Protein AF-A0A094BS53-F1 (afdb_monomer)

Foldseek 3Di:
DDDQQEDPQAFPLCVLVSHHFPLDPPATPVCVLLVHDGNGRDPDDPQCPPDDSSVVNSVVRVVSSVVSVVVVVVVVVPPDDDDDDDDDDDDDDDDDDDDDDDPDDPPPPDDPLLVVLLVLLVVPVLCLQFVLAADDVLLVGCPLVVVLLVVQLLLVLLSSLSSLVLVLLLPVPPDDPVRSVVSVVSSVVSNVRSVVSLVVVVVDDDLPCLLSSLSSLVSVLVVCLQVLVDDVSVVSLVVSVVSLVVNVVVVPDDPVPPVVVVVVVVVPDDDDPPSDRDDSVNSSNLQSVLVSLLVQLLVLLLVLHQRPCLVCLCVNLPPPHPRANCNGQNAGSLLSNLSNLLSHLRSVQVVCLVVVHDDVVVCVVVLVVSVVSLVVVLVVLPPPVDPLPRRSNLLHLLSSLVSVVSSCCSNPNPPPCVVSPVSVLVSVCSLPPRHAQSCVSSNAHRWFFFPDDDPPPDPDPDDDDDDDDDDDDDDDTDTLDPDDHDRSNVSSSVVSHCPDDGHDDDHDDDDPVVVPPPVVVVSVDDDDDDDDDDDPPPVVVVVVCVVVVLQPDAFEEEEAELELLRLLLVLLLQVVFDPPQRYAYEYEYLEQWYAPLLCLLLLLAPPRDDPCLGTDGQVVLCPPGDPPRYHYHNFHFQADDLVQQWTQTPPRDIDHGQAYEYAHAWAAPVRALSDARRYNVSSVVNSVVSNVLLVPWQFEEEFALAQSSLSNLLASLQVDLPRHAAEYEELAPFRRPPAPPVQRVQSVVSSVVSNYHYHYNKHFDDWDQDPVQWIWTCIPVRDIDITNYYHYPDHIQAPQPNPPCVQADPRQAGEADLQQAGPPRPRYHYAANRHPQDPRDSVQSSLNSNSNSQQVSCVSPVHDRDDGHDRPPQQWDWHARHLQFIWTDGRPRIDDGVRSNVVCNVSCSVCSVCSSSVVVD

Structure (mmCIF, N/CA/C/O backbone):
data_AF-A0A094BS53-F1
#
_entry.id   AF-A0A094BS53-F1
#
loop_
_atom_site.group_PDB
_atom_site.id
_atom_site.type_symbol
_atom_site.label_atom_id
_atom_site.label_alt_id
_atom_site.label_comp_id
_atom_site.label_asym_id
_atom_site.label_entity_id
_atom_site.label_seq_id
_atom_site.pdbx_PDB_ins_code
_atom_site.Cartn_x
_atom_site.Cartn_y
_atom_site.Cartn_z
_atom_site.occupancy
_atom_site.B_iso_or_equiv
_atom_site.auth_seq_id
_atom_site.auth_comp_id
_atom_site.auth_asym_id
_atom_site.auth_atom_id
_atom_site.pdbx_PDB_model_num
ATOM 1 N N . MET A 1 1 ? 44.948 -8.056 49.704 1.00 36.19 1 MET A N 1
ATOM 2 C CA . MET A 1 1 ? 44.797 -6.798 48.940 1.00 36.19 1 MET A CA 1
ATOM 3 C C . MET A 1 1 ? 45.938 -6.713 47.935 1.00 36.19 1 MET A C 1
ATOM 5 O O . MET A 1 1 ? 47.074 -6.521 48.337 1.00 36.19 1 MET A O 1
ATOM 9 N N . THR A 1 2 ? 45.669 -6.959 46.654 1.00 36.94 2 THR A N 1
ATOM 10 C CA . THR A 1 2 ? 46.650 -6.789 45.567 1.00 36.94 2 THR A CA 1
ATOM 11 C C . THR A 1 2 ? 46.912 -5.298 45.316 1.00 36.94 2 THR A C 1
ATOM 13 O O . THR A 1 2 ? 45.944 -4.533 45.288 1.00 36.94 2 THR A O 1
ATOM 16 N N . PRO A 1 3 ? 48.170 -4.857 45.130 1.00 43.09 3 PRO A N 1
ATOM 17 C CA . PRO A 1 3 ? 48.479 -3.451 44.884 1.00 43.09 3 PRO A CA 1
ATOM 18 C C . PRO A 1 3 ? 47.951 -3.002 43.506 1.00 43.09 3 PRO A C 1
ATOM 20 O O . PRO A 1 3 ? 47.826 -3.827 42.596 1.00 43.09 3 PRO A O 1
ATOM 23 N N . PRO A 1 4 ? 47.616 -1.712 43.321 1.00 46.78 4 PRO A N 1
ATOM 24 C CA . PRO A 1 4 ? 47.069 -1.224 42.061 1.00 46.78 4 PRO A CA 1
ATOM 25 C C . PRO A 1 4 ? 48.092 -1.342 40.917 1.00 46.78 4 PRO A C 1
ATOM 27 O O . PRO A 1 4 ? 49.253 -0.975 41.060 1.00 46.78 4 PRO A O 1
ATOM 30 N N . LEU A 1 5 ? 47.634 -1.823 39.756 1.00 53.62 5 LEU A N 1
ATOM 31 C CA . LEU A 1 5 ? 48.417 -2.134 38.543 1.00 53.62 5 LEU A CA 1
ATOM 32 C C . LEU A 1 5 ? 49.034 -0.917 37.806 1.00 53.62 5 LEU A C 1
ATOM 34 O O . LEU A 1 5 ? 49.423 -1.040 36.643 1.00 53.62 5 LEU A O 1
ATOM 38 N N . TRP A 1 6 ? 49.124 0.261 38.431 1.00 58.00 6 TRP A N 1
ATOM 39 C CA . TRP A 1 6 ? 49.611 1.484 37.782 1.00 58.00 6 TRP A CA 1
ATOM 40 C C . TRP A 1 6 ? 50.704 2.181 38.607 1.00 58.00 6 TRP A C 1
ATOM 42 O O . TRP A 1 6 ? 50.585 2.330 39.821 1.00 58.00 6 TRP A O 1
ATOM 52 N N . SER A 1 7 ? 51.789 2.590 37.934 1.00 58.16 7 SER A N 1
ATOM 53 C CA . SER A 1 7 ? 52.919 3.297 38.558 1.00 58.16 7 SER A CA 1
ATOM 54 C C . SER A 1 7 ? 52.496 4.720 38.937 1.00 58.16 7 SER A C 1
ATOM 56 O O . SER A 1 7 ? 52.043 5.480 38.078 1.00 58.16 7 SER A O 1
ATOM 58 N N . LYS A 1 8 ? 52.691 5.102 40.208 1.00 65.12 8 LYS A N 1
ATOM 59 C CA . LYS A 1 8 ? 52.560 6.497 40.670 1.00 65.12 8 LYS A CA 1
ATOM 60 C C . LYS A 1 8 ? 53.667 7.410 40.129 1.00 65.12 8 LYS A C 1
ATOM 62 O O . LYS A 1 8 ? 53.574 8.613 40.339 1.00 65.12 8 LYS A O 1
ATOM 67 N N . GLN A 1 9 ? 54.688 6.855 39.472 1.00 77.19 9 GLN A N 1
ATOM 68 C CA . GLN A 1 9 ? 55.844 7.565 38.914 1.00 77.19 9 GLN A CA 1
ATOM 69 C C . GLN A 1 9 ? 55.870 7.554 37.372 1.00 77.19 9 GLN A C 1
ATOM 71 O O . GLN A 1 9 ? 56.539 8.387 36.777 1.00 77.19 9 GLN A O 1
ATOM 76 N N . GLY A 1 10 ? 55.013 6.766 36.710 1.00 84.19 10 GLY A N 1
ATOM 77 C CA . GLY A 1 10 ? 54.918 6.688 35.244 1.00 84.19 10 GLY A CA 1
ATOM 78 C C . GLY A 1 10 ? 54.465 7.978 34.547 1.00 84.19 10 GLY A C 1
ATOM 79 O O . GLY A 1 10 ? 53.958 8.889 35.199 1.00 84.19 10 GLY A O 1
ATOM 80 N N . CYS A 1 11 ? 54.597 8.050 33.218 1.00 92.00 11 CYS A N 1
ATOM 81 C CA . CYS A 1 11 ? 54.232 9.249 32.458 1.00 92.00 11 CYS A CA 1
ATOM 82 C C . CYS A 1 11 ? 52.731 9.566 32.546 1.00 92.00 11 CYS A C 1
ATOM 84 O O . CYS A 1 11 ? 51.896 8.669 32.726 1.00 92.00 11 CYS A O 1
ATOM 86 N N . TRP A 1 12 ? 52.369 10.835 32.357 1.00 91.56 12 TRP A N 1
ATOM 87 C CA . TRP A 1 12 ? 50.982 11.294 32.479 1.00 91.56 12 TRP A CA 1
ATOM 88 C C . TRP A 1 12 ? 50.020 10.575 31.520 1.00 91.56 12 TRP A C 1
ATOM 90 O O . TRP A 1 12 ? 48.920 10.196 31.923 1.00 91.56 12 TRP A O 1
ATOM 100 N N . THR A 1 13 ? 50.462 10.239 30.305 1.00 92.31 13 THR A N 1
ATOM 101 C CA . THR A 1 13 ? 49.682 9.432 29.349 1.00 92.31 13 THR A CA 1
ATOM 102 C C . THR A 1 13 ? 49.369 8.028 29.882 1.00 92.31 13 THR A C 1
ATOM 104 O O . THR A 1 13 ? 48.244 7.540 29.753 1.00 92.31 13 THR A O 1
ATOM 107 N N . CYS A 1 14 ? 50.339 7.348 30.499 1.00 91.25 14 CYS A N 1
ATOM 108 C CA . CYS A 1 14 ? 50.140 6.003 31.046 1.00 91.25 14 CYS A CA 1
ATOM 109 C C . CYS A 1 14 ? 49.305 6.018 32.331 1.00 91.25 14 CYS A C 1
ATOM 111 O O . CYS A 1 14 ? 48.502 5.102 32.529 1.00 91.25 14 CYS A O 1
ATOM 113 N N . ARG A 1 15 ? 49.426 7.068 33.158 1.00 88.38 15 ARG A N 1
ATOM 114 C CA . ARG A 1 15 ? 48.569 7.272 34.339 1.00 88.38 15 ARG A CA 1
ATOM 115 C C . ARG A 1 15 ? 47.109 7.475 33.944 1.00 88.38 15 ARG A C 1
ATOM 117 O O . ARG A 1 15 ? 46.255 6.752 34.452 1.00 88.38 15 ARG A O 1
ATOM 124 N N . LEU A 1 16 ? 46.842 8.344 32.965 1.00 89.75 16 LEU A N 1
ATOM 125 C CA . LEU A 1 16 ? 45.496 8.576 32.426 1.00 89.75 16 LEU A CA 1
ATOM 126 C C . LEU A 1 16 ? 44.855 7.279 31.902 1.00 89.75 16 LEU A C 1
ATOM 128 O O . LEU A 1 16 ? 43.694 6.977 32.166 1.00 89.75 16 LEU A O 1
ATOM 132 N N . ARG A 1 17 ? 45.642 6.449 31.206 1.00 90.19 17 ARG A N 1
ATOM 133 C CA . ARG A 1 17 ? 45.196 5.154 30.661 1.00 90.19 17 ARG A CA 1
ATOM 134 C C . ARG A 1 17 ? 45.182 4.012 31.684 1.00 90.19 17 ARG A C 1
ATOM 136 O O . ARG A 1 17 ? 44.778 2.901 31.329 1.00 90.19 17 ARG A O 1
ATOM 143 N N . LYS A 1 18 ? 45.660 4.248 32.913 1.00 86.94 18 LYS A N 1
ATOM 144 C CA . LYS A 1 18 ? 45.863 3.242 33.970 1.00 86.94 18 LYS A CA 1
ATOM 145 C C . LYS A 1 18 ? 46.673 2.028 33.480 1.00 86.94 18 LYS A C 1
ATOM 147 O O . LYS A 1 18 ? 46.280 0.879 33.686 1.00 86.94 18 LYS A O 1
ATOM 152 N N . LYS A 1 19 ? 47.787 2.275 32.776 1.00 86.12 19 LYS A N 1
ATOM 153 C CA . LYS A 1 19 ? 48.707 1.245 32.251 1.00 86.12 19 LYS A CA 1
ATOM 154 C C . LYS A 1 19 ? 50.088 1.342 32.899 1.00 86.12 19 LYS A C 1
ATOM 156 O O . LYS A 1 19 ? 50.513 2.418 33.313 1.00 86.12 19 LYS A O 1
ATOM 161 N N . LYS A 1 20 ? 50.793 0.208 32.972 1.00 85.31 20 LYS A N 1
ATOM 162 C CA . LYS A 1 20 ? 52.169 0.143 33.477 1.00 85.31 20 LYS A CA 1
ATOM 163 C C . LYS A 1 20 ? 53.094 0.910 32.524 1.00 85.31 20 LYS A C 1
ATOM 165 O O . LYS A 1 20 ? 53.071 0.664 31.322 1.00 85.31 20 LYS A O 1
ATOM 170 N N . CYS A 1 21 ? 53.852 1.852 33.072 1.00 87.81 21 CYS A N 1
ATOM 171 C CA . CYS A 1 21 ? 54.863 2.630 32.364 1.00 87.81 21 CYS A CA 1
ATOM 172 C C . CYS A 1 21 ? 56.236 2.027 32.681 1.00 87.81 21 CYS A C 1
ATOM 174 O O . CYS A 1 21 ? 56.451 1.575 33.804 1.00 87.81 21 CYS A O 1
ATOM 176 N N . ASP A 1 22 ? 57.125 2.001 31.698 1.00 87.50 22 ASP A N 1
ATOM 177 C CA . ASP A 1 22 ? 58.521 1.571 31.822 1.00 87.50 22 ASP A CA 1
ATOM 178 C C . ASP A 1 22 ? 59.477 2.727 32.161 1.00 87.50 22 ASP A C 1
ATOM 180 O O . ASP A 1 22 ? 60.661 2.497 32.356 1.00 87.50 22 ASP A O 1
ATOM 184 N N . GLU A 1 23 ? 58.960 3.957 32.250 1.00 86.69 23 GLU A N 1
ATOM 185 C CA . GLU A 1 23 ? 59.678 5.149 32.729 1.00 86.69 23 GLU A CA 1
ATOM 186 C C . GLU A 1 23 ? 60.896 5.570 31.874 1.00 86.69 23 GLU A C 1
ATOM 188 O O . GLU A 1 23 ? 61.701 6.414 32.271 1.00 86.69 23 GLU A O 1
ATOM 193 N N . ALA A 1 24 ? 60.989 5.062 30.638 1.00 83.88 24 ALA A N 1
ATOM 194 C CA . ALA A 1 24 ? 61.995 5.478 29.665 1.00 83.88 24 ALA A CA 1
ATOM 195 C C . ALA A 1 24 ? 61.813 6.951 29.239 1.00 83.88 24 ALA A C 1
ATOM 197 O O . ALA A 1 24 ? 60.688 7.448 29.094 1.00 83.88 24 ALA A O 1
ATOM 198 N N . HIS A 1 25 ? 62.935 7.651 29.051 1.00 81.19 25 HIS A N 1
ATOM 199 C CA . HIS A 1 25 ? 63.002 9.056 28.642 1.00 81.19 25 HIS A CA 1
ATOM 200 C C . HIS A 1 25 ? 63.648 9.169 27.248 1.00 81.19 25 HIS A C 1
ATOM 202 O O . HIS A 1 25 ? 64.590 8.427 26.973 1.00 81.19 25 HIS A O 1
ATOM 208 N N . PRO A 1 26 ? 63.191 10.088 26.370 1.00 78.31 26 PRO A N 1
ATOM 209 C CA . PRO A 1 26 ? 62.175 11.123 26.606 1.00 78.31 26 PRO A CA 1
ATOM 210 C C . PRO A 1 26 ? 60.719 10.629 26.500 1.00 78.31 26 PRO A C 1
ATOM 212 O O . PRO A 1 26 ? 59.808 11.320 26.952 1.00 78.31 26 PRO A O 1
ATOM 215 N N . GLN A 1 27 ? 60.480 9.439 25.940 1.00 88.06 27 GLN A N 1
ATOM 216 C CA . GLN A 1 27 ? 59.153 8.825 25.835 1.00 88.06 27 GLN A CA 1
ATOM 217 C C . GLN A 1 27 ? 59.194 7.364 26.292 1.00 88.06 27 GLN A C 1
ATOM 219 O O . GLN A 1 27 ? 60.177 6.664 26.074 1.00 88.06 27 GLN A O 1
ATOM 224 N N . CYS A 1 28 ? 58.108 6.902 26.915 1.00 91.75 28 CYS A N 1
ATOM 225 C CA . CYS A 1 28 ? 57.994 5.522 27.387 1.00 91.75 28 CYS A CA 1
ATOM 226 C C . CYS A 1 28 ? 57.671 4.564 26.224 1.00 91.75 28 CYS A C 1
ATOM 228 O O . CYS A 1 28 ? 56.862 4.911 25.349 1.00 91.75 28 CYS A O 1
ATOM 230 N N . SER A 1 29 ? 58.211 3.340 26.236 1.00 87.00 29 SER A N 1
ATOM 231 C CA . SER A 1 29 ? 58.005 2.376 25.139 1.00 87.00 29 SER A CA 1
ATOM 232 C C . SER A 1 29 ? 56.531 1.986 24.973 1.00 87.00 29 SER A C 1
ATOM 234 O O . SER A 1 29 ? 56.059 1.695 23.870 1.00 87.00 29 SER A O 1
ATOM 236 N N . ALA A 1 30 ? 55.743 2.052 26.051 1.00 86.88 30 ALA A N 1
ATOM 237 C CA . ALA A 1 30 ? 54.304 1.790 26.020 1.00 86.88 30 ALA A CA 1
ATOM 238 C C . ALA A 1 30 ? 53.499 2.844 25.230 1.00 86.88 30 ALA A C 1
ATOM 240 O O . ALA A 1 30 ? 52.428 2.530 24.701 1.00 86.88 30 ALA A O 1
ATOM 241 N N . CYS A 1 31 ? 53.979 4.089 25.157 1.00 90.31 31 CYS A N 1
ATOM 242 C CA . CYS A 1 31 ? 53.364 5.141 24.343 1.00 90.31 31 CYS A CA 1
ATOM 243 C C . CYS A 1 31 ? 53.916 5.120 22.916 1.00 90.31 31 CYS A C 1
ATOM 245 O O . CYS A 1 31 ? 53.136 5.169 21.965 1.00 90.31 31 CYS A O 1
ATOM 247 N N . GLU A 1 32 ? 55.229 4.946 22.767 1.00 89.56 32 GLU A N 1
ATOM 248 C CA . GLU A 1 32 ? 55.897 4.886 21.464 1.00 89.56 32 GLU A CA 1
ATOM 249 C C . GLU A 1 32 ? 55.397 3.709 20.613 1.00 89.56 32 GLU A C 1
ATOM 251 O O . GLU A 1 32 ? 55.014 3.882 19.456 1.00 89.56 32 GLU A O 1
ATOM 256 N N . SER A 1 33 ? 55.277 2.515 21.203 1.00 84.31 33 SER A N 1
ATOM 257 C CA . SER A 1 33 ? 54.795 1.314 20.502 1.00 84.31 33 SER A CA 1
ATOM 258 C C . SER A 1 33 ? 53.352 1.420 19.995 1.00 84.31 33 SER A C 1
ATOM 260 O O . SER A 1 33 ? 52.954 0.660 19.102 1.00 84.31 33 SER A O 1
ATOM 262 N N . LEU A 1 34 ? 52.564 2.342 20.550 1.00 85.38 34 LEU A N 1
ATOM 263 C CA . LEU A 1 34 ? 51.197 2.644 20.126 1.00 85.38 34 LEU A CA 1
ATOM 264 C C . LEU A 1 34 ? 51.104 3.944 19.319 1.00 85.38 34 LEU A C 1
ATOM 266 O O . LEU A 1 34 ? 50.007 4.296 18.885 1.00 85.38 34 LEU A O 1
ATOM 270 N N . SER A 1 35 ? 52.241 4.612 19.102 1.00 84.56 35 SER A N 1
ATOM 271 C CA . SER A 1 35 ? 52.365 5.896 18.413 1.00 84.56 35 SER A CA 1
ATOM 272 C C . SER A 1 35 ? 51.422 6.960 18.987 1.00 84.56 35 SER A C 1
ATOM 274 O O . SER A 1 35 ? 50.765 7.684 18.246 1.00 84.56 35 SER A O 1
ATOM 276 N N . ILE A 1 36 ? 51.325 7.022 20.319 1.00 90.62 36 ILE A N 1
ATOM 277 C CA . ILE A 1 36 ? 50.526 8.022 21.041 1.00 90.62 36 ILE A CA 1
ATOM 278 C C . ILE A 1 36 ? 51.425 9.012 21.781 1.00 90.62 36 ILE A C 1
ATOM 280 O O . ILE A 1 36 ? 52.509 8.655 22.242 1.00 90.62 36 ILE A O 1
ATOM 284 N N . THR A 1 37 ? 50.945 10.243 21.952 1.00 90.38 37 THR A N 1
ATOM 285 C CA . THR A 1 37 ? 51.686 11.313 22.630 1.00 90.38 37 THR A CA 1
ATOM 286 C C . THR A 1 37 ? 51.996 10.953 24.084 1.00 90.38 37 THR A C 1
ATOM 288 O O . THR A 1 37 ? 51.092 10.705 24.886 1.00 90.38 37 THR A O 1
ATOM 291 N N . CYS A 1 38 ? 53.282 10.945 24.440 1.00 91.81 38 CYS A N 1
ATOM 292 C CA . CYS A 1 38 ? 53.758 10.759 25.807 1.00 91.81 38 CYS A CA 1
ATOM 293 C C . CYS A 1 38 ? 53.939 12.127 26.483 1.00 91.81 38 CYS A C 1
ATOM 295 O O . CYS A 1 38 ? 54.906 12.824 26.200 1.00 91.81 38 CYS A O 1
ATOM 297 N N . TYR A 1 39 ? 53.048 12.499 27.406 1.00 88.88 39 TYR A N 1
ATOM 298 C CA . TYR A 1 39 ? 53.077 13.791 28.116 1.00 88.88 39 TYR A CA 1
ATOM 299 C C . TYR A 1 39 ? 54.153 13.883 29.221 1.00 88.88 39 TYR A C 1
ATOM 301 O O . TYR A 1 39 ? 54.095 14.750 30.088 1.00 88.88 39 TYR A O 1
ATOM 309 N N . GLY A 1 40 ? 55.141 12.986 29.197 1.00 86.94 40 GLY A N 1
ATOM 310 C CA . GLY A 1 40 ? 56.296 13.016 30.095 1.00 86.94 40 GLY A CA 1
ATOM 311 C C . GLY A 1 40 ? 55.974 12.775 31.575 1.00 86.94 40 GLY A C 1
ATOM 312 O O . GLY A 1 40 ? 54.895 12.292 31.929 1.00 86.94 40 GLY A O 1
ATOM 313 N N . TYR A 1 41 ? 56.957 13.085 32.424 1.00 88.69 41 TYR A N 1
ATOM 314 C CA . TYR A 1 41 ? 56.993 12.774 33.865 1.00 88.69 41 TYR A CA 1
ATOM 315 C C . TYR A 1 41 ? 57.084 14.029 34.754 1.00 88.69 41 TYR A C 1
ATOM 317 O O . TYR A 1 41 ? 57.300 13.915 35.957 1.00 88.69 41 TYR A O 1
ATOM 325 N N . GLY A 1 42 ? 56.961 15.219 34.151 1.00 81.06 42 GLY A N 1
ATOM 326 C CA . GLY A 1 42 ? 57.078 16.520 34.816 1.00 81.06 42 GLY A CA 1
ATOM 327 C C . GLY A 1 42 ? 55.879 16.873 35.713 1.00 81.06 42 GLY A C 1
ATOM 328 O O . GLY A 1 42 ? 55.108 15.982 36.080 1.00 81.06 42 GLY A O 1
ATOM 329 N N . PRO A 1 43 ? 55.685 18.155 36.079 1.00 82.44 43 PRO A N 1
ATOM 330 C CA . PRO A 1 43 ? 54.549 18.573 36.900 1.00 82.44 43 PRO A CA 1
ATOM 331 C C . PRO A 1 43 ? 53.210 18.179 36.264 1.00 82.44 43 PRO A C 1
ATOM 333 O O . PRO A 1 43 ? 53.115 17.961 35.054 1.00 82.44 43 PRO A O 1
ATOM 336 N N . LYS A 1 44 ? 52.185 18.037 37.110 1.00 84.44 44 LYS A N 1
ATOM 337 C CA . LYS A 1 44 ? 50.842 17.615 36.702 1.00 84.44 44 LYS A CA 1
ATOM 338 C C . LYS A 1 44 ? 50.304 18.562 35.617 1.00 84.44 44 LYS A C 1
ATOM 340 O O . LYS A 1 44 ? 50.195 19.747 35.913 1.00 84.44 44 LYS A O 1
ATOM 345 N N . PRO A 1 45 ? 49.975 18.071 34.406 1.00 87.12 45 PRO A N 1
ATOM 346 C CA . PRO A 1 45 ? 49.426 18.909 33.351 1.00 87.12 45 PRO A CA 1
ATOM 347 C C . PRO A 1 45 ? 48.086 19.503 33.772 1.00 87.12 45 PRO A C 1
ATOM 349 O O . PRO A 1 45 ? 47.291 18.816 34.420 1.00 87.12 45 PRO A O 1
ATOM 352 N N . ASP A 1 46 ? 47.826 20.734 33.341 1.00 83.81 46 ASP A N 1
ATOM 353 C CA . ASP A 1 46 ? 46.630 21.495 33.723 1.00 83.81 46 ASP A CA 1
ATOM 354 C C . ASP A 1 46 ? 45.328 20.773 33.345 1.00 83.81 46 ASP A C 1
ATOM 356 O O . ASP A 1 46 ? 44.362 20.800 34.098 1.00 83.81 46 ASP A O 1
ATOM 360 N N . TRP A 1 47 ? 45.337 20.031 32.233 1.00 87.06 47 TRP A N 1
ATOM 361 C CA . TRP A 1 47 ? 44.195 19.247 31.753 1.00 87.06 47 TRP A CA 1
ATOM 362 C C . TRP A 1 47 ? 43.913 17.970 32.561 1.00 87.06 47 TRP A C 1
ATOM 364 O O . TRP A 1 47 ? 42.918 17.304 32.301 1.00 87.06 47 TRP A O 1
ATOM 374 N N . MET A 1 48 ? 44.775 17.560 33.501 1.00 82.12 48 MET A N 1
ATOM 375 C CA . MET A 1 48 ? 44.561 16.352 34.314 1.00 82.12 48 MET A CA 1
ATOM 376 C C . MET A 1 48 ? 43.754 16.666 35.584 1.00 82.12 48 MET A C 1
ATOM 378 O O . MET A 1 48 ? 44.144 16.352 36.707 1.00 82.12 48 MET A O 1
ATOM 382 N N . ASP A 1 49 ? 42.650 17.374 35.432 1.00 82.38 49 ASP A N 1
ATOM 383 C CA . ASP A 1 49 ? 41.835 17.938 36.508 1.00 82.38 49 ASP A CA 1
ATOM 384 C C . ASP A 1 49 ? 40.671 17.027 36.954 1.00 82.38 49 ASP A C 1
ATOM 386 O O . ASP A 1 49 ? 39.957 17.355 37.901 1.00 82.38 49 ASP A O 1
ATOM 390 N N . GLY A 1 50 ? 40.492 15.859 36.325 1.00 77.62 50 GLY A N 1
ATOM 391 C CA . GLY A 1 50 ? 39.332 14.976 36.499 1.00 77.62 50 GLY A CA 1
ATOM 392 C C . GLY A 1 50 ? 38.050 15.468 35.805 1.00 77.62 50 GLY A C 1
ATOM 393 O O . GLY A 1 50 ? 36.993 14.838 35.954 1.00 77.62 50 GLY A O 1
ATOM 394 N N . GLY A 1 51 ? 38.133 16.575 35.062 1.00 83.56 51 GLY A N 1
ATOM 395 C CA . GLY A 1 51 ? 37.039 17.277 34.400 1.00 83.56 51 GLY A CA 1
ATOM 396 C C . GLY A 1 51 ? 36.814 16.848 32.949 1.00 83.56 51 GLY A C 1
ATOM 397 O O . GLY A 1 51 ? 37.031 15.692 32.568 1.00 83.56 51 GLY A O 1
ATOM 398 N N . GLU A 1 52 ? 36.296 17.766 32.134 1.00 76.81 52 GLU A N 1
ATOM 399 C CA . GLU A 1 52 ? 35.996 17.505 30.720 1.00 76.81 52 GLU A CA 1
ATOM 400 C C . GLU A 1 52 ? 37.258 17.426 29.856 1.00 76.81 52 GLU A C 1
ATOM 402 O O . GLU A 1 52 ? 37.333 16.559 28.980 1.00 76.81 52 GLU A O 1
ATOM 407 N N . ASP A 1 53 ? 38.279 18.226 30.160 1.00 79.81 53 ASP A N 1
ATOM 408 C CA . ASP A 1 53 ? 39.540 18.241 29.415 1.00 79.81 53 ASP A CA 1
ATOM 409 C C . ASP A 1 53 ? 40.322 16.933 29.598 1.00 79.81 53 ASP A C 1
ATOM 411 O O . ASP A 1 53 ? 40.801 16.346 28.620 1.00 79.81 53 ASP A O 1
ATOM 415 N N . GLU A 1 54 ? 40.344 16.378 30.818 1.00 87.00 54 GLU A N 1
ATOM 416 C CA . GLU A 1 54 ? 40.930 15.058 31.075 1.00 87.00 54 GLU A CA 1
ATOM 417 C C . GLU A 1 54 ? 40.238 13.964 30.237 1.00 87.00 54 GLU A C 1
ATOM 419 O O . GLU A 1 54 ? 40.893 13.080 29.668 1.00 87.00 54 GLU A O 1
ATOM 424 N N . ARG A 1 55 ? 38.904 14.036 30.102 1.00 84.44 55 ARG A N 1
ATOM 425 C CA . ARG A 1 55 ? 38.122 13.086 29.289 1.00 84.44 55 ARG A CA 1
ATOM 426 C C . ARG A 1 55 ? 38.366 13.273 27.797 1.00 84.44 55 ARG A C 1
ATOM 428 O O . ARG A 1 55 ? 38.448 12.272 27.082 1.00 84.44 55 ARG A O 1
ATOM 435 N N . ALA A 1 56 ? 38.490 14.510 27.323 1.00 82.69 56 ALA A N 1
ATOM 436 C CA . ALA A 1 56 ? 38.769 14.808 25.922 1.00 82.69 56 ALA A CA 1
ATOM 437 C C . ALA A 1 56 ? 40.128 14.227 25.499 1.00 82.69 56 ALA A C 1
ATOM 439 O O . ALA A 1 56 ? 40.211 13.493 24.507 1.00 82.69 56 ALA A O 1
ATOM 440 N N . VAL A 1 57 ? 41.169 14.440 26.312 1.00 84.88 57 VAL A N 1
ATOM 441 C CA . VAL A 1 57 ? 42.510 13.881 26.075 1.00 84.88 57 VAL A CA 1
ATOM 442 C C . VAL A 1 57 ? 42.491 12.347 26.155 1.00 84.88 57 VAL A C 1
ATOM 444 O O . VAL A 1 57 ? 43.052 11.672 25.285 1.00 84.88 57 VAL A O 1
ATOM 447 N N . ALA A 1 58 ? 41.787 11.762 27.133 1.00 87.19 58 ALA A N 1
ATOM 448 C CA . ALA A 1 58 ? 41.653 10.308 27.256 1.00 87.19 58 ALA A CA 1
ATOM 449 C C . ALA A 1 58 ? 40.962 9.671 26.037 1.00 87.19 58 ALA A C 1
ATOM 451 O O . ALA A 1 58 ? 41.400 8.620 25.553 1.00 87.19 58 ALA A O 1
ATOM 452 N N . ASN A 1 59 ? 39.907 10.308 25.522 1.00 83.56 59 ASN A N 1
ATOM 453 C CA . ASN A 1 59 ? 39.169 9.840 24.350 1.00 83.56 59 ASN A CA 1
ATOM 454 C C . ASN A 1 59 ? 40.012 9.929 23.072 1.00 83.56 59 ASN A C 1
ATOM 456 O O . ASN A 1 59 ? 40.060 8.954 22.319 1.00 83.56 59 ASN A O 1
ATOM 460 N N . GLY A 1 60 ? 40.745 11.029 22.868 1.00 86.38 60 GLY A N 1
ATOM 461 C CA . GLY A 1 60 ? 41.659 11.175 21.730 1.00 86.38 60 GLY A CA 1
ATOM 462 C C . GLY A 1 60 ? 42.725 10.076 21.697 1.00 86.38 60 GLY A C 1
ATOM 463 O O . GLY A 1 60 ? 42.920 9.409 20.680 1.00 86.38 60 GLY A O 1
ATOM 464 N N . ILE A 1 61 ? 43.349 9.791 22.844 1.00 88.06 61 ILE A N 1
ATOM 465 C CA . ILE A 1 61 ? 44.338 8.710 22.950 1.00 88.06 61 ILE A CA 1
ATOM 466 C C . ILE A 1 61 ? 43.697 7.333 22.701 1.00 88.06 61 ILE A C 1
ATOM 468 O O . ILE A 1 61 ? 44.309 6.468 22.070 1.00 88.06 61 ILE A O 1
ATOM 472 N N . LYS A 1 62 ? 42.463 7.102 23.168 1.00 85.75 62 LYS A N 1
ATOM 473 C CA . LYS A 1 62 ? 41.750 5.828 22.979 1.00 85.75 62 LYS A CA 1
ATOM 474 C C . LYS A 1 62 ? 41.472 5.530 21.502 1.00 85.75 62 LYS A C 1
ATOM 476 O O . LYS A 1 62 ? 41.649 4.381 21.088 1.00 85.75 62 LYS A O 1
ATOM 481 N N . GLU A 1 63 ? 41.098 6.536 20.713 1.00 81.94 63 GLU A N 1
ATOM 482 C CA . GLU A 1 63 ? 40.862 6.364 19.275 1.00 81.94 63 GLU A CA 1
ATOM 483 C C . GLU A 1 63 ? 42.158 6.053 18.515 1.00 81.94 63 GLU A C 1
ATOM 485 O O . GLU A 1 63 ? 42.191 5.098 17.735 1.00 81.94 63 GLU A O 1
ATOM 490 N N . VAL A 1 64 ? 43.269 6.734 18.821 1.00 83.38 64 VAL A N 1
ATOM 491 C CA . VAL A 1 64 ? 44.567 6.418 18.193 1.00 83.38 64 VAL A CA 1
ATOM 492 C C . VAL A 1 64 ? 45.010 4.989 18.527 1.00 83.38 64 VAL A C 1
ATOM 494 O O . VAL A 1 64 ? 45.365 4.229 17.628 1.00 83.38 64 VAL A O 1
ATOM 497 N N . VAL A 1 65 ? 44.895 4.555 19.790 1.00 84.12 65 VAL A N 1
ATOM 498 C CA . VAL A 1 65 ? 45.237 3.173 20.190 1.00 84.12 65 VAL A CA 1
ATOM 499 C C . VAL A 1 65 ? 44.396 2.136 19.434 1.00 84.12 65 VAL A C 1
ATOM 501 O O . VAL A 1 65 ? 44.913 1.085 19.050 1.00 84.12 65 VAL A O 1
ATOM 504 N N . LYS A 1 66 ? 43.110 2.420 19.195 1.00 79.50 66 LYS A N 1
ATOM 505 C CA . LYS A 1 66 ? 42.190 1.544 18.454 1.00 79.50 66 LYS A CA 1
ATOM 506 C C . LYS A 1 66 ? 42.553 1.451 16.969 1.00 79.50 66 LYS A C 1
ATOM 508 O O . LYS A 1 66 ? 42.472 0.364 16.396 1.00 79.50 66 LYS A O 1
ATOM 513 N N . HIS A 1 67 ? 42.985 2.552 16.355 1.00 71.44 67 HIS A N 1
ATOM 514 C CA . HIS A 1 67 ? 43.479 2.565 14.977 1.00 71.44 67 HIS A CA 1
ATOM 515 C C . HIS A 1 67 ? 44.827 1.837 14.837 1.00 71.44 67 HIS A C 1
ATOM 517 O O . HIS A 1 67 ? 44.980 0.993 13.948 1.00 71.44 67 HIS A O 1
ATOM 523 N N . THR A 1 68 ? 45.777 2.083 15.745 1.00 75.31 68 THR A N 1
ATOM 524 C CA . THR A 1 68 ? 47.112 1.464 15.706 1.00 75.31 68 THR A CA 1
ATOM 525 C C . THR A 1 68 ? 47.061 -0.042 15.979 1.00 75.31 68 THR A C 1
ATOM 527 O O . THR A 1 68 ? 47.755 -0.809 15.306 1.00 75.31 68 THR A O 1
ATOM 530 N N . SER A 1 69 ? 46.207 -0.508 16.904 1.00 71.75 69 SER A N 1
ATOM 531 C CA . SER A 1 69 ? 46.066 -1.947 17.180 1.00 71.75 69 SER A CA 1
ATOM 532 C C . SER A 1 69 ? 45.472 -2.704 15.987 1.00 71.75 69 SER A C 1
ATOM 534 O O . SER A 1 69 ? 46.027 -3.724 15.584 1.00 71.75 69 SER A O 1
ATOM 536 N N . ARG A 1 70 ? 44.429 -2.159 15.340 1.00 65.44 70 ARG A N 1
ATOM 537 C CA . ARG A 1 70 ? 43.812 -2.737 14.131 1.00 65.44 70 ARG A CA 1
ATOM 538 C C . ARG A 1 70 ? 44.797 -2.842 12.965 1.00 65.44 70 ARG A C 1
ATOM 540 O O . ARG A 1 70 ? 44.815 -3.860 12.275 1.00 65.44 70 ARG A O 1
ATOM 547 N N . ARG A 1 71 ? 45.656 -1.832 12.775 1.00 66.44 71 ARG A N 1
ATOM 548 C CA . ARG A 1 71 ? 46.703 -1.835 11.739 1.00 66.44 71 ARG A CA 1
ATOM 549 C C . ARG A 1 71 ? 47.770 -2.908 11.998 1.00 66.44 71 ARG A C 1
ATOM 551 O O . ARG A 1 71 ? 48.136 -3.621 11.066 1.00 66.44 71 ARG A O 1
ATOM 558 N N . LYS A 1 72 ? 48.215 -3.085 13.251 1.00 61.56 72 LYS A N 1
ATOM 559 C CA . LYS A 1 72 ? 49.184 -4.139 13.623 1.00 61.56 7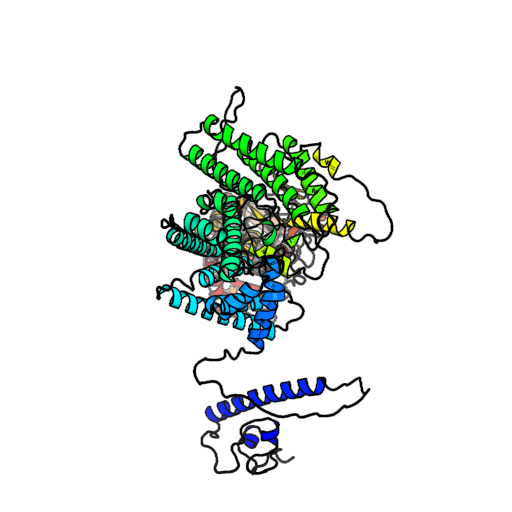2 LYS A CA 1
ATOM 560 C C . LYS A 1 72 ? 48.601 -5.554 13.494 1.00 61.56 72 LYS A C 1
ATOM 562 O O . LYS A 1 72 ? 49.294 -6.449 13.015 1.00 61.56 72 LYS A O 1
ATOM 567 N N . THR A 1 73 ? 47.324 -5.762 13.827 1.00 54.62 73 THR A N 1
ATOM 568 C CA . THR A 1 73 ? 46.643 -7.058 13.622 1.00 54.62 73 THR A CA 1
ATOM 569 C C . THR A 1 73 ? 46.486 -7.404 12.133 1.00 54.62 73 THR A C 1
ATOM 571 O O . THR A 1 73 ? 46.633 -8.567 11.755 1.00 54.62 73 THR A O 1
ATOM 574 N N . ALA A 1 74 ? 46.268 -6.402 11.273 1.00 52.94 74 ALA A N 1
ATOM 575 C CA . ALA A 1 74 ? 46.179 -6.578 9.820 1.00 52.94 74 ALA A CA 1
ATOM 576 C C . ALA A 1 74 ? 47.540 -6.833 9.133 1.00 52.94 74 ALA A C 1
ATOM 578 O O . ALA A 1 74 ? 47.586 -7.469 8.082 1.00 52.94 74 ALA A O 1
ATOM 579 N N . GLN A 1 75 ? 48.653 -6.363 9.712 1.00 50.03 75 GLN A N 1
ATOM 580 C CA . GLN A 1 75 ? 50.006 -6.651 9.209 1.00 50.03 75 GLN A CA 1
ATOM 581 C C . GLN A 1 75 ? 50.518 -8.039 9.628 1.00 50.03 75 GLN A C 1
ATOM 583 O O . GLN A 1 75 ? 51.173 -8.705 8.831 1.00 50.03 75 GLN A O 1
ATOM 588 N N . SER A 1 76 ? 50.169 -8.518 10.828 1.00 43.16 76 SER A N 1
ATOM 589 C CA . SER A 1 76 ? 50.553 -9.858 11.313 1.00 43.16 76 SER A CA 1
ATOM 590 C C . SER A 1 76 ? 49.920 -11.006 10.500 1.00 43.16 76 SER A C 1
ATOM 592 O O . SER A 1 76 ? 50.503 -12.075 10.352 1.00 43.16 76 SER A O 1
ATOM 594 N N . THR A 1 77 ? 48.761 -10.773 9.878 1.00 42.47 77 THR A N 1
ATOM 595 C CA . THR A 1 77 ? 48.035 -11.775 9.073 1.00 42.47 77 THR A CA 1
ATOM 596 C C . THR A 1 77 ? 48.558 -11.947 7.638 1.00 42.47 77 THR A C 1
ATOM 598 O O . THR A 1 77 ? 48.061 -12.814 6.924 1.00 42.47 77 THR A O 1
ATOM 601 N N . ARG A 1 78 ? 49.573 -11.176 7.207 1.00 39.97 78 ARG A N 1
ATOM 602 C CA . ARG A 1 78 ? 50.134 -11.228 5.839 1.00 39.97 78 ARG A CA 1
ATOM 603 C C . ARG A 1 78 ? 51.488 -11.940 5.699 1.00 39.97 78 ARG A C 1
ATOM 605 O O . ARG A 1 78 ? 51.935 -12.111 4.573 1.00 39.97 78 ARG A O 1
ATOM 612 N N . HIS A 1 79 ? 52.106 -12.420 6.781 1.00 35.91 79 HIS A N 1
ATOM 613 C CA . HIS A 1 79 ? 53.320 -13.249 6.702 1.00 35.91 79 HIS A CA 1
ATOM 614 C C . HIS A 1 79 ? 53.010 -14.739 6.924 1.00 35.91 79 HIS A C 1
ATOM 616 O O . HIS A 1 79 ? 53.187 -15.287 8.011 1.00 35.91 79 HIS A O 1
ATOM 622 N N . ARG A 1 80 ? 52.569 -15.412 5.856 1.00 31.39 80 ARG A N 1
ATOM 623 C CA . ARG A 1 80 ? 52.833 -16.840 5.617 1.00 31.39 80 ARG A CA 1
ATOM 624 C C . ARG A 1 80 ? 53.318 -16.971 4.173 1.00 31.39 80 ARG A C 1
ATOM 626 O O . ARG A 1 80 ? 52.512 -16.974 3.251 1.00 31.39 80 ARG A O 1
ATOM 633 N N . ASP A 1 81 ? 54.639 -17.011 4.020 1.00 30.89 81 ASP A N 1
ATOM 634 C CA . ASP A 1 81 ? 55.359 -17.151 2.750 1.00 30.89 81 ASP A CA 1
ATOM 635 C C . ASP A 1 81 ? 55.279 -18.577 2.187 1.00 30.89 81 ASP A C 1
ATOM 637 O O . ASP A 1 81 ? 55.570 -19.541 2.903 1.00 30.89 81 ASP A O 1
ATOM 641 N N . PRO A 1 82 ? 55.046 -18.708 0.872 1.00 28.03 82 PRO A N 1
ATOM 642 C CA . PRO A 1 82 ? 55.643 -19.762 0.073 1.00 28.03 82 PRO A CA 1
ATOM 643 C C . PRO A 1 82 ? 56.393 -19.149 -1.119 1.00 28.03 82 PRO A C 1
ATOM 645 O O . PRO A 1 82 ? 55.765 -18.705 -2.073 1.00 28.03 82 PRO A O 1
ATOM 648 N N . ALA A 1 83 ? 57.728 -19.137 -1.047 1.00 27.77 83 ALA A N 1
ATOM 649 C CA . ALA A 1 83 ? 58.665 -19.409 -2.152 1.00 27.77 83 ALA A CA 1
ATOM 650 C C . ALA A 1 83 ? 60.023 -18.724 -1.916 1.00 27.77 83 ALA A C 1
ATOM 652 O O . ALA A 1 83 ? 60.314 -17.636 -2.406 1.00 27.77 83 ALA A O 1
ATOM 653 N N . LYS A 1 84 ? 60.910 -19.444 -1.221 1.00 34.97 84 LYS A N 1
ATOM 654 C CA . LYS A 1 84 ? 62.319 -19.510 -1.622 1.00 34.97 84 LYS A CA 1
ATOM 655 C C . LYS A 1 84 ? 62.360 -20.205 -2.986 1.00 34.97 84 LYS A C 1
ATOM 657 O O . LYS A 1 84 ? 61.822 -21.302 -3.056 1.00 34.97 84 LYS A O 1
ATOM 662 N N . ILE A 1 85 ? 62.994 -19.609 -3.999 1.00 29.81 85 ILE A N 1
ATOM 663 C CA . ILE A 1 85 ? 63.900 -20.247 -4.980 1.00 29.81 85 ILE A CA 1
ATOM 664 C C . ILE A 1 85 ? 64.445 -19.163 -5.940 1.00 29.81 85 ILE A C 1
ATOM 666 O O . ILE A 1 85 ? 63.682 -18.414 -6.537 1.00 29.81 85 ILE A O 1
ATOM 670 N N . ALA A 1 86 ? 65.776 -19.185 -6.094 1.00 26.94 86 ALA A N 1
ATOM 671 C CA . ALA A 1 86 ? 66.630 -18.619 -7.153 1.00 26.94 86 ALA A CA 1
ATOM 672 C C . ALA A 1 86 ? 67.033 -17.115 -7.144 1.00 26.94 86 ALA A C 1
ATOM 674 O O . ALA A 1 86 ? 66.305 -16.273 -6.628 1.00 26.94 86 ALA A O 1
ATOM 675 N N . PRO A 1 87 ? 68.266 -16.792 -7.619 1.00 28.38 87 PRO A N 1
ATOM 676 C CA . PRO A 1 87 ? 69.180 -15.897 -6.906 1.00 28.38 87 PRO A CA 1
ATOM 677 C C . PRO A 1 87 ? 69.549 -14.587 -7.633 1.00 28.38 87 PRO A C 1
ATOM 679 O O . PRO A 1 87 ? 69.237 -14.357 -8.795 1.00 28.38 87 PRO A O 1
ATOM 682 N N . LYS A 1 88 ? 70.271 -13.752 -6.876 1.00 33.38 88 LYS A N 1
ATOM 683 C CA . LYS A 1 88 ? 70.865 -12.446 -7.199 1.00 33.38 88 LYS A CA 1
ATOM 684 C C . LYS A 1 88 ? 71.738 -12.420 -8.468 1.00 33.38 88 LYS A C 1
ATOM 686 O O . LYS A 1 88 ? 72.637 -13.242 -8.607 1.00 33.38 88 LYS A O 1
ATOM 691 N N . SER A 1 89 ? 71.626 -11.327 -9.221 1.00 26.25 89 SER A N 1
ATOM 692 C CA . SER A 1 89 ? 72.711 -10.698 -9.997 1.00 26.25 89 SER A CA 1
ATOM 693 C C . SER A 1 89 ? 72.493 -9.178 -9.944 1.00 26.25 89 SER A C 1
ATOM 695 O O . SER A 1 89 ? 71.423 -8.703 -10.304 1.00 26.25 89 SER A O 1
ATOM 697 N N . ALA A 1 90 ? 73.306 -8.440 -9.191 1.00 27.05 90 ALA A N 1
ATOM 698 C CA . ALA A 1 90 ? 74.582 -7.839 -9.597 1.00 27.05 90 ALA A CA 1
ATOM 699 C C . ALA A 1 90 ? 74.378 -6.471 -10.277 1.00 27.05 90 ALA A C 1
ATOM 701 O O . ALA A 1 90 ? 73.833 -6.349 -11.366 1.00 27.05 90 ALA A O 1
ATOM 702 N N . SER A 1 91 ? 74.812 -5.456 -9.537 1.00 34.28 91 SER A N 1
ATOM 703 C CA . SER A 1 91 ? 74.956 -4.044 -9.872 1.00 34.28 91 SER A CA 1
ATOM 704 C C . SER A 1 91 ? 75.798 -3.798 -11.120 1.00 34.28 91 SER A C 1
ATOM 706 O O . SER A 1 91 ? 76.890 -4.358 -11.203 1.00 34.28 91 SER A O 1
ATOM 708 N N . LEU A 1 92 ? 75.389 -2.846 -11.961 1.00 26.55 92 LEU A N 1
ATOM 709 C CA . LEU A 1 92 ? 76.314 -2.056 -12.773 1.00 26.55 92 LEU A CA 1
ATOM 710 C C . LEU A 1 92 ? 75.858 -0.594 -12.828 1.00 26.55 92 LEU A C 1
ATOM 712 O O . LEU A 1 92 ? 74.718 -0.272 -13.154 1.00 26.55 92 LEU A O 1
ATOM 716 N N . SER A 1 93 ? 76.793 0.258 -12.435 1.00 33.47 93 SER A N 1
ATOM 717 C CA . SER A 1 93 ? 76.826 1.710 -12.533 1.00 33.47 93 SER A CA 1
ATOM 718 C C . SER A 1 93 ? 77.658 2.109 -13.750 1.00 33.47 93 SER A C 1
ATOM 720 O O . SER A 1 93 ? 78.760 1.590 -13.869 1.00 33.47 93 SER A O 1
ATOM 722 N N . GLU A 1 94 ? 77.200 3.070 -14.551 1.00 25.42 94 GLU A N 1
ATOM 723 C CA . GLU A 1 94 ? 77.995 3.902 -15.483 1.00 25.42 94 GLU A CA 1
ATOM 724 C C . GLU A 1 94 ? 77.122 5.138 -15.787 1.00 25.42 94 GLU A C 1
ATOM 726 O O . GLU A 1 94 ? 75.978 5.009 -16.209 1.00 25.42 94 GLU A O 1
ATOM 731 N N . SER A 1 95 ? 77.399 6.309 -15.212 1.00 26.25 95 SER A N 1
ATOM 732 C CA . SER A 1 95 ? 78.382 7.337 -15.593 1.00 26.25 95 SER A CA 1
ATOM 733 C C . SER A 1 95 ? 78.038 8.139 -16.862 1.00 26.25 95 SER A C 1
ATOM 735 O O . SER A 1 95 ? 78.329 7.741 -17.982 1.00 26.25 95 SER A O 1
ATOM 737 N N . SER A 1 96 ? 77.587 9.370 -16.591 1.00 28.12 96 SER A N 1
ATOM 738 C CA . SER A 1 96 ? 78.083 10.643 -17.142 1.00 28.12 96 SER A CA 1
ATOM 739 C C . SER A 1 96 ? 77.580 11.206 -18.489 1.00 28.12 96 SER A C 1
ATOM 741 O O . SER A 1 96 ? 77.728 10.605 -19.543 1.00 28.12 96 SER A O 1
ATOM 743 N N . LEU A 1 97 ? 77.176 12.487 -18.366 1.00 29.08 97 LEU A N 1
ATOM 744 C CA . LEU A 1 97 ? 77.299 13.639 -19.282 1.00 29.08 97 LEU A CA 1
ATOM 745 C C . LEU A 1 97 ? 76.167 13.945 -20.280 1.00 29.08 97 LEU A C 1
ATOM 747 O O . LEU A 1 97 ? 76.153 13.430 -21.393 1.00 29.08 97 LEU A O 1
ATOM 751 N N . SER A 1 98 ? 75.331 14.939 -19.920 1.00 26.19 98 SER A N 1
ATOM 752 C CA . SER A 1 98 ? 75.047 16.215 -20.646 1.00 26.19 98 SER A CA 1
ATOM 753 C C . SER A 1 98 ? 73.616 16.732 -20.360 1.00 26.19 98 SER A C 1
ATOM 755 O O . SER A 1 98 ? 72.779 15.973 -19.883 1.00 26.19 98 SER A O 1
ATOM 757 N N . PRO A 1 99 ? 73.269 17.966 -20.769 1.00 33.78 99 PRO A N 1
ATOM 758 C CA . PRO A 1 99 ? 73.499 19.269 -20.143 1.00 33.78 99 PRO A CA 1
ATOM 759 C C . PRO A 1 99 ? 72.289 19.742 -19.299 1.00 33.78 99 PRO A C 1
ATOM 761 O O . PRO A 1 99 ? 71.172 19.255 -19.449 1.00 33.78 99 PRO A O 1
ATOM 764 N N . ALA A 1 100 ? 72.496 20.719 -18.411 1.00 36.12 100 ALA A N 1
ATOM 765 C CA . ALA A 1 100 ? 71.422 21.304 -17.603 1.00 36.12 100 ALA A CA 1
ATOM 766 C C . ALA A 1 100 ? 70.342 21.978 -18.486 1.00 36.12 100 ALA A C 1
ATOM 768 O O . ALA A 1 100 ? 70.698 22.848 -19.285 1.00 36.12 100 ALA A O 1
ATOM 769 N N . PRO A 1 101 ? 69.040 21.649 -18.343 1.00 31.70 101 PRO A N 1
ATOM 770 C CA . PRO A 1 101 ? 67.973 22.426 -18.950 1.00 31.70 101 PRO A CA 1
ATOM 771 C C . PRO A 1 101 ? 67.605 23.625 -18.065 1.00 31.70 101 PRO A C 1
ATOM 773 O O . PRO A 1 101 ? 67.504 23.527 -16.843 1.00 31.70 101 PRO A O 1
ATOM 776 N N . SER A 1 102 ? 67.401 24.757 -18.730 1.00 30.25 102 SER A N 1
ATOM 777 C CA . SER A 1 102 ? 66.870 26.031 -18.236 1.00 30.25 102 SER A CA 1
ATOM 778 C C . SER A 1 102 ? 65.632 25.898 -17.328 1.00 30.25 102 SER A C 1
ATOM 780 O O . SER A 1 102 ? 64.779 25.045 -17.596 1.00 30.25 102 SER A O 1
ATOM 782 N N . PRO A 1 103 ? 65.456 26.778 -16.322 1.00 42.03 103 PRO A N 1
ATOM 783 C CA . PRO A 1 103 ? 64.333 26.721 -15.401 1.00 42.03 103 PRO A CA 1
ATOM 784 C C . PRO A 1 103 ? 63.154 27.499 -15.988 1.00 42.03 103 PRO A C 1
ATOM 786 O O . PRO A 1 103 ? 62.968 28.647 -15.633 1.00 42.03 103 PRO A O 1
ATOM 789 N N . ASP A 1 104 ? 62.405 26.914 -16.922 1.00 36.88 104 ASP A N 1
ATOM 790 C CA . ASP A 1 104 ? 61.055 27.398 -17.263 1.00 36.88 104 ASP A CA 1
ATOM 791 C C . ASP A 1 104 ? 60.329 26.391 -18.161 1.00 36.88 104 ASP A C 1
ATOM 793 O O . ASP A 1 104 ? 60.164 26.572 -19.364 1.00 36.88 104 ASP A O 1
ATOM 797 N N . ARG A 1 105 ? 59.911 25.279 -17.555 1.00 32.94 105 ARG A N 1
ATOM 798 C CA . ARG A 1 105 ? 58.715 24.508 -17.923 1.00 32.94 105 ARG A CA 1
ATOM 799 C C . ARG A 1 105 ? 58.316 23.711 -16.680 1.00 32.94 105 ARG A C 1
ATOM 801 O O . ARG A 1 105 ? 59.147 22.943 -16.191 1.00 32.94 105 ARG A O 1
ATOM 808 N N . PRO A 1 106 ? 57.096 23.858 -16.138 1.00 37.53 106 PRO A N 1
ATOM 809 C CA . PRO A 1 106 ? 56.628 22.940 -15.115 1.00 37.53 106 PRO A CA 1
ATOM 810 C C . PRO A 1 106 ? 56.506 21.566 -15.779 1.00 37.53 106 PRO A C 1
ATOM 812 O O . PRO A 1 106 ? 55.609 21.340 -16.587 1.00 37.53 106 PRO A O 1
ATOM 815 N N . ASN A 1 107 ? 57.442 20.661 -15.491 1.00 38.88 107 ASN A N 1
ATOM 816 C CA . ASN A 1 107 ? 57.252 19.253 -15.814 1.00 38.88 107 ASN A CA 1
ATOM 817 C C . ASN A 1 107 ? 56.010 18.800 -15.039 1.00 38.88 107 ASN A C 1
ATOM 819 O O . ASN A 1 107 ? 56.021 18.912 -13.810 1.00 38.88 107 ASN A O 1
ATOM 823 N N . PRO A 1 108 ? 54.940 18.328 -15.701 1.00 47.75 108 PRO A N 1
ATOM 824 C CA . PRO A 1 108 ? 53.785 17.820 -14.986 1.00 47.75 108 PRO A CA 1
ATOM 825 C C . PRO A 1 108 ? 54.220 16.559 -14.236 1.00 47.75 108 PRO A C 1
ATOM 827 O O . PRO A 1 108 ? 54.425 15.494 -14.817 1.00 47.75 108 PRO A O 1
ATOM 830 N N . THR A 1 109 ? 54.435 16.686 -12.931 1.00 55.72 109 THR A N 1
ATOM 831 C CA . THR A 1 109 ? 54.654 15.555 -12.035 1.00 55.72 109 THR A CA 1
ATOM 832 C C . THR A 1 109 ? 53.313 14.863 -11.822 1.00 55.72 109 THR A C 1
ATOM 834 O O . THR A 1 109 ? 52.580 15.171 -10.886 1.00 55.72 109 THR A O 1
ATOM 837 N N . PHE A 1 110 ? 52.966 13.946 -12.726 1.00 69.19 110 PHE A N 1
ATOM 838 C CA . PHE A 1 110 ? 51.754 13.137 -12.611 1.00 69.19 110 PHE A CA 1
ATOM 839 C C . PHE A 1 110 ? 51.819 12.263 -11.357 1.00 69.19 110 PHE A C 1
ATOM 841 O O . PHE A 1 110 ? 52.820 11.581 -11.115 1.00 69.19 110 PHE A O 1
ATOM 848 N N . SER A 1 111 ? 50.751 12.250 -10.557 1.00 83.19 111 SER A N 1
ATOM 849 C CA . SER A 1 111 ? 50.661 11.281 -9.465 1.00 83.19 111 SER A CA 1
ATOM 850 C C . SER A 1 111 ? 50.508 9.859 -10.026 1.00 83.19 111 SER A C 1
ATOM 852 O O . SER A 1 111 ? 49.971 9.649 -11.121 1.00 83.19 111 SER A O 1
ATOM 854 N N . ALA A 1 112 ? 50.972 8.858 -9.272 1.00 81.06 112 ALA A N 1
ATOM 855 C CA . ALA A 1 112 ? 50.838 7.454 -9.668 1.00 81.06 112 ALA A CA 1
ATOM 856 C C . ALA A 1 112 ? 49.361 7.055 -9.872 1.00 81.06 112 ALA A C 1
ATOM 858 O O . ALA A 1 112 ? 49.043 6.293 -10.785 1.00 81.06 112 ALA A O 1
ATOM 859 N N . ASP A 1 113 ? 48.459 7.627 -9.069 1.00 81.88 113 ASP A N 1
ATOM 860 C CA . ASP A 1 113 ? 47.020 7.367 -9.144 1.00 81.88 113 ASP A CA 1
ATOM 861 C C . ASP A 1 113 ? 46.375 7.987 -10.392 1.00 81.88 113 ASP A C 1
ATOM 863 O O . ASP A 1 113 ? 45.565 7.335 -11.053 1.00 81.88 113 ASP A O 1
ATOM 867 N N . GLU A 1 114 ? 46.747 9.217 -10.758 1.00 89.31 114 GLU A N 1
ATOM 868 C CA . GLU A 1 114 ? 46.256 9.860 -11.984 1.00 89.31 114 GLU A CA 1
ATOM 869 C C . GLU A 1 114 ? 46.781 9.160 -13.237 1.00 89.31 114 GLU A C 1
ATOM 871 O O . GLU A 1 114 ? 46.020 8.933 -14.173 1.00 89.31 114 GLU A O 1
ATOM 876 N N . THR A 1 115 ? 48.048 8.737 -13.229 1.00 90.50 115 THR A N 1
ATOM 877 C CA . THR A 1 115 ? 48.631 7.958 -14.333 1.00 90.50 115 THR A CA 1
ATOM 878 C C . THR A 1 115 ? 47.877 6.641 -14.530 1.00 90.50 115 THR A C 1
ATOM 880 O O . THR A 1 115 ? 47.547 6.276 -15.657 1.00 90.50 115 THR A O 1
ATOM 883 N N . ALA A 1 116 ? 47.538 5.946 -13.438 1.00 88.00 116 ALA A N 1
ATOM 884 C CA . ALA A 1 116 ? 46.761 4.711 -13.502 1.00 88.00 116 ALA A CA 1
ATOM 885 C C . ALA A 1 116 ? 45.343 4.936 -14.054 1.00 88.00 116 ALA A C 1
ATOM 887 O O . ALA A 1 116 ? 44.857 4.128 -14.841 1.00 88.00 116 ALA A O 1
ATOM 888 N N . LEU A 1 117 ? 44.676 6.028 -13.666 1.00 90.81 117 LEU A N 1
ATOM 889 C CA . LEU A 1 117 ? 43.357 6.384 -14.194 1.00 90.81 117 LEU A CA 1
ATOM 890 C C . LEU A 1 117 ? 43.401 6.823 -15.664 1.00 90.81 117 LEU A C 1
ATOM 892 O O . LEU A 1 117 ? 42.493 6.477 -16.418 1.00 90.81 117 LEU A O 1
ATOM 896 N N . LEU A 1 118 ? 44.448 7.537 -16.082 1.00 93.81 118 LEU A N 1
ATOM 897 C CA . LEU A 1 118 ? 44.656 7.934 -17.474 1.00 93.81 118 LEU A CA 1
ATOM 898 C C . LEU A 1 118 ? 44.845 6.709 -18.371 1.00 93.81 118 LEU A C 1
ATOM 900 O O . LEU A 1 118 ? 44.179 6.589 -19.398 1.00 93.81 118 LEU A O 1
ATOM 904 N N . MET A 1 119 ? 45.708 5.775 -17.960 1.00 93.75 119 MET A N 1
ATOM 905 C CA . MET A 1 119 ? 45.899 4.516 -18.683 1.00 93.75 119 MET A CA 1
ATOM 906 C C . MET A 1 119 ? 44.611 3.691 -18.700 1.00 93.75 119 MET A C 1
ATOM 908 O O . MET A 1 119 ? 44.212 3.207 -19.752 1.00 93.75 119 MET A O 1
ATOM 912 N N . HIS A 1 120 ? 43.878 3.632 -17.581 1.00 89.88 120 HIS A N 1
ATOM 913 C CA . HIS A 1 120 ? 42.569 2.971 -17.533 1.00 89.88 120 HIS A CA 1
ATOM 914 C C . HIS A 1 120 ? 41.564 3.591 -18.517 1.00 89.88 120 HIS A C 1
ATOM 916 O O . HIS A 1 120 ? 40.797 2.873 -19.160 1.00 89.88 120 HIS A O 1
ATOM 922 N N . PHE A 1 121 ? 41.566 4.918 -18.674 1.00 93.19 121 PHE A N 1
ATOM 923 C CA . PHE A 1 121 ? 40.749 5.585 -19.685 1.00 93.19 121 PHE A CA 1
ATOM 924 C C . PHE A 1 121 ? 41.157 5.172 -21.107 1.00 93.19 121 PHE A C 1
ATOM 926 O O . PHE A 1 121 ? 40.292 4.791 -21.892 1.00 93.19 121 PHE A O 1
ATOM 933 N N . LEU A 1 122 ? 42.451 5.198 -21.432 1.00 92.75 122 LEU A N 1
ATOM 934 C CA . LEU A 1 122 ? 42.965 4.864 -22.766 1.00 92.75 122 LEU A CA 1
ATOM 935 C C . LEU A 1 122 ? 42.769 3.386 -23.145 1.00 92.75 122 LEU A C 1
ATOM 937 O O . LEU A 1 122 ? 42.466 3.095 -24.305 1.00 92.75 122 LEU A O 1
ATOM 941 N N . ASP A 1 123 ? 42.908 2.476 -22.180 1.00 87.94 123 ASP A N 1
ATOM 942 C CA . ASP A 1 123 ? 42.877 1.026 -22.404 1.00 87.94 123 ASP A CA 1
ATOM 943 C C . ASP A 1 123 ? 41.465 0.435 -22.320 1.00 87.94 123 ASP A C 1
ATOM 945 O O . ASP A 1 123 ? 41.170 -0.563 -22.981 1.00 87.94 123 ASP A O 1
ATOM 949 N N . HIS A 1 124 ? 40.574 1.044 -21.528 1.00 82.31 124 HIS A N 1
ATOM 950 C CA . HIS A 1 124 ? 39.250 0.480 -21.248 1.00 82.31 124 HIS A CA 1
ATOM 951 C C . HIS A 1 124 ? 38.096 1.421 -21.592 1.00 82.31 124 HIS A C 1
ATOM 953 O O . HIS A 1 124 ? 37.170 1.002 -22.277 1.00 82.31 124 HIS A O 1
ATOM 959 N N . VAL A 1 125 ? 38.132 2.692 -21.185 1.00 8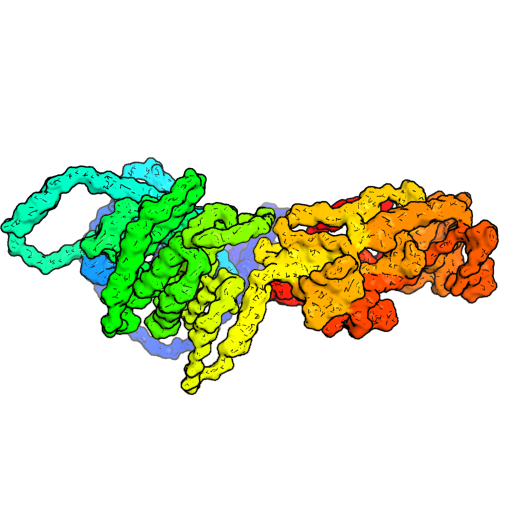4.50 125 VAL A N 1
ATOM 960 C CA . VAL A 1 125 ? 36.981 3.596 -21.386 1.00 84.50 125 VAL A CA 1
ATOM 961 C C . VAL A 1 125 ? 36.864 4.073 -22.833 1.00 84.50 125 VAL A C 1
ATOM 963 O O . VAL A 1 125 ? 35.800 3.962 -23.438 1.00 84.50 125 VAL A O 1
ATOM 966 N N . PHE A 1 126 ? 37.948 4.584 -23.411 1.00 87.50 126 PHE A N 1
ATOM 967 C CA . PHE A 1 126 ? 37.958 5.097 -24.777 1.00 87.50 126 PHE A CA 1
ATOM 968 C C . PHE A 1 126 ? 37.660 3.991 -25.810 1.00 87.50 126 PHE A C 1
ATOM 970 O O . PHE A 1 126 ? 36.840 4.224 -26.698 1.00 87.50 126 PHE A O 1
ATOM 977 N N . PRO A 1 127 ? 38.199 2.759 -25.688 1.00 83.31 127 PRO A N 1
ATOM 978 C CA . PRO A 1 127 ? 37.792 1.645 -26.543 1.00 83.31 127 PRO A CA 1
ATOM 979 C C . PRO A 1 127 ? 36.337 1.202 -26.349 1.00 83.31 127 PRO A C 1
ATOM 981 O O . PRO A 1 127 ? 35.767 0.635 -27.269 1.00 83.31 127 PRO A O 1
ATOM 984 N N . LEU A 1 128 ? 35.710 1.457 -25.197 1.00 75.81 128 LEU A N 1
ATOM 985 C CA . LEU A 1 128 ? 34.270 1.218 -25.029 1.00 75.81 128 LEU A CA 1
ATOM 986 C C . LEU A 1 128 ? 33.413 2.300 -25.694 1.00 75.81 128 LEU A C 1
ATOM 988 O O . LEU A 1 128 ? 32.321 2.004 -26.173 1.00 75.81 128 LEU A O 1
ATOM 992 N N . GLN A 1 129 ? 33.893 3.544 -25.729 1.00 79.88 129 GLN A N 1
ATOM 993 C CA . GLN A 1 129 ? 33.237 4.639 -26.451 1.00 79.88 129 GLN A CA 1
ATOM 994 C C . GLN A 1 129 ? 33.377 4.476 -27.972 1.00 79.88 129 GLN A C 1
ATOM 996 O O . GLN A 1 129 ? 32.424 4.729 -28.705 1.00 79.88 129 GLN A O 1
ATOM 1001 N N . TYR A 1 130 ? 34.548 4.022 -28.434 1.00 82.75 130 TYR A N 1
ATOM 1002 C CA . TYR A 1 130 ? 34.910 3.908 -29.852 1.00 82.75 130 TYR A CA 1
ATOM 1003 C C . TYR A 1 130 ? 35.549 2.542 -30.165 1.00 82.75 130 TYR A C 1
ATOM 1005 O O . TYR A 1 130 ? 36.739 2.455 -30.495 1.00 82.75 130 TYR A O 1
ATOM 1013 N N . PRO A 1 131 ? 34.781 1.444 -30.062 1.00 72.31 131 PRO A N 1
ATOM 1014 C CA . PRO A 1 131 ? 35.289 0.072 -30.199 1.00 72.31 131 PRO A CA 1
ATOM 1015 C C . PRO A 1 131 ? 35.933 -0.241 -31.553 1.00 72.31 131 PRO A C 1
ATOM 1017 O O . PRO A 1 131 ? 36.808 -1.108 -31.623 1.00 72.31 131 PRO A O 1
ATOM 1020 N N . MET A 1 132 ? 35.558 0.493 -32.604 1.00 76.75 132 MET A N 1
ATOM 1021 C CA . MET A 1 132 ? 36.079 0.314 -33.965 1.00 76.75 132 MET A CA 1
ATOM 1022 C C . MET A 1 132 ? 37.278 1.204 -34.294 1.00 76.75 132 MET A C 1
ATOM 1024 O O . MET A 1 132 ? 37.951 0.975 -35.296 1.00 76.75 132 MET A O 1
ATOM 1028 N N . TYR A 1 133 ? 37.618 2.158 -33.423 1.00 85.00 133 TYR A N 1
ATOM 1029 C CA . TYR A 1 133 ? 38.617 3.174 -33.735 1.00 85.00 133 TYR A CA 1
ATOM 1030 C C . TYR A 1 133 ? 40.053 2.694 -33.605 1.00 85.00 133 TYR A C 1
ATOM 1032 O O . TYR A 1 133 ? 40.715 2.899 -32.587 1.00 85.00 133 TYR A O 1
ATOM 1040 N N . ARG A 1 134 ? 40.570 2.058 -34.655 1.00 80.56 134 ARG A N 1
ATOM 1041 C CA . ARG A 1 134 ? 41.952 1.562 -34.747 1.00 80.56 134 ARG A CA 1
ATOM 1042 C C . ARG A 1 134 ? 42.641 2.135 -35.992 1.00 80.56 134 ARG A C 1
ATOM 1044 O O . ARG A 1 134 ? 42.871 1.391 -36.941 1.00 80.56 134 ARG A O 1
ATOM 1051 N N . PRO A 1 135 ? 42.945 3.448 -36.012 1.00 79.19 135 PRO A N 1
ATOM 1052 C CA . PRO A 1 135 ? 43.564 4.076 -37.174 1.00 79.19 135 PRO A CA 1
ATOM 1053 C C . PRO A 1 135 ? 44.920 3.432 -37.483 1.00 79.19 135 PRO A C 1
ATOM 1055 O O . PRO A 1 135 ? 45.716 3.180 -36.574 1.00 79.19 135 PRO A O 1
ATOM 1058 N N . GLY A 1 136 ? 45.174 3.184 -38.770 1.00 69.75 136 GLY A N 1
ATOM 1059 C CA . GLY A 1 136 ? 46.468 2.715 -39.259 1.00 69.75 136 GLY A CA 1
ATOM 1060 C C . GLY A 1 136 ? 47.586 3.739 -39.031 1.00 69.75 136 GLY A C 1
ATOM 1061 O O . GLY A 1 136 ? 47.340 4.902 -38.702 1.00 69.75 136 GLY A O 1
ATOM 1062 N N . ILE A 1 137 ? 48.831 3.304 -39.228 1.00 69.31 137 ILE A N 1
ATOM 1063 C CA . ILE A 1 137 ? 50.025 4.146 -39.040 1.00 69.31 137 ILE A CA 1
ATOM 1064 C C . ILE A 1 137 ? 50.009 5.337 -40.015 1.00 69.31 137 ILE A C 1
ATOM 1066 O O . ILE A 1 137 ? 50.261 6.467 -39.606 1.00 69.31 137 ILE A O 1
ATOM 1070 N N . GLU A 1 138 ? 49.598 5.104 -41.263 1.00 63.41 138 GLU A N 1
ATOM 1071 C CA . GLU A 1 138 ? 49.443 6.122 -42.317 1.00 63.41 138 GLU A CA 1
ATOM 1072 C C . GLU A 1 138 ? 48.386 7.190 -41.969 1.00 63.41 138 GLU A C 1
ATOM 1074 O O . GLU A 1 138 ? 48.479 8.342 -42.386 1.00 63.41 138 GLU A O 1
ATOM 1079 N N . ALA A 1 139 ? 47.404 6.843 -41.127 1.00 64.75 139 ALA A N 1
ATOM 1080 C CA . ALA A 1 139 ? 46.369 7.758 -40.646 1.00 64.75 139 ALA A CA 1
ATOM 1081 C C . ALA A 1 139 ? 46.788 8.564 -39.393 1.00 64.75 139 ALA A C 1
ATOM 1083 O O . ALA A 1 139 ? 45.973 9.314 -38.855 1.00 64.75 139 ALA A O 1
ATOM 1084 N N . GLY A 1 140 ? 48.035 8.420 -38.919 1.00 67.06 140 GLY A N 1
ATOM 1085 C CA . GLY A 1 140 ? 48.575 9.128 -37.747 1.00 67.06 140 GLY A CA 1
ATOM 1086 C C . GLY A 1 140 ? 48.324 8.441 -36.394 1.00 67.06 140 GLY A C 1
ATOM 1087 O O . GLY A 1 140 ? 48.712 8.967 -35.348 1.00 67.06 140 GLY A O 1
ATOM 1088 N N . GLY A 1 141 ? 47.704 7.254 -36.382 1.00 80.12 141 GLY A N 1
ATOM 1089 C CA . GLY A 1 141 ? 47.447 6.476 -35.165 1.00 80.12 141 GLY A CA 1
ATOM 1090 C C . GLY A 1 141 ? 46.582 7.199 -34.113 1.00 80.12 141 GLY A C 1
ATOM 1091 O O . GLY A 1 141 ? 45.804 8.102 -34.414 1.00 80.12 141 GLY A O 1
ATOM 1092 N N . ARG A 1 142 ? 46.702 6.791 -32.839 1.00 85.38 142 ARG A N 1
ATOM 1093 C CA . ARG A 1 142 ? 46.014 7.430 -31.690 1.00 85.38 142 ARG A CA 1
ATOM 1094 C C . ARG A 1 142 ? 46.891 8.451 -30.945 1.00 85.38 142 ARG A C 1
ATOM 1096 O O . ARG A 1 142 ? 46.513 8.901 -29.867 1.00 85.38 142 ARG A O 1
ATOM 1103 N N . GLY A 1 143 ? 48.056 8.821 -31.488 1.00 83.31 143 GLY A N 1
ATOM 1104 C CA . GLY A 1 143 ? 49.003 9.731 -30.824 1.00 83.31 143 GLY A CA 1
ATOM 1105 C C . GLY A 1 143 ? 48.403 11.106 -30.509 1.00 83.31 143 GLY A C 1
ATOM 1106 O O . GLY A 1 143 ? 48.690 11.687 -29.459 1.00 83.31 143 GLY A O 1
ATOM 1107 N N . TRP A 1 144 ? 47.486 11.573 -31.361 1.00 86.81 144 TRP A N 1
ATOM 1108 C CA . TRP A 1 144 ? 46.718 12.796 -31.142 1.00 86.81 144 TRP A CA 1
ATOM 1109 C C . TRP A 1 144 ? 45.900 12.753 -29.841 1.00 86.81 144 TRP A C 1
ATOM 1111 O O . TRP A 1 144 ? 45.808 13.772 -29.172 1.00 86.81 144 TRP A O 1
ATOM 1121 N N . LEU A 1 145 ? 45.366 11.593 -29.428 1.00 89.88 145 LEU A N 1
ATOM 1122 C CA . LEU A 1 145 ? 44.514 11.478 -28.237 1.00 89.88 145 LEU A CA 1
ATOM 1123 C C . LEU A 1 145 ? 45.305 11.777 -26.965 1.00 89.88 145 LEU A C 1
ATOM 1125 O O . LEU A 1 145 ? 44.891 12.604 -26.153 1.00 89.88 145 LEU A O 1
ATOM 1129 N N . LEU A 1 146 ? 46.465 11.133 -26.811 1.00 89.38 146 LEU A N 1
ATOM 1130 C CA . LEU A 1 146 ? 47.351 11.396 -25.681 1.00 89.38 146 LEU A CA 1
ATOM 1131 C C . LEU A 1 146 ? 47.884 12.831 -25.739 1.00 89.38 146 LEU A C 1
ATOM 1133 O O . LEU A 1 146 ? 47.902 13.514 -24.721 1.00 89.38 146 LEU A O 1
ATOM 1137 N N . SER A 1 147 ? 48.248 13.321 -26.928 1.00 86.44 147 SER A N 1
ATOM 1138 C CA . SER A 1 147 ? 48.660 14.715 -27.112 1.00 86.44 147 SER A CA 1
ATOM 1139 C C . SER A 1 147 ? 47.578 15.687 -26.624 1.00 86.44 147 SER A C 1
ATOM 1141 O O . SER A 1 147 ? 47.870 16.550 -25.800 1.00 86.44 147 SER A O 1
ATOM 1143 N N . SER A 1 148 ? 46.317 15.511 -27.020 1.00 87.38 148 SER A N 1
ATOM 1144 C CA . SER A 1 148 ? 45.217 16.373 -26.585 1.00 87.38 148 SER A CA 1
ATOM 1145 C C . SER A 1 148 ? 44.924 16.264 -25.088 1.00 87.38 148 SER A C 1
ATOM 1147 O O . SER A 1 148 ? 44.682 17.291 -24.456 1.00 87.38 148 SER A O 1
ATOM 1149 N N . LEU A 1 149 ? 44.985 15.057 -24.510 1.00 91.31 149 LEU A N 1
ATOM 1150 C CA . LEU A 1 149 ? 44.823 14.837 -23.067 1.00 91.31 149 LEU A CA 1
ATOM 1151 C C . LEU A 1 149 ? 45.900 15.564 -22.258 1.00 91.31 149 LEU A C 1
ATOM 1153 O O . LEU A 1 149 ? 45.596 16.124 -21.217 1.00 91.31 149 LEU A O 1
ATOM 1157 N N . LEU A 1 150 ? 47.144 15.593 -22.737 1.00 88.88 150 LEU A N 1
ATOM 1158 C CA . LEU A 1 150 ? 48.247 16.250 -22.030 1.00 88.88 150 LEU A CA 1
ATOM 1159 C C . LEU A 1 150 ? 48.259 17.776 -22.200 1.00 88.88 150 LEU A C 1
ATOM 1161 O O . LEU A 1 150 ? 48.777 18.476 -21.336 1.00 88.88 150 LEU A O 1
ATOM 1165 N N . HIS A 1 151 ? 47.698 18.298 -23.295 1.00 84.81 151 HIS A N 1
ATOM 1166 C CA . HIS A 1 151 ? 47.703 19.736 -23.599 1.00 84.81 151 HIS A CA 1
ATOM 1167 C C . HIS A 1 151 ? 46.388 20.450 -23.245 1.00 84.81 151 HIS A C 1
ATOM 1169 O O . HIS A 1 151 ? 46.335 21.676 -23.291 1.00 84.81 151 HIS A O 1
ATOM 1175 N N . THR A 1 152 ? 45.331 19.714 -22.883 1.00 88.00 152 THR A N 1
ATOM 1176 C CA . THR A 1 152 ? 44.031 20.281 -22.493 1.00 88.00 152 THR A CA 1
ATOM 1177 C C . THR A 1 152 ? 43.654 19.822 -21.085 1.00 88.00 152 THR A C 1
ATOM 1179 O O . THR A 1 152 ? 43.159 18.715 -20.893 1.00 88.00 152 THR A O 1
ATOM 1182 N N . GLU A 1 153 ? 43.843 20.697 -20.096 1.00 88.75 153 GLU A N 1
ATOM 1183 C CA . GLU A 1 153 ? 43.600 20.407 -18.672 1.00 88.75 153 GLU A CA 1
ATOM 1184 C C . GLU A 1 153 ? 42.162 19.933 -18.391 1.00 88.75 153 GLU A C 1
ATOM 1186 O O . GLU A 1 153 ? 41.944 18.959 -17.668 1.00 88.75 153 GLU A O 1
ATOM 1191 N N . SER A 1 154 ? 41.163 20.585 -18.991 1.00 91.19 154 SER A N 1
ATOM 1192 C CA . SER A 1 154 ? 39.762 20.200 -18.802 1.00 91.19 154 SER A CA 1
ATOM 1193 C C . SER A 1 154 ? 39.472 18.800 -19.361 1.00 91.19 154 SER A C 1
ATOM 1195 O O . SER A 1 154 ? 38.810 17.997 -18.706 1.00 91.19 154 SER A O 1
ATOM 1197 N N . LEU A 1 155 ? 40.042 18.461 -20.522 1.00 92.38 155 LEU A N 1
ATOM 1198 C CA . LEU A 1 155 ? 39.903 17.144 -21.144 1.00 92.38 155 LEU A CA 1
ATOM 1199 C C . LEU A 1 155 ? 40.600 16.058 -20.320 1.00 92.38 155 LEU A C 1
ATOM 1201 O O . LEU A 1 155 ? 40.038 14.979 -20.135 1.00 92.38 155 LEU A O 1
ATOM 1205 N N . TYR A 1 156 ? 41.795 16.352 -19.801 1.00 94.12 156 TYR A N 1
ATOM 1206 C CA . TYR A 1 156 ? 42.535 15.469 -18.903 1.00 94.12 156 TYR A CA 1
ATOM 1207 C C . TYR A 1 156 ? 41.668 15.049 -17.714 1.00 94.12 156 TYR A C 1
ATOM 1209 O O . TYR A 1 156 ? 41.450 13.864 -17.469 1.00 94.12 156 TYR A O 1
ATOM 1217 N N . HIS A 1 157 ? 41.096 16.025 -17.008 1.00 93.81 157 HIS A N 1
ATOM 1218 C CA . HIS A 1 157 ? 40.281 15.754 -15.831 1.00 93.81 157 HIS A CA 1
ATOM 1219 C C . HIS A 1 157 ? 38.918 15.121 -16.153 1.00 93.81 157 HIS A C 1
ATOM 1221 O O . HIS A 1 157 ? 38.446 14.293 -15.370 1.00 93.81 157 HIS A O 1
ATOM 1227 N N . ALA A 1 158 ? 38.323 15.411 -17.316 1.00 93.69 158 ALA A N 1
ATOM 1228 C CA . ALA A 1 158 ? 37.149 14.680 -17.801 1.00 93.69 158 ALA A CA 1
ATOM 1229 C C . ALA A 1 158 ? 37.459 13.183 -18.008 1.00 93.69 158 ALA A C 1
ATOM 1231 O O . ALA A 1 158 ? 36.705 12.324 -17.544 1.00 93.69 158 ALA A O 1
ATOM 1232 N N . ALA A 1 159 ? 38.599 12.864 -18.631 1.00 94.38 159 ALA A N 1
ATOM 1233 C CA . ALA A 1 159 ? 39.044 11.489 -18.855 1.00 94.38 159 ALA A CA 1
ATOM 1234 C C . ALA A 1 159 ? 39.335 10.742 -17.542 1.00 94.38 159 ALA A C 1
ATOM 1236 O O . ALA A 1 159 ? 38.909 9.598 -17.379 1.00 94.38 159 ALA A O 1
ATOM 1237 N N . LEU A 1 160 ? 39.984 11.393 -16.567 1.00 94.56 160 LEU A N 1
ATOM 1238 C CA . LEU A 1 160 ? 40.220 10.800 -15.244 1.00 94.56 160 LEU A CA 1
ATOM 1239 C C . LEU A 1 160 ? 38.917 10.532 -14.480 1.00 94.56 160 LEU A C 1
ATOM 1241 O O . LEU A 1 160 ? 38.787 9.485 -13.842 1.00 94.56 160 LEU A O 1
ATOM 1245 N N . SER A 1 161 ? 37.943 11.446 -14.556 1.00 92.69 161 SER A N 1
ATOM 1246 C CA . SER A 1 161 ? 36.630 11.260 -13.925 1.00 92.69 161 SER A CA 1
ATOM 1247 C C . SER A 1 161 ? 35.891 10.056 -14.522 1.00 92.69 161 SER A C 1
ATOM 1249 O O . SER A 1 161 ? 35.433 9.179 -13.787 1.00 92.69 161 SER A O 1
ATOM 1251 N N . LEU A 1 162 ? 35.871 9.940 -15.854 1.00 88.00 162 LEU A N 1
ATOM 1252 C CA . LEU A 1 162 ? 35.332 8.780 -16.570 1.00 88.00 162 LEU A CA 1
ATOM 1253 C C . LEU A 1 162 ? 36.067 7.473 -16.225 1.00 88.00 162 LEU A C 1
ATOM 1255 O O . LEU A 1 162 ? 35.426 6.444 -16.003 1.00 88.00 162 LEU A O 1
ATOM 1259 N N . GLY A 1 163 ? 37.399 7.508 -16.125 1.00 89.94 163 GLY A N 1
ATOM 1260 C CA . GLY A 1 163 ? 38.222 6.372 -15.702 1.00 89.94 163 GLY A CA 1
ATOM 1261 C C . GLY A 1 163 ? 37.890 5.897 -14.285 1.00 89.94 163 GLY A C 1
ATOM 1262 O O . GLY A 1 163 ? 37.691 4.700 -14.060 1.00 89.94 163 GLY A O 1
ATOM 1263 N N . ALA A 1 164 ? 37.758 6.827 -13.334 1.00 89.44 164 ALA A N 1
ATOM 1264 C CA . ALA A 1 164 ? 37.380 6.527 -11.953 1.00 89.44 164 ALA A CA 1
ATOM 1265 C C . ALA A 1 164 ? 35.952 5.963 -11.867 1.00 89.44 164 ALA A C 1
ATOM 1267 O O . ALA A 1 164 ? 35.718 4.957 -11.189 1.00 89.44 164 ALA A O 1
ATOM 1268 N N . TYR A 1 165 ? 35.011 6.555 -12.610 1.00 87.31 165 TYR A N 1
ATOM 1269 C CA . TYR A 1 165 ? 33.634 6.075 -12.710 1.00 87.31 165 TYR A CA 1
ATOM 1270 C C . TYR A 1 165 ? 33.565 4.630 -13.231 1.00 87.31 165 TYR A C 1
ATOM 1272 O O . TYR A 1 165 ? 32.963 3.763 -12.589 1.00 87.31 165 TYR A O 1
ATOM 1280 N N . HIS A 1 166 ? 34.221 4.345 -14.360 1.00 83.44 166 HIS A N 1
ATOM 1281 C CA . HIS A 1 166 ? 34.252 3.008 -14.952 1.00 83.44 166 HIS A CA 1
ATOM 1282 C C . HIS A 1 166 ? 34.884 1.992 -13.996 1.00 83.44 166 HIS A C 1
ATOM 1284 O O . HIS A 1 166 ? 34.378 0.886 -13.821 1.00 83.44 166 HIS A O 1
ATOM 1290 N N . ARG A 1 167 ? 36.013 2.327 -13.365 1.00 83.06 167 ARG A N 1
ATOM 1291 C CA . ARG A 1 167 ? 36.709 1.408 -12.453 1.00 83.06 167 ARG A CA 1
ATOM 1292 C C . ARG A 1 167 ? 35.853 1.036 -11.238 1.00 83.06 167 ARG A C 1
ATOM 1294 O O . ARG A 1 167 ? 35.905 -0.106 -10.787 1.00 83.06 167 ARG A O 1
ATOM 1301 N N . ARG A 1 168 ? 35.049 1.977 -10.732 1.00 81.88 168 ARG A N 1
ATOM 1302 C CA . ARG A 1 168 ? 34.100 1.747 -9.631 1.00 81.88 168 ARG A CA 1
ATOM 1303 C C . ARG A 1 168 ? 32.946 0.828 -10.038 1.00 81.88 168 ARG A C 1
ATOM 1305 O O . ARG A 1 168 ? 32.529 -0.001 -9.235 1.00 81.88 168 ARG A O 1
ATOM 1312 N N . THR A 1 169 ? 32.433 0.979 -11.256 1.00 72.75 169 THR A N 1
ATOM 1313 C CA . THR A 1 169 ? 31.246 0.254 -11.742 1.00 72.75 169 THR A CA 1
ATOM 1314 C C . THR A 1 169 ? 31.562 -1.129 -12.307 1.00 72.75 169 THR A C 1
ATOM 1316 O O . THR A 1 169 ? 30.772 -2.043 -12.111 1.00 72.75 169 THR A O 1
ATOM 1319 N N . ALA A 1 170 ? 32.730 -1.324 -12.922 1.00 65.69 170 ALA A N 1
ATOM 1320 C CA . ALA A 1 170 ? 33.115 -2.595 -13.540 1.00 65.69 170 ALA A CA 1
ATOM 1321 C C . ALA A 1 170 ? 33.590 -3.684 -12.551 1.00 65.69 170 ALA A C 1
ATOM 1323 O O . ALA A 1 170 ? 33.830 -4.818 -12.961 1.00 65.69 170 ALA A O 1
ATOM 1324 N N . ALA A 1 171 ? 33.750 -3.379 -11.253 1.00 56.38 171 ALA A N 1
ATOM 1325 C CA . ALA A 1 171 ? 34.273 -4.335 -10.266 1.00 56.38 171 ALA A CA 1
ATOM 1326 C C . ALA A 1 171 ? 33.583 -4.293 -8.875 1.00 56.38 171 ALA A C 1
ATOM 1328 O O . ALA A 1 171 ? 34.266 -4.103 -7.858 1.00 56.38 171 ALA A O 1
ATOM 1329 N N . PRO A 1 172 ? 32.256 -4.528 -8.765 1.00 51.31 172 PRO A N 1
ATOM 1330 C CA . PRO A 1 172 ? 31.538 -4.447 -7.484 1.00 51.31 172 PRO A CA 1
ATOM 1331 C C . PRO A 1 172 ? 31.983 -5.504 -6.459 1.00 51.31 172 PRO A C 1
ATOM 1333 O O . PRO A 1 172 ? 31.908 -5.279 -5.253 1.00 51.31 172 PRO A O 1
ATOM 1336 N N . THR A 1 173 ? 32.464 -6.659 -6.931 1.00 47.59 173 THR A N 1
ATOM 1337 C CA . THR A 1 173 ? 32.896 -7.803 -6.110 1.00 47.59 173 THR A CA 1
ATOM 1338 C C . THR A 1 173 ? 34.369 -7.759 -5.699 1.00 47.59 173 THR A C 1
ATOM 1340 O O . THR A 1 173 ? 34.772 -8.539 -4.839 1.00 47.59 173 THR A O 1
ATOM 1343 N N . MET A 1 174 ? 35.178 -6.857 -6.272 1.00 46.88 174 MET A N 1
ATOM 1344 C CA . MET A 1 174 ? 36.624 -6.780 -6.001 1.00 46.88 174 MET A CA 1
ATOM 1345 C C . MET A 1 174 ? 37.041 -5.603 -5.113 1.00 46.88 174 MET A C 1
ATOM 1347 O O . MET A 1 174 ? 38.118 -5.639 -4.518 1.00 46.88 174 MET A O 1
ATOM 1351 N N . LEU A 1 175 ? 36.209 -4.566 -4.988 1.00 55.03 175 LEU A N 1
ATOM 1352 C CA . LEU A 1 175 ? 36.517 -3.382 -4.182 1.00 55.03 175 LEU A CA 1
ATOM 1353 C C . LEU A 1 175 ? 35.764 -3.412 -2.849 1.00 55.03 175 LEU A C 1
ATOM 1355 O O . LEU A 1 175 ? 34.539 -3.497 -2.815 1.00 55.03 175 LEU A O 1
ATOM 1359 N N . SER A 1 176 ? 36.499 -3.282 -1.742 1.00 62.19 176 SER A N 1
ATOM 1360 C CA . SER A 1 176 ? 35.907 -3.083 -0.412 1.00 62.19 176 SER A CA 1
ATOM 1361 C C . SER A 1 176 ? 35.097 -1.776 -0.355 1.00 62.19 176 SER A C 1
ATOM 1363 O O . SER A 1 176 ? 35.438 -0.823 -1.055 1.00 62.19 176 SER A O 1
ATOM 1365 N N . GLN A 1 177 ? 34.063 -1.686 0.494 1.00 57.34 177 GLN A N 1
ATOM 1366 C CA . GLN A 1 177 ? 33.249 -0.461 0.624 1.00 57.34 177 GLN A CA 1
ATOM 1367 C C . GLN A 1 177 ? 34.073 0.836 0.813 1.00 57.34 177 GLN A C 1
ATOM 1369 O O . GLN A 1 177 ? 33.779 1.818 0.132 1.00 57.34 177 GLN A O 1
ATOM 1374 N N . PRO A 1 178 ? 35.140 0.872 1.642 1.00 63.56 178 PRO A N 1
ATOM 1375 C CA . PRO A 1 178 ? 36.003 2.053 1.751 1.00 63.56 178 PRO A CA 1
ATOM 1376 C C . PRO A 1 178 ? 36.701 2.437 0.438 1.00 63.56 178 PRO A C 1
ATOM 1378 O O . PRO A 1 178 ? 36.849 3.618 0.139 1.00 63.56 178 PRO A O 1
ATOM 1381 N N . SER A 1 179 ? 37.102 1.449 -0.367 1.00 63.31 179 SER A N 1
ATOM 1382 C CA . SER A 1 179 ? 37.718 1.675 -1.680 1.00 63.31 179 SER A CA 1
ATOM 1383 C C . SER A 1 179 ? 36.715 2.242 -2.688 1.00 63.31 179 SER A C 1
ATOM 1385 O O . SER A 1 179 ? 37.076 3.112 -3.471 1.00 63.31 179 SER A O 1
ATOM 1387 N N . GLN A 1 180 ? 35.451 1.808 -2.638 1.00 65.00 180 GLN A N 1
ATOM 1388 C CA . GLN A 1 180 ? 34.388 2.330 -3.508 1.00 65.00 180 GLN A CA 1
ATOM 1389 C C . GLN A 1 180 ? 34.074 3.805 -3.214 1.00 65.00 180 GLN A C 1
ATOM 1391 O O . GLN A 1 180 ? 33.893 4.591 -4.144 1.00 65.00 180 GLN A O 1
ATOM 1396 N N . ILE A 1 181 ? 34.059 4.188 -1.931 1.00 72.44 181 ILE A N 1
ATOM 1397 C CA . ILE A 1 181 ? 33.873 5.583 -1.501 1.00 72.44 181 ILE A CA 1
ATOM 1398 C C . ILE A 1 181 ? 35.070 6.439 -1.936 1.00 72.44 181 ILE A C 1
ATOM 1400 O O . ILE A 1 181 ? 34.874 7.522 -2.476 1.00 72.44 181 ILE A O 1
ATOM 1404 N N . ALA A 1 182 ? 36.303 5.946 -1.778 1.00 75.50 182 ALA A N 1
ATOM 1405 C CA . ALA A 1 182 ? 37.501 6.668 -2.210 1.00 75.50 182 ALA A CA 1
ATOM 1406 C C . ALA A 1 182 ? 37.513 6.939 -3.726 1.00 75.50 182 ALA A C 1
ATOM 1408 O O . ALA A 1 182 ? 37.817 8.053 -4.147 1.00 75.50 182 ALA A O 1
ATOM 1409 N N . THR A 1 183 ? 37.125 5.957 -4.548 1.00 77.00 183 THR A N 1
ATOM 1410 C CA . THR A 1 183 ? 37.026 6.140 -6.005 1.00 77.00 183 THR A CA 1
ATOM 1411 C C . THR A 1 183 ? 35.903 7.106 -6.396 1.00 77.00 183 THR A C 1
ATOM 1413 O O . THR A 1 183 ? 36.068 7.857 -7.354 1.00 77.00 183 THR A O 1
ATOM 1416 N N . LEU A 1 184 ? 34.789 7.143 -5.653 1.00 80.81 184 LEU A N 1
ATOM 1417 C CA . LEU A 1 184 ? 33.730 8.138 -5.868 1.00 80.81 184 LEU A CA 1
ATOM 1418 C C . LEU A 1 184 ? 34.220 9.561 -5.549 1.00 80.81 184 LEU A C 1
ATOM 1420 O O . LEU A 1 184 ? 34.056 10.454 -6.372 1.00 80.81 184 LEU A O 1
ATOM 1424 N N . VAL A 1 185 ? 34.891 9.757 -4.410 1.00 82.12 185 VAL A N 1
ATOM 1425 C CA . VAL A 1 185 ? 35.480 11.059 -4.042 1.00 82.12 185 VAL A CA 1
ATOM 1426 C C . VAL A 1 185 ? 36.508 11.512 -5.087 1.00 82.12 185 VAL A C 1
ATOM 1428 O O . VAL A 1 185 ? 36.555 12.683 -5.458 1.00 82.12 185 VAL A O 1
ATOM 1431 N N . GLN A 1 186 ? 37.315 10.585 -5.610 1.00 83.00 186 GLN A N 1
ATOM 1432 C CA . GLN A 1 186 ? 38.276 10.872 -6.676 1.00 83.00 186 GLN A CA 1
ATOM 1433 C C . GLN A 1 186 ? 37.590 11.264 -7.997 1.00 83.00 186 GLN A C 1
ATOM 1435 O O . GLN A 1 186 ? 38.033 12.206 -8.656 1.00 83.00 186 GLN A O 1
ATOM 1440 N N . GLN A 1 187 ? 36.499 10.584 -8.368 1.00 88.25 187 GLN A N 1
ATOM 1441 C CA . GLN A 1 187 ? 35.676 10.929 -9.532 1.00 88.25 187 GLN A CA 1
ATOM 1442 C C . GLN A 1 187 ? 35.126 12.361 -9.422 1.00 88.25 187 GLN A C 1
ATOM 1444 O O . GLN A 1 187 ? 35.270 13.137 -10.371 1.00 88.25 187 GLN A O 1
ATOM 1449 N N . GLU A 1 188 ? 34.512 12.704 -8.283 1.00 87.31 188 GLU A N 1
ATOM 1450 C CA . GLU A 1 188 ? 33.918 14.026 -8.033 1.00 87.31 188 GLU A CA 1
ATOM 1451 C C . GLU A 1 188 ? 34.973 15.133 -8.050 1.00 87.31 188 GLU A C 1
ATOM 1453 O O . GLU A 1 188 ? 34.776 16.158 -8.699 1.00 87.31 188 GLU A O 1
ATOM 1458 N N . LYS A 1 189 ? 36.140 14.893 -7.438 1.00 89.38 189 LYS A N 1
ATOM 1459 C CA . LYS A 1 189 ? 37.262 15.840 -7.449 1.00 89.38 189 LYS A CA 1
ATOM 1460 C C . LYS A 1 189 ? 37.723 16.172 -8.871 1.00 89.38 189 LYS A C 1
ATOM 1462 O O . LYS A 1 189 ? 37.914 17.340 -9.199 1.00 89.38 189 LYS A O 1
ATOM 1467 N N . HIS A 1 190 ? 37.920 15.164 -9.722 1.00 92.00 190 HIS A N 1
ATOM 1468 C CA . HIS A 1 190 ? 38.339 15.408 -11.105 1.00 92.00 190 HIS A CA 1
ATOM 1469 C C . HIS A 1 190 ? 37.238 16.086 -11.931 1.00 92.00 190 HIS A C 1
ATOM 1471 O O . HIS A 1 190 ? 37.546 16.962 -12.736 1.00 92.00 190 HIS A O 1
ATOM 1477 N N . LEU A 1 191 ? 35.963 15.757 -11.699 1.00 89.12 191 LEU A N 1
ATOM 1478 C CA . LEU A 1 191 ? 34.849 16.447 -12.353 1.00 89.12 191 LEU A CA 1
ATOM 1479 C C . LEU A 1 191 ? 34.799 17.936 -11.968 1.00 89.12 191 LEU A C 1
ATOM 1481 O O . LEU A 1 191 ? 34.655 18.794 -12.838 1.00 89.12 191 LEU A O 1
ATOM 1485 N N . GLU A 1 192 ? 34.990 18.254 -10.687 1.00 89.25 192 GLU A N 1
ATOM 1486 C CA . GLU A 1 192 ? 35.044 19.632 -10.197 1.00 89.25 192 GLU A CA 1
ATOM 1487 C C . GLU A 1 192 ? 36.186 20.425 -10.859 1.00 89.25 192 GLU A C 1
ATOM 1489 O O . GLU A 1 192 ? 35.970 21.539 -11.345 1.00 89.25 192 GLU A O 1
ATOM 1494 N N . THR A 1 193 ? 37.392 19.849 -10.943 1.00 89.19 193 THR A N 1
ATOM 1495 C CA . THR A 1 193 ? 38.531 20.494 -11.618 1.00 89.19 193 THR A CA 1
ATOM 1496 C C . THR A 1 193 ? 38.282 20.683 -13.116 1.00 89.19 193 THR A C 1
ATOM 1498 O O . THR A 1 193 ? 38.581 21.750 -13.654 1.00 89.19 193 THR A O 1
ATOM 1501 N N . CYS A 1 194 ? 37.678 19.697 -13.788 1.00 89.75 194 CYS A N 1
ATOM 1502 C CA . CYS A 1 194 ? 37.286 19.806 -15.195 1.00 89.75 194 CYS A CA 1
ATOM 1503 C C . CYS A 1 194 ? 36.368 21.016 -15.432 1.00 89.75 194 CYS A C 1
ATOM 1505 O O . CYS A 1 194 ? 36.634 21.829 -16.319 1.00 89.75 194 CYS A O 1
ATOM 1507 N N . ILE A 1 195 ? 35.315 21.168 -14.620 1.00 85.75 195 ILE A N 1
ATOM 1508 C CA . ILE A 1 195 ? 34.351 22.274 -14.738 1.00 85.75 195 ILE A CA 1
ATOM 1509 C C . ILE A 1 195 ? 35.027 23.625 -14.459 1.00 85.75 195 ILE A C 1
ATOM 1511 O O . ILE A 1 195 ? 34.788 24.591 -15.185 1.00 85.75 195 ILE A O 1
ATOM 1515 N N . LYS A 1 196 ? 35.914 23.706 -13.457 1.00 86.12 196 LYS A N 1
ATOM 1516 C CA . LYS A 1 196 ? 36.685 24.929 -13.164 1.00 86.12 196 LYS A CA 1
ATOM 1517 C C . LYS A 1 196 ? 37.563 25.354 -14.345 1.00 86.12 196 LYS A C 1
ATOM 1519 O O . LYS A 1 196 ? 37.514 26.519 -14.738 1.00 86.12 196 LYS A O 1
ATOM 1524 N N . SER A 1 197 ? 38.314 24.420 -14.933 1.00 85.56 197 SER A N 1
ATOM 1525 C CA . SER A 1 197 ? 39.174 24.687 -16.096 1.00 85.56 197 SER A CA 1
ATOM 1526 C C . SER A 1 197 ? 38.347 25.083 -17.333 1.00 85.56 197 SER A C 1
ATOM 1528 O O . SER A 1 197 ? 38.682 26.041 -18.033 1.00 85.56 197 SER A O 1
ATOM 1530 N N . LEU A 1 198 ? 37.195 24.436 -17.553 1.00 83.50 198 LEU A N 1
ATOM 1531 C CA . LEU A 1 198 ? 36.263 24.774 -18.635 1.00 83.50 198 LEU A CA 1
ATOM 1532 C C . LEU A 1 198 ? 35.687 26.197 -18.497 1.00 83.50 198 LEU A C 1
ATOM 1534 O O . LEU A 1 198 ? 35.662 26.955 -19.468 1.00 83.50 198 LEU A O 1
ATOM 1538 N N . ASN A 1 199 ? 35.277 26.588 -17.288 1.00 82.12 199 ASN A N 1
ATOM 1539 C CA . ASN A 1 199 ? 34.763 27.933 -17.012 1.00 82.12 199 ASN A CA 1
ATOM 1540 C C . ASN A 1 199 ? 35.839 29.013 -17.188 1.00 82.12 199 ASN A C 1
ATOM 1542 O O . ASN A 1 199 ? 35.554 30.080 -17.730 1.00 82.12 199 ASN A O 1
ATOM 1546 N N . ALA A 1 200 ? 37.081 28.731 -16.784 1.00 79.94 200 ALA A N 1
ATOM 1547 C CA . ALA A 1 200 ? 38.209 29.636 -16.997 1.00 79.94 200 ALA A CA 1
ATOM 1548 C C . ALA A 1 200 ? 38.517 29.836 -18.492 1.00 79.94 200 ALA A C 1
ATOM 1550 O O . ALA A 1 200 ? 38.860 30.944 -18.909 1.00 79.94 200 ALA A O 1
ATOM 1551 N N . PHE A 1 201 ? 38.353 28.791 -19.311 1.00 73.12 201 PHE A N 1
ATOM 1552 C CA . PHE A 1 201 ? 38.480 28.897 -20.763 1.00 73.12 201 PHE A CA 1
ATOM 1553 C C . PHE A 1 201 ? 37.371 29.758 -21.382 1.00 73.12 201 PHE A C 1
ATOM 1555 O O . PHE A 1 201 ? 37.665 30.617 -22.206 1.00 73.12 201 PHE A O 1
ATOM 1562 N N . SER A 1 202 ? 36.117 29.616 -20.934 1.00 66.62 202 SER A N 1
ATOM 1563 C CA . SER A 1 202 ? 35.001 30.448 -21.421 1.00 66.62 202 SER A CA 1
ATOM 1564 C C . SER A 1 202 ? 35.224 31.957 -21.229 1.00 66.62 202 SER A C 1
ATOM 1566 O O . SER A 1 202 ? 34.555 32.754 -21.884 1.00 66.62 202 SER A O 1
ATOM 1568 N N . GLN A 1 203 ? 36.131 32.355 -20.333 1.00 65.50 203 GLN A N 1
ATOM 1569 C CA . GLN A 1 203 ? 36.462 33.751 -20.044 1.00 65.50 203 GLN A CA 1
ATOM 1570 C C . GLN A 1 203 ? 37.658 34.284 -20.860 1.00 65.50 203 GLN A C 1
ATOM 1572 O O . GLN A 1 203 ? 37.914 35.487 -20.833 1.00 65.50 203 GLN A O 1
ATOM 1577 N N . LYS A 1 204 ? 38.393 33.433 -21.595 1.00 62.50 204 LYS A N 1
ATOM 1578 C CA . LYS A 1 204 ? 39.579 33.813 -22.386 1.00 62.50 204 LYS A CA 1
ATOM 1579 C C . LYS A 1 204 ? 39.374 33.484 -23.869 1.00 62.50 204 LYS A C 1
ATOM 1581 O O . LYS A 1 204 ? 39.235 32.325 -24.236 1.00 62.50 204 LYS A O 1
ATOM 1586 N N . ALA A 1 205 ? 39.410 34.492 -24.741 1.00 51.12 205 ALA A N 1
ATOM 1587 C CA . ALA A 1 205 ? 39.353 34.293 -26.191 1.00 51.12 205 ALA A CA 1
ATOM 1588 C C . ALA A 1 205 ? 40.693 33.732 -26.710 1.00 51.12 205 ALA A C 1
ATOM 1590 O O . ALA A 1 205 ? 41.664 34.473 -26.840 1.00 51.12 205 ALA A O 1
ATOM 1591 N N . CYS A 1 206 ? 40.771 32.425 -26.978 1.00 52.72 206 CYS A N 1
ATOM 1592 C CA . CYS A 1 206 ? 41.938 31.800 -27.607 1.00 52.72 206 CYS A CA 1
ATOM 1593 C C . CYS A 1 206 ? 41.505 30.692 -28.579 1.00 52.72 206 CYS A C 1
ATOM 1595 O O . CYS A 1 206 ? 40.802 29.765 -28.178 1.00 52.72 206 CYS A O 1
ATOM 1597 N N . HIS A 1 207 ? 41.947 30.782 -29.838 1.00 51.06 207 HIS A N 1
ATOM 1598 C CA . HIS A 1 207 ? 41.493 29.923 -30.941 1.00 51.06 207 HIS A CA 1
ATOM 1599 C C . HIS A 1 207 ? 42.144 28.526 -30.975 1.00 51.06 207 HIS A C 1
ATOM 1601 O O . HIS A 1 207 ? 41.507 27.560 -31.385 1.00 51.06 207 HIS A O 1
ATOM 1607 N N . ASN A 1 208 ? 43.381 28.367 -30.483 1.00 46.94 208 ASN A N 1
ATOM 1608 C CA . ASN A 1 208 ? 44.135 27.109 -30.638 1.00 46.94 208 ASN A CA 1
ATOM 1609 C C . ASN A 1 208 ? 43.726 25.987 -29.659 1.00 46.94 208 ASN A C 1
ATOM 1611 O O . ASN A 1 208 ? 44.161 24.850 -29.823 1.00 46.94 208 ASN A O 1
ATOM 1615 N N . SER A 1 209 ? 42.894 26.263 -28.648 1.00 61.12 209 SER A N 1
ATOM 1616 C CA . SER A 1 209 ? 42.414 25.255 -27.680 1.00 61.12 209 SER A CA 1
ATOM 1617 C C . SER A 1 209 ? 40.931 24.894 -27.833 1.00 61.12 209 SER A C 1
ATOM 1619 O O . SER A 1 209 ? 40.397 24.139 -27.019 1.00 61.12 209 SER A O 1
ATOM 1621 N N . GLU A 1 210 ? 40.260 25.373 -28.887 1.00 73.25 210 GLU A N 1
ATOM 1622 C CA . GLU A 1 210 ? 38.828 25.122 -29.113 1.00 73.25 210 GLU A CA 1
ATOM 1623 C C . GLU A 1 210 ? 38.521 23.632 -29.353 1.00 73.25 210 GLU A C 1
ATOM 1625 O O . GLU A 1 210 ? 37.581 23.099 -28.761 1.00 73.25 210 GLU A O 1
ATOM 1630 N N . LEU A 1 211 ? 39.354 22.917 -30.126 1.00 81.38 211 LEU A N 1
ATOM 1631 C CA . LEU A 1 211 ? 39.172 21.478 -30.379 1.00 81.38 211 LEU A CA 1
ATOM 1632 C C . LEU A 1 211 ? 39.318 20.631 -29.103 1.00 81.38 211 LEU A C 1
ATOM 1634 O O . LEU A 1 211 ? 38.589 19.657 -28.916 1.00 81.38 211 LEU A O 1
ATOM 1638 N N . GLY A 1 212 ? 40.246 20.996 -28.212 1.00 84.31 212 GLY A N 1
ATOM 1639 C CA . GLY A 1 212 ? 40.427 20.328 -26.920 1.00 84.31 212 GLY A CA 1
ATOM 1640 C C . GLY A 1 212 ? 39.193 20.479 -26.034 1.00 84.31 212 GLY A C 1
ATOM 1641 O O . GLY A 1 212 ? 38.693 19.502 -25.483 1.00 84.31 212 GLY A O 1
ATOM 1642 N N . VAL A 1 213 ? 38.647 21.693 -25.975 1.00 85.88 213 VAL A N 1
ATOM 1643 C CA . VAL A 1 213 ? 37.456 22.021 -25.182 1.00 85.88 213 VAL A CA 1
ATOM 1644 C C . VAL A 1 213 ? 36.206 21.340 -25.735 1.00 85.88 213 VAL A C 1
ATOM 1646 O O . VAL A 1 213 ? 35.402 20.810 -24.970 1.00 85.88 213 VAL A O 1
ATOM 1649 N N . MET A 1 214 ? 36.057 21.268 -27.057 1.00 87.06 214 MET A N 1
ATOM 1650 C CA . MET A 1 214 ? 34.977 20.500 -27.678 1.00 87.06 214 MET A CA 1
ATOM 1651 C C . MET A 1 214 ? 35.046 19.009 -27.330 1.00 87.06 214 MET A C 1
ATOM 1653 O O . MET A 1 214 ? 34.014 18.386 -27.060 1.00 87.06 214 MET A O 1
ATOM 1657 N N . MET A 1 215 ? 36.249 18.429 -27.287 1.00 88.62 215 MET A N 1
ATOM 1658 C CA . MET A 1 215 ? 36.423 17.054 -26.817 1.00 88.62 215 MET A CA 1
ATOM 1659 C C . MET A 1 215 ? 36.085 16.918 -25.335 1.00 88.62 215 MET A C 1
ATOM 1661 O O . MET A 1 215 ? 35.430 15.945 -24.975 1.00 88.62 215 MET A O 1
ATOM 1665 N N . THR A 1 216 ? 36.431 17.895 -24.489 1.00 91.00 216 THR A N 1
ATOM 1666 C CA . THR A 1 216 ? 36.006 17.915 -23.080 1.00 91.00 216 THR A CA 1
ATOM 1667 C C . THR A 1 216 ? 34.486 17.837 -22.969 1.00 91.00 216 THR A C 1
ATOM 1669 O O . THR A 1 216 ? 33.962 16.977 -22.268 1.00 91.00 216 THR A O 1
ATOM 1672 N N . VAL A 1 217 ? 33.763 18.690 -23.699 1.00 88.56 217 VAL A N 1
ATOM 1673 C CA . VAL A 1 217 ? 32.292 18.717 -23.685 1.00 88.56 217 VAL A CA 1
ATOM 1674 C C . VAL A 1 217 ? 31.702 17.403 -24.219 1.00 88.56 217 VAL A C 1
ATOM 1676 O O . VAL A 1 217 ? 30.721 16.889 -23.676 1.00 88.56 217 VAL A O 1
ATOM 1679 N N . THR A 1 218 ? 32.333 16.803 -25.230 1.00 89.00 218 THR A N 1
ATOM 1680 C CA . THR A 1 218 ? 31.951 15.479 -25.744 1.00 89.00 218 THR A CA 1
ATOM 1681 C C . THR A 1 218 ? 32.129 14.398 -24.669 1.00 89.00 218 THR A C 1
ATOM 1683 O O . THR A 1 218 ? 31.229 13.594 -24.447 1.00 89.00 218 THR A O 1
ATOM 1686 N N . GLN A 1 219 ? 33.241 14.409 -23.927 1.00 90.56 219 GLN A N 1
ATOM 1687 C CA . GLN A 1 219 ? 33.486 13.468 -22.828 1.00 90.56 219 GLN A CA 1
ATOM 1688 C C . GLN A 1 219 ? 32.535 13.678 -21.639 1.00 90.56 219 GLN A C 1
ATOM 1690 O O . GLN A 1 219 ? 32.064 12.701 -21.065 1.00 90.56 219 GLN A O 1
ATOM 1695 N N . LEU A 1 220 ? 32.169 14.922 -21.310 1.00 88.00 220 LEU A N 1
ATOM 1696 C CA . LEU A 1 220 ? 31.120 15.205 -20.320 1.00 88.00 220 LEU A CA 1
ATOM 1697 C C . LEU A 1 220 ? 29.757 14.663 -20.765 1.00 88.00 220 LEU A C 1
ATOM 1699 O O . LEU A 1 220 ? 29.027 14.106 -19.950 1.00 88.00 220 LEU A O 1
ATOM 1703 N N . SER A 1 221 ? 29.450 14.734 -22.065 1.00 83.12 221 SER A N 1
ATOM 1704 C CA . SER A 1 221 ? 28.248 14.103 -22.625 1.00 83.12 221 SER A CA 1
ATOM 1705 C C . SER A 1 221 ? 28.257 12.591 -22.367 1.00 83.12 221 SER A C 1
ATOM 1707 O O . SER A 1 221 ? 27.264 12.053 -21.890 1.00 83.12 221 SER A O 1
ATOM 1709 N N . PHE A 1 222 ? 29.387 11.909 -22.599 1.00 81.75 222 PHE A N 1
ATOM 1710 C CA . PHE A 1 222 ? 29.536 10.483 -22.276 1.00 81.75 222 PHE A CA 1
ATOM 1711 C C . PHE A 1 222 ? 29.475 10.186 -20.776 1.00 81.75 222 PHE A C 1
ATOM 1713 O O . PHE A 1 222 ? 28.911 9.166 -20.395 1.00 81.75 222 PHE A O 1
ATOM 1720 N N . LEU A 1 223 ? 30.018 11.053 -19.919 1.00 80.56 223 LEU A N 1
ATOM 1721 C CA . LEU A 1 223 ? 29.950 10.877 -18.469 1.00 80.56 223 LEU A CA 1
ATOM 1722 C C . LEU A 1 223 ? 28.502 10.919 -17.977 1.00 80.56 223 LEU A C 1
ATOM 1724 O O . LEU A 1 223 ? 28.097 10.014 -17.256 1.00 80.56 223 LEU A O 1
ATOM 1728 N N . GLU A 1 224 ? 27.720 11.908 -18.411 1.00 78.25 224 GLU A N 1
ATOM 1729 C CA . GLU A 1 224 ? 26.286 12.010 -18.101 1.00 78.25 224 GLU A CA 1
ATOM 1730 C C . GLU A 1 224 ? 25.487 10.837 -18.685 1.00 78.25 224 GLU A C 1
ATOM 1732 O O . GLU A 1 224 ? 24.600 10.282 -18.030 1.00 78.25 224 GLU A O 1
ATOM 1737 N N . LEU A 1 225 ? 25.842 10.407 -19.903 1.00 68.44 225 LEU A N 1
ATOM 1738 C CA . LEU A 1 225 ? 25.266 9.210 -20.506 1.00 68.44 225 LEU A CA 1
ATOM 1739 C C . LEU A 1 225 ? 25.579 7.968 -19.671 1.00 68.44 225 LEU A C 1
ATOM 1741 O O . LEU A 1 225 ? 24.679 7.169 -19.485 1.00 68.44 225 LEU A O 1
ATOM 1745 N N . PHE A 1 226 ? 26.793 7.794 -19.143 1.00 68.50 226 PHE A N 1
ATOM 1746 C CA . PHE A 1 226 ? 27.169 6.608 -18.366 1.00 68.50 226 PHE A CA 1
ATOM 1747 C C . PHE A 1 226 ? 26.609 6.624 -16.940 1.00 68.50 226 PHE A C 1
ATOM 1749 O O . PHE A 1 226 ? 26.189 5.582 -16.445 1.00 68.50 226 PHE A O 1
ATOM 1756 N N . THR A 1 227 ? 26.548 7.784 -16.282 1.00 65.44 227 THR A N 1
ATOM 1757 C CA . THR A 1 227 ? 26.070 7.921 -14.893 1.00 65.44 227 THR A CA 1
ATOM 1758 C C . THR A 1 227 ? 24.548 7.845 -14.753 1.00 65.44 227 THR A C 1
ATOM 1760 O O . THR A 1 227 ? 24.065 7.665 -13.637 1.00 65.44 227 THR A O 1
ATOM 1763 N N . ASN A 1 228 ? 23.799 7.916 -15.861 1.00 60.16 228 ASN A N 1
ATOM 1764 C CA . ASN A 1 228 ? 22.331 7.929 -15.901 1.00 60.16 228 ASN A CA 1
ATOM 1765 C C . ASN A 1 228 ? 21.698 9.132 -15.161 1.00 60.16 228 ASN A C 1
ATOM 1767 O O . ASN A 1 228 ? 20.580 9.032 -14.654 1.00 60.16 228 ASN A O 1
ATOM 1771 N N . ASN A 1 229 ? 22.398 10.272 -15.113 1.00 55.19 229 ASN A N 1
ATOM 1772 C CA . ASN A 1 229 ? 22.016 11.481 -14.366 1.00 55.19 229 ASN A CA 1
ATOM 1773 C C . ASN A 1 229 ? 21.137 12.474 -15.172 1.00 55.19 229 ASN A C 1
ATOM 1775 O O . ASN A 1 229 ? 21.309 13.691 -15.115 1.00 55.19 229 ASN A O 1
ATOM 1779 N N . GLY A 1 230 ? 20.126 11.979 -15.893 1.00 54.81 230 GLY A N 1
ATOM 1780 C CA . GLY A 1 230 ? 19.098 12.821 -16.529 1.00 54.81 230 GLY A CA 1
ATOM 1781 C C . GLY A 1 230 ? 19.408 13.298 -17.959 1.00 54.81 230 GLY A C 1
ATOM 1782 O O . GLY A 1 230 ? 20.133 12.651 -18.712 1.00 54.81 230 GLY A O 1
ATOM 1783 N N . ILE A 1 231 ? 18.782 14.407 -18.381 1.00 57.12 231 ILE A N 1
ATOM 1784 C CA . ILE A 1 231 ? 18.751 14.892 -19.785 1.00 57.12 231 ILE A CA 1
ATOM 1785 C C . ILE A 1 231 ? 19.938 15.839 -20.106 1.00 57.12 231 ILE A C 1
ATOM 1787 O O . ILE A 1 231 ? 20.109 16.282 -21.242 1.00 57.12 231 ILE A O 1
ATOM 1791 N N . SER A 1 232 ? 20.802 16.121 -19.126 1.00 67.50 232 SER A N 1
ATOM 1792 C CA . SER A 1 232 ? 21.894 17.108 -19.198 1.00 67.50 232 SER A CA 1
ATOM 1793 C C . SER A 1 232 ? 22.912 16.856 -20.318 1.00 67.50 232 SER A C 1
ATOM 1795 O O . SER A 1 232 ? 23.467 17.808 -20.869 1.00 67.50 232 SER A O 1
ATOM 1797 N N . TRP A 1 233 ? 23.105 15.600 -20.739 1.00 77.75 233 TRP A N 1
ATOM 1798 C CA . TRP A 1 233 ? 23.974 15.251 -21.872 1.00 77.75 233 TRP A CA 1
ATOM 1799 C C . TRP A 1 233 ? 23.582 15.971 -23.173 1.00 77.75 233 TRP A C 1
ATOM 1801 O O . TRP A 1 233 ? 24.452 16.293 -23.981 1.00 77.75 233 TRP A O 1
ATOM 1811 N N . LYS A 1 234 ? 22.290 16.285 -23.368 1.00 76.56 234 LYS A N 1
ATOM 1812 C CA . LYS A 1 234 ? 21.807 17.008 -24.554 1.00 76.56 234 LYS A CA 1
ATOM 1813 C C . LYS A 1 234 ? 22.353 18.431 -24.619 1.00 76.56 234 LYS A C 1
ATOM 1815 O O . LYS A 1 234 ? 22.705 18.900 -25.697 1.00 76.56 234 LYS A O 1
ATOM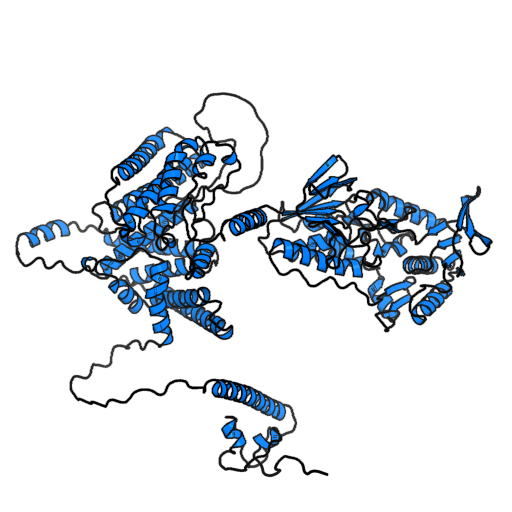 1820 N N . ALA A 1 235 ? 22.442 19.106 -23.472 1.00 80.69 235 ALA A N 1
ATOM 1821 C CA . ALA A 1 235 ? 22.981 20.460 -23.392 1.00 80.69 235 ALA A CA 1
ATOM 1822 C C . ALA A 1 235 ? 24.479 20.476 -23.733 1.00 80.69 235 ALA A C 1
ATOM 1824 O O . ALA A 1 235 ? 24.934 21.351 -24.470 1.00 80.69 235 ALA A O 1
ATOM 1825 N N . HIS A 1 236 ? 25.227 19.471 -23.266 1.00 81.75 236 HIS A N 1
ATOM 1826 C CA . HIS A 1 236 ? 26.634 19.298 -23.623 1.00 81.75 236 HIS A CA 1
ATOM 1827 C C . HIS A 1 236 ? 26.808 19.011 -25.120 1.00 81.75 236 HIS A C 1
ATOM 1829 O O . HIS A 1 236 ? 27.574 19.709 -25.785 1.00 81.75 236 HIS A O 1
ATOM 1835 N N . LEU A 1 237 ? 26.048 18.069 -25.686 1.00 84.56 237 LEU A N 1
ATOM 1836 C CA . LEU A 1 237 ? 26.123 17.766 -27.116 1.00 84.56 237 LEU A CA 1
ATOM 1837 C C . LEU A 1 237 ? 25.793 18.997 -27.978 1.00 84.56 237 LEU A C 1
ATOM 1839 O O . LEU A 1 237 ? 26.540 19.319 -28.900 1.00 84.56 237 LEU A O 1
ATOM 1843 N N . LEU A 1 238 ? 24.735 19.741 -27.639 1.00 84.69 238 LEU A N 1
ATOM 1844 C CA . LEU A 1 238 ? 24.369 20.976 -28.338 1.00 84.69 238 LEU A CA 1
ATOM 1845 C C . LEU A 1 238 ? 25.466 22.047 -28.255 1.00 84.69 238 LEU A C 1
ATOM 1847 O O . LEU A 1 238 ? 25.768 22.701 -29.254 1.00 84.69 238 LEU A O 1
ATOM 1851 N N . ALA A 1 239 ? 26.104 22.208 -27.093 1.00 85.19 239 ALA A N 1
ATOM 1852 C CA . ALA A 1 239 ? 27.234 23.119 -26.940 1.00 85.19 239 ALA A CA 1
ATOM 1853 C C . ALA A 1 239 ? 28.418 22.714 -27.837 1.00 85.19 239 ALA A C 1
ATOM 1855 O O . ALA A 1 239 ? 28.966 23.567 -28.537 1.00 85.19 239 ALA A O 1
ATOM 1856 N N . ALA A 1 240 ? 28.764 21.423 -27.886 1.00 86.94 240 ALA A N 1
ATOM 1857 C CA . ALA A 1 240 ? 29.838 20.916 -28.742 1.00 86.94 240 ALA A CA 1
ATOM 1858 C C . ALA A 1 240 ? 29.547 21.126 -30.240 1.00 86.94 240 ALA A C 1
ATOM 1860 O O . ALA A 1 240 ? 30.433 21.552 -30.984 1.00 86.94 240 ALA A O 1
ATOM 1861 N N . MET A 1 241 ? 28.303 20.907 -30.684 1.00 88.19 241 MET A N 1
ATOM 1862 C CA . MET A 1 241 ? 27.888 21.170 -32.069 1.00 88.19 241 MET A CA 1
ATOM 1863 C C . MET A 1 241 ? 27.983 22.658 -32.423 1.00 88.19 241 MET A C 1
ATOM 1865 O O . MET A 1 241 ? 28.538 23.013 -33.461 1.00 88.19 241 MET A O 1
ATOM 1869 N N . ASN A 1 242 ? 27.523 23.551 -31.542 1.00 86.31 242 ASN A N 1
ATOM 1870 C CA . ASN A 1 242 ? 27.617 24.997 -31.763 1.00 86.31 242 ASN A CA 1
ATOM 1871 C C . ASN A 1 242 ? 29.070 25.488 -31.848 1.00 86.31 242 ASN A C 1
ATOM 1873 O O . ASN A 1 242 ? 29.381 26.369 -32.654 1.00 86.31 242 ASN A O 1
ATOM 1877 N N . MET A 1 243 ? 29.970 24.907 -31.048 1.00 85.00 243 MET A N 1
ATOM 1878 C CA . MET A 1 243 ? 31.408 25.164 -31.149 1.00 85.00 243 MET A CA 1
ATOM 1879 C C . MET A 1 243 ? 31.979 24.668 -32.485 1.00 85.00 243 MET A C 1
ATOM 1881 O O . MET A 1 243 ? 32.705 25.410 -33.143 1.00 85.00 243 MET A O 1
ATOM 1885 N N . TYR A 1 244 ? 31.593 23.469 -32.937 1.00 85.50 244 TYR A N 1
ATOM 1886 C CA . TYR A 1 244 ? 32.012 22.932 -34.237 1.00 85.50 244 TYR A CA 1
ATOM 1887 C C . TYR A 1 244 ? 31.563 23.817 -35.408 1.00 85.50 244 TYR A C 1
ATOM 1889 O O . TYR A 1 244 ? 32.359 24.119 -36.298 1.00 85.50 244 TYR A O 1
ATOM 1897 N N . ILE A 1 245 ? 30.308 24.280 -35.396 1.00 83.31 245 ILE A N 1
ATOM 1898 C CA . ILE A 1 245 ? 29.765 25.195 -36.413 1.00 83.31 245 ILE A CA 1
ATOM 1899 C C . ILE A 1 245 ? 30.564 26.499 -36.432 1.00 83.31 245 ILE A C 1
ATOM 1901 O O . ILE A 1 245 ? 30.935 26.985 -37.501 1.00 83.31 245 ILE A O 1
ATOM 1905 N N . ARG A 1 246 ? 30.844 27.069 -35.253 1.00 79.88 246 ARG A N 1
ATOM 1906 C CA . ARG A 1 246 ? 31.625 28.302 -35.123 1.00 79.88 246 ARG A CA 1
ATOM 1907 C C . ARG A 1 246 ? 33.017 28.131 -35.729 1.00 79.88 246 ARG A C 1
ATOM 1909 O O . ARG A 1 246 ? 33.368 28.904 -36.613 1.00 79.88 246 ARG A O 1
ATOM 1916 N N . ASN A 1 247 ? 33.749 27.093 -35.327 1.00 75.75 247 ASN A N 1
ATOM 1917 C CA . ASN A 1 247 ? 35.103 26.821 -35.812 1.00 75.75 247 ASN A CA 1
ATOM 1918 C C . ASN A 1 247 ? 35.151 26.639 -37.345 1.00 75.75 247 ASN A C 1
ATOM 1920 O O . ASN A 1 247 ? 36.024 27.179 -38.020 1.00 75.75 247 ASN A O 1
ATOM 1924 N N . ASN A 1 248 ? 34.162 25.954 -37.933 1.00 71.06 248 ASN A N 1
ATOM 1925 C CA . ASN A 1 248 ? 34.112 25.759 -39.386 1.00 71.06 248 ASN A CA 1
ATOM 1926 C C . ASN A 1 248 ? 33.682 27.011 -40.173 1.00 71.06 248 ASN A C 1
ATOM 1928 O O . ASN A 1 248 ? 34.152 27.192 -41.293 1.00 71.06 248 ASN A O 1
ATOM 1932 N N . LYS A 1 249 ? 32.846 27.899 -39.610 1.00 59.88 249 LYS A N 1
ATOM 1933 C CA . LYS A 1 249 ? 32.490 29.185 -40.248 1.00 59.88 249 LYS A CA 1
ATOM 1934 C C . LYS A 1 249 ? 33.681 30.145 -40.361 1.00 59.88 249 LYS A C 1
ATOM 1936 O O . LYS A 1 249 ? 33.747 30.912 -41.318 1.00 59.88 249 LYS A O 1
ATOM 1941 N N . PHE A 1 250 ? 34.623 30.101 -39.416 1.00 51.53 250 PHE A N 1
ATOM 1942 C CA . PHE A 1 250 ? 35.857 30.895 -39.482 1.00 51.53 250 PHE A CA 1
ATOM 1943 C C . PHE A 1 250 ? 36.848 30.361 -40.530 1.00 51.53 250 PHE A C 1
ATOM 1945 O O . PHE A 1 250 ? 37.524 31.153 -41.182 1.00 51.53 250 PHE A O 1
ATOM 1952 N N . ASN A 1 251 ? 36.868 29.046 -40.772 1.00 49.97 251 ASN A N 1
ATOM 1953 C CA . ASN A 1 251 ? 37.711 28.425 -41.802 1.00 49.97 251 ASN A CA 1
ATOM 1954 C C . ASN A 1 251 ? 37.155 28.542 -43.238 1.00 49.97 251 ASN A C 1
ATOM 1956 O O . ASN A 1 251 ? 37.869 28.222 -44.185 1.00 49.97 251 ASN A O 1
ATOM 1960 N N . SER A 1 252 ? 35.911 29.008 -43.424 1.00 42.69 252 SER A N 1
ATOM 1961 C CA . SER A 1 252 ? 35.268 29.190 -44.739 1.00 42.69 252 SER A CA 1
ATOM 1962 C C . SER A 1 252 ? 35.374 30.609 -45.329 1.00 42.69 252 SER A C 1
ATOM 1964 O O . SER A 1 252 ? 34.680 30.914 -46.298 1.00 42.69 252 SER A O 1
ATOM 1966 N N . ALA A 1 253 ? 36.213 31.496 -44.778 1.00 32.09 253 ALA A N 1
ATOM 1967 C CA . ALA A 1 253 ? 36.576 32.748 -45.456 1.00 32.09 253 ALA A CA 1
ATOM 1968 C C . ALA A 1 253 ? 37.311 32.437 -46.784 1.00 32.09 253 ALA A C 1
ATOM 1970 O O . ALA A 1 253 ? 38.018 31.429 -46.853 1.00 32.09 253 ALA A O 1
ATOM 1971 N N . PRO A 1 254 ? 37.146 33.235 -47.858 1.00 35.06 254 PRO A N 1
ATOM 1972 C CA . PRO A 1 254 ? 37.507 32.813 -49.209 1.00 35.06 254 PRO A CA 1
ATOM 1973 C C . PRO A 1 254 ? 39.026 32.661 -49.369 1.00 35.06 254 PRO A C 1
ATOM 1975 O O . PRO A 1 254 ? 39.751 33.636 -49.546 1.00 35.06 254 PRO A O 1
ATOM 1978 N N . VAL A 1 255 ? 39.512 31.419 -49.349 1.00 38.88 255 VAL A N 1
ATOM 1979 C CA . VAL A 1 255 ? 40.870 31.060 -49.781 1.00 38.88 255 VAL A CA 1
ATOM 1980 C C . VAL A 1 255 ? 40.808 30.625 -51.245 1.00 38.88 255 VAL A C 1
ATOM 1982 O O . VAL A 1 255 ? 40.990 29.454 -51.577 1.00 38.88 255 VAL A O 1
ATOM 1985 N N . ASP A 1 256 ? 40.560 31.591 -52.128 1.00 36.75 256 ASP A N 1
ATOM 1986 C CA . ASP A 1 256 ? 40.615 31.392 -53.584 1.00 36.75 256 ASP A CA 1
ATOM 1987 C C . ASP A 1 256 ? 42.070 31.301 -54.105 1.00 36.75 256 ASP A C 1
ATOM 1989 O O . ASP A 1 256 ? 42.330 30.918 -55.235 1.00 36.75 256 ASP A O 1
ATOM 1993 N N . GLN A 1 257 ? 43.075 31.558 -53.256 1.00 39.19 257 GLN A N 1
ATOM 1994 C CA . GLN A 1 257 ? 44.491 31.576 -53.661 1.00 39.19 257 GLN A CA 1
ATOM 1995 C C . GLN A 1 257 ? 45.243 30.241 -53.468 1.00 39.19 257 GLN A C 1
ATOM 1997 O O . GLN A 1 257 ? 46.392 30.112 -53.893 1.00 39.19 257 GLN A O 1
ATOM 2002 N N . SER A 1 258 ? 44.643 29.214 -52.841 1.00 42.91 258 SER A N 1
ATOM 2003 C CA . SER A 1 258 ? 45.382 27.984 -52.469 1.00 42.91 258 SER A CA 1
ATOM 2004 C C . SER A 1 258 ? 45.302 26.823 -53.468 1.00 42.91 258 SER A C 1
ATOM 2006 O O . SER A 1 258 ? 46.116 25.898 -53.377 1.00 42.91 258 SER A O 1
ATOM 2008 N N . LYS A 1 259 ? 44.364 26.844 -54.427 1.00 38.47 259 LYS A N 1
ATOM 2009 C CA . LYS A 1 259 ? 44.297 25.830 -55.499 1.00 38.47 259 LYS A CA 1
ATOM 2010 C C . LYS A 1 259 ? 45.308 26.117 -56.613 1.00 38.47 259 LYS A C 1
ATOM 2012 O O . LYS A 1 259 ? 46.016 25.201 -57.022 1.00 38.47 259 LYS A O 1
ATOM 2017 N N . GLU A 1 260 ? 45.470 27.378 -57.007 1.00 40.84 260 GLU A N 1
ATOM 2018 C CA . GLU A 1 260 ? 46.472 27.792 -58.004 1.00 40.84 260 GLU A CA 1
ATOM 2019 C C . GLU A 1 260 ? 47.903 27.712 -57.451 1.00 40.84 260 GLU A C 1
ATOM 2021 O O . GLU A 1 260 ? 48.796 27.180 -58.110 1.00 40.84 260 GLU A O 1
ATOM 2026 N N . SER A 1 261 ? 48.115 28.098 -56.187 1.00 39.62 261 SER A N 1
ATOM 2027 C CA . SER A 1 261 ? 49.435 28.011 -55.539 1.00 39.62 261 SER A CA 1
ATOM 2028 C C . SER A 1 261 ? 49.940 26.567 -55.383 1.00 39.62 261 SER A C 1
ATOM 2030 O O . SER A 1 261 ? 51.130 26.302 -55.551 1.00 39.62 261 SER A O 1
ATOM 2032 N N . ARG A 1 262 ? 49.049 25.599 -55.109 1.00 41.12 262 ARG A N 1
ATOM 2033 C CA . ARG A 1 262 ? 49.415 24.169 -55.012 1.00 41.12 262 ARG A CA 1
ATOM 2034 C C . ARG A 1 262 ? 49.672 23.521 -56.373 1.00 41.12 262 ARG A C 1
ATOM 2036 O O . ARG A 1 262 ? 50.491 22.608 -56.447 1.00 41.12 262 ARG A O 1
ATOM 2043 N N . ALA A 1 263 ? 49.007 23.984 -57.432 1.00 46.69 263 ALA A N 1
ATOM 2044 C CA . ALA A 1 263 ? 49.273 23.528 -58.795 1.00 46.69 263 ALA A CA 1
ATOM 2045 C C . ALA A 1 263 ? 50.643 24.023 -59.299 1.00 46.69 263 ALA A C 1
ATOM 2047 O O . ALA A 1 263 ? 51.386 23.252 -59.901 1.00 46.69 263 ALA A O 1
ATOM 2048 N N . LEU A 1 264 ? 51.021 25.265 -58.969 1.00 45.06 264 LEU A N 1
ATOM 2049 C CA . LEU A 1 264 ? 52.324 25.847 -59.319 1.00 45.06 264 LEU A CA 1
ATOM 2050 C C . LEU A 1 264 ? 53.500 25.198 -58.562 1.00 45.06 264 LEU A C 1
ATOM 2052 O O . LEU A 1 264 ? 54.548 24.943 -59.157 1.00 45.06 264 LEU A O 1
ATOM 2056 N N . LEU A 1 265 ? 53.315 24.858 -57.280 1.00 42.00 265 LEU A N 1
ATOM 2057 C CA . LEU A 1 265 ? 54.325 24.163 -56.465 1.00 42.00 265 LEU A CA 1
ATOM 2058 C C . LEU A 1 265 ? 54.550 22.701 -56.892 1.00 42.00 265 LEU A C 1
ATOM 2060 O O . LEU A 1 265 ? 55.675 22.212 -56.821 1.00 42.00 265 LEU A O 1
ATOM 2064 N N . LYS A 1 266 ? 53.513 22.003 -57.382 1.00 46.47 266 LYS A N 1
ATOM 2065 C CA . LYS A 1 266 ? 53.642 20.627 -57.902 1.00 46.47 266 LYS A CA 1
ATOM 2066 C C . LYS A 1 266 ? 54.378 20.540 -59.241 1.00 46.47 266 LYS A C 1
ATOM 2068 O O . LYS A 1 266 ? 54.920 19.488 -59.557 1.00 46.47 266 LYS A O 1
ATOM 2073 N N . ALA A 1 267 ? 54.410 21.621 -60.019 1.00 47.97 267 ALA A N 1
ATOM 2074 C CA . ALA A 1 267 ? 55.058 21.633 -61.327 1.00 47.97 267 ALA A CA 1
ATOM 2075 C C . ALA A 1 267 ? 56.591 21.794 -61.263 1.00 47.97 267 ALA A C 1
ATOM 2077 O O . ALA A 1 267 ? 57.251 21.593 -62.278 1.00 47.97 267 ALA A O 1
ATOM 2078 N N . SER A 1 268 ? 57.169 22.167 -60.112 1.00 43.94 268 SER A N 1
ATOM 2079 C CA . SER A 1 268 ? 58.554 22.665 -60.049 1.00 43.94 268 SER A CA 1
ATOM 2080 C C . SER A 1 268 ? 59.543 21.865 -59.182 1.00 43.94 268 SER A C 1
ATOM 2082 O O . SER A 1 268 ? 60.729 22.180 -59.224 1.00 43.94 268 SER A O 1
ATOM 2084 N N . LEU A 1 269 ? 59.139 20.802 -58.470 1.00 42.09 269 LEU A N 1
ATOM 2085 C CA . LEU A 1 269 ? 60.054 19.992 -57.640 1.00 42.09 269 LEU A CA 1
ATOM 2086 C C . LEU A 1 269 ? 59.700 18.488 -57.665 1.00 42.09 269 LEU A C 1
ATOM 2088 O O . LEU A 1 269 ? 58.732 18.087 -57.019 1.00 42.09 269 LEU A O 1
ATOM 2092 N N . PRO A 1 270 ? 60.483 17.626 -58.344 1.00 48.09 270 PRO A N 1
ATOM 2093 C CA . PRO A 1 270 ? 60.381 16.179 -58.200 1.00 48.09 270 PRO A CA 1
ATOM 2094 C C . PRO A 1 270 ? 61.284 15.719 -57.045 1.00 48.09 270 PRO A C 1
ATOM 2096 O O . PRO A 1 270 ? 62.462 15.428 -57.244 1.00 48.09 270 PRO A O 1
ATOM 2099 N N . LEU A 1 271 ? 60.751 15.674 -55.822 1.00 39.12 271 LEU A N 1
ATOM 2100 C CA . LEU A 1 271 ? 61.458 15.140 -54.653 1.00 39.12 271 LEU A CA 1
ATOM 2101 C C . LEU A 1 271 ? 60.536 14.222 -53.838 1.00 39.12 271 LEU A C 1
ATOM 2103 O O . LEU A 1 271 ? 59.610 14.695 -53.194 1.00 39.12 271 LEU A O 1
ATOM 2107 N N . LEU A 1 272 ? 60.852 12.921 -53.908 1.00 37.50 272 LEU A N 1
ATOM 2108 C CA . LEU A 1 272 ? 60.567 11.829 -52.962 1.00 37.50 272 LEU A CA 1
ATOM 2109 C C . LEU A 1 272 ? 59.203 11.876 -52.244 1.00 37.50 272 LEU A C 1
ATOM 2111 O O . LEU A 1 272 ? 59.064 12.516 -51.204 1.00 37.50 272 LEU A O 1
ATOM 2115 N N . ASP A 1 273 ? 58.247 11.087 -52.750 1.00 34.75 273 ASP A N 1
ATOM 2116 C CA . ASP A 1 273 ? 57.027 10.660 -52.045 1.00 34.75 273 ASP A CA 1
ATOM 2117 C C . ASP A 1 273 ? 57.397 9.847 -50.788 1.00 34.75 273 ASP A C 1
ATOM 2119 O O . ASP A 1 273 ? 57.380 8.617 -50.771 1.00 34.75 273 ASP A O 1
ATOM 2123 N N . TYR A 1 274 ? 57.778 10.535 -49.716 1.00 37.00 274 TYR A N 1
ATOM 2124 C CA . TYR A 1 274 ? 57.588 10.028 -48.365 1.00 37.00 274 TYR A CA 1
ATOM 2125 C C . TYR A 1 274 ? 56.266 10.629 -47.893 1.00 37.00 274 TYR A C 1
ATOM 2127 O O . TYR A 1 274 ? 56.188 11.835 -47.650 1.00 37.00 274 TYR A O 1
ATOM 2135 N N . GLU A 1 275 ? 55.207 9.817 -47.855 1.00 40.28 275 GLU A N 1
ATOM 2136 C CA . GLU A 1 275 ? 53.868 10.236 -47.433 1.00 40.28 275 GLU A CA 1
ATOM 2137 C C . GLU A 1 275 ? 53.950 11.002 -46.105 1.00 40.28 275 GLU A C 1
ATOM 2139 O O . GLU A 1 275 ? 54.340 10.466 -45.065 1.00 40.28 275 GLU A O 1
ATOM 2144 N N . ALA A 1 276 ? 53.637 12.298 -46.142 1.00 48.25 276 ALA A N 1
ATOM 2145 C CA . ALA A 1 276 ? 53.691 13.147 -44.962 1.00 48.25 276 ALA A CA 1
ATOM 2146 C C . ALA A 1 276 ? 52.695 12.632 -43.909 1.00 48.25 276 ALA A C 1
ATOM 2148 O O . ALA A 1 276 ? 51.489 12.595 -44.167 1.00 48.25 276 ALA A O 1
ATOM 2149 N N . LEU A 1 277 ? 53.191 12.263 -42.719 1.00 55.69 277 LEU A N 1
ATOM 2150 C CA . LEU A 1 277 ? 52.349 11.885 -41.579 1.00 55.69 277 LEU A CA 1
ATOM 2151 C C . LEU A 1 277 ? 51.264 12.950 -41.341 1.00 55.69 277 LEU A C 1
ATOM 2153 O O . LEU A 1 277 ? 51.548 14.148 -41.282 1.00 55.69 277 LEU A O 1
ATOM 2157 N N . VAL A 1 278 ? 50.019 12.502 -41.161 1.00 61.28 278 VAL A N 1
ATOM 2158 C CA . VAL A 1 278 ? 48.881 13.371 -40.824 1.00 61.28 278 VAL A CA 1
ATOM 2159 C C . VAL A 1 278 ? 49.179 14.137 -39.528 1.00 61.28 278 VAL A C 1
ATOM 2161 O O . VAL A 1 278 ? 49.559 13.535 -38.525 1.00 61.28 278 VAL A O 1
ATOM 2164 N N . SER A 1 279 ? 48.988 15.463 -39.523 1.00 75.62 279 SER A N 1
ATOM 2165 C CA . SER A 1 279 ? 49.161 16.266 -38.304 1.00 75.62 279 SER A CA 1
ATOM 2166 C C . SER A 1 279 ? 48.135 15.876 -37.229 1.00 75.62 279 SER A C 1
ATOM 2168 O O . SER A 1 279 ? 46.988 15.546 -37.542 1.00 75.62 279 SER A O 1
ATOM 2170 N N . ASN A 1 280 ? 48.520 15.955 -35.948 1.00 74.81 280 ASN A N 1
ATOM 2171 C CA . ASN A 1 280 ? 47.622 15.639 -34.825 1.00 74.81 280 ASN A CA 1
ATOM 2172 C C . ASN A 1 280 ? 46.318 16.448 -34.875 1.00 74.81 280 ASN A C 1
ATOM 2174 O O . ASN A 1 280 ? 45.253 15.910 -34.590 1.00 74.81 280 ASN A O 1
ATOM 2178 N N . GLU A 1 281 ? 46.399 17.714 -35.281 1.00 75.56 281 GLU A N 1
ATOM 2179 C CA . GLU A 1 281 ? 45.243 18.599 -35.424 1.00 75.56 281 GLU A CA 1
ATOM 2180 C C . GLU A 1 281 ? 44.285 18.113 -36.522 1.00 75.56 281 GLU A C 1
ATOM 2182 O O . GLU A 1 281 ? 43.084 18.003 -36.286 1.00 75.56 281 GLU A O 1
ATOM 2187 N N . ALA A 1 282 ? 44.803 17.702 -37.687 1.00 76.62 282 ALA A N 1
ATOM 2188 C CA . ALA A 1 282 ? 43.978 17.161 -38.766 1.00 76.62 282 ALA A CA 1
ATOM 2189 C C . ALA A 1 282 ? 43.310 15.829 -38.379 1.00 76.62 282 ALA A C 1
ATOM 2191 O O . ALA A 1 282 ? 42.143 15.607 -38.710 1.00 76.62 282 ALA A O 1
ATOM 2192 N N . ALA A 1 283 ? 44.017 14.951 -37.659 1.00 81.69 283 ALA A N 1
ATOM 2193 C CA . ALA A 1 283 ? 43.448 13.708 -37.133 1.00 81.69 283 ALA A CA 1
ATOM 2194 C C . ALA A 1 283 ? 42.347 13.984 -36.090 1.00 81.69 283 ALA A C 1
ATOM 2196 O O . ALA A 1 283 ? 41.264 13.398 -36.159 1.00 81.69 283 ALA A O 1
ATOM 2197 N N . GLN A 1 284 ? 42.588 14.933 -35.181 1.00 83.25 284 GLN A N 1
ATOM 2198 C CA . GLN A 1 284 ? 41.634 15.368 -34.162 1.00 83.25 284 GLN A CA 1
ATOM 2199 C C . GLN A 1 284 ? 40.367 15.972 -34.785 1.00 83.25 284 GLN A C 1
ATOM 2201 O O . GLN A 1 284 ? 39.262 15.603 -34.392 1.00 83.25 284 GLN A O 1
ATOM 2206 N N . THR A 1 285 ? 40.495 16.856 -35.781 1.00 83.06 285 THR A N 1
ATOM 2207 C CA . THR A 1 285 ? 39.342 17.454 -36.475 1.00 83.06 285 THR A CA 1
ATOM 2208 C C . THR A 1 285 ? 38.496 16.403 -37.191 1.00 83.06 285 THR A C 1
ATOM 2210 O O . THR A 1 285 ? 37.270 16.452 -37.092 1.00 83.06 285 THR A O 1
ATOM 2213 N N . ARG A 1 286 ? 39.122 15.433 -37.876 1.00 85.50 286 ARG A N 1
ATOM 2214 C CA . ARG A 1 286 ? 38.408 14.335 -38.558 1.00 85.50 286 ARG A CA 1
ATOM 2215 C C . ARG A 1 286 ? 37.639 13.467 -37.565 1.00 85.50 286 ARG A C 1
ATOM 2217 O O . ARG A 1 286 ? 36.444 13.246 -37.745 1.00 85.50 286 ARG A O 1
ATOM 2224 N N . PHE A 1 287 ? 38.305 13.026 -36.496 1.00 88.19 287 PHE A N 1
ATOM 2225 C CA . PHE A 1 287 ? 37.688 12.196 -35.462 1.00 88.19 287 PHE A CA 1
ATOM 2226 C C . PHE A 1 287 ? 36.523 12.913 -34.771 1.00 88.19 287 PHE A C 1
ATOM 2228 O O . PHE A 1 287 ? 35.435 12.352 -34.630 1.00 88.19 287 PHE A O 1
ATOM 2235 N N . LEU A 1 288 ? 36.733 14.168 -34.371 1.00 87.69 288 LEU A N 1
ATOM 2236 C CA . LEU A 1 288 ? 35.732 14.963 -33.668 1.00 87.69 288 LEU A CA 1
ATOM 2237 C C . LEU A 1 288 ? 34.547 15.322 -34.569 1.00 87.69 288 LEU A C 1
ATOM 2239 O O . LEU A 1 288 ? 33.405 15.198 -34.139 1.00 87.69 288 LEU A O 1
ATOM 2243 N N . GLY A 1 289 ? 34.802 15.704 -35.824 1.00 87.06 289 GLY A N 1
ATOM 2244 C CA . GLY A 1 289 ? 33.752 15.978 -36.807 1.00 87.06 289 GLY A CA 1
ATOM 2245 C C . GLY A 1 289 ? 32.881 14.752 -37.078 1.00 87.06 289 GLY A C 1
ATOM 2246 O O . GLY A 1 289 ? 31.659 14.842 -36.995 1.00 87.06 289 GLY A O 1
ATOM 2247 N N . GLY A 1 290 ? 33.498 13.587 -37.313 1.00 88.69 290 GLY A N 1
ATOM 2248 C CA . GLY A 1 290 ? 32.764 12.331 -37.486 1.00 88.69 290 GLY A CA 1
ATOM 2249 C C . GLY A 1 290 ? 31.969 11.933 -36.238 1.00 88.69 290 GLY A C 1
ATOM 2250 O O . GLY A 1 290 ? 30.795 11.587 -36.336 1.00 88.69 290 GLY A O 1
ATOM 2251 N N . THR A 1 291 ? 32.567 12.058 -35.050 1.00 89.06 291 THR A N 1
ATOM 2252 C CA . THR A 1 291 ? 31.898 11.752 -33.774 1.00 89.06 291 THR A CA 1
ATOM 2253 C C . THR A 1 291 ? 30.683 12.647 -33.530 1.00 89.06 291 THR A C 1
ATOM 2255 O O . THR A 1 291 ? 29.624 12.146 -33.159 1.00 89.06 291 THR A O 1
ATOM 2258 N N . LEU A 1 292 ? 30.802 13.960 -33.750 1.00 89.69 292 LEU A N 1
ATOM 2259 C CA . LEU A 1 292 ? 29.695 14.894 -33.529 1.00 89.69 292 LEU A CA 1
ATOM 2260 C C . LEU A 1 292 ? 28.556 14.682 -34.525 1.00 89.69 292 LEU A C 1
ATOM 2262 O O . LEU A 1 292 ? 27.405 14.701 -34.107 1.00 89.69 292 LEU A O 1
ATOM 2266 N N . ILE A 1 293 ? 28.858 14.422 -35.802 1.00 88.81 293 ILE A N 1
ATOM 2267 C CA . ILE A 1 293 ? 27.833 14.088 -36.805 1.00 88.81 293 ILE A CA 1
ATOM 2268 C C . ILE A 1 293 ? 27.112 12.797 -36.432 1.00 88.81 293 ILE A C 1
ATOM 2270 O O . ILE A 1 293 ? 25.885 12.741 -36.476 1.00 88.81 293 ILE A O 1
ATOM 2274 N N . TRP A 1 294 ? 27.856 11.766 -36.026 1.00 87.69 294 TRP A N 1
ATOM 2275 C CA . TRP A 1 294 ? 27.254 10.524 -35.561 1.00 87.69 294 TRP A CA 1
ATOM 2276 C C . TRP A 1 294 ? 26.299 10.785 -34.392 1.00 87.69 294 TRP A C 1
ATOM 2278 O O . TRP A 1 294 ? 25.121 10.448 -34.493 1.00 87.69 294 TRP A O 1
ATOM 2288 N N . LEU A 1 295 ? 26.769 11.435 -33.323 1.00 85.94 295 LEU A N 1
ATOM 2289 C CA . LEU A 1 295 ? 25.961 11.712 -32.134 1.00 85.94 295 LEU A CA 1
ATOM 2290 C C . LEU A 1 295 ? 24.763 12.633 -32.417 1.00 85.94 295 LEU A C 1
ATOM 2292 O O . LEU A 1 295 ? 23.703 12.416 -31.832 1.00 85.94 295 LEU A O 1
ATOM 2296 N N . ASP A 1 296 ? 24.896 13.617 -33.310 1.00 87.75 296 ASP A N 1
ATOM 2297 C CA . ASP A 1 296 ? 23.796 14.483 -33.756 1.00 87.75 296 ASP A CA 1
ATOM 2298 C C . ASP A 1 296 ? 22.703 13.669 -34.457 1.00 87.75 296 ASP A C 1
ATOM 2300 O O . ASP A 1 296 ? 21.545 13.727 -34.052 1.00 87.75 296 ASP A O 1
ATOM 2304 N N . ILE A 1 297 ? 23.072 12.814 -35.420 1.00 85.44 297 ILE A N 1
ATOM 2305 C CA . ILE A 1 297 ? 22.122 11.933 -36.115 1.00 85.44 297 ILE A CA 1
ATOM 2306 C C . ILE A 1 297 ? 21.387 11.026 -35.117 1.00 85.44 297 ILE A C 1
ATOM 2308 O O . ILE A 1 297 ? 20.157 10.976 -35.138 1.00 85.44 297 ILE A O 1
ATOM 2312 N N . ILE A 1 298 ? 22.107 10.350 -34.206 1.00 80.19 298 ILE A N 1
ATOM 2313 C CA . ILE A 1 298 ? 21.484 9.510 -33.162 1.00 80.19 298 ILE A CA 1
ATOM 2314 C C . ILE A 1 298 ? 20.502 10.341 -32.321 1.00 80.19 298 ILE A C 1
ATOM 2316 O O . ILE A 1 298 ? 19.353 9.950 -32.109 1.00 80.19 298 ILE A O 1
ATOM 2320 N N . SER A 1 299 ? 20.961 11.494 -31.835 1.00 79.00 299 SER A N 1
ATOM 2321 C CA . SER A 1 299 ? 20.202 12.383 -30.956 1.00 79.00 299 SER A CA 1
ATOM 2322 C C . SER A 1 299 ? 18.924 12.895 -31.624 1.00 79.00 299 SER A C 1
ATOM 2324 O O . SER A 1 299 ? 17.867 12.921 -30.989 1.00 79.00 299 SER A O 1
ATOM 2326 N N . CYS A 1 300 ? 18.988 13.249 -32.904 1.00 79.19 300 CYS A N 1
ATOM 2327 C CA . CYS A 1 300 ? 17.867 13.770 -33.680 1.00 79.19 300 CYS A CA 1
ATOM 2328 C C . CYS A 1 300 ? 16.813 12.711 -34.001 1.00 79.19 300 CYS A C 1
ATOM 2330 O O . CYS A 1 300 ? 15.624 12.996 -33.861 1.00 79.19 300 CYS A O 1
ATOM 2332 N N . ILE A 1 301 ? 17.219 11.469 -34.285 1.00 74.00 301 ILE A N 1
ATOM 2333 C CA . ILE A 1 301 ? 16.279 10.347 -34.436 1.00 74.00 301 ILE A CA 1
ATOM 2334 C C . ILE A 1 301 ? 15.466 10.168 -33.153 1.00 74.00 301 ILE A C 1
ATOM 2336 O O . ILE A 1 301 ? 14.242 10.100 -33.206 1.00 74.00 301 ILE A O 1
ATOM 2340 N N . THR A 1 302 ? 16.123 10.182 -31.984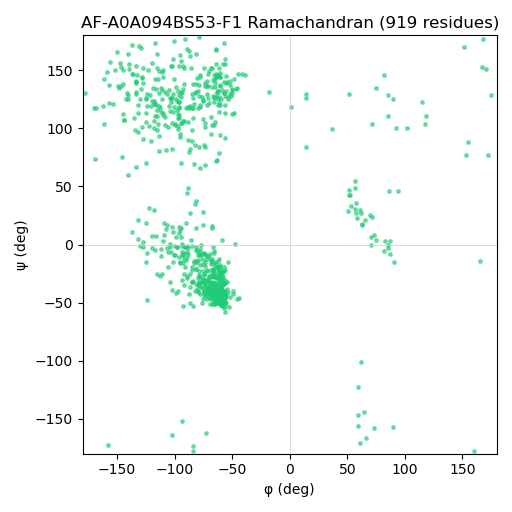 1.00 67.50 302 THR A N 1
ATOM 2341 C CA . THR A 1 302 ? 15.432 10.027 -30.685 1.00 67.50 302 THR A CA 1
ATOM 2342 C C . THR A 1 302 ? 14.508 11.185 -30.312 1.00 67.50 302 THR A C 1
ATOM 2344 O O . THR A 1 302 ? 13.698 11.056 -29.397 1.00 67.50 302 THR A O 1
ATOM 2347 N N . GLN A 1 303 ? 14.647 12.329 -30.979 1.00 72.06 303 GLN A N 1
ATOM 2348 C CA . GLN A 1 303 ? 13.884 13.544 -30.694 1.00 72.06 303 GLN A CA 1
ATOM 2349 C C . GLN A 1 303 ? 12.904 13.899 -31.810 1.00 72.06 303 GLN A C 1
ATOM 2351 O O . GLN A 1 303 ? 12.144 14.852 -31.653 1.00 72.06 303 GLN A O 1
ATOM 2356 N N . ALA A 1 304 ? 12.914 13.137 -32.907 1.00 75.75 304 ALA A N 1
ATOM 2357 C CA . ALA A 1 304 ? 12.185 13.439 -34.129 1.00 75.75 304 ALA A CA 1
ATOM 2358 C C . ALA A 1 304 ? 12.453 14.871 -34.643 1.00 75.75 304 ALA A C 1
ATOM 2360 O O . ALA A 1 304 ? 11.536 15.587 -35.046 1.00 75.75 304 ALA A O 1
ATOM 2361 N N . THR A 1 305 ? 13.717 15.302 -34.604 1.00 82.44 305 THR A N 1
ATOM 2362 C CA . THR A 1 305 ? 14.165 16.617 -35.087 1.00 82.44 305 THR A CA 1
ATOM 2363 C C . THR A 1 305 ? 15.119 16.485 -36.274 1.00 82.44 305 THR A C 1
ATOM 2365 O O . THR A 1 305 ? 15.653 15.413 -36.562 1.00 82.44 305 THR A O 1
ATOM 2368 N N . THR A 1 306 ? 15.332 17.584 -36.997 1.00 88.12 306 THR A N 1
ATOM 2369 C CA . THR A 1 306 ? 16.339 17.647 -38.063 1.00 88.12 306 THR A CA 1
ATOM 2370 C C . THR A 1 306 ? 17.747 17.647 -37.452 1.00 88.12 306 THR A C 1
ATOM 2372 O O . THR A 1 306 ? 17.957 18.390 -36.488 1.00 88.12 306 THR A O 1
ATOM 2375 N N . PRO A 1 307 ? 18.711 16.873 -37.996 1.00 90.50 307 PRO A N 1
ATOM 2376 C CA . PRO A 1 307 ? 20.120 16.964 -37.606 1.00 90.50 307 PRO A CA 1
ATOM 2377 C C . PRO A 1 307 ? 20.635 18.408 -37.644 1.00 90.50 307 PRO A C 1
ATOM 2379 O O . PRO A 1 307 ? 20.485 19.104 -38.650 1.00 90.50 307 PRO A O 1
ATOM 2382 N N . HIS A 1 308 ? 21.248 18.875 -36.557 1.00 88.69 308 HIS A N 1
ATOM 2383 C CA . HIS A 1 308 ? 21.743 20.251 -36.446 1.00 88.69 308 HIS A CA 1
ATOM 2384 C C . HIS A 1 308 ? 22.957 20.502 -37.349 1.00 88.69 308 HIS A C 1
ATOM 2386 O O . HIS A 1 308 ? 23.173 21.621 -37.816 1.00 88.69 308 HIS A O 1
ATOM 2392 N N . LEU A 1 309 ? 23.751 19.462 -37.608 1.00 88.88 309 LEU A N 1
ATOM 2393 C CA . LEU A 1 309 ? 24.935 19.483 -38.461 1.00 88.88 309 LEU A CA 1
ATOM 2394 C C . LEU A 1 309 ? 24.643 19.049 -39.903 1.00 88.88 309 LEU A C 1
ATOM 2396 O O . LEU A 1 309 ? 25.585 18.837 -40.667 1.00 88.88 309 LEU A O 1
ATOM 2400 N N . LEU A 1 310 ? 23.369 18.981 -40.311 1.00 86.12 310 LEU A N 1
ATOM 2401 C CA . LEU A 1 310 ? 22.953 18.528 -41.643 1.00 86.12 310 LEU A CA 1
ATOM 2402 C C . LEU A 1 310 ? 23.718 19.209 -42.794 1.00 86.12 310 LEU A C 1
ATOM 2404 O O . LEU A 1 310 ? 24.119 18.542 -43.743 1.00 86.12 310 LEU A O 1
ATOM 2408 N N . LEU A 1 311 ? 23.991 20.515 -42.691 1.00 83.94 311 LEU A N 1
ATOM 2409 C CA . LEU A 1 311 ? 24.738 21.284 -43.702 1.00 83.94 311 LEU A CA 1
ATOM 2410 C C . LEU A 1 311 ? 26.184 20.802 -43.916 1.00 83.94 311 LEU A C 1
ATOM 2412 O O . LEU A 1 311 ? 26.787 21.101 -44.941 1.00 83.94 311 LEU A O 1
ATOM 2416 N N . TYR A 1 312 ? 26.744 20.074 -42.952 1.00 83.44 312 TYR A N 1
ATOM 2417 C CA . TYR A 1 312 ? 28.098 19.530 -43.003 1.00 83.44 312 TYR A CA 1
ATOM 2418 C C . TYR A 1 312 ? 28.114 18.047 -43.387 1.00 83.44 312 TYR A C 1
ATOM 2420 O O . TYR A 1 312 ? 29.188 17.508 -43.646 1.00 83.44 312 TYR A O 1
ATOM 2428 N N . HIS A 1 313 ? 26.953 17.383 -43.451 1.00 84.12 313 HIS A N 1
ATOM 2429 C CA . HIS A 1 313 ? 26.861 15.962 -43.787 1.00 84.12 313 HIS A CA 1
ATOM 2430 C C . HIS A 1 313 ? 27.452 15.669 -45.166 1.00 84.12 313 HIS A C 1
ATOM 2432 O O . HIS A 1 313 ? 28.255 14.750 -45.285 1.00 84.12 313 HIS A O 1
ATOM 2438 N N . SER A 1 314 ? 27.111 16.466 -46.183 1.00 74.06 314 SER A N 1
ATOM 2439 C CA . SER A 1 314 ? 27.621 16.280 -47.545 1.00 74.06 314 SER A CA 1
ATOM 2440 C C . SER A 1 314 ? 29.133 16.460 -47.625 1.00 74.06 314 SER A C 1
ATOM 2442 O O . SER A 1 314 ? 29.784 15.651 -48.258 1.00 74.06 314 SER A O 1
ATOM 2444 N N . THR A 1 315 ? 29.710 17.449 -46.938 1.00 77.12 315 THR A N 1
ATOM 2445 C CA . THR A 1 315 ? 31.161 17.706 -46.962 1.00 77.12 315 THR A CA 1
ATOM 2446 C C . THR A 1 315 ? 31.958 16.688 -46.144 1.00 77.12 315 THR A C 1
ATOM 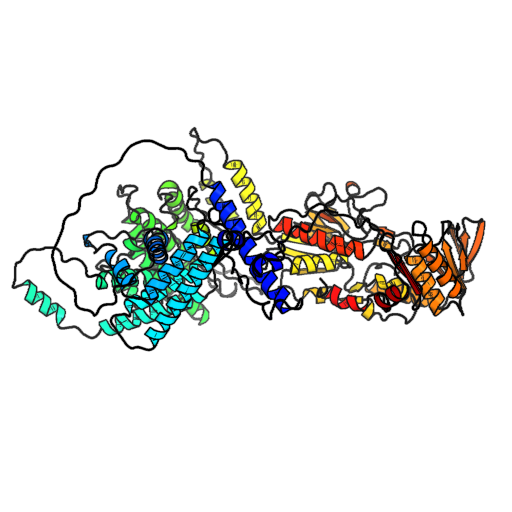2448 O O . THR A 1 315 ? 33.052 16.292 -46.535 1.00 77.12 315 THR A O 1
ATOM 2451 N N . VAL A 1 316 ? 31.450 16.279 -44.976 1.00 76.38 316 VAL A N 1
ATOM 2452 C CA . VAL A 1 316 ? 32.186 15.400 -44.053 1.00 76.38 316 VAL A CA 1
ATOM 2453 C C . VAL A 1 316 ? 32.016 13.927 -44.413 1.00 76.38 316 VAL A C 1
ATOM 2455 O O . VAL A 1 316 ? 32.957 13.161 -44.216 1.00 76.38 316 VAL A O 1
ATOM 2458 N N . MET A 1 317 ? 30.863 13.535 -44.956 1.00 80.75 317 MET A N 1
ATOM 2459 C CA . MET A 1 317 ? 30.565 12.158 -45.365 1.00 80.75 317 MET A CA 1
ATOM 2460 C C . MET A 1 317 ? 30.682 11.935 -46.883 1.00 80.75 317 MET A C 1
ATOM 2462 O O . MET A 1 317 ? 30.273 10.876 -47.360 1.00 80.75 317 MET A O 1
ATOM 2466 N N . ASP A 1 318 ? 31.242 12.897 -47.628 1.00 77.88 318 ASP A N 1
ATOM 2467 C CA . ASP A 1 318 ? 31.535 12.764 -49.061 1.00 77.88 318 ASP A CA 1
ATOM 2468 C C . ASP A 1 318 ? 32.418 11.529 -49.345 1.00 77.88 318 ASP A C 1
ATOM 2470 O O . ASP A 1 318 ? 33.295 11.225 -48.527 1.00 77.88 318 ASP A O 1
ATOM 2474 N N . PRO A 1 319 ? 32.252 10.822 -50.480 1.00 70.19 319 PRO A N 1
ATOM 2475 C CA . PRO A 1 319 ? 33.149 9.731 -50.868 1.00 70.19 319 PRO A CA 1
ATOM 2476 C C . PRO A 1 319 ? 34.634 10.125 -50.924 1.00 70.19 319 PRO A C 1
ATOM 2478 O O . PRO A 1 319 ? 35.486 9.302 -50.586 1.00 70.19 319 PRO A O 1
ATOM 2481 N N . ASP A 1 320 ? 34.946 11.375 -51.281 1.00 71.31 320 ASP A N 1
ATOM 2482 C CA . ASP A 1 320 ? 36.314 11.904 -51.338 1.00 71.31 320 ASP A CA 1
ATOM 2483 C C . ASP A 1 320 ? 36.787 12.494 -49.990 1.00 71.31 320 ASP A C 1
ATOM 2485 O O . ASP A 1 320 ? 37.946 12.911 -49.839 1.00 71.31 320 ASP A O 1
ATOM 2489 N N . SER A 1 321 ? 35.914 12.518 -48.974 1.00 76.62 321 SER A N 1
ATOM 2490 C CA . SER A 1 321 ? 36.247 12.978 -47.626 1.00 76.62 321 SER A CA 1
ATOM 2491 C C . SER A 1 321 ? 37.252 12.046 -46.951 1.00 76.62 321 SER A C 1
ATOM 2493 O O . SER A 1 321 ? 37.184 10.820 -47.015 1.00 76.62 321 SER A O 1
ATOM 2495 N N . LYS A 1 322 ? 38.183 12.643 -46.202 1.00 78.44 322 LYS A N 1
ATOM 2496 C CA . LYS A 1 322 ? 39.128 11.899 -45.354 1.00 78.44 322 LYS A CA 1
ATOM 2497 C C . LYS A 1 322 ? 38.525 11.474 -44.010 1.00 78.44 322 LYS A C 1
ATOM 2499 O O . LYS A 1 322 ? 39.207 10.799 -43.241 1.00 78.44 322 LYS A O 1
ATOM 2504 N N . THR A 1 323 ? 37.294 11.881 -43.698 1.00 84.00 323 THR A N 1
ATOM 2505 C CA . THR A 1 323 ? 36.581 11.454 -42.488 1.00 84.00 323 THR A CA 1
ATOM 2506 C C . THR A 1 323 ? 35.784 10.194 -42.793 1.00 84.00 323 THR A C 1
ATOM 2508 O O . THR A 1 323 ? 34.867 10.220 -43.607 1.00 84.00 323 THR A O 1
ATOM 2511 N N . ARG A 1 324 ? 36.124 9.094 -42.121 1.00 84.69 324 ARG A N 1
ATOM 2512 C CA . ARG A 1 324 ? 35.527 7.774 -42.338 1.00 84.69 324 ARG A CA 1
ATOM 2513 C C . ARG A 1 324 ? 34.823 7.309 -41.070 1.00 84.69 324 ARG A C 1
ATOM 2515 O O . ARG A 1 324 ? 35.475 6.964 -40.086 1.00 84.69 324 ARG A O 1
ATOM 2522 N N . LEU A 1 325 ? 33.492 7.331 -41.064 1.00 87.00 325 LEU A N 1
ATOM 2523 C CA . LEU A 1 325 ? 32.684 6.892 -39.922 1.00 87.00 325 LEU A CA 1
ATOM 2524 C C . LEU A 1 325 ? 32.830 5.395 -39.660 1.00 87.00 325 LEU A C 1
ATOM 2526 O O . LEU A 1 325 ? 32.720 4.973 -38.508 1.00 87.00 325 LEU A O 1
ATOM 2530 N N . GLU A 1 326 ? 33.169 4.603 -40.679 1.00 84.94 326 GLU A N 1
ATOM 2531 C CA . GLU A 1 326 ? 33.455 3.185 -40.497 1.00 84.94 326 GLU A CA 1
ATOM 2532 C C . GLU A 1 326 ? 34.662 2.948 -39.584 1.00 84.94 326 GLU A C 1
ATOM 2534 O O . GLU A 1 326 ? 34.682 1.970 -38.840 1.00 84.94 326 GLU A O 1
ATOM 2539 N N . ASP A 1 327 ? 35.615 3.883 -39.569 1.00 83.50 327 ASP A N 1
ATOM 2540 C CA . ASP A 1 327 ? 36.772 3.818 -38.687 1.00 83.50 327 ASP A CA 1
ATOM 2541 C C . ASP A 1 327 ? 36.396 4.259 -37.263 1.00 83.50 327 ASP A C 1
ATOM 2543 O O . ASP A 1 327 ? 37.065 3.874 -36.320 1.00 83.50 327 ASP A O 1
ATOM 2547 N N . ILE A 1 328 ? 35.327 5.038 -37.058 1.00 84.19 328 ILE A N 1
ATOM 2548 C CA . ILE A 1 328 ? 34.930 5.557 -35.734 1.00 84.19 328 ILE A CA 1
ATOM 2549 C C . ILE A 1 328 ? 33.917 4.628 -35.052 1.00 84.19 328 ILE A C 1
ATOM 2551 O O . ILE A 1 328 ? 34.117 4.213 -33.909 1.00 84.19 328 ILE A O 1
ATOM 2555 N N . MET A 1 329 ? 32.833 4.300 -35.756 1.00 82.69 329 MET A N 1
ATOM 2556 C CA . MET A 1 329 ? 31.665 3.588 -35.221 1.00 82.69 329 MET A CA 1
ATOM 2557 C C . MET A 1 329 ? 31.276 2.342 -36.034 1.00 82.69 329 MET A C 1
ATOM 2559 O O . MET A 1 329 ? 30.330 1.642 -35.685 1.00 82.69 329 MET A O 1
ATOM 2563 N N . GLY A 1 330 ? 32.039 2.007 -37.080 1.00 80.75 330 GLY A N 1
ATOM 2564 C CA . GLY A 1 330 ? 31.879 0.771 -37.850 1.00 80.75 330 GLY A CA 1
ATOM 2565 C C . GLY A 1 330 ? 30.939 0.872 -39.052 1.00 80.75 330 GLY A C 1
ATOM 2566 O O . GLY A 1 330 ? 30.992 0.011 -39.921 1.00 80.75 330 GLY A O 1
ATOM 2567 N N . CYS A 1 331 ? 30.113 1.912 -39.167 1.00 84.62 331 CYS A N 1
ATOM 2568 C CA . CYS A 1 331 ? 29.208 2.079 -40.305 1.00 84.62 331 CYS A CA 1
ATOM 2569 C C . CYS A 1 331 ? 29.795 3.014 -41.366 1.00 84.62 331 CYS A C 1
ATOM 2571 O O . CYS A 1 331 ? 30.235 4.117 -41.040 1.00 84.62 331 CYS A O 1
ATOM 2573 N N . LYS A 1 332 ? 29.760 2.602 -42.640 1.00 87.38 332 LYS A N 1
ATOM 2574 C CA . LYS A 1 332 ? 30.194 3.456 -43.755 1.00 87.38 332 LYS A CA 1
ATOM 2575 C C . LYS A 1 332 ? 29.366 4.743 -43.844 1.00 87.38 332 LYS A C 1
ATOM 2577 O O . LYS A 1 332 ? 28.145 4.734 -43.669 1.00 87.38 332 LYS A O 1
ATOM 2582 N N . ASN A 1 333 ? 30.043 5.824 -44.229 1.00 89.62 333 ASN A N 1
ATOM 2583 C CA . ASN A 1 333 ? 29.487 7.170 -44.408 1.00 89.62 333 ASN A CA 1
ATOM 2584 C C . ASN A 1 333 ? 28.140 7.209 -45.150 1.00 89.62 333 ASN A C 1
ATOM 2586 O O . ASN A 1 333 ? 27.206 7.867 -44.696 1.00 89.62 333 ASN A O 1
ATOM 2590 N N . TRP A 1 334 ? 28.018 6.481 -46.267 1.00 88.50 334 TRP A N 1
ATOM 2591 C CA . TRP A 1 334 ? 26.826 6.533 -47.118 1.00 88.50 334 TRP A CA 1
ATOM 2592 C C . TRP A 1 334 ? 25.546 6.097 -46.389 1.00 88.50 334 TRP A C 1
ATOM 2594 O O . TRP A 1 334 ? 24.491 6.684 -46.621 1.00 88.50 334 TRP A O 1
ATOM 2604 N N . VAL A 1 335 ? 25.626 5.118 -45.477 1.00 88.56 335 VAL A N 1
ATOM 2605 C CA . VAL A 1 335 ? 24.463 4.644 -44.708 1.00 88.56 335 VAL A CA 1
ATOM 2606 C C . VAL A 1 335 ? 24.050 5.690 -43.683 1.00 88.56 335 VAL A C 1
ATOM 2608 O O . VAL A 1 335 ? 22.872 6.025 -43.579 1.00 88.56 335 VAL A O 1
ATOM 2611 N N . MET A 1 336 ? 25.019 6.232 -42.940 1.00 88.00 336 MET A N 1
ATOM 2612 C CA . MET A 1 336 ? 24.763 7.268 -41.936 1.00 88.00 336 MET A CA 1
ATOM 2613 C C . MET A 1 336 ? 24.203 8.543 -42.570 1.00 88.00 336 MET A C 1
ATOM 2615 O O . MET A 1 336 ? 23.300 9.159 -42.003 1.00 88.00 336 MET A O 1
ATOM 2619 N N . LEU A 1 337 ? 24.653 8.884 -43.781 1.00 90.06 337 LEU A N 1
ATOM 2620 C CA . LEU A 1 337 ? 24.066 9.952 -44.582 1.00 90.06 337 LEU A CA 1
ATOM 2621 C C . LEU A 1 337 ? 22.578 9.689 -44.855 1.00 90.06 337 LEU A C 1
ATOM 2623 O O . LEU A 1 337 ? 21.760 10.574 -44.605 1.00 90.06 337 LEU A O 1
ATOM 2627 N N . GLN A 1 338 ? 22.203 8.483 -45.302 1.00 91.00 338 GLN A N 1
ATOM 2628 C CA . GLN A 1 338 ? 20.790 8.153 -45.531 1.00 91.00 338 GLN A CA 1
ATOM 2629 C C . GLN A 1 338 ? 19.973 8.187 -44.236 1.00 91.00 338 GLN A C 1
ATOM 2631 O O . GLN A 1 338 ? 18.887 8.755 -44.225 1.00 91.00 338 GLN A O 1
ATOM 2636 N N . ILE A 1 339 ? 20.496 7.664 -43.125 1.00 89.06 339 ILE A N 1
ATOM 2637 C CA . ILE A 1 339 ? 19.823 7.717 -41.818 1.00 89.06 339 ILE A CA 1
ATOM 2638 C C . ILE A 1 339 ? 19.559 9.173 -41.389 1.00 89.06 339 ILE A C 1
ATOM 2640 O O . ILE A 1 339 ? 18.449 9.499 -40.964 1.00 89.06 339 ILE A O 1
ATOM 2644 N N . GLY A 1 340 ? 20.539 10.066 -41.557 1.00 89.31 340 GLY A N 1
ATOM 2645 C CA . GLY A 1 340 ? 20.365 11.498 -41.302 1.00 89.31 340 GLY A CA 1
ATOM 2646 C C . GLY A 1 340 ? 19.297 12.139 -42.198 1.00 89.31 340 GLY A C 1
ATOM 2647 O O . GLY A 1 340 ? 18.468 12.904 -41.705 1.00 89.31 340 GLY A O 1
ATOM 2648 N N . ARG A 1 341 ? 19.257 11.781 -43.490 1.00 90.75 341 ARG A N 1
ATOM 2649 C CA . ARG A 1 341 ? 18.223 12.242 -44.439 1.00 90.75 341 ARG A CA 1
ATOM 2650 C C . ARG A 1 341 ? 16.827 11.730 -44.079 1.00 90.75 341 ARG A C 1
ATOM 2652 O O . ARG A 1 341 ? 15.860 12.470 -44.222 1.00 90.75 341 ARG A O 1
ATOM 2659 N N . ILE A 1 342 ? 16.706 10.500 -43.571 1.00 90.00 342 ILE A N 1
ATOM 2660 C CA . ILE A 1 342 ? 15.427 9.961 -43.079 1.00 90.00 342 ILE A CA 1
ATOM 2661 C C . ILE A 1 342 ? 14.977 10.714 -41.818 1.00 90.00 342 ILE A C 1
ATOM 2663 O O . ILE A 1 342 ? 13.799 11.044 -41.705 1.00 90.00 342 ILE A O 1
ATOM 2667 N N . SER A 1 343 ? 15.898 11.043 -40.903 1.00 87.56 343 SER A N 1
ATOM 2668 C CA . SER A 1 343 ? 15.590 11.858 -39.715 1.00 87.56 343 SER A CA 1
ATOM 2669 C C . SER A 1 343 ? 15.070 13.246 -40.098 1.00 87.56 343 SER A C 1
ATOM 2671 O O . SER A 1 343 ? 14.073 13.708 -39.546 1.00 87.56 343 SER A O 1
ATOM 2673 N N . GLU A 1 344 ? 15.706 13.904 -41.073 1.00 90.94 344 GLU A N 1
ATOM 2674 C CA . GLU A 1 344 ? 15.231 15.180 -41.620 1.00 90.94 344 GLU A CA 1
ATOM 2675 C C . GLU A 1 344 ? 13.852 15.037 -42.281 1.00 90.94 344 GLU A C 1
ATOM 2677 O O . GLU A 1 344 ? 12.954 15.837 -42.014 1.00 90.94 344 GLU A O 1
ATOM 2682 N N . LEU A 1 345 ? 13.668 14.015 -43.125 1.00 88.56 345 LEU A N 1
ATOM 2683 C CA . LEU A 1 345 ? 12.392 13.717 -43.776 1.00 88.56 345 LEU A CA 1
ATOM 2684 C C . LEU A 1 345 ? 11.274 13.547 -42.739 1.00 88.56 345 LEU A C 1
ATOM 2686 O O . LEU A 1 345 ? 10.184 14.093 -42.907 1.00 88.56 345 LEU A O 1
ATOM 2690 N N . TYR A 1 346 ? 11.548 12.819 -41.657 1.00 86.19 346 TYR A N 1
ATOM 2691 C CA . TYR A 1 346 ? 10.589 12.587 -40.587 1.00 86.19 346 TYR A CA 1
ATOM 2692 C C . TYR A 1 346 ? 10.237 13.871 -39.830 1.00 86.19 346 TYR A C 1
ATOM 2694 O O . TYR A 1 346 ? 9.055 14.164 -39.646 1.00 86.19 346 TYR A O 1
ATOM 2702 N N . ALA A 1 347 ? 11.234 14.680 -39.464 1.00 86.31 347 ALA A N 1
ATOM 2703 C CA . ALA A 1 347 ? 11.015 15.962 -38.801 1.00 86.31 347 ALA A CA 1
ATOM 2704 C C . ALA A 1 347 ? 10.201 16.935 -39.675 1.00 86.31 347 ALA A C 1
ATOM 2706 O O . ALA A 1 347 ? 9.232 17.528 -39.201 1.00 86.31 347 ALA A O 1
ATOM 2707 N N . LYS A 1 348 ? 10.527 17.040 -40.973 1.00 85.75 348 LYS A N 1
ATOM 2708 C CA . LYS A 1 348 ? 9.764 17.850 -41.940 1.00 85.75 348 LYS A CA 1
ATOM 2709 C C . LYS A 1 348 ? 8.337 17.340 -42.121 1.00 85.75 348 LYS A C 1
ATOM 2711 O O . LYS A 1 348 ? 7.417 18.147 -42.204 1.00 85.75 348 LYS A O 1
ATOM 2716 N N . LYS A 1 349 ? 8.134 16.017 -42.143 1.00 82.44 349 LYS A N 1
ATOM 2717 C CA . LYS A 1 349 ? 6.796 15.411 -42.182 1.00 82.44 349 LYS A CA 1
ATOM 2718 C C . LYS A 1 349 ? 5.978 15.802 -40.947 1.00 82.44 349 LYS A C 1
ATOM 2720 O O . LYS A 1 349 ? 4.840 16.232 -41.105 1.00 82.44 349 LYS A O 1
ATOM 2725 N N . LEU A 1 350 ? 6.544 15.697 -39.742 1.00 80.62 350 LEU A N 1
ATOM 2726 C CA . LEU A 1 350 ? 5.865 16.107 -38.505 1.00 80.62 350 LEU A CA 1
ATOM 2727 C C . LEU A 1 350 ? 5.552 17.609 -38.485 1.00 80.62 350 LEU A C 1
ATOM 2729 O O . LEU A 1 350 ? 4.468 18.002 -38.061 1.00 80.62 350 LEU A O 1
ATOM 2733 N N . GLN A 1 351 ? 6.466 18.451 -38.970 1.00 82.38 351 GLN A N 1
ATOM 2734 C CA . GLN A 1 351 ? 6.238 19.891 -39.085 1.00 82.38 351 GLN A CA 1
ATOM 2735 C C . GLN A 1 351 ? 5.107 20.216 -40.075 1.00 82.38 351 GLN A C 1
ATOM 2737 O O . GLN A 1 351 ? 4.187 20.946 -39.721 1.00 82.38 351 GLN A O 1
ATOM 2742 N N . ALA A 1 352 ? 5.119 19.621 -41.271 1.00 77.69 352 ALA A N 1
ATOM 2743 C CA . ALA A 1 352 ? 4.076 19.817 -42.279 1.00 77.69 352 ALA A CA 1
ATOM 2744 C C . ALA A 1 352 ? 2.689 19.356 -41.791 1.00 77.69 352 ALA A C 1
ATOM 2746 O O . ALA A 1 352 ? 1.681 20.000 -42.085 1.00 77.69 352 ALA A O 1
ATOM 2747 N N . LEU A 1 353 ? 2.638 18.268 -41.008 1.00 74.94 353 LEU A N 1
ATOM 2748 C CA . LEU A 1 353 ? 1.415 17.809 -40.341 1.00 74.94 353 LEU A CA 1
ATOM 2749 C C . LEU A 1 353 ? 0.911 18.828 -39.307 1.00 74.94 353 LEU A C 1
ATOM 2751 O O . LEU A 1 353 ? -0.285 19.098 -39.263 1.00 74.94 353 LEU A O 1
ATOM 2755 N N . ARG A 1 354 ? 1.807 19.438 -38.517 1.00 77.38 354 ARG A N 1
ATOM 2756 C CA . ARG A 1 354 ? 1.452 20.499 -37.552 1.00 77.38 354 ARG A CA 1
ATOM 2757 C C . ARG A 1 354 ? 0.969 21.784 -38.228 1.00 77.38 354 ARG A C 1
ATOM 2759 O O . ARG A 1 354 ? 0.109 22.466 -37.684 1.00 77.38 354 ARG A O 1
ATOM 2766 N N . GLU A 1 355 ? 1.504 22.107 -39.401 1.00 78.50 355 GLU A N 1
ATOM 2767 C CA . GLU A 1 355 ? 1.147 23.299 -40.183 1.00 78.50 355 GLU A CA 1
ATOM 2768 C C . GLU A 1 355 ? -0.095 23.089 -41.077 1.00 78.50 355 GLU A C 1
ATOM 2770 O O . GLU A 1 355 ? -0.524 24.016 -41.759 1.00 78.50 355 GLU A O 1
ATOM 2775 N N . GLY A 1 356 ? -0.700 21.892 -41.081 1.00 66.12 356 GLY A N 1
ATOM 2776 C CA . GLY A 1 356 ? -1.936 21.597 -41.822 1.00 66.12 356 GLY A CA 1
ATOM 2777 C C . GLY A 1 356 ? -1.774 21.486 -43.346 1.00 66.12 356 GLY A C 1
ATOM 2778 O O . GLY A 1 356 ? -2.765 21.362 -44.065 1.00 66.12 356 GLY A O 1
ATOM 2779 N N . HIS A 1 357 ? -0.541 21.494 -43.857 1.00 63.66 357 HIS A N 1
ATOM 2780 C CA . HIS A 1 357 ? -0.223 21.415 -45.283 1.00 63.66 357 HIS A CA 1
ATOM 2781 C C . HIS A 1 357 ? 0.505 20.104 -45.603 1.00 63.66 357 HIS A C 1
ATOM 2783 O O . HIS A 1 357 ? 1.725 20.069 -45.747 1.00 63.66 357 HIS A O 1
ATOM 2789 N N . PHE A 1 358 ? -0.236 19.002 -45.744 1.00 58.62 358 PHE A N 1
ATOM 2790 C CA . PHE A 1 358 ? 0.354 17.727 -46.156 1.00 58.62 358 PHE A CA 1
ATOM 2791 C C . PHE A 1 358 ? 0.227 17.510 -47.670 1.00 58.62 358 PHE A C 1
ATOM 2793 O O . PHE A 1 358 ? -0.780 17.004 -48.159 1.00 58.62 358 PHE A O 1
ATOM 2800 N N . TYR A 1 359 ? 1.271 17.866 -48.422 1.00 58.50 359 TYR A N 1
ATOM 2801 C CA . TYR A 1 359 ? 1.394 17.513 -49.840 1.00 58.50 359 TYR A CA 1
ATOM 2802 C C . TYR A 1 359 ? 2.321 16.303 -49.995 1.00 58.50 359 TYR A C 1
ATOM 2804 O O . TYR A 1 359 ? 3.541 16.433 -49.918 1.00 58.50 359 TYR A O 1
ATOM 2812 N N . CYS A 1 360 ? 1.758 15.113 -50.238 1.00 57.00 360 CYS A N 1
ATOM 2813 C CA . CYS A 1 360 ? 2.546 13.886 -50.424 1.00 57.00 360 CYS A CA 1
ATOM 2814 C C . CYS A 1 360 ? 3.559 13.990 -51.573 1.00 57.00 360 CYS A C 1
ATOM 2816 O O . CYS A 1 360 ? 4.626 13.391 -51.494 1.00 57.00 360 CYS A O 1
ATOM 2818 N N . GLU A 1 361 ? 3.224 14.733 -52.633 1.00 62.00 361 GLU A N 1
ATOM 2819 C CA . GLU A 1 361 ? 4.043 14.886 -53.845 1.00 62.00 361 GLU A CA 1
ATOM 2820 C C . GLU A 1 361 ? 5.457 15.401 -53.534 1.00 62.00 361 GLU A C 1
ATOM 2822 O O . GLU A 1 361 ? 6.430 14.864 -54.054 1.00 62.00 361 GLU A O 1
ATOM 2827 N N . ALA A 1 362 ? 5.573 16.366 -52.613 1.00 65.75 362 ALA A N 1
ATOM 2828 C CA . ALA A 1 362 ? 6.828 17.044 -52.283 1.00 65.75 362 ALA A CA 1
ATOM 2829 C C . ALA A 1 362 ? 7.883 16.124 -51.641 1.00 65.75 362 ALA A C 1
ATOM 2831 O O . ALA A 1 362 ? 9.075 16.412 -51.697 1.00 65.75 362 ALA A O 1
ATOM 2832 N N . PHE A 1 363 ? 7.459 15.009 -51.036 1.00 78.56 363 PHE A N 1
ATOM 2833 C CA . PHE A 1 363 ? 8.354 14.067 -50.360 1.00 78.56 363 PHE A CA 1
ATOM 2834 C C . PHE A 1 363 ? 8.658 12.813 -51.190 1.00 78.56 363 PHE A C 1
ATOM 2836 O O . PHE A 1 363 ? 9.612 12.099 -50.873 1.00 78.56 363 PHE A O 1
ATOM 2843 N N . LYS A 1 364 ? 7.880 12.537 -52.250 1.00 80.38 364 LYS A N 1
ATOM 2844 C CA . LYS A 1 364 ? 8.002 11.309 -53.060 1.00 80.38 364 LYS A CA 1
ATOM 2845 C C . LYS A 1 364 ? 9.397 11.150 -53.656 1.00 80.38 364 LYS A C 1
ATOM 2847 O O . LYS A 1 364 ? 9.985 10.083 -53.517 1.00 80.38 364 LYS A O 1
ATOM 2852 N N . GLU A 1 365 ? 9.940 12.203 -54.263 1.00 83.38 365 GLU A N 1
ATOM 2853 C CA . GLU A 1 365 ? 11.272 12.161 -54.883 1.00 83.38 365 GLU A CA 1
ATOM 2854 C C . GLU A 1 365 ? 12.365 11.844 -53.857 1.00 83.38 365 GLU A C 1
ATOM 2856 O O . GLU A 1 365 ? 13.214 10.992 -54.099 1.00 83.38 365 GLU A O 1
ATOM 2861 N N . THR A 1 366 ? 12.294 12.456 -52.669 1.00 85.56 366 THR A N 1
ATOM 2862 C CA . THR A 1 366 ? 13.263 12.215 -51.588 1.00 85.56 366 THR A CA 1
ATOM 2863 C C . THR A 1 366 ? 13.168 10.785 -51.049 1.00 85.56 366 THR A C 1
ATOM 2865 O O . THR A 1 366 ? 14.192 10.153 -50.812 1.00 85.56 366 THR A O 1
ATOM 2868 N N . ILE A 1 367 ? 11.955 10.248 -50.877 1.00 87.44 367 ILE A N 1
ATOM 2869 C CA . ILE A 1 367 ? 11.737 8.862 -50.430 1.00 87.44 367 ILE A CA 1
ATOM 2870 C C . ILE A 1 367 ? 12.312 7.867 -51.440 1.00 87.44 367 ILE A C 1
ATOM 2872 O O . ILE A 1 367 ? 13.011 6.931 -51.050 1.00 87.44 367 ILE A O 1
ATOM 2876 N N . VAL A 1 368 ? 12.013 8.067 -52.728 1.00 87.69 368 VAL A N 1
ATOM 2877 C CA . VAL A 1 368 ? 12.496 7.201 -53.809 1.00 87.69 368 VAL A CA 1
ATOM 2878 C C . VAL A 1 368 ? 14.016 7.253 -53.881 1.00 87.69 368 VAL A C 1
ATOM 2880 O O . VAL A 1 368 ? 14.642 6.197 -53.906 1.00 87.69 368 VAL A O 1
ATOM 2883 N N . ASP A 1 369 ? 14.609 8.447 -53.841 1.00 91.06 369 ASP A N 1
ATOM 2884 C CA . ASP A 1 369 ? 16.061 8.605 -53.870 1.00 91.06 369 ASP A CA 1
ATOM 2885 C C . ASP A 1 369 ? 16.739 7.909 -52.679 1.00 91.06 369 ASP A C 1
ATOM 2887 O O . ASP A 1 369 ? 17.618 7.076 -52.889 1.00 91.06 369 ASP A O 1
ATOM 2891 N N . ILE A 1 370 ? 16.291 8.150 -51.438 1.00 90.69 370 ILE A N 1
ATOM 2892 C CA . ILE A 1 370 ? 16.858 7.481 -50.252 1.00 90.69 370 ILE A CA 1
ATOM 2893 C C . ILE A 1 370 ? 16.742 5.954 -50.386 1.00 90.69 370 ILE A C 1
ATOM 2895 O O . ILE A 1 370 ? 17.707 5.239 -50.117 1.00 90.69 370 ILE A O 1
ATOM 2899 N N . ASN A 1 371 ? 15.586 5.440 -50.821 1.00 89.12 371 ASN A N 1
ATOM 2900 C CA . ASN A 1 371 ? 15.387 4.003 -50.992 1.00 89.12 371 ASN A CA 1
ATOM 2901 C C . ASN A 1 371 ? 16.320 3.415 -52.063 1.00 89.12 371 ASN A C 1
ATOM 2903 O O . ASN A 1 371 ? 16.929 2.374 -51.831 1.00 89.12 371 ASN A O 1
ATOM 2907 N N . VAL A 1 372 ? 16.475 4.090 -53.208 1.00 90.00 372 VAL A N 1
ATOM 2908 C CA . VAL A 1 372 ? 17.397 3.681 -54.279 1.00 90.00 372 VAL A CA 1
ATOM 2909 C C . VAL A 1 372 ? 18.836 3.657 -53.768 1.00 90.00 372 VAL A C 1
ATOM 2911 O O . VAL A 1 372 ? 19.524 2.664 -53.980 1.00 90.00 372 VAL A O 1
ATOM 2914 N N . GLN A 1 373 ? 19.279 4.681 -53.033 1.00 89.50 373 GLN A N 1
ATOM 2915 C CA . GLN A 1 373 ? 20.627 4.713 -52.454 1.00 89.50 373 GLN A CA 1
ATOM 2916 C C . GLN A 1 373 ? 20.855 3.576 -51.442 1.00 89.50 373 GLN A C 1
ATOM 2918 O O . GLN A 1 373 ? 21.925 2.968 -51.436 1.00 89.50 373 GLN A O 1
ATOM 2923 N N . ILE A 1 374 ? 19.854 3.244 -50.613 1.00 88.31 374 ILE A N 1
ATOM 2924 C CA . ILE A 1 374 ? 19.943 2.120 -49.666 1.00 88.31 374 ILE A CA 1
ATOM 2925 C C . ILE A 1 374 ? 20.046 0.779 -50.399 1.00 88.31 374 ILE A C 1
ATOM 2927 O O . ILE A 1 374 ? 20.895 -0.038 -50.043 1.00 88.31 374 ILE A O 1
ATOM 2931 N N . GLN A 1 375 ? 19.215 0.552 -51.420 1.00 84.56 375 GLN A N 1
ATOM 2932 C CA . GLN A 1 375 ? 19.222 -0.701 -52.181 1.00 84.56 375 GLN A CA 1
ATOM 2933 C C . GLN A 1 375 ? 20.498 -0.852 -53.016 1.00 84.56 375 GLN A C 1
ATOM 2935 O O . GLN A 1 375 ? 21.164 -1.875 -52.907 1.00 84.56 375 GLN A O 1
ATOM 2940 N N . LEU A 1 376 ? 20.922 0.192 -53.742 1.00 84.06 376 LEU A N 1
ATOM 2941 C CA . LEU A 1 376 ? 22.190 0.191 -54.482 1.00 84.06 376 LEU A CA 1
ATOM 2942 C C . LEU A 1 376 ? 23.380 -0.104 -53.562 1.00 84.06 376 LEU A C 1
ATOM 2944 O O . LEU A 1 376 ? 24.267 -0.875 -53.929 1.00 84.06 376 LEU A O 1
ATOM 2948 N N . GLY A 1 377 ? 23.399 0.475 -52.358 1.00 79.75 377 GLY A N 1
ATOM 2949 C CA . GLY A 1 377 ? 24.435 0.217 -51.360 1.00 79.75 377 GLY A CA 1
ATOM 2950 C C . GLY A 1 377 ? 24.407 -1.206 -50.788 1.00 79.75 377 GLY A C 1
ATOM 2951 O O . GLY A 1 377 ? 25.463 -1.759 -50.490 1.00 79.75 377 GLY A O 1
ATOM 2952 N N . LEU A 1 378 ? 23.226 -1.822 -50.662 1.00 74.88 378 LEU A N 1
ATOM 2953 C CA . LEU A 1 378 ? 23.070 -3.225 -50.255 1.00 74.88 378 LEU A CA 1
ATOM 2954 C C . LEU A 1 378 ? 23.459 -4.206 -51.374 1.00 74.88 378 LEU A C 1
ATOM 2956 O O . LEU A 1 378 ? 24.043 -5.244 -51.076 1.00 74.88 378 LEU A O 1
ATOM 2960 N N . ASP A 1 379 ? 23.180 -3.870 -52.635 1.00 71.94 379 ASP A N 1
ATOM 2961 C CA . ASP A 1 379 ? 23.487 -4.704 -53.806 1.00 71.94 379 ASP A CA 1
ATOM 2962 C C . ASP A 1 379 ? 24.975 -4.647 -54.190 1.00 71.94 379 ASP A C 1
ATOM 2964 O O . ASP A 1 379 ? 25.568 -5.654 -54.576 1.00 71.94 379 ASP A O 1
ATOM 2968 N N . THR A 1 380 ? 25.610 -3.478 -54.042 1.00 68.12 380 THR A N 1
ATOM 2969 C CA . THR A 1 380 ? 27.066 -3.309 -54.225 1.00 68.12 380 THR A CA 1
ATOM 2970 C C . THR A 1 380 ? 27.877 -3.870 -53.059 1.00 68.12 380 THR A C 1
ATOM 2972 O O . THR A 1 380 ? 29.026 -4.259 -53.251 1.00 68.12 380 THR A O 1
ATOM 2975 N N . ALA A 1 381 ? 27.279 -3.996 -51.870 1.00 58.00 381 ALA A N 1
ATOM 2976 C CA . ALA A 1 381 ? 27.829 -4.732 -50.731 1.00 58.00 381 ALA A CA 1
ATOM 2977 C C . ALA A 1 381 ? 27.574 -6.252 -50.837 1.00 58.00 381 ALA A C 1
ATOM 2979 O O . ALA A 1 381 ? 27.282 -6.906 -49.834 1.00 58.00 381 ALA A O 1
ATOM 2980 N N . GLY A 1 382 ? 27.658 -6.805 -52.056 1.00 52.66 382 GLY A N 1
ATOM 2981 C CA . GLY A 1 382 ? 27.553 -8.239 -52.326 1.00 52.66 382 GLY A CA 1
ATOM 2982 C C . GLY A 1 382 ? 28.592 -9.065 -51.552 1.00 52.66 382 GLY A C 1
ATOM 2983 O O . GLY A 1 382 ? 29.469 -8.495 -50.900 1.00 52.66 382 GLY A O 1
ATOM 2984 N N . PRO A 1 383 ? 28.513 -10.411 -51.603 1.00 45.50 383 PRO A N 1
ATOM 2985 C CA . PRO A 1 383 ? 29.322 -11.310 -50.788 1.00 45.50 383 PRO A CA 1
ATOM 2986 C C . PRO A 1 383 ? 30.768 -11.335 -51.294 1.00 45.50 383 PRO A C 1
ATOM 2988 O O . PRO A 1 383 ? 31.249 -12.335 -51.824 1.00 45.50 383 PRO A O 1
ATOM 2991 N N . GLU A 1 384 ? 31.491 -10.230 -51.144 1.00 41.19 384 GLU A N 1
ATOM 2992 C CA . GLU A 1 384 ? 32.934 -10.304 -51.066 1.00 41.19 384 GLU A CA 1
ATOM 2993 C C . GLU A 1 384 ? 33.234 -11.251 -49.905 1.00 41.19 384 GLU A C 1
ATOM 2995 O O . GLU A 1 384 ? 32.681 -11.130 -48.809 1.00 41.19 384 GLU A O 1
ATOM 3000 N N . SER A 1 385 ? 34.066 -12.253 -50.167 1.00 45.31 385 SER A N 1
ATOM 3001 C CA . SER A 1 385 ? 34.575 -13.190 -49.176 1.00 45.31 385 SER A CA 1
ATOM 3002 C C . SER A 1 385 ? 35.445 -12.432 -48.168 1.00 45.31 385 SER A C 1
ATOM 3004 O O . SER A 1 385 ? 36.673 -12.493 -48.212 1.00 45.31 385 SER A O 1
ATOM 3006 N N . VAL A 1 386 ? 34.832 -11.632 -47.303 1.00 43.53 386 VAL A N 1
ATOM 3007 C CA . VAL A 1 386 ? 35.544 -10.758 -46.384 1.00 43.53 386 VAL A CA 1
ATOM 3008 C C . VAL A 1 386 ? 35.624 -11.486 -45.059 1.00 43.53 386 VAL A C 1
ATOM 3010 O O . VAL A 1 386 ? 34.622 -11.762 -44.406 1.00 43.53 386 VAL A O 1
ATOM 3013 N N . ALA A 1 387 ? 36.854 -11.850 -44.709 1.00 44.12 387 ALA A N 1
ATOM 3014 C CA . ALA A 1 387 ? 37.222 -12.485 -43.459 1.00 44.12 387 ALA A CA 1
ATOM 3015 C C . ALA A 1 387 ? 36.444 -11.902 -42.266 1.00 44.12 387 ALA A C 1
ATOM 3017 O O . ALA A 1 387 ? 36.266 -10.684 -42.185 1.00 44.12 387 ALA A O 1
ATOM 3018 N N . LEU A 1 388 ? 36.124 -12.749 -41.278 1.00 49.34 388 LEU A N 1
ATOM 3019 C CA . LEU A 1 388 ? 35.613 -12.400 -39.934 1.00 49.34 388 LEU A CA 1
ATOM 3020 C C . LEU A 1 388 ? 36.401 -11.278 -39.198 1.00 49.34 388 LEU A C 1
ATOM 3022 O O . LEU A 1 388 ? 36.082 -10.930 -38.063 1.00 49.34 388 LEU A O 1
ATOM 3026 N N . CYS A 1 389 ? 37.443 -10.726 -39.820 1.00 51.94 389 CYS A N 1
ATOM 3027 C CA . CYS A 1 389 ? 38.382 -9.740 -39.315 1.00 51.94 389 CYS A CA 1
ATOM 3028 C C . CYS A 1 389 ? 38.107 -8.289 -39.767 1.00 51.94 389 CYS A C 1
ATOM 3030 O O . CYS A 1 389 ? 38.874 -7.421 -39.358 1.00 51.94 389 CYS A O 1
ATOM 3032 N N . ASN A 1 390 ? 37.080 -7.993 -40.585 1.00 67.88 390 ASN A N 1
ATOM 3033 C CA . ASN A 1 390 ? 36.771 -6.618 -41.028 1.00 67.88 390 ASN A CA 1
ATOM 3034 C C . ASN A 1 390 ? 35.419 -6.103 -40.473 1.00 67.88 390 ASN A C 1
ATOM 3036 O O . ASN A 1 390 ? 34.378 -6.329 -41.095 1.00 67.88 390 ASN A O 1
ATOM 3040 N N . PRO A 1 391 ? 35.394 -5.400 -39.322 1.00 67.25 391 PRO A N 1
ATOM 3041 C CA . PRO A 1 391 ? 34.146 -5.014 -38.657 1.00 67.25 391 PRO A CA 1
ATOM 3042 C C . PRO A 1 391 ? 33.174 -4.164 -39.503 1.00 67.25 391 PRO A C 1
ATOM 3044 O O . PRO A 1 391 ? 31.974 -4.440 -39.456 1.00 67.25 391 PRO A O 1
ATOM 3047 N N . PRO A 1 392 ? 33.619 -3.198 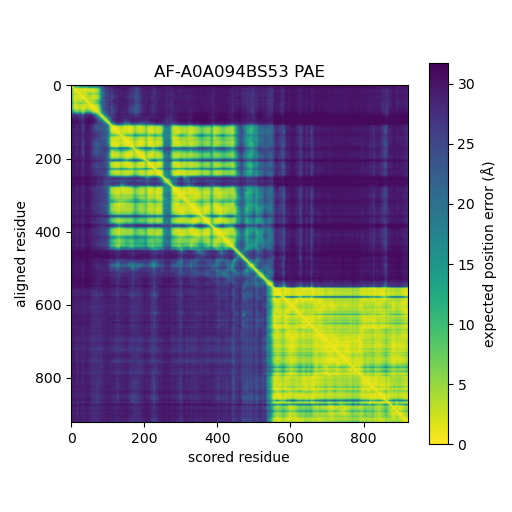-40.334 1.00 74.12 392 PRO A N 1
ATOM 3048 C CA . PRO A 1 392 ? 32.718 -2.443 -41.206 1.00 74.12 392 PRO A CA 1
ATOM 3049 C C . PRO A 1 392 ? 31.914 -3.253 -42.221 1.00 74.12 392 PRO A C 1
ATOM 3051 O O . PRO A 1 392 ? 30.797 -2.853 -42.559 1.00 74.12 392 PRO A O 1
ATOM 3054 N N . ALA A 1 393 ? 32.449 -4.384 -42.692 1.00 73.44 393 ALA A N 1
ATOM 3055 C CA . ALA A 1 393 ? 31.744 -5.279 -43.610 1.00 73.44 393 ALA A CA 1
ATOM 3056 C C . ALA A 1 393 ? 30.530 -5.955 -42.944 1.00 73.44 393 ALA A C 1
ATOM 3058 O O . ALA A 1 393 ? 29.593 -6.338 -43.631 1.00 73.44 393 ALA A O 1
ATOM 3059 N N . LEU A 1 394 ? 30.520 -6.029 -41.608 1.00 73.50 394 LEU A N 1
ATOM 3060 C CA . LEU A 1 394 ? 29.439 -6.608 -40.808 1.00 73.50 394 LEU A CA 1
ATOM 3061 C C . LEU A 1 394 ? 28.467 -5.545 -40.277 1.00 73.50 394 LEU A C 1
ATOM 3063 O O . LEU A 1 394 ? 27.256 -5.749 -40.255 1.00 73.50 394 LEU A O 1
ATOM 3067 N N . VAL A 1 395 ? 28.984 -4.390 -39.849 1.00 76.31 395 VAL A N 1
ATOM 3068 C CA . VAL A 1 395 ? 28.173 -3.317 -39.248 1.00 76.31 395 VAL A CA 1
ATOM 3069 C C . VAL A 1 395 ? 27.360 -2.567 -40.309 1.00 76.31 395 VAL A C 1
ATOM 3071 O O . VAL A 1 395 ? 26.187 -2.263 -40.094 1.00 76.31 395 VAL A O 1
ATOM 3074 N N . THR A 1 396 ? 27.945 -2.303 -41.478 1.00 83.69 396 THR A N 1
ATOM 3075 C CA . THR A 1 396 ? 27.299 -1.496 -42.527 1.00 83.69 396 THR A CA 1
ATOM 3076 C C . THR A 1 396 ? 25.994 -2.120 -43.054 1.00 83.69 396 THR A C 1
ATOM 3078 O O . THR A 1 396 ? 24.992 -1.404 -43.102 1.00 83.69 396 THR A O 1
ATOM 3081 N N . PRO A 1 397 ? 25.919 -3.428 -43.381 1.00 78.00 397 PRO A N 1
ATOM 3082 C CA . PRO A 1 397 ? 24.670 -4.054 -43.835 1.00 78.00 397 PRO A CA 1
ATOM 3083 C C . PRO A 1 397 ? 23.557 -4.062 -42.778 1.00 78.00 397 PRO A C 1
ATOM 3085 O O . PRO A 1 397 ? 22.373 -3.936 -43.109 1.00 78.00 397 PRO A O 1
ATOM 3088 N N . VAL A 1 398 ? 23.924 -4.173 -41.495 1.00 75.56 398 VAL A N 1
ATOM 3089 C CA . VAL A 1 398 ? 22.980 -4.090 -40.372 1.00 75.56 398 VAL A CA 1
ATOM 3090 C C . VAL A 1 398 ? 22.369 -2.690 -40.311 1.00 75.56 398 VAL A C 1
ATOM 3092 O O . VAL A 1 398 ? 21.147 -2.560 -40.336 1.00 75.56 398 VAL A O 1
ATOM 3095 N N . PHE A 1 399 ? 23.193 -1.640 -40.331 1.00 80.88 399 PHE A N 1
ATOM 3096 C CA . PHE A 1 399 ? 22.712 -0.254 -40.338 1.00 80.88 399 PHE A CA 1
ATOM 3097 C C . PHE A 1 399 ? 21.924 0.097 -41.610 1.00 80.88 399 PHE A C 1
ATOM 3099 O O . PHE A 1 399 ? 20.948 0.838 -41.533 1.00 80.88 399 PHE A O 1
ATOM 3106 N N . ALA A 1 400 ? 22.281 -0.459 -42.770 1.00 84.81 400 ALA A N 1
ATOM 3107 C CA . ALA A 1 400 ? 21.530 -0.263 -44.010 1.00 84.81 400 ALA A CA 1
ATOM 3108 C C . ALA A 1 400 ? 20.136 -0.914 -43.948 1.00 84.81 400 ALA A C 1
ATOM 3110 O O . ALA A 1 400 ? 19.141 -0.301 -44.334 1.00 84.81 400 ALA A O 1
ATOM 3111 N N . SER A 1 401 ? 20.040 -2.118 -43.372 1.00 77.38 401 SER A N 1
ATOM 3112 C CA . SER A 1 401 ? 18.752 -2.780 -43.113 1.00 77.38 401 SER A CA 1
ATOM 3113 C C . SER A 1 401 ? 17.889 -1.967 -42.139 1.00 77.38 401 SER A C 1
ATOM 3115 O O . SER A 1 401 ? 16.674 -1.871 -42.301 1.00 77.38 401 SER A O 1
ATOM 3117 N N . MET A 1 402 ? 18.515 -1.325 -41.149 1.00 76.19 402 MET A N 1
ATOM 3118 C CA . MET A 1 402 ? 17.837 -0.430 -40.206 1.00 76.19 402 MET A CA 1
ATOM 3119 C C . MET A 1 402 ? 17.364 0.860 -40.871 1.00 76.19 402 MET A C 1
ATOM 3121 O O . MET A 1 402 ? 16.240 1.282 -40.620 1.00 76.19 402 MET A O 1
ATOM 3125 N N . ALA A 1 403 ? 18.173 1.458 -41.748 1.00 85.50 403 ALA A N 1
ATOM 3126 C CA . ALA A 1 403 ? 17.780 2.619 -42.538 1.00 85.50 403 ALA A CA 1
ATOM 3127 C C . ALA A 1 403 ? 16.557 2.305 -43.416 1.00 85.50 403 ALA A C 1
ATOM 3129 O O . ALA A 1 403 ? 15.628 3.105 -43.482 1.00 85.50 403 ALA A O 1
ATOM 3130 N N . PHE A 1 404 ? 16.509 1.111 -44.018 1.00 83.38 404 PHE A N 1
ATOM 3131 C CA . PHE A 1 404 ? 15.350 0.650 -44.786 1.00 83.38 404 PHE A CA 1
ATOM 3132 C C . PHE A 1 404 ? 14.086 0.535 -43.919 1.00 83.38 404 PHE A C 1
ATOM 3134 O O . PHE A 1 404 ? 13.033 1.060 -44.281 1.00 83.38 404 PHE A O 1
ATOM 3141 N N . ILE A 1 405 ? 14.196 -0.086 -42.739 1.00 77.81 405 ILE A N 1
ATOM 3142 C CA . ILE A 1 405 ? 13.090 -0.180 -41.772 1.00 77.81 405 ILE A CA 1
ATOM 3143 C C . ILE A 1 405 ? 12.642 1.218 -41.324 1.00 77.81 405 ILE A C 1
ATOM 3145 O O . ILE A 1 405 ? 11.442 1.489 -41.263 1.00 77.81 405 ILE A O 1
ATOM 3149 N N . TYR A 1 406 ? 13.590 2.116 -41.038 1.00 80.75 406 TYR A N 1
ATOM 3150 C CA . TYR A 1 406 ? 13.301 3.481 -40.612 1.00 80.75 406 TYR A CA 1
ATOM 3151 C C . TYR A 1 406 ? 12.537 4.243 -41.697 1.00 80.75 406 TYR A C 1
ATOM 3153 O O . TYR A 1 406 ? 11.478 4.805 -41.431 1.00 80.75 406 TYR A O 1
ATOM 3161 N N . LEU A 1 407 ? 13.009 4.186 -42.942 1.00 84.69 407 LEU A N 1
ATOM 3162 C CA . LEU A 1 407 ? 12.339 4.812 -44.076 1.00 84.69 407 LEU A CA 1
ATOM 3163 C C . LEU A 1 407 ? 10.927 4.248 -44.287 1.00 84.69 407 LEU A C 1
ATOM 3165 O O . LEU A 1 407 ? 9.987 5.023 -44.465 1.00 84.69 407 LEU A O 1
ATOM 3169 N N . HIS A 1 408 ? 10.743 2.924 -44.222 1.00 78.00 408 HIS A N 1
ATOM 3170 C CA . HIS A 1 408 ? 9.419 2.298 -44.358 1.00 78.00 408 HIS A CA 1
ATOM 3171 C C . HIS A 1 408 ? 8.446 2.780 -43.287 1.00 78.00 408 HIS A C 1
ATOM 3173 O O . HIS A 1 408 ? 7.300 3.089 -43.584 1.00 78.00 408 HIS A O 1
ATOM 3179 N N . LEU A 1 409 ? 8.892 2.882 -42.039 1.00 75.00 409 LEU A N 1
ATOM 3180 C CA . LEU A 1 409 ? 8.037 3.351 -40.955 1.00 75.00 409 LEU A CA 1
ATOM 3181 C C . LEU A 1 409 ? 7.733 4.855 -41.062 1.00 75.00 409 LEU A C 1
ATOM 3183 O O . LEU A 1 409 ? 6.595 5.259 -40.834 1.00 75.00 409 LEU A O 1
ATOM 3187 N N . VAL A 1 410 ? 8.694 5.691 -41.478 1.00 77.94 410 VAL A N 1
ATOM 3188 C CA . VAL A 1 410 ? 8.445 7.125 -41.739 1.00 77.94 410 VAL A CA 1
ATOM 3189 C C . VAL A 1 410 ? 7.423 7.307 -42.858 1.00 77.94 410 VAL A C 1
ATOM 3191 O O . VAL A 1 410 ? 6.594 8.218 -42.797 1.00 77.94 410 VAL A O 1
ATOM 3194 N N . THR A 1 411 ? 7.449 6.445 -43.870 1.00 78.00 411 THR A N 1
ATOM 3195 C CA . THR A 1 411 ? 6.591 6.548 -45.057 1.00 78.00 411 THR A CA 1
ATOM 3196 C C . THR A 1 411 ? 5.214 5.926 -44.840 1.00 78.00 411 THR A C 1
ATOM 3198 O O . THR A 1 411 ? 4.208 6.613 -45.014 1.00 78.00 411 THR A O 1
ATOM 3201 N N . ASN A 1 412 ? 5.169 4.674 -44.386 1.00 68.44 412 ASN A N 1
ATOM 3202 C CA . ASN A 1 412 ? 3.974 3.829 -44.323 1.00 68.44 412 ASN A CA 1
ATOM 3203 C C . ASN A 1 412 ? 3.410 3.648 -42.901 1.00 68.44 412 ASN A C 1
ATOM 3205 O O . ASN A 1 412 ? 2.346 3.046 -42.728 1.00 68.44 412 ASN A O 1
ATOM 3209 N N . GLY A 1 413 ? 4.101 4.141 -41.868 1.00 64.31 413 GLY A N 1
ATOM 3210 C CA . GLY A 1 413 ? 3.770 3.833 -40.477 1.00 64.31 413 GLY A CA 1
ATOM 3211 C C . GLY A 1 413 ? 3.830 2.326 -40.215 1.00 64.31 413 GLY A C 1
ATOM 3212 O O . GLY A 1 413 ? 4.591 1.593 -40.841 1.00 64.31 413 GLY A O 1
ATOM 3213 N N . PHE A 1 414 ? 2.973 1.826 -39.326 1.00 63.28 414 PHE A N 1
ATOM 3214 C CA . PHE A 1 414 ? 2.878 0.391 -39.021 1.00 63.28 414 PHE A CA 1
ATOM 3215 C C . PHE A 1 414 ? 2.031 -0.410 -40.024 1.00 63.28 414 PHE A C 1
ATOM 3217 O O . PHE A 1 414 ? 1.637 -1.545 -39.743 1.00 63.28 414 PHE A O 1
ATOM 3224 N N . LYS A 1 415 ? 1.716 0.165 -41.188 1.00 53.31 415 LYS A N 1
ATOM 3225 C CA . LYS A 1 415 ? 1.014 -0.536 -42.267 1.00 53.31 415 LYS A CA 1
ATOM 3226 C C . LYS A 1 415 ? 2.030 -1.293 -43.131 1.00 53.31 415 LYS A C 1
ATOM 3228 O O . LYS A 1 415 ? 3.198 -0.923 -43.223 1.00 53.31 415 LYS A O 1
ATOM 3233 N N . GLN A 1 416 ? 1.584 -2.384 -43.755 1.00 63.16 416 GLN A N 1
ATOM 3234 C CA . GLN A 1 416 ? 2.396 -3.177 -44.693 1.00 63.16 416 GLN A CA 1
ATOM 3235 C C . GLN A 1 416 ? 3.712 -3.728 -44.096 1.00 63.16 416 GLN A C 1
ATOM 3237 O O . GLN A 1 416 ? 4.714 -3.846 -44.794 1.00 63.16 416 GLN A O 1
ATOM 3242 N N . LEU A 1 417 ? 3.714 -4.111 -42.811 1.00 61.50 417 LEU A N 1
ATOM 3243 C CA . LEU A 1 417 ? 4.904 -4.658 -42.133 1.00 61.50 417 LEU A CA 1
ATOM 3244 C C . LEU A 1 417 ? 5.481 -5.913 -42.807 1.00 61.50 417 LEU A C 1
ATOM 3246 O O . LEU A 1 417 ? 6.673 -6.154 -42.679 1.00 61.50 417 LEU A O 1
ATOM 3250 N N . GLY A 1 418 ? 4.680 -6.671 -43.566 1.00 57.22 418 GLY A N 1
ATOM 3251 C CA . GLY A 1 418 ? 5.173 -7.820 -44.337 1.00 57.22 418 GLY A CA 1
ATOM 3252 C C . GLY A 1 418 ? 6.243 -7.455 -45.378 1.00 57.22 418 GLY A C 1
ATOM 3253 O O . GLY A 1 418 ? 7.076 -8.290 -45.712 1.00 57.22 418 GLY A O 1
ATOM 3254 N N . ALA A 1 419 ? 6.295 -6.196 -45.836 1.00 65.19 419 ALA A N 1
ATOM 3255 C CA . ALA A 1 419 ? 7.370 -5.703 -46.703 1.00 65.19 419 ALA A CA 1
ATOM 3256 C C . ALA A 1 419 ? 8.735 -5.622 -45.985 1.00 65.19 419 ALA A C 1
ATOM 3258 O O . ALA A 1 419 ? 9.777 -5.555 -46.636 1.00 65.19 419 ALA A O 1
ATOM 3259 N N . LEU A 1 420 ? 8.743 -5.655 -44.647 1.00 64.38 420 LEU A N 1
ATOM 3260 C CA . LEU A 1 420 ? 9.950 -5.621 -43.822 1.00 64.38 420 LEU A CA 1
ATOM 3261 C C . LEU A 1 420 ? 10.492 -7.012 -43.478 1.00 64.38 420 LEU A C 1
ATOM 3263 O O . LEU A 1 420 ? 11.629 -7.100 -43.015 1.00 64.38 420 LEU A O 1
ATOM 3267 N N . ASP A 1 421 ? 9.732 -8.088 -43.713 1.00 60.19 421 ASP A N 1
ATOM 3268 C CA . ASP A 1 421 ? 10.084 -9.449 -43.279 1.00 60.19 421 ASP A CA 1
ATOM 3269 C C . ASP A 1 421 ? 11.473 -9.870 -43.787 1.00 60.19 421 ASP A C 1
ATOM 3271 O O . ASP A 1 421 ? 12.283 -10.404 -43.025 1.00 60.19 421 ASP A O 1
ATOM 3275 N N . ALA A 1 422 ? 11.795 -9.568 -45.048 1.00 65.75 422 ALA A N 1
ATOM 3276 C CA . ALA A 1 422 ? 13.092 -9.886 -45.645 1.00 65.75 422 ALA A CA 1
ATOM 3277 C C . ALA A 1 422 ? 14.246 -9.068 -45.035 1.00 65.75 422 ALA A C 1
ATOM 3279 O O . ALA A 1 422 ? 15.305 -9.624 -44.737 1.00 65.75 422 ALA A O 1
ATOM 3280 N N . ALA A 1 423 ? 14.043 -7.766 -44.814 1.00 62.91 423 ALA A N 1
ATOM 3281 C CA . ALA A 1 423 ? 15.053 -6.874 -44.241 1.00 62.91 423 ALA A CA 1
ATOM 3282 C C . ALA A 1 423 ? 15.331 -7.200 -42.764 1.00 62.91 423 ALA A C 1
ATOM 3284 O O . ALA A 1 423 ? 16.487 -7.275 -42.348 1.00 62.91 423 ALA A O 1
ATOM 3285 N N . ILE A 1 424 ? 14.275 -7.467 -41.987 1.00 63.41 424 ILE A N 1
ATOM 3286 C CA . ILE A 1 424 ? 14.372 -7.890 -40.585 1.00 63.41 424 ILE A CA 1
ATOM 3287 C C . ILE A 1 424 ? 15.067 -9.249 -40.500 1.00 63.41 424 ILE A C 1
ATOM 3289 O O . ILE A 1 424 ? 16.017 -9.394 -39.734 1.00 63.41 424 ILE A O 1
ATOM 3293 N N . SER A 1 425 ? 14.653 -10.230 -41.307 1.00 61.12 425 SER A N 1
ATOM 3294 C CA . SER A 1 425 ? 15.265 -11.567 -41.306 1.00 61.12 425 SER A CA 1
ATOM 3295 C C . SER A 1 425 ? 16.750 -11.514 -41.664 1.00 61.12 425 SER A C 1
ATOM 3297 O O . SER A 1 425 ? 17.563 -12.149 -40.997 1.00 61.12 425 SER A O 1
ATOM 3299 N N . ARG A 1 426 ? 17.131 -10.709 -42.663 1.00 64.56 426 ARG A N 1
ATOM 3300 C CA . ARG A 1 426 ? 18.535 -10.516 -43.051 1.00 64.56 426 ARG A CA 1
ATOM 3301 C C . ARG A 1 426 ? 19.356 -9.889 -41.921 1.00 64.56 426 ARG A C 1
ATOM 3303 O O . ARG A 1 426 ? 20.402 -10.426 -41.571 1.00 64.56 426 ARG A O 1
ATOM 3310 N N . ALA A 1 427 ? 18.872 -8.803 -41.313 1.00 64.19 427 ALA A N 1
ATOM 3311 C CA . ALA A 1 427 ? 19.543 -8.158 -40.181 1.00 64.19 427 ALA A CA 1
ATOM 3312 C C . ALA A 1 427 ? 19.709 -9.113 -38.987 1.00 64.19 427 ALA A C 1
ATOM 3314 O O . ALA A 1 427 ? 20.765 -9.147 -38.357 1.00 64.19 427 ALA A O 1
ATOM 3315 N N . MET A 1 428 ? 18.681 -9.918 -38.709 1.00 59.75 428 MET A N 1
ATOM 3316 C CA . MET A 1 428 ? 18.677 -10.923 -37.649 1.00 59.75 428 MET A CA 1
ATOM 3317 C C . MET A 1 428 ? 19.707 -12.025 -37.869 1.00 59.75 428 MET A C 1
ATOM 3319 O O . MET A 1 428 ? 20.448 -12.344 -36.943 1.00 59.75 428 MET A O 1
ATOM 3323 N N . ILE A 1 429 ? 19.768 -12.583 -39.080 1.00 62.38 429 ILE A N 1
ATOM 3324 C CA . ILE A 1 429 ? 20.736 -13.625 -39.435 1.00 62.38 429 ILE A CA 1
ATOM 3325 C C . ILE A 1 429 ? 22.156 -13.078 -39.273 1.00 62.38 429 ILE A C 1
ATOM 3327 O O . ILE A 1 429 ? 22.928 -13.645 -38.508 1.00 62.38 429 ILE A O 1
ATOM 3331 N N . MET A 1 430 ? 22.468 -11.917 -39.858 1.00 62.09 430 MET A N 1
ATOM 3332 C CA . MET A 1 430 ? 23.804 -11.312 -39.744 1.00 62.09 430 MET A CA 1
ATOM 3333 C C . MET A 1 430 ? 24.219 -11.096 -38.280 1.00 62.09 430 MET A C 1
ATOM 3335 O O . MET A 1 430 ? 25.313 -11.488 -37.871 1.00 62.09 430 MET A O 1
ATOM 3339 N N . LEU A 1 431 ? 23.323 -10.547 -37.454 1.00 62.66 431 LEU A N 1
ATOM 3340 C CA . LEU A 1 431 ? 23.575 -10.320 -36.028 1.00 62.66 431 LEU A CA 1
ATOM 3341 C C . LEU A 1 431 ? 23.770 -11.615 -35.218 1.00 62.66 431 LEU A C 1
ATOM 3343 O O . LEU A 1 431 ? 24.445 -11.586 -34.190 1.00 62.66 431 LEU A O 1
ATOM 3347 N N . GLN A 1 432 ? 23.174 -12.731 -35.646 1.00 56.91 432 GLN A N 1
ATOM 3348 C CA . GLN A 1 432 ? 23.232 -14.018 -34.945 1.00 56.91 432 GLN A CA 1
ATOM 3349 C C . GLN A 1 432 ? 24.378 -14.921 -35.410 1.00 56.91 432 GLN A C 1
ATOM 3351 O O . GLN A 1 432 ? 24.912 -15.674 -34.595 1.00 56.91 432 GLN A O 1
ATOM 3356 N N . THR A 1 433 ? 24.731 -14.885 -36.696 1.00 57.78 433 THR A N 1
ATOM 3357 C CA . THR A 1 433 ? 25.656 -15.853 -37.304 1.00 57.78 433 THR A CA 1
ATOM 3358 C C . THR A 1 433 ? 26.960 -15.241 -37.797 1.00 57.78 433 THR A C 1
ATOM 3360 O O . THR A 1 433 ? 27.956 -15.956 -37.868 1.00 57.78 433 THR A O 1
ATOM 3363 N N . GLU A 1 434 ? 26.982 -13.948 -38.125 1.00 65.12 434 GLU A N 1
ATOM 3364 C CA . GLU A 1 434 ? 28.118 -13.314 -38.812 1.00 65.12 434 GLU A CA 1
ATOM 3365 C C . GLU A 1 434 ? 28.860 -12.290 -37.940 1.00 65.12 434 GLU A C 1
ATOM 3367 O O . GLU A 1 434 ? 30.062 -12.103 -38.115 1.00 65.12 434 GLU A O 1
ATOM 3372 N N . VAL A 1 435 ? 28.192 -11.662 -36.961 1.00 61.72 435 VAL A N 1
ATOM 3373 C CA . VAL A 1 435 ? 28.808 -10.665 -36.068 1.00 61.72 435 VAL A CA 1
ATOM 3374 C C . VAL A 1 435 ? 29.478 -11.321 -34.847 1.00 61.72 435 VAL A C 1
ATOM 3376 O O . VAL A 1 435 ? 28.793 -11.916 -34.012 1.00 61.72 435 VAL A O 1
ATOM 3379 N N . PRO A 1 436 ? 30.803 -11.162 -34.649 1.00 63.22 436 PRO A N 1
ATOM 3380 C CA . PRO A 1 436 ? 31.481 -11.653 -33.455 1.00 63.22 436 PRO A CA 1
ATOM 3381 C C . PRO A 1 436 ? 30.940 -11.030 -32.161 1.00 63.22 436 PRO A C 1
ATOM 3383 O O . PRO A 1 436 ? 30.663 -9.834 -32.079 1.00 63.22 436 PRO A O 1
ATOM 3386 N N . THR A 1 437 ? 30.897 -11.815 -31.087 1.00 58.28 437 THR A N 1
ATOM 3387 C CA . THR A 1 437 ? 30.357 -11.400 -29.778 1.00 58.28 437 THR A CA 1
ATOM 3388 C C . THR A 1 437 ? 31.034 -10.167 -29.169 1.00 58.28 437 THR A C 1
ATOM 3390 O O . THR A 1 437 ? 30.390 -9.421 -28.432 1.00 58.28 437 THR A O 1
ATOM 3393 N N . HIS A 1 438 ? 32.307 -9.925 -29.491 1.00 59.31 438 HIS A N 1
ATOM 3394 C CA . HIS A 1 438 ? 33.064 -8.750 -29.046 1.00 59.31 438 HIS A CA 1
ATOM 3395 C C . HIS A 1 438 ? 32.772 -7.478 -29.866 1.00 59.31 438 HIS A C 1
ATOM 3397 O O . HIS A 1 438 ? 33.104 -6.384 -29.421 1.00 59.31 438 HIS A O 1
ATOM 3403 N N . VAL A 1 439 ? 32.146 -7.612 -31.043 1.00 58.56 439 VAL A N 1
ATOM 3404 C CA . VAL A 1 439 ? 31.720 -6.510 -31.926 1.00 58.56 439 VAL A CA 1
ATOM 3405 C C . VAL A 1 439 ? 30.301 -6.043 -31.587 1.00 58.56 439 VAL A C 1
ATOM 3407 O O . VAL A 1 439 ? 29.987 -4.874 -31.770 1.00 58.56 439 VAL A O 1
ATOM 3410 N N . LEU A 1 440 ? 29.453 -6.912 -31.027 1.00 58.56 440 LEU A N 1
ATOM 3411 C CA . LEU A 1 440 ? 28.059 -6.584 -30.685 1.00 58.56 440 LEU A CA 1
ATOM 3412 C C . LEU A 1 440 ? 27.884 -5.328 -29.803 1.00 58.56 440 LEU A C 1
ATOM 3414 O O . LEU A 1 440 ? 26.989 -4.542 -30.111 1.00 58.56 440 LEU A O 1
ATOM 3418 N N . PRO A 1 441 ? 28.714 -5.064 -28.769 1.00 53.69 441 PRO A N 1
ATOM 3419 C CA . PRO A 1 441 ? 28.618 -3.828 -27.982 1.00 53.69 441 PRO A CA 1
ATOM 3420 C C . PRO A 1 441 ? 28.819 -2.535 -28.785 1.00 53.69 441 PRO A C 1
ATOM 3422 O O . PRO A 1 441 ? 28.411 -1.471 -28.332 1.00 53.69 441 PRO A O 1
ATOM 3425 N N . ALA A 1 442 ? 29.457 -2.623 -29.956 1.00 51.28 442 ALA A N 1
ATOM 3426 C CA . ALA A 1 442 ? 29.719 -1.497 -30.847 1.00 51.28 442 ALA A CA 1
ATOM 3427 C C . ALA A 1 442 ? 28.541 -1.144 -31.760 1.00 51.28 442 ALA A C 1
ATOM 3429 O O . ALA A 1 442 ? 28.525 -0.067 -32.352 1.00 51.28 442 ALA A O 1
ATOM 3430 N N . ILE A 1 443 ? 27.568 -2.046 -31.906 1.00 60.94 443 ILE A N 1
ATOM 3431 C CA . ILE A 1 443 ? 26.424 -1.862 -32.799 1.00 60.94 443 ILE A CA 1
ATOM 3432 C C . ILE A 1 443 ? 25.339 -1.104 -32.029 1.00 60.94 443 ILE A C 1
ATOM 3434 O O . ILE A 1 443 ? 24.413 -1.685 -31.466 1.00 60.94 443 ILE A O 1
ATOM 3438 N N . VAL A 1 444 ? 25.493 0.220 -31.979 1.00 55.19 444 VAL A N 1
ATOM 3439 C CA . VAL A 1 444 ? 24.546 1.163 -31.368 1.00 55.19 444 VAL A CA 1
ATOM 3440 C C . VAL A 1 444 ? 23.622 1.709 -32.455 1.00 55.19 444 VAL A C 1
ATOM 3442 O O . VAL A 1 444 ? 23.947 2.677 -33.141 1.00 55.19 444 VAL A O 1
ATOM 3445 N N . ALA A 1 445 ? 22.481 1.054 -32.645 1.00 50.03 445 ALA A N 1
ATOM 3446 C CA . ALA A 1 445 ? 21.534 1.381 -33.702 1.00 50.03 445 ALA A CA 1
ATOM 3447 C C . ALA A 1 445 ? 20.407 2.305 -33.208 1.00 50.03 445 ALA A C 1
ATOM 3449 O O . ALA A 1 445 ? 19.669 1.914 -32.307 1.00 50.03 445 ALA A O 1
ATOM 3450 N N . PRO A 1 446 ? 20.205 3.493 -33.801 1.00 50.19 446 PRO A N 1
ATOM 3451 C CA . PRO A 1 446 ? 19.091 4.368 -33.444 1.00 50.19 446 PRO A CA 1
ATOM 3452 C C . PRO A 1 446 ? 17.833 4.040 -34.262 1.00 50.19 446 PRO A C 1
ATOM 3454 O O . PRO A 1 446 ? 17.728 4.428 -35.421 1.00 50.19 446 PRO A O 1
ATOM 3457 N N . LEU A 1 447 ? 16.826 3.396 -33.676 1.00 46.78 447 LEU A N 1
ATOM 3458 C CA . LEU A 1 447 ? 15.460 3.519 -34.198 1.00 46.78 447 LEU A CA 1
ATOM 3459 C C . LEU A 1 447 ? 14.567 4.146 -33.129 1.00 46.78 447 LEU A C 1
ATOM 3461 O O . LEU A 1 447 ? 14.470 3.646 -32.008 1.00 46.78 447 LEU A O 1
ATOM 3465 N N . SER A 1 448 ? 13.930 5.262 -33.479 1.00 41.50 448 SER A N 1
ATOM 3466 C CA . SER A 1 448 ? 12.960 5.946 -32.631 1.00 41.50 448 SER A CA 1
ATOM 3467 C C . SER A 1 448 ? 11.881 6.591 -33.498 1.00 41.50 448 SER A C 1
ATOM 3469 O O . SER A 1 448 ? 12.175 7.170 -34.543 1.00 41.50 448 SER A O 1
ATOM 3471 N N . PHE A 1 449 ? 10.631 6.441 -33.065 1.00 40.34 449 PHE A N 1
ATOM 3472 C CA . PHE A 1 449 ? 9.450 7.076 -33.640 1.00 40.34 449 PHE A CA 1
ATOM 3473 C C . PHE A 1 449 ? 8.685 7.770 -32.520 1.00 40.34 449 PHE A C 1
ATOM 3475 O O . PHE A 1 449 ? 8.660 7.287 -31.389 1.00 40.34 449 PHE A O 1
ATOM 3482 N N . LYS A 1 450 ? 8.108 8.920 -32.847 1.00 37.88 450 LYS A N 1
ATOM 3483 C CA . LYS A 1 450 ? 7.293 9.751 -31.975 1.00 37.88 450 LYS A CA 1
ATOM 3484 C C . LYS A 1 450 ? 5.865 9.782 -32.530 1.00 37.88 450 LYS A C 1
ATOM 3486 O O . LYS A 1 450 ? 5.637 10.330 -33.611 1.00 37.88 450 LYS A O 1
ATOM 3491 N N . GLU A 1 451 ? 4.917 9.151 -31.845 1.00 37.66 451 GLU A N 1
ATOM 3492 C CA . GLU A 1 451 ? 3.491 9.328 -32.155 1.00 37.66 451 GLU A CA 1
ATOM 3493 C C . GLU A 1 451 ? 3.011 10.617 -31.481 1.00 37.66 451 GLU A C 1
ATOM 3495 O O . GLU A 1 451 ? 2.501 10.599 -30.371 1.00 37.66 451 GLU A O 1
ATOM 3500 N N . ASP A 1 452 ? 3.196 11.746 -32.167 1.00 31.77 452 ASP A N 1
ATOM 3501 C CA . ASP A 1 452 ? 2.412 12.951 -31.904 1.00 31.77 452 ASP A CA 1
ATOM 3502 C C . ASP A 1 452 ? 1.339 13.039 -33.004 1.00 31.77 452 ASP A C 1
ATOM 3504 O O . ASP A 1 452 ? 1.697 13.019 -34.184 1.00 31.77 452 ASP A O 1
ATOM 3508 N N . VAL A 1 453 ? 0.076 13.229 -32.599 1.00 30.81 453 VAL A N 1
ATOM 3509 C CA . VAL A 1 453 ? -1.136 13.607 -33.371 1.00 30.81 453 VAL A CA 1
ATOM 3510 C C . VAL A 1 453 ? -2.218 12.516 -33.408 1.00 30.81 453 VAL A C 1
ATOM 3512 O O . VAL A 1 453 ? -1.985 11.399 -33.859 1.00 30.81 453 VAL A O 1
ATOM 3515 N N . ASP A 1 454 ? -3.408 12.914 -32.933 1.00 32.19 454 ASP A N 1
ATOM 3516 C CA . ASP A 1 454 ? -4.721 12.258 -33.006 1.00 32.19 454 ASP A CA 1
ATOM 3517 C C . ASP A 1 454 ? -4.851 11.166 -34.082 1.00 32.19 454 ASP A C 1
ATOM 3519 O O . ASP A 1 454 ? -4.631 11.408 -35.272 1.00 32.19 454 ASP A O 1
ATOM 3523 N N . GLU A 1 455 ? -5.382 10.000 -33.692 1.00 34.22 455 GLU A N 1
ATOM 3524 C CA . GLU A 1 455 ? -5.764 8.898 -34.595 1.00 34.22 455 GLU A CA 1
ATOM 3525 C C . GLU A 1 455 ? -6.825 9.285 -35.660 1.00 34.22 455 GLU A C 1
ATOM 3527 O O . GLU A 1 455 ? -7.218 8.443 -36.466 1.00 34.22 455 GLU A O 1
ATOM 3532 N N . ASN A 1 456 ? -7.244 10.555 -35.744 1.00 33.84 456 ASN A N 1
ATOM 3533 C CA . ASN A 1 456 ? -8.248 11.053 -36.688 1.00 33.84 456 ASN A CA 1
ATOM 3534 C C . ASN A 1 456 ? -7.730 11.977 -37.813 1.00 33.84 456 ASN A C 1
ATOM 3536 O O . ASN A 1 456 ? -8.548 12.432 -38.613 1.00 33.84 456 ASN A O 1
ATOM 3540 N N . THR A 1 457 ? -6.423 12.247 -37.955 1.00 31.83 457 THR A N 1
ATOM 3541 C CA . THR A 1 457 ? -5.932 13.209 -38.982 1.00 31.83 457 THR A CA 1
ATOM 3542 C C . THR A 1 457 ? -4.757 12.761 -39.856 1.00 31.83 457 THR A C 1
ATOM 3544 O O . THR A 1 457 ? -4.137 13.587 -40.524 1.00 31.83 457 THR A O 1
ATOM 3547 N N . LEU A 1 458 ? -4.492 11.459 -39.984 1.00 28.53 458 LEU A N 1
ATOM 3548 C CA . LEU A 1 458 ? -3.620 10.954 -41.053 1.00 28.53 458 LEU A CA 1
ATOM 3549 C C . LEU A 1 458 ? -4.451 10.403 -42.223 1.00 28.53 458 LEU A C 1
ATOM 3551 O O . LEU A 1 458 ? -4.926 9.266 -42.148 1.00 28.53 458 LEU A O 1
ATOM 3555 N N . PRO A 1 459 ? -4.588 11.142 -43.344 1.00 25.38 459 PRO A N 1
ATOM 3556 C CA . PRO A 1 459 ? -5.001 10.536 -44.595 1.00 25.38 459 PRO A CA 1
ATOM 3557 C C . PRO A 1 459 ? -3.854 9.632 -45.054 1.00 25.38 459 PRO A C 1
ATOM 3559 O O . PRO A 1 459 ? -2.898 10.061 -45.702 1.00 25.38 459 PRO A O 1
ATOM 3562 N N . CYS A 1 460 ? -3.938 8.346 -44.718 1.00 30.22 460 CYS A N 1
ATOM 3563 C CA . CYS A 1 460 ? -3.376 7.362 -45.622 1.00 30.22 460 CYS A CA 1
ATOM 3564 C C . CYS A 1 460 ? -4.150 7.471 -46.931 1.00 30.22 460 CYS A C 1
ATOM 3566 O O . CYS A 1 460 ? -5.378 7.501 -46.943 1.00 30.22 460 CYS A O 1
ATOM 3568 N N . VAL A 1 461 ? -3.399 7.527 -48.021 1.00 31.06 461 VAL A N 1
ATOM 3569 C CA . VAL A 1 461 ? -3.890 7.289 -49.370 1.00 31.06 461 VAL A CA 1
ATOM 3570 C C . VAL A 1 461 ? -4.528 5.900 -49.387 1.00 31.06 461 VAL A C 1
ATOM 3572 O O . VAL A 1 461 ? -3.823 4.919 -49.565 1.00 31.06 461 VAL A O 1
ATOM 3575 N N . GLU A 1 462 ? -5.831 5.796 -49.135 1.00 28.52 462 GLU A N 1
ATOM 3576 C CA . GLU A 1 462 ? -6.632 4.629 -49.500 1.00 28.52 462 GLU A CA 1
ATOM 3577 C C . GLU A 1 462 ? -8.130 4.970 -49.496 1.00 28.52 462 GLU A C 1
ATOM 3579 O O . GLU A 1 462 ? -8.703 5.419 -48.507 1.00 28.52 462 GLU A O 1
ATOM 3584 N N . LEU A 1 463 ? -8.707 4.800 -50.685 1.00 26.62 463 LEU A N 1
ATOM 3585 C CA . LEU A 1 463 ? -10.109 4.572 -51.037 1.00 26.62 463 LEU A CA 1
ATOM 3586 C C . LEU A 1 463 ? -11.140 4.526 -49.883 1.00 26.62 463 LEU A C 1
ATOM 3588 O O . LEU A 1 463 ? -11.129 3.628 -49.051 1.00 26.62 463 LEU A O 1
ATOM 3592 N N . CYS A 1 464 ? -12.081 5.479 -49.955 1.00 24.14 464 CYS A N 1
ATOM 3593 C CA . CYS A 1 464 ? -13.486 5.482 -49.507 1.00 24.14 464 CYS A CA 1
ATOM 3594 C C . CYS A 1 464 ? -13.994 4.373 -48.554 1.00 24.14 464 CYS A C 1
ATOM 3596 O O . CYS A 1 464 ? -14.074 3.215 -48.954 1.00 24.14 464 CYS A O 1
ATOM 3598 N N . GLY A 1 465 ? -14.592 4.777 -47.415 1.00 22.38 465 GLY A N 1
ATOM 3599 C CA . GLY A 1 465 ? -15.684 4.004 -46.786 1.00 22.38 465 GLY A CA 1
ATOM 3600 C C . GLY A 1 465 ? -15.902 4.117 -45.263 1.00 22.38 465 GLY A C 1
ATOM 3601 O O . GLY A 1 465 ? -15.582 3.184 -44.547 1.00 22.38 465 GLY A O 1
ATOM 3602 N N . SER A 1 466 ? -16.510 5.224 -44.812 1.00 23.81 466 SER A N 1
ATOM 3603 C CA . SER A 1 466 ? -17.536 5.387 -43.744 1.00 23.81 466 SER A CA 1
ATOM 3604 C C . SER A 1 466 ? -17.424 4.819 -42.292 1.00 23.81 466 SER A C 1
ATOM 3606 O O . SER A 1 466 ? -17.413 3.610 -42.085 1.00 23.81 466 SER A O 1
ATOM 3608 N N . VAL A 1 467 ? -17.668 5.748 -41.338 1.00 22.25 467 VAL A N 1
ATOM 3609 C CA . VAL A 1 467 ? -18.384 5.685 -40.020 1.00 22.25 467 VAL A CA 1
ATOM 3610 C C . VAL A 1 467 ? -17.581 5.609 -38.691 1.00 22.25 467 VAL A C 1
ATOM 3612 O O . VAL A 1 467 ? -17.157 4.543 -38.266 1.00 22.25 467 VAL A O 1
ATOM 3615 N N . TYR A 1 468 ? -17.473 6.791 -38.048 1.00 21.95 468 TYR A N 1
ATOM 3616 C CA . TYR A 1 468 ? -17.599 7.192 -36.617 1.00 21.95 468 TYR A CA 1
ATOM 3617 C C . TYR A 1 468 ? -17.590 6.134 -35.483 1.00 21.95 468 TYR A C 1
ATOM 3619 O O . TYR A 1 468 ? -18.431 5.242 -35.488 1.00 21.95 468 TYR A O 1
ATOM 3627 N N . ASP A 1 469 ? -16.754 6.292 -34.434 1.00 21.08 469 ASP A N 1
ATOM 3628 C CA . ASP A 1 469 ? -17.028 7.079 -33.199 1.00 21.08 469 ASP A CA 1
ATOM 3629 C C . ASP A 1 469 ? -15.957 6.874 -32.082 1.00 21.08 469 ASP A C 1
ATOM 3631 O O . ASP A 1 469 ? -15.414 5.784 -31.924 1.00 21.08 469 ASP A O 1
ATOM 3635 N N . TRP A 1 470 ? -15.767 7.920 -31.257 1.00 22.42 470 TRP A N 1
ATOM 3636 C CA . TRP A 1 470 ? -15.079 8.019 -29.942 1.00 22.42 470 TRP A CA 1
ATOM 3637 C C . TRP A 1 470 ? -13.566 8.340 -29.827 1.00 22.42 470 TRP A C 1
ATOM 3639 O O . TRP A 1 470 ? -12.690 7.669 -30.359 1.00 22.42 470 TRP A O 1
ATOM 3649 N N . LEU A 1 471 ? -13.303 9.400 -29.047 1.00 20.36 471 LEU A N 1
ATOM 3650 C CA . LEU A 1 471 ? -12.090 10.217 -28.879 1.00 20.36 471 LEU A CA 1
ATOM 3651 C C . LEU A 1 471 ? -11.633 10.213 -27.396 1.00 20.36 471 LEU A C 1
ATOM 3653 O O . LEU A 1 471 ? -12.491 10.242 -26.515 1.00 20.36 471 LEU A O 1
ATOM 3657 N N . LEU A 1 472 ? -10.308 10.353 -27.187 1.00 22.81 472 LEU A N 1
ATOM 3658 C CA . LEU A 1 472 ? -9.568 10.930 -26.027 1.00 22.81 472 LEU A CA 1
ATOM 3659 C C . LEU A 1 472 ? -9.483 10.085 -24.729 1.00 22.81 472 LEU A C 1
ATOM 3661 O O . LEU A 1 472 ? -10.486 9.576 -24.254 1.00 22.81 472 LEU A O 1
ATOM 3665 N N . SER A 1 473 ? -8.348 9.928 -24.029 1.00 21.39 473 SER A N 1
ATOM 3666 C CA . SER A 1 473 ? -7.028 10.583 -24.057 1.00 21.39 473 SER A CA 1
ATOM 3667 C C . SER A 1 473 ? -5.946 9.685 -23.412 1.00 21.39 473 SER A C 1
ATOM 3669 O O . SER A 1 473 ? -6.247 8.947 -22.475 1.00 21.39 473 SER A O 1
ATOM 3671 N N . ALA A 1 474 ? -4.696 9.767 -23.886 1.00 23.05 474 ALA A N 1
ATOM 3672 C CA . ALA A 1 474 ? -3.458 9.795 -23.084 1.00 23.05 474 ALA A CA 1
ATOM 3673 C C . ALA A 1 474 ? -2.228 9.769 -24.011 1.00 23.05 474 ALA A C 1
ATOM 3675 O O . ALA A 1 474 ? -2.115 8.920 -24.891 1.00 23.05 474 ALA A O 1
ATOM 3676 N N . GLU A 1 475 ? -1.334 10.725 -23.780 1.00 27.23 475 GLU A N 1
ATOM 3677 C CA . GLU A 1 475 ? -0.010 10.878 -24.380 1.00 27.23 475 GLU A CA 1
ATOM 3678 C C . GLU A 1 475 ? 0.869 9.653 -24.081 1.00 27.23 475 GLU A C 1
ATOM 3680 O O . GLU A 1 475 ? 1.058 9.331 -22.913 1.00 27.23 475 GLU A O 1
ATOM 3685 N N . ASP A 1 476 ? 1.429 8.999 -25.104 1.00 26.17 476 ASP A N 1
ATOM 3686 C CA . ASP A 1 476 ? 2.718 8.300 -25.003 1.00 26.17 476 ASP A CA 1
ATOM 3687 C C . ASP A 1 476 ? 3.231 7.856 -26.389 1.00 26.17 476 ASP A C 1
ATOM 3689 O O . ASP A 1 476 ? 2.634 7.029 -27.075 1.00 26.17 476 ASP A O 1
ATOM 3693 N N . ASP A 1 477 ? 4.384 8.411 -26.770 1.00 24.64 477 ASP A N 1
ATOM 3694 C CA . ASP A 1 477 ? 5.104 8.186 -28.027 1.00 24.64 477 ASP A CA 1
ATOM 3695 C C . ASP A 1 477 ? 5.390 6.700 -28.332 1.00 24.64 477 ASP A C 1
ATOM 3697 O O . ASP A 1 477 ? 6.085 6.011 -27.575 1.00 24.64 477 ASP A O 1
ATOM 3701 N N . LEU A 1 478 ? 4.971 6.222 -29.506 1.00 24.27 478 LEU A N 1
ATOM 3702 C CA . LEU A 1 478 ? 5.234 4.860 -29.979 1.00 24.27 478 LEU A CA 1
ATOM 3703 C C . LEU A 1 478 ? 6.526 4.787 -30.816 1.00 24.27 478 LEU A C 1
ATOM 3705 O O . LEU A 1 478 ? 6.561 5.186 -31.979 1.00 24.27 478 LEU A O 1
ATOM 3709 N N . ALA A 1 479 ? 7.593 4.219 -30.242 1.00 26.38 479 ALA A N 1
ATOM 3710 C CA . ALA A 1 479 ? 8.857 3.951 -30.938 1.00 26.38 479 ALA A CA 1
ATOM 3711 C C . ALA A 1 479 ? 9.020 2.460 -31.296 1.00 26.38 479 ALA A C 1
ATOM 3713 O O . ALA A 1 479 ? 9.000 1.598 -30.415 1.00 26.38 479 ALA A O 1
ATOM 3714 N N . LEU A 1 480 ? 9.280 2.139 -32.574 1.00 27.56 480 LEU A N 1
ATOM 3715 C CA . LEU A 1 480 ? 9.886 0.853 -32.948 1.00 27.56 480 LEU A CA 1
ATOM 3716 C C . LEU A 1 480 ? 11.370 0.897 -32.546 1.00 27.56 480 LEU A C 1
ATOM 3718 O O . LEU A 1 480 ? 12.166 1.562 -33.200 1.00 27.56 480 LEU A O 1
ATOM 3722 N N . VAL A 1 481 ? 11.743 0.216 -31.463 1.00 29.95 481 VAL A N 1
ATOM 3723 C CA . VAL A 1 481 ? 13.105 0.257 -30.908 1.00 29.95 481 VAL A CA 1
ATOM 3724 C C . VAL A 1 481 ? 13.925 -0.949 -31.390 1.00 29.95 481 VAL A C 1
ATOM 3726 O O . VAL A 1 481 ? 13.870 -2.026 -30.802 1.00 29.95 481 VAL A O 1
ATOM 3729 N N . LEU A 1 482 ? 14.767 -0.759 -32.409 1.00 31.27 482 LEU A N 1
ATOM 3730 C CA . LEU A 1 482 ? 16.109 -1.356 -32.369 1.00 31.27 482 LEU A CA 1
ATOM 3731 C C . LEU A 1 482 ? 16.919 -0.446 -31.441 1.00 31.27 482 LEU A C 1
ATOM 3733 O O . LEU A 1 482 ? 16.959 0.764 -31.641 1.00 31.27 482 LEU A O 1
ATOM 3737 N N . MET A 1 483 ? 17.407 -1.009 -30.334 1.00 26.45 483 MET A N 1
ATOM 3738 C CA . MET A 1 483 ? 17.842 -0.246 -29.162 1.00 26.45 483 MET A CA 1
ATOM 3739 C C . MET A 1 483 ? 18.917 0.799 -29.477 1.00 26.45 483 MET A C 1
ATOM 3741 O O . MET A 1 483 ? 20.070 0.438 -29.688 1.00 26.45 483 MET A O 1
ATOM 3745 N N . ILE A 1 484 ? 18.550 2.077 -29.337 1.00 30.92 484 ILE A N 1
ATOM 3746 C CA . ILE A 1 484 ? 18.944 2.963 -28.225 1.00 30.92 484 ILE A CA 1
ATOM 3747 C C . ILE A 1 484 ? 18.088 4.241 -28.291 1.00 30.92 484 ILE A C 1
ATOM 3749 O O . ILE A 1 484 ? 18.139 4.994 -29.257 1.00 30.92 484 ILE A O 1
ATOM 3753 N N . GLY A 1 485 ? 17.278 4.485 -27.253 1.00 25.45 485 GLY A N 1
ATOM 3754 C CA . GLY A 1 485 ? 16.429 5.680 -27.177 1.00 25.45 485 GLY A CA 1
ATOM 3755 C C . GLY A 1 485 ? 15.446 5.675 -26.005 1.00 25.45 485 GLY A C 1
ATOM 3756 O O . GLY A 1 485 ? 14.279 5.368 -26.195 1.00 25.45 485 GLY A O 1
ATOM 3757 N N . ARG A 1 486 ? 15.953 5.967 -24.795 1.00 27.23 486 ARG A N 1
ATOM 3758 C CA . ARG A 1 486 ? 15.301 6.666 -23.648 1.00 27.23 486 ARG A CA 1
ATOM 3759 C C . ARG A 1 486 ? 16.077 6.476 -22.329 1.00 27.23 486 ARG A C 1
ATOM 3761 O O . ARG A 1 486 ? 15.874 7.252 -21.410 1.00 27.23 486 ARG A O 1
ATOM 3768 N N . ASN A 1 487 ? 17.026 5.532 -22.255 1.00 31.55 487 ASN A N 1
ATOM 3769 C CA . ASN A 1 487 ? 17.946 5.359 -21.114 1.00 31.55 487 ASN A CA 1
ATOM 3770 C C . ASN A 1 487 ? 19.333 4.875 -21.576 1.00 31.55 487 ASN A C 1
ATOM 3772 O O . ASN A 1 487 ? 19.687 3.704 -21.424 1.00 31.55 487 ASN A O 1
ATOM 3776 N N . CYS A 1 488 ? 20.139 5.770 -22.151 1.00 33.25 488 CYS A N 1
ATOM 3777 C CA . CYS A 1 488 ? 21.513 5.437 -22.545 1.00 33.25 488 CYS A CA 1
ATOM 3778 C C . CYS A 1 488 ? 22.402 5.027 -21.349 1.00 33.25 488 CYS A C 1
ATOM 3780 O O . CYS A 1 488 ? 23.343 4.258 -21.541 1.00 33.25 488 CYS A O 1
ATOM 3782 N N . GLY A 1 489 ? 22.071 5.437 -20.115 1.00 33.06 489 GLY A N 1
ATOM 3783 C CA . GLY A 1 489 ? 22.851 5.078 -18.922 1.00 33.06 489 GLY A CA 1
ATOM 3784 C C . GLY A 1 489 ? 22.628 3.679 -18.378 1.00 33.06 489 GLY A C 1
ATOM 3785 O O . GLY A 1 489 ? 23.562 3.072 -17.857 1.00 33.06 489 GLY A O 1
ATOM 3786 N N . ALA A 1 490 ? 21.450 3.092 -18.589 1.00 31.95 490 ALA A N 1
ATOM 3787 C CA . ALA A 1 490 ? 21.211 1.706 -18.195 1.00 31.95 490 ALA A CA 1
ATOM 3788 C C . ALA A 1 490 ? 21.992 0.709 -19.074 1.00 31.95 490 ALA A C 1
ATOM 3790 O O . ALA A 1 490 ? 22.442 -0.317 -18.575 1.00 31.95 490 ALA A O 1
ATOM 3791 N N . ILE A 1 491 ? 22.193 1.013 -20.362 1.00 34.66 491 ILE A N 1
ATOM 3792 C CA . ILE A 1 491 ? 22.868 0.117 -21.318 1.00 34.66 491 ILE A CA 1
ATOM 3793 C C . ILE A 1 491 ? 24.387 0.154 -21.137 1.00 34.66 491 ILE A C 1
ATOM 3795 O O . ILE A 1 491 ? 25.014 -0.903 -21.084 1.00 34.66 491 ILE A O 1
ATOM 3799 N N . TYR A 1 492 ? 24.979 1.337 -20.951 1.00 34.94 492 TYR A N 1
ATOM 3800 C CA . TYR A 1 492 ? 26.405 1.428 -20.632 1.00 34.94 492 TYR A CA 1
ATOM 3801 C C . TYR A 1 492 ? 26.713 0.914 -19.218 1.00 34.94 492 TYR A C 1
ATOM 3803 O O . TYR A 1 492 ? 27.688 0.187 -19.049 1.00 34.94 492 TYR A O 1
ATOM 3811 N N . GLY A 1 493 ? 25.837 1.146 -18.231 1.00 33.84 493 GLY A N 1
ATOM 3812 C CA . GLY A 1 493 ? 25.926 0.509 -16.908 1.00 33.84 493 GLY A CA 1
ATOM 3813 C C . GLY A 1 493 ? 25.794 -1.024 -16.937 1.00 33.84 493 GLY A C 1
ATOM 3814 O O . GLY A 1 493 ? 26.382 -1.718 -16.105 1.00 33.84 493 GLY A O 1
ATOM 3815 N N . TRP A 1 494 ? 25.063 -1.576 -17.910 1.00 33.00 494 TRP A N 1
ATOM 3816 C CA . TRP A 1 494 ? 24.927 -3.021 -18.124 1.00 33.00 494 TRP A CA 1
ATOM 3817 C C . TRP A 1 494 ? 26.133 -3.624 -18.869 1.00 33.00 494 TRP A C 1
ATOM 3819 O O . TRP A 1 494 ? 26.636 -4.674 -18.467 1.00 33.00 494 TRP A O 1
ATOM 3829 N N . LEU A 1 495 ? 26.665 -2.927 -19.881 1.00 33.59 495 LEU A N 1
ATOM 3830 C CA . LEU A 1 495 ? 27.900 -3.291 -20.593 1.00 33.59 495 LEU A CA 1
ATOM 3831 C C . LEU A 1 495 ? 29.138 -3.257 -19.678 1.00 33.59 495 LEU A C 1
ATOM 3833 O O . LEU A 1 495 ? 29.983 -4.145 -19.768 1.00 33.59 495 LEU A O 1
ATOM 3837 N N . LEU A 1 496 ? 29.200 -2.307 -18.737 1.00 35.72 496 LEU A N 1
ATOM 3838 C CA . LEU A 1 496 ? 30.254 -2.208 -17.716 1.00 35.72 496 LEU A CA 1
ATOM 3839 C C . LEU A 1 496 ? 30.280 -3.404 -16.746 1.00 35.72 496 LEU A C 1
ATOM 3841 O O . LEU A 1 496 ? 31.342 -3.755 -16.240 1.00 35.72 496 LEU A O 1
ATOM 3845 N N . ASN A 1 497 ? 29.138 -4.061 -16.510 1.00 33.19 497 ASN A N 1
ATOM 3846 C CA . ASN A 1 497 ? 29.026 -5.208 -15.599 1.00 33.19 497 ASN A CA 1
ATOM 3847 C C . ASN A 1 497 ? 29.268 -6.576 -16.273 1.00 33.19 497 ASN A C 1
ATOM 3849 O O . ASN A 1 497 ? 29.445 -7.572 -15.573 1.00 33.19 497 ASN A O 1
ATOM 3853 N N . CYS A 1 498 ? 29.286 -6.655 -17.610 1.00 30.50 498 CYS A N 1
ATOM 3854 C CA . CYS A 1 498 ? 29.285 -7.928 -18.350 1.00 30.50 498 CYS A CA 1
ATOM 3855 C C . CYS A 1 498 ? 30.626 -8.304 -19.009 1.00 30.50 498 CYS A C 1
ATOM 3857 O O . CYS A 1 498 ? 30.662 -9.219 -19.829 1.00 30.50 498 CYS A O 1
ATOM 3859 N N . ALA A 1 499 ? 31.748 -7.690 -18.622 1.00 29.97 499 ALA A N 1
ATOM 3860 C CA . ALA A 1 499 ? 33.075 -7.977 -19.188 1.00 29.97 499 ALA A CA 1
ATOM 3861 C C . ALA A 1 499 ? 33.648 -9.390 -18.876 1.00 29.97 499 ALA A C 1
ATOM 3863 O O . ALA A 1 499 ? 34.836 -9.628 -19.075 1.00 29.97 499 ALA A O 1
ATOM 3864 N N . SER A 1 500 ? 32.837 -10.344 -18.397 1.00 30.08 500 SER A N 1
ATOM 3865 C CA . SER A 1 500 ? 33.263 -11.730 -18.118 1.00 30.08 500 SER A CA 1
ATOM 3866 C C . SER A 1 500 ? 32.291 -12.840 -18.568 1.00 30.08 500 SER A C 1
ATOM 3868 O O . SER A 1 500 ? 32.520 -14.002 -18.235 1.00 30.08 500 SER A O 1
ATOM 3870 N N . ALA A 1 501 ? 31.247 -12.548 -19.360 1.00 24.89 501 ALA A N 1
ATOM 3871 C CA . ALA A 1 501 ? 30.311 -13.567 -19.864 1.00 24.89 501 ALA A CA 1
ATOM 3872 C C . ALA A 1 501 ? 29.980 -13.382 -21.363 1.00 24.89 501 ALA A C 1
ATOM 3874 O O . ALA A 1 501 ? 29.935 -12.245 -21.831 1.00 24.89 501 ALA A O 1
ATOM 3875 N N . PRO A 1 502 ? 29.751 -14.469 -22.135 1.00 26.48 502 PRO A N 1
ATOM 3876 C CA . PRO A 1 502 ? 29.505 -14.382 -23.574 1.00 26.48 502 PRO A CA 1
ATOM 3877 C C . PRO A 1 502 ? 28.217 -13.601 -23.889 1.00 26.48 502 PRO A C 1
ATOM 3879 O O . PRO A 1 502 ? 27.152 -13.842 -23.319 1.00 26.48 502 PRO A O 1
ATOM 3882 N N . SER A 1 503 ? 28.360 -12.647 -24.808 1.00 28.55 503 SER A N 1
ATOM 3883 C CA . SER A 1 503 ? 27.411 -11.605 -25.206 1.00 28.55 503 SER A CA 1
ATOM 3884 C C . SER A 1 503 ? 26.032 -12.140 -25.611 1.00 28.55 503 SER A C 1
ATOM 3886 O O . SER A 1 503 ? 25.927 -12.976 -26.504 1.00 28.55 503 SER A O 1
ATOM 3888 N N . THR A 1 504 ? 24.963 -11.613 -25.002 1.00 26.84 504 THR A N 1
ATOM 3889 C CA . THR A 1 504 ? 23.568 -11.885 -25.399 1.00 26.84 504 THR A CA 1
ATOM 3890 C C . THR A 1 504 ? 22.957 -10.635 -26.032 1.00 26.84 504 THR A C 1
ATOM 3892 O O . THR A 1 504 ? 22.755 -9.630 -25.354 1.00 26.84 504 THR A O 1
ATOM 3895 N N . LEU A 1 505 ? 22.653 -10.700 -27.329 1.00 28.69 505 LEU A N 1
ATOM 3896 C CA . LEU A 1 505 ? 21.879 -9.694 -28.059 1.00 28.69 505 LEU A CA 1
ATOM 3897 C C . LEU A 1 505 ? 20.379 -9.889 -27.764 1.00 28.69 505 LEU A C 1
ATOM 3899 O O . LEU A 1 505 ? 19.864 -10.996 -27.914 1.00 28.69 505 LEU A O 1
ATOM 3903 N N . VAL A 1 506 ? 19.666 -8.838 -27.344 1.00 28.08 506 VAL A N 1
ATOM 3904 C CA . VAL A 1 506 ? 18.220 -8.887 -27.052 1.00 28.08 506 VAL A CA 1
ATOM 3905 C C . VAL A 1 506 ? 17.477 -7.955 -28.007 1.00 28.08 506 VAL A C 1
ATOM 3907 O O . VAL A 1 506 ? 17.584 -6.739 -27.880 1.00 28.08 506 VAL A O 1
ATOM 3910 N N . LEU A 1 507 ? 16.691 -8.512 -28.933 1.00 28.03 507 LEU A N 1
ATOM 3911 C CA . LEU A 1 507 ? 15.710 -7.736 -29.697 1.00 28.03 507 LEU A CA 1
ATOM 3912 C C . LEU A 1 507 ? 14.445 -7.484 -28.875 1.00 28.03 507 LEU A C 1
ATOM 3914 O O . LEU A 1 507 ? 13.929 -8.392 -28.219 1.00 28.03 507 LEU A O 1
ATOM 3918 N N . TYR A 1 508 ? 13.928 -6.257 -28.951 1.00 27.06 508 TYR A N 1
ATOM 3919 C CA . TYR A 1 508 ? 12.666 -5.848 -28.343 1.00 27.06 508 TYR A CA 1
ATOM 3920 C C . TYR A 1 508 ? 11.662 -5.488 -29.443 1.00 27.06 508 TYR A C 1
ATOM 3922 O O . TYR A 1 508 ? 11.738 -4.426 -30.046 1.00 27.06 508 TYR A O 1
ATOM 3930 N N . LEU A 1 509 ? 10.711 -6.380 -29.714 1.00 25.92 509 LEU A N 1
ATOM 3931 C CA . LEU A 1 509 ? 9.546 -6.085 -30.547 1.00 25.92 509 LEU A CA 1
ATOM 3932 C C . LEU A 1 509 ? 8.342 -5.914 -29.618 1.00 25.92 509 LEU A C 1
ATOM 3934 O O . LEU A 1 509 ? 7.942 -6.865 -28.946 1.00 25.92 509 LEU A O 1
ATOM 3938 N N . HIS A 1 510 ? 7.770 -4.711 -29.555 1.00 25.64 510 HIS A N 1
ATOM 3939 C CA . HIS A 1 510 ? 6.536 -4.455 -28.813 1.00 25.64 510 HIS A CA 1
ATOM 3940 C C . HIS A 1 510 ? 5.422 -4.054 -29.783 1.00 25.64 510 HIS A C 1
ATOM 3942 O O . HIS A 1 510 ? 5.338 -2.908 -30.202 1.00 25.64 510 HIS A O 1
ATOM 3948 N N . SER A 1 511 ? 4.559 -5.004 -30.162 1.00 28.58 511 SER A N 1
ATOM 3949 C CA . SER A 1 511 ? 3.213 -4.682 -30.654 1.00 28.58 511 SER A CA 1
ATOM 3950 C C . SER A 1 511 ? 2.257 -5.872 -30.481 1.00 28.58 511 SER A C 1
ATOM 3952 O O . SER A 1 511 ? 2.599 -7.018 -30.780 1.00 28.58 511 SER A O 1
ATOM 3954 N N . ARG A 1 512 ? 1.022 -5.608 -30.023 1.00 29.50 512 ARG A N 1
ATOM 3955 C CA . ARG A 1 512 ? -0.077 -6.598 -29.982 1.00 29.50 512 ARG A CA 1
ATOM 3956 C C . ARG A 1 512 ? -0.565 -7.010 -31.387 1.00 29.50 512 ARG A C 1
ATOM 3958 O O . ARG A 1 512 ? -1.295 -7.991 -31.495 1.00 29.50 512 ARG A O 1
ATOM 3965 N N . ARG A 1 513 ? -0.177 -6.299 -32.460 1.00 31.72 513 ARG A N 1
ATOM 3966 C CA . ARG A 1 513 ? -0.598 -6.584 -33.851 1.00 31.72 513 ARG A CA 1
ATOM 3967 C C . ARG A 1 513 ? 0.352 -7.523 -34.611 1.00 31.72 513 ARG A C 1
ATOM 3969 O O . ARG A 1 513 ? -0.122 -8.255 -35.473 1.00 31.72 513 ARG A O 1
ATOM 3976 N N . LEU A 1 514 ? 1.640 -7.595 -34.257 1.00 33.75 514 LEU A N 1
ATOM 3977 C CA . LEU A 1 514 ? 2.601 -8.531 -34.876 1.00 33.75 514 LEU A CA 1
ATOM 3978 C C . LEU A 1 514 ? 2.322 -10.003 -34.532 1.00 33.75 514 LEU A C 1
ATOM 3980 O O . LEU A 1 514 ? 2.661 -10.890 -35.306 1.00 33.75 514 LEU A O 1
ATOM 3984 N N . ALA A 1 515 ? 1.615 -10.271 -33.429 1.00 31.55 515 ALA A N 1
ATOM 3985 C CA . ALA A 1 515 ? 1.191 -11.620 -33.045 1.00 31.55 515 ALA A CA 1
ATOM 3986 C C . ALA A 1 515 ? 0.176 -12.266 -34.016 1.00 31.55 515 ALA A C 1
ATOM 3988 O O . ALA A 1 515 ? -0.170 -13.431 -33.838 1.00 31.55 515 ALA A O 1
ATOM 3989 N N . LYS A 1 516 ? -0.311 -11.530 -35.027 1.00 30.98 516 LYS A N 1
ATOM 3990 C CA . LYS A 1 516 ? -1.219 -12.042 -36.067 1.00 30.98 516 LYS A CA 1
ATOM 3991 C C . LYS A 1 516 ? -0.544 -12.314 -37.420 1.00 30.98 516 LYS A C 1
ATOM 3993 O O . LYS A 1 516 ? -1.202 -12.867 -38.295 1.00 30.98 516 LYS A O 1
ATOM 3998 N N . ALA A 1 517 ? 0.731 -11.960 -37.612 1.00 31.94 517 ALA A N 1
ATOM 3999 C CA . ALA A 1 517 ? 1.452 -12.254 -38.852 1.00 31.94 517 ALA A CA 1
ATOM 4000 C C . ALA A 1 517 ? 2.043 -13.675 -38.788 1.00 31.94 517 ALA A C 1
ATOM 4002 O O . ALA A 1 517 ? 3.087 -13.912 -38.182 1.00 31.94 517 ALA A O 1
ATOM 4003 N N . SER A 1 518 ? 1.351 -14.635 -39.401 1.00 31.52 518 SER A N 1
ATOM 4004 C CA . SER A 1 518 ? 1.706 -16.062 -39.425 1.00 31.52 518 SER A CA 1
ATOM 4005 C C . SER A 1 518 ? 3.050 -16.380 -40.106 1.00 31.52 518 SER A C 1
ATOM 4007 O O . SER A 1 518 ? 3.576 -17.474 -39.915 1.00 31.52 518 SER A O 1
ATOM 4009 N N . SER A 1 519 ? 3.644 -15.443 -40.855 1.00 33.44 519 SER A N 1
ATOM 4010 C CA . SER A 1 519 ? 4.930 -15.619 -41.549 1.00 33.44 519 SER A CA 1
ATOM 4011 C C . SER A 1 519 ? 6.152 -15.547 -40.619 1.00 33.44 519 SER A C 1
ATOM 4013 O O . SER A 1 519 ? 7.124 -16.269 -40.837 1.00 33.44 519 SER A O 1
ATOM 4015 N N . LEU A 1 520 ? 6.100 -14.754 -39.540 1.00 31.64 520 LEU A N 1
ATOM 4016 C CA . LEU A 1 520 ? 7.228 -14.538 -38.614 1.00 31.64 520 LEU A CA 1
ATOM 4017 C C . LEU A 1 520 ? 7.400 -15.653 -37.568 1.00 31.64 520 LEU A C 1
ATOM 4019 O O . LEU A 1 520 ? 8.491 -15.838 -37.029 1.00 31.64 520 LEU A O 1
ATOM 4023 N N . GLN A 1 521 ? 6.352 -16.438 -37.300 1.00 29.83 521 GLN A N 1
ATOM 4024 C CA . GLN A 1 521 ? 6.412 -17.568 -36.363 1.00 29.83 521 GLN A CA 1
ATOM 4025 C C . GLN A 1 521 ? 7.279 -18.728 -36.881 1.00 29.83 521 GLN A C 1
ATOM 4027 O O . GLN A 1 521 ? 7.875 -19.451 -36.082 1.00 29.83 521 GLN A O 1
ATOM 4032 N N . ASN A 1 522 ? 7.402 -18.873 -38.203 1.00 29.80 522 ASN A N 1
ATOM 4033 C CA . ASN A 1 522 ? 8.110 -19.993 -38.825 1.00 29.80 522 ASN A CA 1
ATOM 4034 C C . ASN A 1 522 ? 9.627 -19.775 -38.952 1.00 29.80 522 ASN A C 1
ATOM 4036 O O . ASN A 1 522 ? 10.371 -20.749 -38.990 1.00 29.80 522 ASN A O 1
ATOM 4040 N N . ALA A 1 523 ? 10.116 -18.530 -38.933 1.00 29.84 523 ALA A N 1
ATOM 4041 C CA . ALA A 1 523 ? 11.556 -18.243 -38.976 1.00 29.84 523 ALA A CA 1
ATOM 4042 C C . ALA A 1 523 ? 12.285 -18.551 -37.647 1.00 29.84 523 ALA A C 1
ATOM 4044 O O . ALA A 1 523 ? 13.507 -18.655 -37.616 1.00 29.84 523 ALA A O 1
ATOM 4045 N N . ILE A 1 524 ? 11.541 -18.727 -36.546 1.00 30.44 524 ILE A N 1
ATOM 4046 C CA . ILE A 1 524 ? 12.079 -18.996 -35.197 1.00 30.44 524 ILE A CA 1
ATOM 4047 C C . ILE A 1 524 ? 12.200 -20.515 -34.921 1.00 30.44 524 ILE A C 1
ATOM 4049 O O . ILE A 1 524 ? 12.811 -20.930 -33.937 1.00 30.44 524 ILE A O 1
ATOM 4053 N N . TYR A 1 525 ? 11.684 -21.367 -35.813 1.00 23.73 525 TYR A N 1
ATOM 4054 C CA . TYR A 1 525 ? 11.743 -22.829 -35.714 1.00 23.73 525 TYR A CA 1
ATOM 4055 C C . TYR A 1 525 ? 12.742 -23.415 -36.728 1.00 23.73 525 TYR A C 1
ATOM 4057 O O . TYR A 1 525 ? 12.355 -23.911 -37.780 1.00 23.73 525 TYR A O 1
ATOM 4065 N N . CYS A 1 526 ? 14.040 -23.412 -36.410 1.00 23.09 526 CYS A N 1
ATOM 4066 C CA . CYS A 1 526 ? 15.012 -24.255 -37.118 1.00 23.09 526 CYS A CA 1
ATOM 4067 C C . CYS A 1 526 ? 15.901 -24.998 -36.099 1.00 23.09 526 CYS A C 1
ATOM 4069 O O . CYS A 1 526 ? 16.625 -24.351 -35.338 1.00 23.09 526 CYS A O 1
ATOM 4071 N N . PRO A 1 527 ? 15.819 -26.341 -35.998 1.00 24.19 527 PRO A N 1
ATOM 4072 C CA . PRO A 1 527 ? 16.491 -27.098 -34.948 1.00 24.19 527 PRO A CA 1
ATOM 4073 C C . PRO A 1 527 ? 17.949 -27.395 -35.323 1.00 24.19 527 PRO A C 1
ATOM 4075 O O . PRO A 1 527 ? 18.218 -28.133 -36.268 1.00 24.19 527 PRO A O 1
ATOM 4078 N N . TRP A 1 528 ? 18.906 -26.884 -34.543 1.00 22.97 528 TRP A N 1
ATOM 4079 C CA . TRP A 1 528 ? 20.302 -27.328 -34.615 1.00 22.97 528 TRP A CA 1
ATOM 4080 C C . TRP A 1 528 ? 20.549 -28.436 -33.585 1.00 22.97 528 TRP A C 1
ATOM 4082 O O . TRP A 1 528 ? 20.647 -28.191 -32.382 1.00 22.97 528 TRP A O 1
ATOM 4092 N N . THR A 1 529 ? 20.640 -29.678 -34.056 1.00 30.45 529 THR A N 1
ATOM 4093 C CA . THR A 1 529 ? 21.151 -30.819 -33.289 1.00 30.45 529 THR A CA 1
ATOM 4094 C C . THR A 1 529 ? 22.617 -31.045 -33.633 1.00 30.45 529 THR A C 1
ATOM 4096 O O . THR A 1 529 ? 22.919 -31.555 -34.708 1.00 30.45 529 THR A O 1
ATOM 4099 N N . SER A 1 530 ? 23.534 -30.738 -32.714 1.00 23.94 530 SER A N 1
ATOM 4100 C CA . SER A 1 530 ? 24.883 -31.313 -32.719 1.00 23.94 530 SER A CA 1
ATOM 4101 C C . SER A 1 530 ? 25.552 -31.161 -31.348 1.00 23.94 530 SER A C 1
ATOM 4103 O O . SER A 1 530 ? 25.298 -30.226 -30.593 1.00 23.94 530 SER A O 1
ATOM 4105 N N . ARG A 1 531 ? 26.303 -32.204 -30.996 1.00 30.73 531 ARG A N 1
ATOM 4106 C CA . ARG A 1 531 ? 26.637 -32.690 -29.652 1.00 30.73 531 ARG A CA 1
ATOM 4107 C C . ARG A 1 531 ? 27.670 -31.818 -28.921 1.00 30.73 531 ARG A C 1
ATOM 4109 O O . ARG A 1 531 ? 28.587 -31.291 -29.533 1.00 30.73 531 ARG A O 1
ATOM 4116 N N . ASN A 1 532 ? 27.572 -31.836 -27.586 1.00 27.30 532 ASN A N 1
ATOM 4117 C CA . ASN A 1 532 ? 28.556 -31.385 -26.581 1.00 27.30 532 ASN A CA 1
ATOM 4118 C C . ASN A 1 532 ? 28.473 -29.952 -26.022 1.00 27.30 532 ASN A C 1
ATOM 4120 O O . ASN A 1 532 ? 29.489 -29.323 -25.751 1.00 27.30 532 ASN A O 1
ATOM 4124 N N . SER A 1 533 ? 27.271 -29.512 -25.649 1.00 26.47 533 SER A N 1
ATOM 4125 C CA . SER A 1 533 ? 27.096 -28.563 -24.539 1.00 26.47 533 SER A CA 1
ATOM 4126 C C . SER A 1 533 ? 25.800 -28.892 -23.794 1.00 26.47 533 SER A C 1
ATOM 4128 O O . SER A 1 533 ? 24.705 -28.844 -24.353 1.00 26.47 533 SER A O 1
ATOM 4130 N N . LYS A 1 534 ? 25.927 -29.353 -22.546 1.00 26.22 534 LYS A N 1
ATOM 4131 C CA . LYS A 1 534 ? 24.813 -29.817 -21.711 1.00 26.22 534 LYS A CA 1
ATOM 4132 C C . LYS A 1 534 ? 23.906 -28.640 -21.325 1.00 26.22 534 LYS A C 1
ATOM 4134 O O . LYS A 1 534 ? 24.285 -27.798 -20.523 1.00 26.22 534 LYS A O 1
ATOM 4139 N N . VAL A 1 535 ? 22.705 -28.637 -21.903 1.00 28.48 535 VAL A N 1
ATOM 4140 C CA . VAL A 1 535 ? 21.400 -28.208 -21.358 1.00 28.48 535 VAL A CA 1
ATOM 4141 C C . VAL A 1 535 ? 21.458 -27.381 -20.057 1.00 28.48 535 VAL A C 1
ATOM 4143 O O . VAL A 1 535 ? 21.244 -27.904 -18.969 1.00 28.48 535 VAL A O 1
ATOM 4146 N N . TYR A 1 536 ? 21.665 -26.067 -20.187 1.00 28.58 536 TYR A N 1
ATOM 4147 C CA . TYR A 1 536 ? 21.279 -25.065 -19.173 1.00 28.58 536 TYR A CA 1
ATOM 4148 C C . TYR A 1 536 ? 20.356 -23.958 -19.726 1.00 28.58 536 TYR A C 1
ATOM 4150 O O . TYR A 1 536 ? 19.784 -23.192 -18.955 1.00 28.58 536 TYR A O 1
ATOM 4158 N N . ASN A 1 537 ? 20.113 -23.909 -21.043 1.00 31.12 537 ASN A N 1
ATOM 4159 C CA . ASN A 1 537 ? 19.374 -22.804 -21.667 1.00 31.12 537 ASN A CA 1
ATOM 4160 C C . ASN A 1 537 ? 17.844 -22.959 -21.680 1.00 31.12 537 ASN A C 1
ATOM 4162 O O . ASN A 1 537 ? 17.152 -21.949 -21.659 1.00 31.12 537 ASN A O 1
ATOM 4166 N N . PHE A 1 538 ? 17.275 -24.168 -21.640 1.00 26.42 538 PHE A N 1
ATOM 4167 C CA . PHE A 1 538 ? 15.814 -24.318 -21.775 1.00 26.42 538 PHE A CA 1
ATOM 4168 C C . PHE A 1 538 ? 15.039 -24.000 -20.476 1.00 26.42 538 PHE A C 1
ATOM 4170 O O . PHE A 1 538 ? 13.954 -23.425 -20.515 1.00 26.42 538 PHE A O 1
ATOM 4177 N N . LEU A 1 539 ? 15.629 -24.279 -19.307 1.00 27.22 539 LEU A N 1
ATOM 4178 C CA . LEU A 1 539 ? 15.059 -23.933 -17.993 1.00 27.22 539 LEU A CA 1
ATOM 4179 C C . LEU A 1 539 ? 15.262 -22.455 -17.623 1.00 27.22 539 LEU A C 1
ATOM 4181 O O . LEU A 1 539 ? 14.448 -21.894 -16.889 1.00 27.22 539 LEU A O 1
ATOM 4185 N N . LEU A 1 540 ? 16.313 -21.816 -18.149 1.00 29.27 540 LEU A N 1
ATOM 4186 C CA . LEU A 1 540 ? 16.615 -20.409 -17.894 1.00 29.27 540 LEU A CA 1
ATOM 4187 C C . LEU A 1 540 ? 15.798 -19.480 -18.804 1.00 29.27 540 LEU A C 1
ATOM 4189 O O . LEU A 1 540 ? 15.270 -18.494 -18.306 1.00 29.27 540 LEU A O 1
ATOM 4193 N N . LEU A 1 541 ? 15.601 -19.818 -20.087 1.00 29.11 541 LEU A N 1
ATOM 4194 C CA . LEU A 1 541 ? 14.765 -19.028 -21.005 1.00 29.11 541 LEU A CA 1
ATOM 4195 C C . LEU A 1 541 ? 13.284 -19.062 -20.604 1.00 29.11 541 LEU A C 1
ATOM 4197 O O . LEU A 1 541 ? 12.625 -18.029 -20.627 1.00 29.11 541 LEU A O 1
ATOM 4201 N N . HIS A 1 542 ? 12.767 -20.216 -20.168 1.00 28.38 542 HIS A N 1
ATOM 4202 C CA . HIS A 1 542 ? 11.379 -20.330 -19.714 1.00 28.38 542 HIS A CA 1
ATOM 4203 C C . HIS A 1 542 ? 11.154 -19.618 -18.366 1.00 28.38 542 HIS A C 1
ATOM 4205 O O . HIS A 1 542 ? 10.121 -18.970 -18.190 1.00 28.38 542 HIS A O 1
ATOM 4211 N N . LYS A 1 543 ? 12.131 -19.653 -17.441 1.00 27.09 543 LYS A N 1
ATOM 4212 C CA . LYS A 1 543 ? 12.095 -18.861 -16.195 1.00 27.09 543 LYS A CA 1
ATOM 4213 C C . LYS A 1 543 ? 12.291 -17.363 -16.441 1.00 27.09 543 LYS A C 1
ATOM 4215 O O . LYS A 1 543 ? 11.602 -16.578 -15.805 1.00 27.09 543 LYS A O 1
ATOM 4220 N N . LEU A 1 544 ? 13.158 -16.952 -17.370 1.00 30.42 544 LEU A N 1
ATOM 4221 C CA . LEU A 1 544 ? 13.395 -15.544 -17.720 1.00 30.42 544 LEU A CA 1
ATOM 4222 C C . LEU A 1 544 ? 12.253 -14.940 -18.545 1.00 30.42 544 LEU A C 1
ATOM 4224 O O . LEU A 1 544 ? 11.947 -13.771 -18.356 1.00 30.42 544 LEU A O 1
ATOM 4228 N N . LEU A 1 545 ? 11.575 -15.709 -19.402 1.00 29.33 545 LEU A N 1
ATOM 4229 C CA . LEU A 1 545 ? 10.347 -15.274 -20.079 1.00 29.33 545 LEU A CA 1
ATOM 4230 C C . LEU A 1 545 ? 9.182 -15.131 -19.090 1.00 29.33 545 LEU A C 1
ATOM 4232 O O . LEU A 1 545 ? 8.421 -14.175 -19.203 1.00 29.33 545 LEU A O 1
ATOM 4236 N N . ILE A 1 546 ? 9.076 -16.005 -18.081 1.00 28.98 546 ILE A N 1
ATOM 4237 C CA . ILE A 1 546 ? 8.101 -15.857 -16.985 1.00 28.98 546 ILE A CA 1
ATOM 4238 C C . ILE A 1 546 ? 8.463 -14.660 -16.080 1.00 28.98 546 ILE A C 1
ATOM 4240 O O . ILE A 1 546 ? 7.587 -13.859 -15.762 1.00 28.98 546 ILE A O 1
ATOM 4244 N N . LEU A 1 547 ? 9.745 -14.462 -15.743 1.00 27.38 547 LEU A N 1
ATOM 4245 C CA . LEU A 1 547 ? 10.228 -13.333 -14.930 1.00 27.38 547 LEU A CA 1
ATOM 4246 C C . LEU A 1 547 ? 10.124 -11.981 -15.665 1.00 27.38 547 LEU A C 1
ATOM 4248 O O . LEU A 1 547 ? 9.680 -11.006 -15.072 1.00 27.38 547 LEU A O 1
ATOM 4252 N N . LYS A 1 548 ? 10.445 -11.900 -16.964 1.00 33.19 548 LYS A N 1
ATOM 4253 C CA . LYS A 1 548 ? 10.402 -10.649 -17.752 1.00 33.19 548 LYS A CA 1
ATOM 4254 C C . LYS A 1 548 ? 8.983 -10.276 -18.197 1.00 33.19 548 LYS A C 1
ATOM 4256 O O . LYS A 1 548 ? 8.646 -9.096 -18.199 1.00 33.19 548 LYS A O 1
ATOM 4261 N N . LYS A 1 549 ? 8.112 -11.261 -18.470 1.00 30.17 549 LYS A N 1
ATOM 4262 C CA . LYS A 1 549 ? 6.663 -11.037 -18.641 1.00 30.17 549 LYS A CA 1
ATOM 4263 C C . LYS A 1 549 ? 5.998 -10.617 -17.324 1.00 30.17 549 LYS A C 1
ATOM 4265 O O . LYS A 1 549 ? 4.998 -9.922 -17.366 1.00 30.17 549 LYS A O 1
ATOM 4270 N N . SER A 1 550 ? 6.577 -10.972 -16.173 1.00 31.39 550 SER A N 1
ATOM 4271 C CA . SER A 1 550 ? 6.139 -10.500 -14.853 1.00 31.39 550 SER A CA 1
ATOM 4272 C C . SER A 1 550 ? 6.661 -9.103 -14.479 1.00 31.39 550 SER A C 1
ATOM 4274 O O . SER A 1 550 ? 6.071 -8.469 -13.612 1.00 31.39 550 SER A O 1
ATOM 4276 N N . LEU A 1 551 ? 7.739 -8.612 -15.100 1.00 34.91 551 LEU A N 1
ATOM 4277 C CA . LEU A 1 551 ? 8.399 -7.352 -14.715 1.00 34.91 551 LEU A CA 1
ATOM 4278 C C . LEU A 1 551 ? 7.971 -6.120 -15.538 1.00 34.91 551 LEU A C 1
ATOM 4280 O O . LEU A 1 551 ? 8.318 -5.009 -15.157 1.00 34.91 551 LEU A O 1
ATOM 4284 N N . LEU A 1 552 ? 7.227 -6.283 -16.642 1.00 44.94 552 LEU A N 1
ATOM 4285 C CA . LEU A 1 552 ? 6.778 -5.171 -17.509 1.00 44.94 552 LEU A CA 1
ATOM 4286 C C . LEU A 1 552 ? 5.269 -5.141 -17.792 1.00 44.94 552 LEU A C 1
ATOM 4288 O O . LEU A 1 552 ? 4.783 -4.236 -18.463 1.00 44.94 552 LEU A O 1
ATOM 4292 N N . THR A 1 553 ? 4.506 -6.107 -17.284 1.00 58.62 553 THR A N 1
ATOM 4293 C CA . THR A 1 553 ? 3.045 -5.996 -17.226 1.00 58.62 553 THR A CA 1
ATOM 4294 C C . THR A 1 553 ? 2.670 -5.242 -15.964 1.00 58.62 553 THR A C 1
ATOM 4296 O O . THR A 1 553 ? 3.108 -5.647 -14.887 1.00 58.62 553 THR A O 1
ATOM 4299 N N . MET A 1 554 ? 1.836 -4.207 -16.084 1.00 79.25 554 MET A N 1
ATOM 4300 C CA . MET A 1 554 ? 1.150 -3.618 -14.934 1.00 79.25 554 MET A CA 1
ATOM 4301 C C . MET A 1 554 ? 0.480 -4.732 -14.127 1.00 79.25 554 MET A C 1
ATOM 4303 O O . MET A 1 554 ? -0.428 -5.395 -14.621 1.00 79.25 554 MET A O 1
ATOM 4307 N N . LYS A 1 555 ? 0.981 -4.972 -12.916 1.00 89.38 555 LYS A N 1
ATOM 4308 C CA . LYS A 1 555 ? 0.467 -5.984 -12.002 1.00 89.38 555 LYS A CA 1
ATOM 4309 C C . LYS A 1 555 ? -0.827 -5.511 -11.367 1.00 89.38 555 LYS A C 1
ATOM 4311 O O . LYS A 1 555 ? -0.841 -4.468 -10.720 1.00 89.38 555 LYS A O 1
ATOM 4316 N N . ASN A 1 556 ? -1.894 -6.283 -11.519 1.00 94.44 556 ASN A N 1
ATOM 4317 C CA . ASN A 1 556 ? -3.184 -5.955 -10.925 1.00 94.44 556 ASN A CA 1
ATOM 4318 C C . ASN A 1 556 ? -3.228 -6.451 -9.478 1.00 94.44 556 ASN A C 1
ATOM 4320 O O . ASN A 1 556 ? -3.300 -7.654 -9.219 1.00 94.44 556 ASN A O 1
ATOM 4324 N N . ILE A 1 557 ? -3.183 -5.514 -8.536 1.00 97.81 557 ILE A N 1
ATOM 4325 C CA . ILE A 1 557 ? -3.398 -5.758 -7.114 1.00 97.81 557 ILE A CA 1
ATOM 4326 C C . ILE A 1 557 ? -4.863 -5.439 -6.820 1.00 97.81 557 ILE A C 1
ATOM 4328 O O . ILE A 1 557 ? -5.261 -4.277 -6.825 1.00 97.81 557 ILE A O 1
ATOM 4332 N N . VAL A 1 558 ? -5.674 -6.460 -6.567 1.00 98.69 558 VAL A N 1
ATOM 4333 C CA . VAL A 1 558 ? -7.069 -6.284 -6.151 1.00 98.69 558 VAL A CA 1
ATOM 4334 C C . VAL A 1 558 ? -7.136 -6.370 -4.633 1.00 98.69 558 VAL A C 1
ATOM 4336 O O . VAL A 1 558 ? -6.631 -7.317 -4.032 1.00 98.69 558 VAL A O 1
ATOM 4339 N N . ILE A 1 559 ? -7.754 -5.380 -4.001 1.00 98.81 559 ILE A N 1
ATOM 4340 C CA . ILE A 1 559 ? -7.960 -5.324 -2.556 1.00 98.81 559 ILE A CA 1
ATOM 4341 C C . ILE A 1 559 ? -9.461 -5.356 -2.297 1.00 98.81 559 ILE A C 1
ATOM 4343 O O . ILE A 1 559 ? -10.186 -4.468 -2.735 1.00 98.81 559 ILE A O 1
ATOM 4347 N N . LEU A 1 560 ? -9.930 -6.368 -1.573 1.00 98.69 560 LEU A N 1
ATOM 4348 C CA . LEU A 1 560 ? -11.322 -6.485 -1.151 1.00 98.69 560 LEU A CA 1
ATOM 4349 C C . LEU A 1 560 ? -11.460 -5.937 0.271 1.00 98.69 560 LEU A C 1
ATOM 4351 O O . LEU A 1 560 ? -10.961 -6.548 1.214 1.00 98.69 560 LEU A O 1
ATOM 4355 N N . GLY A 1 561 ? -12.148 -4.806 0.422 1.00 97.50 561 GLY A N 1
ATOM 4356 C CA . GLY A 1 561 ? -12.456 -4.166 1.701 1.00 97.50 561 GLY A CA 1
ATOM 4357 C C . GLY A 1 561 ? -11.850 -2.768 1.848 1.00 97.50 561 GLY A C 1
ATOM 4358 O O . GLY A 1 561 ? -10.650 -2.619 2.051 1.00 97.50 561 GLY A O 1
ATOM 4359 N N . GLY A 1 562 ? -12.697 -1.735 1.840 1.00 96.19 562 GLY A N 1
ATOM 4360 C CA . GLY A 1 562 ? -12.319 -0.321 2.003 1.00 96.19 562 GLY A CA 1
ATOM 4361 C C . GLY A 1 562 ? -12.220 0.178 3.451 1.00 96.19 562 GLY A C 1
ATOM 4362 O O . GLY A 1 562 ? -12.440 1.357 3.708 1.00 96.19 562 GLY A O 1
ATOM 4363 N N . SER A 1 563 ? -11.932 -0.703 4.413 1.00 95.31 563 SER A N 1
ATOM 4364 C CA . SER A 1 563 ? -11.724 -0.331 5.824 1.00 95.31 563 SER A CA 1
ATOM 4365 C C . SER A 1 563 ? -10.228 -0.319 6.174 1.00 95.31 563 SER A C 1
ATOM 4367 O O . SER A 1 563 ? -9.376 -0.302 5.284 1.00 95.31 563 SER A O 1
ATOM 4369 N N . TYR A 1 564 ? -9.883 -0.325 7.466 1.00 96.94 564 TYR A N 1
ATOM 4370 C CA . TYR A 1 564 ? -8.514 -0.128 7.954 1.00 96.94 564 TYR A CA 1
ATOM 4371 C C . TYR A 1 564 ? -7.501 -1.065 7.284 1.00 96.94 564 TYR A C 1
ATOM 4373 O O . TYR A 1 564 ? -6.457 -0.606 6.832 1.00 96.94 564 TYR A O 1
ATOM 4381 N N . ALA A 1 565 ? -7.828 -2.356 7.158 1.00 97.38 565 ALA A N 1
ATOM 4382 C CA . ALA A 1 565 ? -6.979 -3.359 6.516 1.00 97.38 565 ALA A CA 1
ATOM 4383 C C . ALA A 1 565 ? -6.610 -2.983 5.072 1.00 97.38 565 ALA A C 1
ATOM 4385 O O . ALA A 1 565 ? -5.427 -2.856 4.754 1.00 97.38 565 ALA A O 1
ATOM 4386 N N . GLY A 1 566 ? -7.607 -2.784 4.206 1.00 97.81 566 GLY A N 1
ATOM 4387 C CA . GLY A 1 566 ? -7.375 -2.513 2.789 1.00 97.81 566 GLY A CA 1
ATOM 4388 C C . GLY A 1 566 ? -6.787 -1.130 2.530 1.00 97.81 566 GLY A C 1
ATOM 4389 O O . GLY A 1 566 ? -5.798 -1.027 1.809 1.00 97.81 566 GLY A O 1
ATOM 4390 N N . VAL A 1 567 ? -7.328 -0.086 3.169 1.00 98.25 567 VAL A N 1
ATOM 4391 C CA . VAL A 1 567 ? -6.870 1.303 2.982 1.00 98.25 567 VAL A CA 1
ATOM 4392 C C . VAL A 1 567 ? -5.426 1.474 3.451 1.00 98.25 567 VAL A C 1
ATOM 4394 O O . VAL A 1 567 ? -4.586 1.944 2.685 1.00 98.25 567 VAL A O 1
ATOM 4397 N N . SER A 1 568 ? -5.090 1.012 4.662 1.00 98.12 568 SER A N 1
ATOM 4398 C CA . SER A 1 568 ? -3.710 1.117 5.159 1.00 98.12 568 SER A CA 1
ATOM 4399 C C . SER A 1 568 ? -2.723 0.333 4.293 1.00 98.12 568 SER A C 1
ATOM 4401 O O . SER A 1 568 ? -1.650 0.841 3.972 1.00 98.12 568 SER A O 1
ATOM 4403 N N . THR A 1 569 ? -3.092 -0.877 3.859 1.00 98.38 569 THR A N 1
ATOM 4404 C CA . THR A 1 569 ? -2.227 -1.710 3.013 1.00 98.38 569 THR A CA 1
ATOM 4405 C C . THR A 1 569 ? -1.995 -1.048 1.655 1.00 98.38 569 THR A C 1
ATOM 4407 O O . THR A 1 569 ? -0.858 -1.004 1.189 1.00 98.38 569 THR A O 1
ATOM 4410 N N . ALA A 1 570 ? -3.035 -0.469 1.046 1.00 97.88 570 ALA A N 1
ATOM 4411 C CA . ALA A 1 570 ? -2.930 0.243 -0.225 1.00 97.88 570 ALA A CA 1
ATOM 4412 C C . ALA A 1 570 ? -1.965 1.438 -0.137 1.00 97.88 570 ALA A C 1
ATOM 4414 O O . ALA A 1 570 ? -1.034 1.530 -0.940 1.00 97.88 570 ALA A O 1
ATOM 4415 N N . HIS A 1 571 ? -2.119 2.308 0.871 1.00 97.81 571 HIS A N 1
ATOM 4416 C CA . HIS A 1 571 ? -1.205 3.437 1.081 1.00 97.81 571 HIS A CA 1
ATOM 4417 C C . HIS A 1 571 ? 0.235 2.985 1.317 1.00 97.81 571 HIS A C 1
ATOM 4419 O O . HIS A 1 571 ? 1.163 3.554 0.742 1.00 97.81 571 HIS A O 1
ATOM 4425 N N . ARG A 1 572 ? 0.439 1.947 2.137 1.00 97.19 572 ARG A N 1
ATOM 4426 C CA . ARG A 1 572 ? 1.776 1.401 2.404 1.00 97.19 572 ARG A CA 1
ATOM 4427 C C . ARG A 1 572 ? 2.429 0.866 1.136 1.00 97.19 572 ARG A C 1
ATOM 4429 O O . ARG A 1 572 ? 3.596 1.163 0.909 1.00 97.19 572 ARG A O 1
ATOM 4436 N N . ILE A 1 573 ? 1.686 0.145 0.292 1.00 95.31 573 ILE A N 1
ATOM 4437 C CA . ILE A 1 573 ? 2.191 -0.330 -1.003 1.00 95.31 573 ILE A CA 1
ATOM 4438 C C . ILE A 1 573 ? 2.591 0.857 -1.884 1.00 95.31 573 ILE A C 1
ATOM 4440 O O . ILE A 1 573 ? 3.708 0.867 -2.394 1.00 95.31 573 ILE A O 1
ATOM 4444 N N . PHE A 1 574 ? 1.739 1.878 -2.024 1.00 94.00 574 PHE A N 1
ATOM 4445 C CA . PHE A 1 574 ? 2.074 3.057 -2.826 1.00 94.00 574 PHE A CA 1
ATOM 4446 C C . PHE A 1 574 ? 3.309 3.805 -2.318 1.00 94.00 574 PHE A C 1
ATOM 4448 O O . PHE A 1 574 ? 4.157 4.182 -3.119 1.00 94.00 574 PHE A O 1
ATOM 4455 N N . LYS A 1 575 ? 3.426 4.012 -1.002 1.00 92.62 575 LYS A N 1
ATOM 4456 C CA . LYS A 1 575 ? 4.526 4.783 -0.403 1.00 92.62 575 LYS A CA 1
ATOM 4457 C C . LYS A 1 575 ? 5.856 4.033 -0.349 1.00 92.62 575 LYS A C 1
ATOM 4459 O O . LYS A 1 575 ? 6.906 4.666 -0.342 1.00 92.62 575 LYS A O 1
ATOM 4464 N N . GLN A 1 576 ? 5.824 2.706 -0.239 1.00 90.88 576 GLN A N 1
ATOM 4465 C CA . GLN A 1 576 ? 7.030 1.880 -0.102 1.00 90.88 576 GLN A CA 1
ATOM 4466 C C . GLN A 1 576 ? 7.517 1.312 -1.439 1.00 90.88 576 GLN A C 1
ATOM 4468 O O . GLN A 1 576 ? 8.654 0.846 -1.524 1.00 90.88 576 GLN A O 1
ATOM 4473 N N . ALA A 1 577 ? 6.679 1.328 -2.476 1.00 85.56 577 ALA A N 1
ATOM 4474 C CA . ALA A 1 577 ? 7.090 0.956 -3.817 1.00 85.56 577 ALA A CA 1
ATOM 4475 C C . ALA A 1 577 ? 8.174 1.895 -4.360 1.00 85.56 577 ALA A C 1
ATOM 4477 O O . ALA A 1 577 ? 8.153 3.102 -4.133 1.00 85.56 577 ALA A O 1
ATOM 4478 N N . THR A 1 578 ? 9.102 1.349 -5.148 1.00 69.81 578 THR A N 1
ATOM 4479 C CA . THR A 1 578 ? 10.018 2.175 -5.941 1.00 69.81 578 THR A CA 1
ATOM 4480 C C . THR A 1 578 ? 9.228 2.941 -7.008 1.00 69.81 578 THR A C 1
ATOM 4482 O O . THR A 1 578 ? 8.263 2.408 -7.560 1.00 69.81 578 THR A O 1
ATOM 4485 N N . ASN A 1 579 ? 9.655 4.168 -7.340 1.00 54.56 579 ASN A N 1
ATOM 4486 C CA . ASN A 1 579 ? 8.929 5.091 -8.235 1.00 54.56 579 ASN A CA 1
ATOM 4487 C C . ASN A 1 579 ? 8.547 4.508 -9.617 1.00 54.56 579 ASN A C 1
ATOM 4489 O O . ASN A 1 579 ? 7.683 5.064 -10.283 1.00 54.56 579 ASN A O 1
ATOM 4493 N N . ASN A 1 580 ? 9.140 3.379 -10.033 1.00 56.78 580 ASN A N 1
ATOM 4494 C CA . ASN A 1 580 ? 8.919 2.743 -11.337 1.00 56.78 580 ASN A CA 1
ATOM 4495 C C . ASN A 1 580 ? 8.283 1.337 -11.265 1.00 56.78 580 ASN A C 1
ATOM 4497 O O . ASN A 1 580 ? 8.221 0.656 -12.287 1.00 56.78 580 ASN A O 1
ATOM 4501 N N . ALA A 1 581 ? 7.837 0.851 -10.099 1.00 66.31 581 ALA A N 1
ATOM 4502 C CA . ALA A 1 581 ? 7.228 -0.481 -10.003 1.00 66.31 581 ALA A CA 1
ATOM 4503 C C . ALA A 1 581 ? 5.888 -0.526 -10.777 1.00 66.31 581 ALA A C 1
ATOM 4505 O O . ALA A 1 581 ? 4.998 0.261 -10.455 1.00 66.31 581 ALA A O 1
ATOM 4506 N N . PRO A 1 582 ? 5.675 -1.406 -11.775 1.00 80.12 582 PRO A N 1
ATOM 4507 C CA . PRO A 1 582 ? 4.472 -1.390 -12.613 1.00 80.12 582 PRO A CA 1
ATOM 4508 C C . PRO A 1 582 ? 3.315 -2.169 -11.958 1.00 80.12 582 PRO A C 1
ATOM 4510 O O . PRO A 1 582 ? 3.164 -3.363 -12.195 1.00 80.12 582 PRO A O 1
ATOM 4513 N N . PHE A 1 583 ? 2.484 -1.522 -11.132 1.00 90.31 583 PHE A N 1
ATOM 4514 C CA . PHE A 1 583 ? 1.276 -2.126 -10.549 1.00 90.31 583 PHE A CA 1
ATOM 4515 C C . PHE A 1 583 ? 0.086 -1.163 -10.521 1.00 90.31 583 PHE A C 1
ATOM 4517 O O . PHE A 1 583 ? 0.251 0.042 -10.389 1.00 90.31 583 PHE A O 1
ATOM 4524 N N . LYS A 1 584 ? -1.129 -1.691 -10.589 1.00 94.38 584 LYS A N 1
ATOM 4525 C CA . LYS A 1 584 ? -2.374 -0.954 -10.365 1.00 94.38 584 LYS A CA 1
ATOM 4526 C C . LYS A 1 584 ? -3.055 -1.531 -9.134 1.00 94.38 584 LYS A C 1
ATOM 4528 O O . LYS A 1 584 ? -3.156 -2.749 -9.020 1.00 94.38 584 LYS A O 1
ATOM 4533 N N . ILE A 1 585 ? -3.530 -0.677 -8.233 1.00 97.69 585 ILE A N 1
ATOM 4534 C CA . ILE A 1 585 ? -4.370 -1.093 -7.107 1.00 97.69 585 ILE A CA 1
ATOM 4535 C C . ILE A 1 585 ? -5.832 -0.853 -7.471 1.00 97.69 585 ILE A C 1
ATOM 4537 O O . ILE A 1 585 ? -6.209 0.270 -7.780 1.00 97.69 585 ILE A O 1
ATOM 4541 N N . THR A 1 586 ? -6.651 -1.899 -7.413 1.00 98.44 586 THR A N 1
ATOM 4542 C CA . THR A 1 586 ? -8.114 -1.803 -7.491 1.00 98.44 586 THR A CA 1
ATOM 4543 C C . THR A 1 586 ? -8.686 -2.105 -6.112 1.00 98.44 586 THR A C 1
ATOM 4545 O O . THR A 1 586 ? -8.594 -3.240 -5.647 1.00 98.44 586 THR A O 1
ATOM 4548 N N . LEU A 1 587 ? -9.231 -1.096 -5.434 1.00 98.62 587 LEU A N 1
ATOM 4549 C CA . LEU A 1 587 ? -9.851 -1.235 -4.117 1.00 98.62 587 LEU A CA 1
ATOM 4550 C C . LEU A 1 587 ? -11.365 -1.390 -4.279 1.00 98.62 587 LEU A C 1
ATOM 4552 O O . LEU A 1 587 ? -12.036 -0.483 -4.763 1.00 98.62 587 LEU A O 1
ATOM 4556 N N . VAL A 1 588 ? -11.894 -2.530 -3.846 1.00 98.50 588 VAL A N 1
ATOM 4557 C CA . VAL A 1 588 ? -13.319 -2.864 -3.903 1.00 98.50 588 VAL A CA 1
ATOM 4558 C C . VAL A 1 588 ? -13.935 -2.676 -2.519 1.00 98.50 588 VAL A C 1
ATOM 4560 O O . VAL A 1 588 ? -13.449 -3.244 -1.538 1.00 98.50 588 VAL A O 1
ATOM 4563 N N . SER A 1 589 ? -15.004 -1.890 -2.418 1.00 97.62 589 SER A N 1
ATOM 4564 C CA . SER A 1 589 ? -15.686 -1.613 -1.149 1.00 97.62 589 SER A CA 1
ATOM 4565 C C . SER A 1 589 ? -17.179 -1.380 -1.368 1.00 97.62 589 SER A C 1
ATOM 4567 O O . SER A 1 589 ? -17.520 -0.620 -2.271 1.00 97.62 589 SER A O 1
ATOM 4569 N N . PRO A 1 590 ? -18.086 -1.936 -0.540 1.00 96.69 590 PRO A N 1
ATOM 4570 C CA . PRO A 1 590 ? -19.511 -1.601 -0.618 1.00 96.69 590 PRO A CA 1
ATOM 4571 C C . PRO A 1 590 ? -19.816 -0.208 -0.037 1.00 96.69 590 PRO A C 1
ATOM 4573 O O . PRO A 1 590 ? -20.935 0.290 -0.142 1.00 96.69 590 PRO A O 1
ATOM 4576 N N . ASN A 1 591 ? -18.825 0.425 0.595 1.00 97.25 591 ASN A N 1
ATOM 4577 C CA . ASN A 1 591 ? -18.937 1.712 1.267 1.00 97.25 591 ASN A CA 1
ATOM 4578 C C . ASN A 1 591 ? -18.152 2.776 0.502 1.00 97.25 591 ASN A C 1
ATOM 4580 O O . ASN A 1 591 ? -16.982 2.557 0.198 1.00 97.25 591 ASN A O 1
ATOM 4584 N N . THR A 1 592 ? -18.765 3.938 0.264 1.00 97.62 592 THR A N 1
ATOM 4585 C CA . THR A 1 592 ? -18.103 5.135 -0.290 1.00 97.62 592 THR A CA 1
ATOM 4586 C C . THR A 1 592 ? -17.216 5.830 0.746 1.00 97.62 592 THR A C 1
ATOM 4588 O O . THR A 1 592 ? -16.248 6.502 0.391 1.00 97.62 592 THR A O 1
ATOM 4591 N N . HIS A 1 593 ? -17.533 5.653 2.031 1.00 98.19 593 HIS A N 1
ATOM 4592 C CA . HIS A 1 593 ? -16.814 6.243 3.156 1.00 98.19 593 HIS A CA 1
ATOM 4593 C C . HIS A 1 593 ? -16.181 5.179 4.051 1.00 98.19 593 HIS A C 1
ATOM 4595 O O . HIS A 1 593 ? -16.788 4.149 4.348 1.00 98.19 593 HIS A O 1
ATOM 4601 N N . PHE A 1 594 ? -14.988 5.486 4.549 1.00 97.69 594 PHE A N 1
ATOM 4602 C CA . PHE A 1 594 ? -14.340 4.777 5.635 1.00 97.69 594 PHE A CA 1
ATOM 4603 C C . PHE A 1 594 ? -15.147 4.987 6.913 1.00 97.69 594 PHE A C 1
ATOM 4605 O O . PHE A 1 594 ? -15.390 6.131 7.290 1.00 97.69 594 PHE A O 1
ATOM 4612 N N . TYR A 1 595 ? -15.509 3.905 7.604 1.00 97.38 595 TYR A N 1
ATOM 4613 C CA . TYR A 1 595 ? -16.172 3.968 8.906 1.00 97.38 595 TYR A CA 1
ATOM 4614 C C . TYR A 1 595 ? -15.183 3.721 10.057 1.00 97.38 595 TYR A C 1
ATOM 4616 O O . TYR A 1 595 ? -14.607 2.635 10.165 1.00 97.38 595 TYR A O 1
ATOM 4624 N N . TRP A 1 596 ? -14.999 4.707 10.942 1.00 96.69 596 TRP A N 1
ATOM 4625 C CA . TRP A 1 596 ? -14.114 4.635 12.113 1.00 96.69 596 TRP A CA 1
ATOM 4626 C C . TRP A 1 596 ? -14.742 3.845 13.269 1.00 96.69 596 TRP A C 1
ATOM 4628 O O . TRP A 1 596 ? -15.041 4.364 14.348 1.00 96.69 596 TRP A O 1
ATOM 4638 N N . ASN A 1 597 ? -14.931 2.547 13.048 1.00 94.44 597 ASN A N 1
ATOM 4639 C CA . ASN A 1 597 ? -15.605 1.648 13.984 1.00 94.44 597 ASN A CA 1
ATOM 4640 C C . ASN A 1 597 ? -14.932 1.527 15.366 1.00 94.44 597 ASN A C 1
ATOM 4642 O O . ASN A 1 597 ? -15.590 1.126 16.322 1.00 94.44 597 ASN A O 1
ATOM 4646 N N . VAL A 1 598 ? -13.663 1.922 15.519 1.00 93.44 598 VAL A N 1
ATOM 4647 C CA . VAL A 1 598 ? -12.981 2.005 16.828 1.00 93.44 598 VAL A CA 1
ATOM 4648 C C . VAL A 1 598 ? -13.705 2.950 17.788 1.00 93.44 598 VAL A C 1
ATOM 4650 O O . VAL A 1 598 ? -13.685 2.731 18.997 1.00 93.44 598 VAL A O 1
ATOM 4653 N N . ALA A 1 599 ? -14.367 3.979 17.260 1.00 95.44 599 ALA A N 1
ATOM 4654 C CA . ALA A 1 599 ? -15.136 4.928 18.051 1.00 95.44 599 ALA A CA 1
ATOM 4655 C C . ALA A 1 599 ? -16.617 4.533 18.213 1.00 95.44 599 ALA A C 1
ATOM 4657 O O . ALA A 1 599 ? -17.346 5.212 18.937 1.00 95.44 599 ALA A O 1
ATOM 4658 N N . SER A 1 600 ? -17.063 3.424 17.606 1.00 94.31 600 SER A N 1
ATOM 4659 C CA . SER A 1 600 ? -18.462 2.973 17.663 1.00 94.31 600 SER A CA 1
ATOM 4660 C C . SER A 1 600 ? -19.014 2.747 19.082 1.00 94.31 600 SER A C 1
ATOM 4662 O O . SER A 1 600 ? -20.174 3.108 19.276 1.00 94.31 600 SER A O 1
ATOM 4664 N N . PRO A 1 601 ? -18.249 2.295 20.110 1.00 94.88 601 PRO A N 1
ATOM 4665 C CA . PRO A 1 601 ? -18.789 2.159 21.469 1.00 94.88 601 PRO A CA 1
ATOM 4666 C C . PRO A 1 601 ? -19.344 3.464 22.054 1.00 94.88 601 PRO A C 1
ATOM 4668 O O . PRO A 1 601 ? -20.311 3.435 22.808 1.00 94.88 601 PRO A O 1
ATOM 4671 N N . ARG A 1 602 ? -18.761 4.611 21.678 1.00 96.00 602 ARG A N 1
ATOM 4672 C CA . ARG A 1 602 ? -19.285 5.941 22.022 1.00 96.00 602 ARG A CA 1
ATOM 4673 C C . ARG A 1 602 ? -20.193 6.499 20.925 1.00 96.00 602 ARG A C 1
ATOM 4675 O O . ARG A 1 602 ? -21.128 7.226 21.233 1.00 96.00 602 ARG A O 1
ATOM 4682 N N . GLY A 1 603 ? -19.951 6.141 19.664 1.00 96.00 603 GLY A N 1
ATOM 4683 C CA . GLY A 1 603 ? -20.765 6.557 18.520 1.00 96.00 603 GLY A CA 1
ATOM 4684 C C . GLY A 1 603 ? -22.226 6.107 18.604 1.00 96.00 603 GLY A C 1
ATOM 4685 O O . GLY A 1 603 ? -23.096 6.810 18.108 1.00 96.00 603 GLY A O 1
ATOM 4686 N N . ILE A 1 604 ? -22.527 4.991 19.275 1.00 96.75 604 ILE A N 1
ATOM 4687 C CA . ILE A 1 604 ? -23.912 4.535 19.497 1.00 96.75 604 ILE A CA 1
ATOM 4688 C C . ILE A 1 604 ? -24.707 5.394 20.492 1.00 96.75 604 ILE A C 1
ATOM 4690 O O . ILE A 1 604 ? -25.915 5.206 20.635 1.00 96.75 604 ILE A O 1
ATOM 4694 N N . ILE A 1 605 ? -24.055 6.321 21.197 1.00 97.12 605 ILE A N 1
ATOM 4695 C CA . ILE A 1 605 ? -24.705 7.216 22.151 1.00 97.12 605 ILE A CA 1
ATOM 4696 C C . ILE A 1 605 ? -25.053 8.534 21.439 1.00 97.12 605 ILE A C 1
ATOM 4698 O O . ILE A 1 605 ? -24.164 9.158 20.850 1.00 97.12 605 ILE A O 1
ATOM 4702 N N . PRO A 1 606 ? -26.318 8.991 21.506 1.00 96.62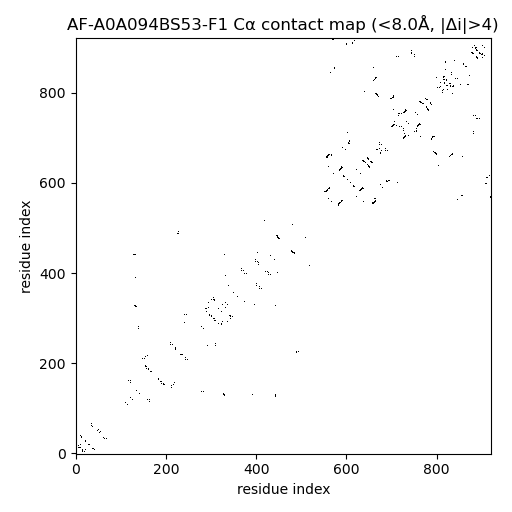 606 PRO A N 1
ATOM 4703 C CA . PRO A 1 606 ? -26.765 10.218 20.851 1.00 96.62 606 PRO A CA 1
ATOM 4704 C C . PRO A 1 606 ? -25.874 11.429 21.144 1.00 96.62 606 PRO A C 1
ATOM 4706 O O . PRO A 1 606 ? -25.575 11.727 22.301 1.00 96.62 606 PRO A O 1
ATOM 4709 N N . GLY A 1 607 ? -25.478 12.146 20.090 1.00 93.94 607 GLY A N 1
ATOM 4710 C CA . GLY A 1 607 ? -24.776 13.431 20.188 1.00 93.94 607 GLY A CA 1
ATOM 4711 C C . GLY A 1 607 ? -23.332 13.369 20.698 1.00 93.94 607 GLY A C 1
ATOM 4712 O O . GLY A 1 607 ? -22.729 14.415 20.921 1.00 93.94 607 GLY A O 1
ATOM 4713 N N . GLN A 1 608 ? -22.755 12.177 20.894 1.00 95.00 608 GLN A N 1
ATOM 4714 C CA . GLN A 1 608 ? -21.405 12.055 21.457 1.00 95.00 608 GLN A CA 1
ATOM 4715 C C . GLN A 1 608 ? -20.286 12.192 20.422 1.00 95.00 608 GLN A C 1
ATOM 4717 O O . GLN A 1 608 ? -19.193 12.650 20.765 1.00 95.00 608 GLN A O 1
ATOM 4722 N N . ILE A 1 609 ? -20.531 11.766 19.181 1.00 95.62 609 ILE A N 1
ATOM 4723 C CA . ILE A 1 609 ? -19.589 11.879 18.065 1.00 95.62 609 ILE A CA 1
ATOM 4724 C C . ILE A 1 609 ? -20.379 12.259 16.815 1.00 95.62 609 ILE A C 1
ATOM 4726 O O . ILE A 1 609 ? -21.378 11.621 16.497 1.00 95.62 609 ILE A O 1
ATOM 4730 N N . GLU A 1 610 ? -19.922 13.306 16.135 1.00 95.25 610 GLU A N 1
ATOM 4731 C CA . GLU A 1 610 ? -20.470 13.760 14.855 1.00 95.25 610 GLU A CA 1
ATOM 4732 C C . GLU A 1 610 ? -20.149 12.766 13.733 1.00 95.25 610 GLU A C 1
ATOM 4734 O O . GLU A 1 610 ? -19.092 12.126 13.725 1.00 95.25 610 GLU A O 1
ATOM 4739 N N . ASP A 1 611 ? -21.039 12.683 12.752 1.00 95.56 611 ASP A N 1
ATOM 4740 C CA . ASP A 1 611 ? -20.928 11.795 11.598 1.00 95.56 611 ASP A CA 1
ATOM 4741 C C . ASP A 1 611 ? -19.617 11.999 10.822 1.00 95.56 611 ASP A C 1
ATOM 4743 O O . ASP A 1 611 ? -18.963 11.037 10.429 1.00 95.56 611 ASP A O 1
ATOM 4747 N N . GLU A 1 612 ? -19.165 13.239 10.656 1.00 94.19 612 GLU A N 1
ATOM 4748 C CA . GLU A 1 612 ? -17.943 13.593 9.920 1.00 94.19 612 GLU A CA 1
ATOM 4749 C C . GLU A 1 612 ? -16.666 13.090 10.616 1.00 94.19 612 GLU A C 1
ATOM 4751 O O . GLU A 1 612 ? -15.619 12.927 9.983 1.00 94.19 612 GLU A O 1
ATOM 4756 N N . LYS A 1 613 ? -16.747 12.815 11.926 1.00 95.25 613 LYS A N 1
ATOM 4757 C CA . LYS A 1 613 ? -15.669 12.217 12.732 1.00 95.25 613 LYS A CA 1
ATOM 4758 C C . LYS A 1 613 ? -15.715 10.688 12.742 1.00 95.25 613 LYS A C 1
ATOM 4760 O O . LYS A 1 613 ? -14.804 10.058 13.278 1.00 95.25 613 LYS A O 1
ATOM 4765 N N . LEU A 1 614 ? -16.757 10.091 12.165 1.00 96.25 614 LEU A N 1
ATOM 4766 C CA . LEU A 1 614 ? -16.918 8.644 12.014 1.00 96.25 614 LEU A CA 1
ATOM 4767 C C . LEU A 1 614 ? -16.818 8.191 10.558 1.00 96.25 614 LEU A C 1
ATOM 4769 O O . LEU A 1 614 ? -16.455 7.040 10.323 1.00 96.25 614 LEU A O 1
ATOM 4773 N N . PHE A 1 615 ? -17.112 9.070 9.602 1.00 97.62 615 PHE A N 1
ATOM 4774 C CA . PHE A 1 615 ? -17.173 8.755 8.182 1.00 97.62 615 PHE A CA 1
ATOM 4775 C C . PHE A 1 615 ? -16.363 9.751 7.351 1.00 97.62 615 PHE A C 1
ATOM 4777 O O . PHE A 1 615 ? -16.623 10.951 7.395 1.00 97.62 615 PHE A O 1
ATOM 4784 N N . GLN A 1 616 ? -15.433 9.249 6.537 1.00 97.19 616 GLN A N 1
ATOM 4785 C CA . GLN A 1 616 ? -14.657 10.055 5.581 1.00 97.19 616 GLN A CA 1
ATOM 4786 C C . GLN A 1 616 ? -14.620 9.382 4.200 1.00 97.19 616 GLN A C 1
ATOM 4788 O O . GLN A 1 616 ? -14.505 8.156 4.158 1.00 97.19 616 GLN A O 1
ATOM 4793 N N . PRO A 1 617 ? -14.734 10.121 3.079 1.00 97.50 617 PRO A N 1
ATOM 4794 C CA . PRO A 1 617 ? -14.719 9.534 1.736 1.00 97.50 617 PRO A CA 1
ATOM 4795 C C . PRO A 1 617 ? -13.423 8.761 1.464 1.00 97.50 617 PRO A C 1
ATOM 4797 O O . PRO A 1 617 ? -12.341 9.268 1.726 1.00 97.50 617 PRO A O 1
ATOM 4800 N N . ILE A 1 618 ? -13.513 7.539 0.932 1.00 97.81 618 ILE A N 1
ATOM 4801 C CA . ILE A 1 618 ? -12.324 6.694 0.705 1.00 97.81 618 ILE A CA 1
ATOM 4802 C C . ILE A 1 618 ? -11.523 7.185 -0.502 1.00 97.81 618 ILE A C 1
ATOM 4804 O O . ILE A 1 618 ? -10.301 7.272 -0.439 1.00 97.81 618 ILE A O 1
ATOM 4808 N N . SER A 1 619 ? -12.203 7.472 -1.615 1.00 93.69 619 SER A N 1
ATOM 4809 C CA . SER A 1 619 ? -11.559 7.728 -2.910 1.00 93.69 619 SER A CA 1
ATOM 4810 C C . SER A 1 619 ? -10.669 8.970 -2.906 1.00 93.69 619 SER A C 1
ATOM 4812 O O . SER A 1 619 ? -9.598 8.938 -3.507 1.00 93.69 619 SER A O 1
ATOM 4814 N N . THR A 1 620 ? -11.072 10.025 -2.189 1.00 92.88 620 THR A N 1
ATOM 4815 C CA . THR A 1 620 ? -10.326 11.292 -2.103 1.00 92.88 620 THR A CA 1
ATOM 4816 C C . THR A 1 620 ? -8.936 11.097 -1.505 1.00 92.88 620 THR A C 1
ATOM 4818 O O . THR A 1 620 ? -7.978 11.744 -1.918 1.00 92.88 620 THR A O 1
ATOM 4821 N N . GLY A 1 621 ? -8.787 10.130 -0.596 1.00 94.69 621 GLY A N 1
ATOM 4822 C CA . GLY A 1 621 ? -7.506 9.778 0.004 1.00 94.69 621 GLY A CA 1
ATOM 4823 C C . GLY A 1 621 ? -6.466 9.234 -0.981 1.00 94.69 621 GLY A C 1
ATOM 4824 O O . GLY A 1 621 ? -5.275 9.226 -0.680 1.00 94.69 621 GLY A O 1
ATOM 4825 N N . PHE A 1 622 ? -6.873 8.801 -2.176 1.00 96.25 622 PHE A N 1
ATOM 4826 C CA . PHE A 1 622 ? -5.976 8.214 -3.176 1.00 96.25 622 PHE A CA 1
ATOM 4827 C C . PHE A 1 622 ? -5.683 9.135 -4.371 1.00 96.25 622 PHE A C 1
ATOM 4829 O O . PHE A 1 622 ? -4.852 8.775 -5.202 1.00 96.25 622 PHE A O 1
ATOM 4836 N N . GLU A 1 623 ? -6.285 10.328 -4.441 1.00 92.44 623 GLU A N 1
ATOM 4837 C CA . GLU A 1 623 ? -6.092 11.302 -5.538 1.00 92.44 623 GLU A CA 1
ATOM 4838 C C . GLU A 1 623 ? -4.644 11.800 -5.666 1.00 92.44 623 GLU A C 1
ATOM 4840 O O . GLU A 1 623 ? -4.193 12.191 -6.737 1.00 92.44 623 GLU A O 1
ATOM 4845 N N . GLN A 1 624 ? -3.893 11.741 -4.570 1.00 91.56 624 GLN A N 1
ATOM 4846 C CA . GLN A 1 624 ? -2.469 12.072 -4.501 1.00 91.56 624 GLN A CA 1
ATOM 4847 C C . GLN A 1 624 ? -1.543 11.096 -5.251 1.00 91.56 624 GLN A C 1
ATOM 4849 O O . GLN A 1 624 ? -0.360 11.392 -5.430 1.00 91.56 624 GLN A O 1
ATOM 4854 N N . TYR A 1 625 ? -2.032 9.915 -5.643 1.00 91.00 625 TYR A N 1
ATOM 4855 C CA . TYR A 1 625 ? -1.249 8.929 -6.388 1.00 91.00 625 TYR A CA 1
ATOM 4856 C C . TYR A 1 625 ? -1.433 9.102 -7.904 1.00 91.00 625 TYR A C 1
ATOM 4858 O O . TYR A 1 625 ? -2.479 9.580 -8.336 1.00 91.00 625 TYR A O 1
ATOM 4866 N N . PRO A 1 626 ? -0.451 8.705 -8.741 1.00 84.44 626 PRO A N 1
ATOM 4867 C CA . PRO A 1 626 ? -0.513 8.971 -10.177 1.00 84.44 626 PRO A CA 1
ATOM 4868 C C . PRO A 1 626 ? -1.767 8.394 -10.850 1.00 84.44 626 PRO A C 1
ATOM 4870 O O . PRO A 1 626 ? -2.162 7.254 -10.581 1.00 84.44 626 PRO A O 1
ATOM 4873 N N . SER A 1 627 ? -2.355 9.159 -11.773 1.00 79.06 627 SER A N 1
ATOM 4874 C CA . SER A 1 627 ? -3.534 8.754 -12.545 1.00 79.06 627 SER A CA 1
ATOM 4875 C C . SER A 1 627 ? -3.332 7.388 -13.217 1.00 79.06 627 SER A C 1
ATOM 4877 O O . SER A 1 627 ? -2.261 7.084 -13.740 1.00 79.06 627 SER A O 1
ATOM 4879 N N . GLY A 1 628 ? -4.355 6.529 -13.165 1.00 84.62 628 GLY A N 1
ATOM 4880 C CA . GLY A 1 628 ? -4.309 5.164 -13.713 1.00 84.62 628 GLY A CA 1
ATOM 4881 C C . GLY A 1 628 ? -3.647 4.108 -12.811 1.00 84.62 628 GLY A C 1
ATOM 4882 O O . GLY A 1 628 ? -3.695 2.918 -13.129 1.00 84.62 628 GLY A O 1
ATOM 4883 N N . ARG A 1 629 ? -3.066 4.498 -11.665 1.00 88.94 629 ARG A N 1
ATOM 4884 C CA . ARG A 1 629 ? -2.455 3.570 -10.690 1.00 88.94 629 ARG A CA 1
ATOM 4885 C C . ARG A 1 629 ? -3.414 3.078 -9.612 1.00 88.94 629 ARG A C 1
ATOM 4887 O O . ARG A 1 629 ? -3.135 2.056 -8.984 1.00 88.94 629 ARG A O 1
ATOM 4894 N N . PHE A 1 630 ? -4.514 3.788 -9.398 1.00 95.44 630 PHE A N 1
ATOM 4895 C CA . PHE A 1 630 ? -5.553 3.449 -8.438 1.00 95.44 630 PHE A CA 1
ATOM 4896 C C . PHE A 1 630 ? -6.917 3.434 -9.128 1.00 95.44 630 PHE A C 1
ATOM 4898 O O . PHE A 1 630 ? -7.210 4.294 -9.955 1.00 95.44 630 PHE A O 1
ATOM 4905 N N . GLU A 1 631 ? -7.742 2.458 -8.779 1.00 96.06 631 GLU A N 1
ATOM 4906 C CA . GLU A 1 631 ? -9.147 2.382 -9.154 1.00 96.06 631 GLU A CA 1
ATOM 4907 C C . GLU A 1 631 ? -9.965 2.036 -7.912 1.00 96.06 631 GLU A C 1
ATOM 4909 O O . GLU A 1 631 ? -9.638 1.101 -7.179 1.00 96.06 631 GLU A O 1
ATOM 4914 N N . PHE A 1 632 ? -11.034 2.789 -7.680 1.00 97.44 632 PHE A N 1
ATOM 4915 C CA . PHE A 1 632 ? -12.004 2.488 -6.639 1.00 97.44 632 PHE A CA 1
ATOM 4916 C C . PHE A 1 632 ? -13.257 1.888 -7.273 1.00 97.44 632 PHE A C 1
ATOM 4918 O O . PHE A 1 632 ? -13.885 2.518 -8.122 1.00 97.44 632 PHE A O 1
ATOM 4925 N N . VAL A 1 633 ? -13.628 0.685 -6.845 1.00 97.62 633 VAL A N 1
ATOM 4926 C CA . VAL A 1 633 ? -14.825 -0.019 -7.313 1.00 97.62 633 VAL A CA 1
ATOM 4927 C C . VAL A 1 633 ? -15.825 -0.086 -6.167 1.00 97.62 633 VAL A C 1
ATOM 4929 O O . VAL A 1 633 ? -15.596 -0.758 -5.158 1.00 97.62 633 VAL A O 1
ATOM 4932 N N . LEU A 1 634 ? -16.956 0.598 -6.331 1.00 97.44 634 LEU A N 1
ATOM 4933 C CA . LEU A 1 634 ? -18.070 0.510 -5.395 1.00 97.44 634 LEU A CA 1
ATOM 4934 C C . LEU A 1 634 ? -18.803 -0.824 -5.604 1.00 97.44 634 LEU A C 1
ATOM 4936 O O . LEU A 1 634 ? -19.484 -1.017 -6.609 1.00 97.44 634 LEU A O 1
ATOM 4940 N N . GLY A 1 635 ? -18.646 -1.748 -4.661 1.00 96.50 635 GLY A N 1
ATOM 4941 C CA . GLY A 1 635 ? -19.233 -3.081 -4.729 1.00 96.50 635 GLY A CA 1
ATOM 4942 C C . GLY A 1 635 ? -18.683 -4.044 -3.681 1.00 96.50 635 GLY A C 1
ATOM 4943 O O . GLY A 1 635 ? -17.780 -3.715 -2.916 1.00 96.50 635 GLY A O 1
ATOM 4944 N N . TYR A 1 636 ? -19.223 -5.257 -3.639 1.00 95.81 636 TYR A N 1
ATOM 4945 C CA . TYR A 1 636 ? -18.750 -6.331 -2.760 1.00 95.81 636 TYR A CA 1
ATOM 4946 C C . TYR A 1 636 ? -18.477 -7.604 -3.559 1.00 95.81 636 TYR A C 1
ATOM 4948 O O . TYR A 1 636 ? -19.076 -7.825 -4.607 1.00 95.81 636 TYR A O 1
ATOM 4956 N N . ALA A 1 637 ? -17.552 -8.436 -3.081 1.00 97.56 637 ALA A N 1
ATOM 4957 C CA . ALA A 1 637 ? -17.241 -9.703 -3.732 1.00 97.56 637 ALA A CA 1
ATOM 4958 C C . ALA A 1 637 ? -18.385 -10.713 -3.538 1.00 97.56 637 ALA A C 1
ATOM 4960 O O . ALA A 1 637 ? -18.821 -10.952 -2.413 1.00 97.56 637 ALA A O 1
ATOM 4961 N N . GLU A 1 638 ? -18.838 -11.316 -4.635 1.00 97.69 638 GLU A N 1
ATOM 4962 C CA . GLU A 1 638 ? -19.892 -12.338 -4.669 1.00 97.69 638 GLU A CA 1
ATOM 4963 C C . GLU A 1 638 ? -19.313 -13.742 -4.866 1.00 97.69 638 GLU A C 1
ATOM 4965 O O . GLU A 1 638 ? -19.841 -14.718 -4.339 1.00 97.69 638 GLU A O 1
ATOM 4970 N N . SER A 1 639 ? -18.196 -13.857 -5.592 1.00 97.56 639 SER A N 1
ATOM 4971 C CA . SER A 1 639 ? -17.468 -15.119 -5.743 1.00 97.56 639 SER A CA 1
ATOM 4972 C C . SER A 1 639 ? -15.975 -14.906 -5.992 1.00 97.56 639 SER A C 1
ATOM 4974 O O . SER A 1 639 ? -15.556 -13.906 -6.579 1.00 97.56 639 SER A O 1
ATOM 4976 N N . LEU A 1 640 ? -15.168 -15.872 -5.549 1.00 97.69 640 LEU A N 1
ATOM 4977 C CA . LEU A 1 640 ? -13.726 -15.927 -5.779 1.00 97.69 640 LEU A CA 1
ATOM 4978 C C . LEU A 1 640 ? -13.339 -17.249 -6.452 1.00 97.69 640 LEU A C 1
ATOM 4980 O O . LEU A 1 640 ? -13.483 -18.321 -5.860 1.00 97.69 640 LEU A O 1
ATOM 4984 N N . ASP A 1 641 ? -12.757 -17.158 -7.647 1.00 96.19 641 ASP A N 1
ATOM 4985 C CA . ASP A 1 641 ? -12.087 -18.276 -8.305 1.00 96.19 641 ASP A CA 1
ATOM 4986 C C . ASP A 1 641 ? -10.564 -18.096 -8.232 1.00 96.19 641 ASP A C 1
ATOM 4988 O O . ASP A 1 641 ? -9.940 -17.347 -8.989 1.00 96.19 641 ASP A O 1
ATOM 4992 N N . VAL A 1 642 ? -9.958 -18.826 -7.293 1.00 94.38 642 VAL A N 1
ATOM 4993 C CA . VAL A 1 642 ? -8.509 -18.811 -7.058 1.00 94.38 642 VAL A CA 1
ATOM 4994 C C . VAL A 1 642 ? -7.728 -19.477 -8.197 1.00 94.38 642 VAL A C 1
ATOM 4996 O O . VAL A 1 642 ? -6.574 -19.117 -8.422 1.00 94.38 642 VAL A O 1
ATOM 4999 N N . ASN A 1 643 ? -8.330 -20.425 -8.925 1.00 91.38 643 ASN A N 1
ATOM 5000 C CA . ASN A 1 643 ? -7.632 -21.181 -9.967 1.00 91.38 643 ASN A CA 1
ATOM 5001 C C . ASN A 1 643 ? -7.384 -20.311 -11.202 1.00 91.38 643 ASN A C 1
ATOM 5003 O O . ASN A 1 643 ? -6.288 -20.335 -11.759 1.00 91.38 643 ASN A O 1
ATOM 5007 N N . VAL A 1 644 ? -8.388 -19.528 -11.610 1.00 94.44 644 VAL A N 1
ATOM 5008 C CA . VAL A 1 644 ? -8.273 -18.599 -12.750 1.00 94.44 644 VAL A CA 1
ATOM 5009 C C . VAL A 1 644 ? -7.879 -17.177 -12.333 1.00 94.44 644 VAL A C 1
ATOM 5011 O O . VAL A 1 644 ? -7.723 -16.320 -13.195 1.00 94.44 644 VAL A O 1
ATOM 5014 N N . LYS A 1 645 ? -7.679 -16.939 -11.027 1.00 97.25 645 LYS A N 1
ATOM 5015 C CA . LYS A 1 645 ? -7.320 -15.648 -10.415 1.00 97.25 645 LYS A CA 1
ATOM 5016 C C . LYS A 1 645 ? -8.304 -14.518 -10.732 1.00 97.25 645 LYS A C 1
ATOM 5018 O O . LYS A 1 645 ? -7.921 -13.451 -11.215 1.00 97.25 645 LYS A O 1
ATOM 5023 N N . ARG A 1 646 ? -9.580 -14.760 -10.429 1.00 97.62 646 ARG A N 1
ATOM 5024 C CA . ARG A 1 646 ? -10.680 -13.832 -10.707 1.00 97.62 646 ARG A CA 1
ATOM 5025 C C . ARG A 1 646 ? -11.603 -13.668 -9.510 1.00 97.62 646 ARG A C 1
ATOM 5027 O O . ARG A 1 646 ? -11.962 -14.646 -8.856 1.00 97.62 646 ARG A O 1
ATOM 5034 N N . VAL A 1 647 ? -12.028 -12.433 -9.265 1.00 98.00 647 VAL A N 1
ATOM 5035 C CA . VAL A 1 647 ? -13.122 -12.103 -8.343 1.00 98.00 647 VAL A CA 1
ATOM 5036 C C . VAL A 1 647 ? -14.300 -11.584 -9.154 1.00 98.00 647 VAL A C 1
ATOM 5038 O O . VAL A 1 647 ? -14.123 -10.730 -10.021 1.00 98.00 647 VAL A O 1
ATOM 5041 N N . THR A 1 648 ? -15.498 -12.070 -8.848 1.00 98.00 648 THR A N 1
ATOM 5042 C CA . THR A 1 648 ? -16.742 -11.452 -9.315 1.00 98.00 648 THR A CA 1
ATOM 5043 C C . THR A 1 648 ? -17.257 -10.543 -8.213 1.00 98.00 648 THR A C 1
ATOM 5045 O O . THR A 1 648 ? -17.449 -10.976 -7.074 1.00 98.00 648 THR A O 1
ATOM 5048 N N . VAL A 1 649 ? -17.438 -9.277 -8.552 1.00 97.12 649 VAL A N 1
ATOM 5049 C CA . VAL A 1 649 ? -17.978 -8.222 -7.700 1.00 97.12 649 VAL A CA 1
ATOM 5050 C C . VAL A 1 649 ? -19.424 -7.962 -8.120 1.00 97.12 649 VAL A C 1
ATOM 5052 O O . VAL A 1 649 ? -19.787 -8.175 -9.280 1.00 97.12 649 VAL A O 1
ATOM 5055 N N . SER A 1 650 ? -20.236 -7.480 -7.180 1.00 94.38 650 SER A N 1
ATOM 5056 C CA . SER A 1 650 ? -21.605 -7.018 -7.412 1.00 94.38 650 SER A CA 1
ATOM 5057 C C . SER A 1 650 ? -21.743 -6.208 -8.704 1.00 94.38 650 SER A C 1
ATOM 5059 O O . SER A 1 650 ? -20.840 -5.450 -9.066 1.00 94.38 650 SER A O 1
ATOM 5061 N N . ASN A 1 651 ? -22.902 -6.321 -9.356 1.00 90.44 651 ASN A N 1
ATOM 5062 C CA . ASN A 1 651 ? -23.171 -5.812 -10.710 1.00 90.44 651 ASN A CA 1
ATOM 5063 C C . ASN A 1 651 ? -22.432 -6.582 -11.823 1.00 90.44 651 ASN A C 1
ATOM 5065 O O . ASN A 1 651 ? -22.199 -6.032 -12.897 1.00 90.44 651 ASN A O 1
ATOM 5069 N N . ASN A 1 652 ? -22.087 -7.856 -11.584 1.00 88.00 652 ASN A N 1
ATOM 5070 C CA . ASN A 1 652 ? -21.398 -8.739 -12.537 1.00 88.00 652 ASN A CA 1
ATOM 5071 C C . ASN A 1 652 ? -20.044 -8.196 -13.034 1.00 88.00 652 ASN A C 1
ATOM 5073 O O . ASN A 1 652 ? -19.603 -8.522 -14.138 1.00 88.00 652 ASN A O 1
ATOM 5077 N N . ILE A 1 653 ? -19.368 -7.372 -12.230 1.00 93.62 653 ILE A N 1
ATOM 5078 C CA . ILE A 1 653 ? -18.042 -6.850 -12.565 1.00 93.62 653 ILE A CA 1
ATOM 5079 C C . ILE A 1 653 ? -17.016 -7.940 -12.260 1.00 93.62 653 ILE A C 1
ATOM 5081 O O . ILE A 1 653 ? -16.847 -8.346 -11.113 1.00 93.62 653 ILE A O 1
ATOM 5085 N N . THR A 1 654 ? -16.300 -8.414 -13.275 1.00 96.25 654 THR A N 1
ATOM 5086 C CA . THR A 1 654 ? -15.228 -9.403 -13.097 1.00 96.25 654 THR A CA 1
ATOM 5087 C C . THR A 1 654 ? -13.864 -8.730 -13.076 1.00 96.25 654 THR A C 1
ATOM 5089 O O . THR A 1 654 ? -13.500 -8.048 -14.034 1.00 96.25 654 THR A O 1
ATOM 5092 N N . LEU A 1 655 ? -13.091 -8.971 -12.018 1.00 96.81 655 LEU A N 1
ATOM 5093 C CA . LEU A 1 655 ? -11.749 -8.426 -11.831 1.00 96.81 655 LEU A CA 1
ATOM 5094 C C . LEU A 1 655 ? -10.717 -9.558 -11.819 1.00 96.81 655 LEU A C 1
ATOM 5096 O O . LEU A 1 655 ? -10.718 -10.404 -10.921 1.00 96.81 655 LEU A O 1
ATOM 5100 N N . ASP A 1 656 ? -9.826 -9.554 -12.809 1.00 97.00 656 ASP A N 1
ATOM 5101 C CA . ASP A 1 656 ? -8.650 -10.427 -12.845 1.00 97.00 656 ASP A CA 1
ATOM 5102 C C . ASP A 1 656 ? -7.525 -9.827 -11.991 1.00 97.00 656 ASP A C 1
ATOM 5104 O O . ASP A 1 656 ? -7.267 -8.618 -12.045 1.00 97.00 656 ASP A O 1
ATOM 5108 N N . TYR A 1 657 ? -6.824 -10.667 -11.227 1.00 96.88 657 TYR A N 1
ATOM 5109 C CA . TYR A 1 657 ? -5.765 -10.219 -10.323 1.00 96.88 657 TYR A CA 1
ATOM 5110 C C . TYR A 1 657 ? -4.445 -10.976 -10.509 1.00 96.88 657 TYR A C 1
ATOM 5112 O O . TYR A 1 657 ? -4.399 -12.188 -10.720 1.00 96.88 657 TYR A O 1
ATOM 5120 N N . ASP A 1 658 ? -3.335 -10.256 -10.346 1.00 94.94 658 ASP A N 1
ATOM 5121 C CA . ASP A 1 658 ? -2.020 -10.853 -10.102 1.00 94.94 658 ASP A CA 1
ATOM 5122 C C . ASP A 1 658 ? -1.804 -11.106 -8.608 1.00 94.94 658 ASP A C 1
ATOM 5124 O O . ASP A 1 658 ? -1.200 -12.112 -8.236 1.00 94.94 658 ASP A O 1
ATOM 5128 N N . VAL A 1 659 ? -2.304 -10.195 -7.766 1.00 96.69 659 VAL A N 1
ATOM 5129 C CA . VAL A 1 659 ? -2.256 -10.244 -6.300 1.00 96.69 659 VAL A CA 1
ATOM 5130 C C . VAL A 1 659 ? -3.639 -9.895 -5.761 1.00 96.69 659 VAL A C 1
ATOM 5132 O O . VAL A 1 659 ? -4.204 -8.872 -6.139 1.00 96.69 659 VAL A O 1
ATOM 5135 N N . LEU A 1 660 ? -4.170 -10.719 -4.859 1.00 98.56 660 LEU A N 1
ATOM 5136 C CA . LEU A 1 660 ? -5.422 -10.463 -4.150 1.00 98.56 660 LEU A CA 1
ATOM 5137 C C . LEU A 1 660 ? -5.146 -10.244 -2.662 1.00 98.56 660 LEU A C 1
ATOM 5139 O O . LEU A 1 660 ? -4.483 -11.063 -2.025 1.00 98.56 660 LEU A O 1
ATOM 5143 N N . ILE A 1 661 ? -5.689 -9.167 -2.101 1.00 98.81 661 ILE A N 1
ATOM 5144 C CA . ILE A 1 661 ? -5.687 -8.891 -0.664 1.00 98.81 661 ILE A CA 1
ATOM 5145 C C . ILE A 1 661 ? -7.127 -8.953 -0.160 1.00 98.81 661 ILE A C 1
ATOM 5147 O O . ILE A 1 661 ? -7.975 -8.167 -0.578 1.00 98.81 661 ILE A O 1
ATOM 5151 N N . ILE A 1 662 ? -7.400 -9.869 0.762 1.00 98.75 662 ILE A N 1
ATOM 5152 C CA . ILE A 1 662 ? -8.691 -10.026 1.425 1.00 98.75 662 ILE A CA 1
ATOM 5153 C C . ILE A 1 662 ? -8.628 -9.293 2.768 1.00 98.75 662 ILE A C 1
ATOM 5155 O O . ILE A 1 662 ? -8.048 -9.777 3.738 1.00 98.75 662 ILE A O 1
ATOM 5159 N N . GLY A 1 663 ? -9.221 -8.102 2.804 1.00 98.00 663 GLY A N 1
ATOM 5160 C CA . GLY A 1 663 ? -9.359 -7.242 3.980 1.00 98.00 663 GLY A CA 1
ATOM 5161 C C . GLY A 1 663 ? -10.824 -6.919 4.286 1.00 98.00 663 GLY A C 1
ATOM 5162 O O . GLY A 1 663 ? -11.125 -5.829 4.769 1.00 98.00 663 GLY A O 1
ATOM 5163 N N . THR A 1 664 ? -11.743 -7.844 3.982 1.00 97.50 664 THR A N 1
ATOM 5164 C CA . THR A 1 664 ? -13.203 -7.648 4.077 1.00 97.50 664 THR A CA 1
ATOM 5165 C C . THR A 1 664 ? -13.734 -7.596 5.510 1.00 97.50 664 THR A C 1
ATOM 5167 O O . THR A 1 664 ? -14.888 -7.225 5.726 1.00 97.50 664 THR A O 1
ATOM 5170 N N . GLY A 1 665 ? -12.895 -7.919 6.497 1.00 95.94 665 GLY A N 1
ATOM 5171 C CA . GLY A 1 665 ? -13.221 -7.815 7.916 1.00 95.94 665 GLY A CA 1
ATOM 5172 C C . GLY A 1 665 ? -14.343 -8.759 8.351 1.00 95.94 665 GLY A C 1
ATOM 5173 O O . GLY A 1 665 ? -14.448 -9.893 7.884 1.00 95.94 665 GLY A O 1
ATOM 5174 N N . SER A 1 666 ? -15.169 -8.286 9.278 1.00 95.25 666 SER A N 1
ATOM 5175 C CA . SER A 1 666 ? -16.288 -9.025 9.857 1.00 95.25 666 SER A CA 1
ATOM 5176 C C . SER A 1 666 ? -17.507 -8.126 10.034 1.00 95.25 666 SER A C 1
ATOM 5178 O O . SER A 1 666 ? -17.376 -6.907 10.187 1.00 95.25 666 SER A O 1
ATOM 5180 N N . ASN A 1 667 ? -18.679 -8.750 10.048 1.00 93.44 667 ASN A N 1
ATOM 5181 C CA . ASN A 1 667 ? -19.950 -8.137 10.399 1.00 93.44 667 ASN A CA 1
ATOM 5182 C C . ASN A 1 667 ? -20.355 -8.512 11.823 1.00 93.44 667 ASN A C 1
ATOM 5184 O O . ASN A 1 667 ? -19.900 -9.509 12.386 1.00 93.44 667 ASN A O 1
ATOM 5188 N N . ASP A 1 668 ? -21.247 -7.709 12.388 1.00 92.62 668 ASP A N 1
ATOM 5189 C CA . ASP A 1 668 ? -21.992 -8.074 13.584 1.00 92.62 668 ASP A CA 1
ATOM 5190 C C . ASP A 1 668 ? -23.178 -8.971 13.194 1.00 92.62 668 ASP A C 1
ATOM 5192 O O . ASP A 1 668 ? -23.916 -8.646 12.261 1.00 92.62 668 ASP A O 1
ATOM 5196 N N . LYS A 1 669 ? -23.358 -10.107 13.880 1.00 91.06 669 LYS A N 1
ATOM 5197 C CA . LYS A 1 669 ? -24.420 -11.079 13.567 1.00 91.06 669 LYS A CA 1
ATOM 5198 C C . LYS A 1 669 ? -25.825 -10.477 13.645 1.00 91.06 669 LYS A C 1
ATOM 5200 O O . LYS A 1 669 ? -26.690 -10.875 12.870 1.00 91.06 669 LYS A O 1
ATOM 5205 N N . GLU A 1 670 ? -26.042 -9.541 14.562 1.00 88.94 670 GLU A N 1
ATOM 5206 C CA . GLU A 1 670 ? -27.337 -8.899 14.798 1.00 88.94 670 GLU A CA 1
ATOM 5207 C C . GLU A 1 670 ? -27.471 -7.580 14.013 1.00 88.94 670 GLU A C 1
ATOM 5209 O O . GLU A 1 670 ? -28.450 -6.850 14.170 1.00 88.94 670 GLU A O 1
ATOM 5214 N N . GLY A 1 671 ? -26.495 -7.262 13.152 1.00 90.31 671 GLY A N 1
ATOM 5215 C CA . GLY A 1 671 ? -26.491 -6.057 12.326 1.00 90.31 671 GLY A CA 1
ATOM 5216 C C . GLY A 1 671 ? -26.253 -4.770 13.116 1.00 90.31 671 GLY A C 1
ATOM 5217 O O . GLY A 1 671 ? -26.671 -3.699 12.673 1.00 90.31 671 GLY A O 1
ATOM 5218 N N . LEU A 1 672 ? -25.614 -4.848 14.287 1.00 92.94 672 LEU A N 1
ATOM 5219 C CA . LEU A 1 672 ? -25.320 -3.663 15.087 1.00 92.94 672 LEU A CA 1
ATOM 5220 C C . LEU A 1 672 ? -24.230 -2.791 14.446 1.00 92.94 672 LEU A C 1
ATOM 5222 O O . LEU A 1 672 ? -23.258 -3.315 13.892 1.00 92.94 672 LEU A O 1
ATOM 5226 N N . PRO A 1 673 ? -24.306 -1.454 14.607 1.00 94.88 673 PRO A N 1
ATOM 5227 C CA . PRO A 1 673 ? -23.364 -0.511 14.005 1.00 94.88 673 PRO A CA 1
ATOM 5228 C C . PRO A 1 673 ? -21.992 -0.490 14.713 1.00 94.88 673 PRO A C 1
ATOM 5230 O O . PRO A 1 673 ? -21.297 0.517 14.705 1.00 94.88 673 PRO A O 1
ATOM 5233 N N . PHE A 1 674 ? -21.563 -1.594 15.336 1.00 94.31 674 PHE A N 1
ATOM 5234 C CA . PHE A 1 674 ? -20.170 -1.789 15.764 1.00 94.31 674 PHE A CA 1
ATOM 5235 C C . PHE A 1 674 ? -19.257 -2.167 14.589 1.00 94.31 674 PHE A C 1
ATOM 5237 O O . PHE A 1 674 ? -18.030 -2.051 14.666 1.00 94.31 674 PHE A O 1
ATOM 5244 N N . LYS A 1 675 ? -19.863 -2.617 13.488 1.00 93.69 675 LYS A N 1
ATOM 5245 C CA . LYS A 1 675 ? -19.249 -2.874 12.184 1.00 93.69 675 LYS A CA 1
ATOM 5246 C C . LYS A 1 675 ? -20.068 -2.162 11.101 1.00 93.69 675 LYS A C 1
ATOM 5248 O O . LYS A 1 675 ? -21.144 -1.641 11.378 1.00 93.69 675 LYS A O 1
ATOM 5253 N N . GLY A 1 676 ? -19.534 -2.099 9.882 1.00 91.69 676 GLY A N 1
ATOM 5254 C CA . GLY A 1 676 ? -20.288 -1.568 8.743 1.00 91.69 676 GLY A CA 1
ATOM 5255 C C . GLY A 1 676 ? -21.506 -2.444 8.435 1.00 91.69 676 GLY A C 1
ATOM 5256 O O . GLY A 1 676 ? -21.434 -3.665 8.555 1.00 91.69 676 GLY A O 1
ATOM 5257 N N . VAL A 1 677 ? -22.612 -1.822 8.028 1.00 93.94 677 VAL A N 1
ATOM 5258 C CA . VAL A 1 677 ? -23.872 -2.491 7.680 1.00 93.94 677 VAL A CA 1
ATOM 5259 C C . VAL A 1 677 ? -24.177 -2.204 6.215 1.00 93.94 677 VAL A C 1
ATOM 5261 O O . VAL A 1 677 ? -24.660 -1.127 5.885 1.00 93.94 677 VAL A O 1
ATOM 5264 N N . GLY A 1 678 ? -23.884 -3.151 5.320 1.00 92.25 678 GLY A N 1
ATOM 5265 C CA . GLY A 1 678 ? -24.156 -3.009 3.884 1.00 92.25 678 GLY A CA 1
ATOM 5266 C C . GLY A 1 678 ? -23.388 -1.846 3.240 1.00 92.25 678 GLY A C 1
ATOM 5267 O O . GLY A 1 678 ? -22.203 -1.985 2.945 1.00 92.25 678 GLY A O 1
ATOM 5268 N N . SER A 1 679 ? -24.060 -0.711 3.021 1.00 96.06 679 SER A N 1
ATOM 5269 C CA . SER A 1 679 ? -23.492 0.518 2.443 1.00 96.06 679 SER A CA 1
ATOM 5270 C C . SER A 1 679 ? -23.153 1.578 3.501 1.00 96.06 679 SER A C 1
ATOM 5272 O O . SER A 1 679 ? -23.404 1.413 4.697 1.00 96.06 679 SER A O 1
ATOM 5274 N N . THR A 1 680 ? -22.542 2.691 3.079 1.00 97.44 680 THR A N 1
ATOM 5275 C CA . THR A 1 680 ? -22.270 3.826 3.977 1.00 97.44 680 THR A CA 1
ATOM 5276 C C . THR A 1 680 ? -23.562 4.393 4.562 1.00 97.44 680 THR A C 1
ATOM 5278 O O . THR A 1 680 ? -23.649 4.604 5.768 1.00 97.44 680 THR A O 1
ATOM 5281 N N . GLU A 1 681 ? -24.575 4.593 3.729 1.00 97.44 681 GLU A N 1
ATOM 5282 C CA . GLU A 1 681 ? -25.876 5.140 4.108 1.00 97.44 681 GLU A CA 1
ATOM 5283 C C . GLU A 1 681 ? -26.612 4.175 5.036 1.00 97.44 681 GLU A C 1
ATOM 5285 O O . GLU A 1 681 ? -27.131 4.590 6.066 1.00 97.44 681 GLU A O 1
ATOM 5290 N N . ALA A 1 682 ? -26.582 2.873 4.736 1.00 97.06 682 ALA A N 1
ATOM 5291 C CA . ALA A 1 682 ? -27.153 1.858 5.615 1.00 97.06 682 ALA A CA 1
ATOM 5292 C C . ALA A 1 682 ? -26.447 1.814 6.983 1.00 97.06 682 ALA A C 1
ATOM 5294 O O . ALA A 1 682 ? -27.113 1.682 8.006 1.00 97.06 682 ALA A O 1
ATOM 5295 N N . THR A 1 683 ? -25.126 2.016 7.026 1.00 97.56 683 THR A N 1
ATOM 5296 C CA . THR A 1 683 ? -24.374 2.113 8.288 1.00 97.56 683 THR A CA 1
ATOM 5297 C C . THR A 1 683 ? -24.742 3.373 9.078 1.00 97.56 683 THR A C 1
ATOM 5299 O O . THR A 1 683 ? -24.949 3.282 10.286 1.00 97.56 683 THR A O 1
ATOM 5302 N N . ARG A 1 684 ? -24.857 4.541 8.424 1.00 97.56 684 ARG A N 1
ATOM 5303 C CA . ARG A 1 684 ? -25.301 5.791 9.075 1.00 97.56 684 ARG A CA 1
ATOM 5304 C C . ARG A 1 684 ? -26.715 5.653 9.632 1.00 97.56 684 ARG A C 1
ATOM 5306 O O . ARG A 1 684 ? -26.933 5.943 10.803 1.00 97.56 684 ARG A O 1
ATOM 5313 N N . ASN A 1 685 ? -27.637 5.122 8.833 1.00 97.38 685 ASN A N 1
ATOM 5314 C CA . ASN A 1 685 ? -29.017 4.891 9.253 1.00 97.38 685 ASN A CA 1
ATOM 5315 C C . ASN A 1 685 ? -29.073 3.925 10.441 1.00 97.38 685 ASN A C 1
ATOM 5317 O O . ASN A 1 685 ? -29.688 4.241 11.451 1.00 97.38 685 ASN A O 1
ATOM 5321 N N . ALA A 1 686 ? -28.360 2.795 10.375 1.00 97.38 686 ALA A N 1
ATOM 5322 C CA . ALA A 1 686 ? -28.280 1.852 11.487 1.00 97.38 686 ALA A CA 1
ATOM 5323 C C . ALA A 1 686 ? -27.701 2.499 12.756 1.00 97.38 686 ALA A C 1
ATOM 5325 O O . ALA A 1 686 ? -28.186 2.228 13.854 1.00 97.38 686 ALA A O 1
ATOM 5326 N N . LEU A 1 687 ? -26.696 3.371 12.623 1.00 97.88 687 LEU A N 1
ATOM 5327 C CA . LEU A 1 687 ? -26.128 4.120 13.741 1.00 97.88 687 LEU A CA 1
ATOM 5328 C C . LEU A 1 687 ? -27.151 5.081 14.362 1.00 97.88 687 LEU A C 1
ATOM 5330 O O . LEU A 1 687 ? -27.337 5.051 15.577 1.00 97.88 687 LEU A O 1
ATOM 5334 N N . HIS A 1 688 ? -27.833 5.896 13.555 1.00 97.94 688 HIS A N 1
ATOM 5335 C CA . HIS A 1 688 ? -28.832 6.864 14.029 1.00 97.94 688 HIS A CA 1
ATOM 5336 C C . HIS A 1 688 ? -30.073 6.178 14.612 1.00 97.94 688 HIS A C 1
ATOM 5338 O O . HIS A 1 688 ? -30.549 6.568 15.680 1.00 97.94 688 HIS A O 1
ATOM 5344 N N . ASP A 1 689 ? -30.548 5.097 13.991 1.00 97.56 689 ASP A N 1
ATOM 5345 C CA . ASP A 1 689 ? -31.636 4.267 14.517 1.00 97.56 689 ASP A CA 1
ATOM 5346 C C . ASP A 1 689 ? -31.260 3.666 15.874 1.00 97.56 689 ASP A C 1
ATOM 5348 O O . ASP A 1 689 ? -32.070 3.620 16.807 1.00 97.56 689 ASP A O 1
ATOM 5352 N N . PHE A 1 690 ? -30.015 3.207 16.012 1.00 97.69 690 PHE A N 1
ATOM 5353 C CA . PHE A 1 690 ? -29.528 2.653 17.265 1.00 97.69 690 PHE A CA 1
ATOM 5354 C C . PHE A 1 690 ? -29.359 3.731 18.342 1.00 97.69 690 PHE A C 1
ATOM 5356 O O . PHE A 1 690 ? -29.777 3.515 19.479 1.00 97.69 690 PHE A O 1
ATOM 5363 N N . GLN A 1 691 ? -28.858 4.919 17.990 1.00 98.38 691 GLN A N 1
ATOM 5364 C CA . GLN A 1 691 ? -28.836 6.085 18.879 1.00 98.38 691 GLN A CA 1
ATOM 5365 C C . GLN A 1 691 ? -30.252 6.435 19.367 1.00 98.38 691 GLN A C 1
ATOM 5367 O O . GLN A 1 691 ? -30.456 6.632 20.565 1.00 98.38 691 GLN A O 1
ATOM 5372 N N . ALA A 1 692 ? -31.260 6.441 18.490 1.00 98.12 692 ALA A N 1
ATOM 5373 C CA . ALA A 1 692 ? -32.650 6.696 18.874 1.00 98.12 692 ALA A CA 1
ATOM 5374 C C . ALA A 1 692 ? -33.194 5.631 19.848 1.00 98.12 692 ALA A C 1
ATOM 5376 O O . ALA A 1 692 ? -33.858 5.968 20.836 1.00 98.12 692 ALA A O 1
ATOM 5377 N N . LYS A 1 693 ? -32.863 4.349 19.629 1.00 97.19 693 LYS A N 1
ATOM 5378 C CA . LYS A 1 693 ? -33.181 3.261 20.571 1.00 97.19 693 LYS A CA 1
ATOM 5379 C C . LYS A 1 693 ? -32.503 3.481 21.924 1.00 97.19 693 LYS A C 1
ATOM 5381 O O . LYS A 1 693 ? -33.174 3.386 22.952 1.00 97.19 693 LYS A O 1
ATOM 5386 N N . VAL A 1 694 ? -31.215 3.834 21.941 1.00 98.19 694 VAL A N 1
ATOM 5387 C CA . VAL A 1 694 ? -30.475 4.168 23.170 1.00 98.19 694 VAL A CA 1
ATOM 5388 C C . VAL A 1 694 ? -31.128 5.347 23.890 1.00 98.19 694 VAL A C 1
ATOM 5390 O O . VAL A 1 694 ? -31.339 5.270 25.099 1.00 98.19 694 VAL A O 1
ATOM 5393 N N . ALA A 1 695 ? -31.512 6.408 23.174 1.00 97.75 695 ALA A N 1
ATOM 5394 C CA . ALA A 1 695 ? -32.164 7.590 23.739 1.00 97.75 695 ALA A CA 1
ATOM 5395 C C . ALA A 1 695 ? -33.478 7.238 24.452 1.00 97.75 695 ALA A C 1
ATOM 5397 O O . ALA A 1 695 ? -33.670 7.639 25.602 1.00 97.75 695 ALA A O 1
ATOM 5398 N N . LYS A 1 696 ? -34.339 6.451 23.792 1.00 96.94 696 LYS A N 1
ATOM 5399 C CA . LYS A 1 696 ? -35.680 6.073 24.268 1.00 96.94 696 LYS A CA 1
ATOM 5400 C C . LYS A 1 696 ? -35.666 5.066 25.426 1.00 96.94 696 LYS A C 1
ATOM 5402 O O . LYS A 1 696 ? -36.585 5.072 26.242 1.00 96.94 696 LYS A O 1
ATOM 5407 N N . SER A 1 697 ? -34.654 4.204 25.483 1.00 97.50 697 SER A N 1
ATOM 5408 C CA . SER A 1 697 ? -34.572 3.105 26.453 1.00 97.50 697 SER A CA 1
ATOM 5409 C C . SER A 1 697 ? -34.276 3.599 27.867 1.00 97.50 697 SER A C 1
ATOM 5411 O O . SER A 1 697 ? -33.453 4.502 28.042 1.00 97.50 697 SER A O 1
ATOM 5413 N N . LYS A 1 698 ? -34.916 2.989 28.869 1.00 97.25 698 LYS A N 1
ATOM 5414 C CA . LYS A 1 698 ? -34.676 3.206 30.303 1.00 97.25 698 LYS A CA 1
ATOM 5415 C C . LYS A 1 698 ? -33.847 2.082 30.916 1.00 97.25 698 LYS A C 1
ATOM 5417 O O . LYS A 1 698 ? -32.966 2.386 31.711 1.00 97.25 698 LYS A O 1
ATOM 5422 N N . THR A 1 699 ? -34.086 0.835 30.512 1.00 98.12 699 THR A N 1
ATOM 5423 C CA . THR A 1 699 ? -33.281 -0.331 30.910 1.00 98.12 699 THR A CA 1
ATOM 5424 C C . THR A 1 699 ? -32.526 -0.875 29.699 1.00 98.12 699 THR A C 1
ATOM 5426 O O . THR A 1 699 ? -33.140 -1.310 28.720 1.00 98.12 699 THR A O 1
ATOM 5429 N N . ILE A 1 700 ? -31.193 -0.843 29.757 1.00 98.56 700 ILE A N 1
ATOM 5430 C CA . ILE A 1 700 ? -30.299 -1.286 28.681 1.00 98.56 700 ILE A CA 1
ATOM 5431 C C . ILE A 1 700 ? -29.412 -2.422 29.188 1.00 98.56 700 ILE A C 1
ATOM 5433 O O . ILE A 1 700 ? -28.664 -2.259 30.152 1.00 98.56 700 ILE A O 1
ATOM 5437 N N . VAL A 1 701 ? -29.457 -3.564 28.503 1.00 98.50 701 VAL A N 1
ATOM 5438 C CA . VAL A 1 701 ? -28.684 -4.758 28.863 1.00 98.50 701 VAL A CA 1
ATOM 5439 C C . VAL A 1 701 ? -27.591 -5.002 27.830 1.00 98.50 701 VAL A C 1
ATOM 5441 O O . VAL A 1 701 ? -27.861 -5.371 26.689 1.00 98.50 701 VAL A O 1
ATOM 5444 N N . VAL A 1 702 ? -26.337 -4.829 28.234 1.00 98.44 702 VAL A N 1
ATOM 5445 C CA . VAL A 1 702 ? -25.152 -5.131 27.428 1.00 98.44 702 VAL A CA 1
ATOM 5446 C C . VAL A 1 702 ? -24.766 -6.588 27.656 1.00 98.44 702 VAL A C 1
ATOM 5448 O O . VAL A 1 702 ? -24.443 -6.995 28.771 1.00 98.44 702 VAL A O 1
ATOM 5451 N N . CYS A 1 703 ? -24.784 -7.394 26.599 1.00 96.88 703 CYS A N 1
ATOM 5452 C CA . CYS A 1 703 ? -24.483 -8.816 26.688 1.00 96.88 703 CYS A CA 1
ATOM 5453 C C . CYS A 1 703 ? -23.052 -9.080 26.204 1.00 96.88 703 CYS A C 1
ATOM 5455 O O . CYS A 1 703 ? -22.750 -8.905 25.022 1.00 96.88 703 CYS A O 1
ATOM 5457 N N . GLY A 1 704 ? -22.179 -9.521 27.114 1.00 95.75 704 GLY A N 1
ATOM 5458 C CA . GLY A 1 704 ? -20.775 -9.844 26.852 1.00 95.75 704 GLY A CA 1
ATOM 5459 C C . GLY A 1 704 ? -19.802 -8.959 27.635 1.00 95.75 704 GLY A C 1
ATOM 5460 O O . GLY A 1 704 ? -19.511 -7.842 27.240 1.00 95.75 704 GLY A O 1
ATOM 5461 N N . ALA A 1 705 ? -19.197 -9.480 28.704 1.00 96.25 705 ALA A N 1
ATOM 5462 C CA . ALA A 1 705 ? -18.211 -8.755 29.520 1.00 96.25 705 ALA A CA 1
ATOM 5463 C C . ALA A 1 705 ? -16.772 -8.778 28.945 1.00 96.25 705 ALA A C 1
ATOM 5465 O O . ALA A 1 705 ? -15.793 -8.852 29.693 1.00 96.25 705 ALA A O 1
ATOM 5466 N N . GLY A 1 706 ? -16.647 -8.754 27.613 1.00 94.25 706 GLY A N 1
ATOM 5467 C CA . GLY A 1 706 ? -15.384 -8.570 26.889 1.00 94.25 706 GLY A CA 1
ATOM 5468 C C . GLY A 1 706 ? -15.016 -7.089 26.739 1.00 94.25 706 GLY A C 1
ATOM 5469 O O . GLY A 1 706 ? -15.694 -6.223 27.282 1.00 94.25 706 GLY A O 1
ATOM 5470 N N . VAL A 1 707 ? -13.957 -6.777 25.982 1.00 92.94 707 VAL A N 1
ATOM 5471 C CA . VAL A 1 707 ? -13.480 -5.386 25.810 1.00 92.94 707 VAL A CA 1
ATOM 5472 C C . VAL A 1 707 ? -14.584 -4.473 25.278 1.00 92.94 707 VAL A C 1
ATOM 5474 O O . VAL A 1 707 ? -14.892 -3.474 25.919 1.00 92.94 707 VAL A O 1
ATOM 5477 N N . THR A 1 708 ? -15.229 -4.843 24.168 1.00 94.38 708 THR A N 1
ATOM 5478 C CA . THR A 1 708 ? -16.303 -4.041 23.561 1.00 94.38 708 THR A CA 1
ATOM 5479 C C . THR A 1 708 ? -17.466 -3.818 24.522 1.00 94.38 708 THR A C 1
ATOM 5481 O O . THR A 1 708 ? -17.911 -2.687 24.671 1.00 94.38 708 THR A O 1
ATOM 5484 N N . GLY A 1 709 ? -17.931 -4.855 25.224 1.00 96.81 709 GLY A N 1
ATOM 5485 C CA . GLY A 1 709 ? -19.023 -4.704 26.186 1.00 96.81 709 GLY A CA 1
ATOM 5486 C C . GLY A 1 709 ? -18.659 -3.865 27.406 1.00 96.81 709 GLY A C 1
ATOM 5487 O O . GLY A 1 709 ? -19.491 -3.096 27.874 1.00 96.81 709 GLY A O 1
ATOM 5488 N N . VAL A 1 710 ? -17.411 -3.926 27.880 1.00 97.75 710 VAL A N 1
ATOM 5489 C CA . VAL A 1 710 ? -16.923 -3.040 28.948 1.00 97.75 710 VAL A CA 1
ATOM 5490 C C . VAL A 1 710 ? -16.824 -1.588 28.476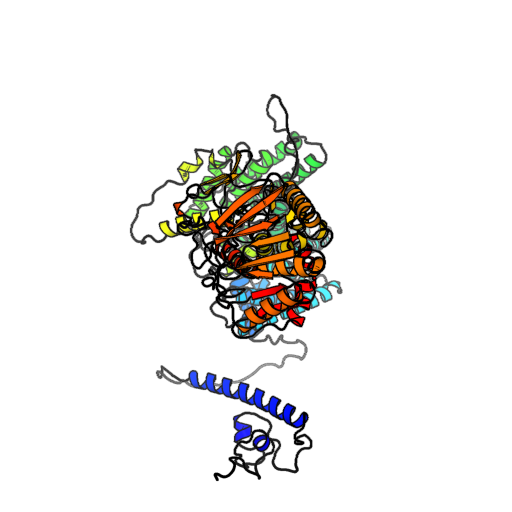 1.00 97.75 710 VAL A C 1
ATOM 5492 O O . VAL A 1 710 ? -17.213 -0.695 29.228 1.00 97.75 710 VAL A O 1
ATOM 5495 N N . GLU A 1 711 ? -16.346 -1.334 27.252 1.00 97.44 711 GLU A N 1
ATOM 5496 C CA . GLU A 1 711 ? -16.340 0.018 26.673 1.00 97.44 711 GLU A CA 1
ATOM 5497 C C . GLU A 1 711 ? -17.777 0.542 26.529 1.00 97.44 711 GLU A C 1
ATOM 5499 O O . GLU A 1 711 ? -18.081 1.616 27.040 1.00 97.44 711 GLU A O 1
ATOM 5504 N N . VAL A 1 712 ? -18.685 -0.237 25.931 1.00 98.19 712 VAL A N 1
ATOM 5505 C CA . VAL A 1 712 ? -20.098 0.136 25.733 1.00 98.19 712 VAL A CA 1
ATOM 5506 C C . VAL A 1 712 ? -20.812 0.390 27.063 1.00 98.19 712 VAL A C 1
ATOM 5508 O O . VAL A 1 712 ? -21.434 1.438 27.232 1.00 98.19 712 VAL A O 1
ATOM 5511 N N . ALA A 1 713 ? -20.705 -0.525 28.030 1.00 98.56 713 ALA A N 1
ATOM 5512 C CA . ALA A 1 713 ? -21.318 -0.352 29.345 1.00 98.56 713 ALA A CA 1
ATOM 5513 C C . ALA A 1 713 ? -20.715 0.842 30.099 1.00 98.56 713 ALA A C 1
ATOM 5515 O O . ALA A 1 713 ? -21.438 1.573 30.770 1.00 98.56 713 ALA A O 1
ATOM 5516 N N . GLY A 1 714 ? -19.409 1.082 29.955 1.00 98.19 714 GLY A N 1
ATOM 5517 C CA . GLY A 1 714 ? -18.736 2.239 30.536 1.00 98.19 714 GLY A CA 1
ATOM 5518 C C . GLY A 1 714 ? -19.189 3.566 29.926 1.00 98.19 714 GLY A C 1
ATOM 5519 O O . GLY A 1 714 ? -19.422 4.519 30.664 1.00 98.19 714 GLY A O 1
ATOM 5520 N N . GLU A 1 715 ? -19.334 3.650 28.603 1.00 97.94 715 GLU A N 1
ATOM 5521 C CA . GLU A 1 715 ? -19.843 4.849 27.923 1.00 97.94 715 GLU A CA 1
ATOM 5522 C C . GLU A 1 715 ? -21.316 5.114 28.283 1.00 97.94 715 GLU A C 1
ATOM 5524 O O . GLU A 1 715 ? -21.662 6.240 28.643 1.00 97.94 715 GLU A O 1
ATOM 5529 N N . LEU A 1 716 ? -22.163 4.077 28.293 1.00 98.50 716 LEU A N 1
ATOM 5530 C CA . LEU A 1 716 ? -23.566 4.184 28.713 1.00 98.50 716 LEU A CA 1
ATOM 5531 C C . LEU A 1 716 ? -23.706 4.565 30.189 1.00 98.50 716 LEU A C 1
ATOM 5533 O O . LEU A 1 716 ? -24.489 5.451 30.514 1.00 98.50 716 LEU A O 1
ATOM 5537 N N . GLY A 1 717 ? -22.945 3.931 31.084 1.00 98.38 717 GLY A N 1
ATOM 5538 C CA . GLY A 1 717 ? -22.952 4.251 32.512 1.00 98.38 717 GLY A CA 1
ATOM 5539 C C . GLY A 1 717 ? -22.438 5.664 32.789 1.00 98.38 717 GLY A C 1
ATOM 5540 O O . GLY A 1 717 ? -22.979 6.370 33.636 1.00 98.38 717 GLY A O 1
ATOM 5541 N N . PHE A 1 718 ? -21.436 6.124 32.034 1.00 97.81 718 PHE A N 1
ATOM 5542 C CA . PHE A 1 718 ? -20.936 7.494 32.142 1.00 97.81 718 PHE A CA 1
ATOM 5543 C C . PHE A 1 718 ? -21.984 8.539 31.757 1.00 97.81 718 PHE A C 1
ATOM 5545 O O . PHE A 1 718 ? -22.110 9.545 32.452 1.00 97.81 718 PHE A O 1
ATOM 5552 N N . GLU A 1 719 ? -22.714 8.313 30.666 1.00 97.88 719 GLU A N 1
ATOM 5553 C CA . GLU A 1 719 ? -23.717 9.262 30.178 1.00 97.88 719 GLU A CA 1
ATOM 5554 C C . GLU A 1 719 ? -25.046 9.156 30.944 1.00 97.88 719 GLU A C 1
ATOM 5556 O O . GLU A 1 719 ? -25.686 10.167 31.232 1.00 97.88 719 GLU A O 1
ATOM 5561 N N . TYR A 1 720 ? -25.464 7.939 31.301 1.00 98.25 720 TYR A N 1
ATOM 5562 C CA . TYR A 1 720 ? -26.827 7.658 31.752 1.00 98.25 720 TYR A CA 1
ATOM 5563 C C . TYR A 1 720 ? -26.946 6.872 33.058 1.00 98.25 720 TYR A C 1
ATOM 5565 O O . TYR A 1 720 ? -28.066 6.677 33.515 1.00 98.25 720 TYR A O 1
ATOM 5573 N N . GLY A 1 721 ? -25.864 6.452 33.717 1.00 97.19 721 GLY A N 1
ATOM 5574 C CA . GLY A 1 721 ? -25.946 5.616 34.929 1.00 97.19 721 GLY A CA 1
ATOM 5575 C C . GLY A 1 721 ? -26.685 6.253 36.120 1.00 97.19 721 GLY A C 1
ATOM 5576 O O . GLY A 1 721 ? -27.007 5.581 37.093 1.00 97.19 721 GLY A O 1
ATOM 5577 N N . GLN A 1 722 ? -26.972 7.558 36.072 1.00 97.44 722 GLN A N 1
ATOM 5578 C CA . GLN A 1 722 ? -27.804 8.247 37.072 1.00 97.44 722 GLN A CA 1
ATOM 5579 C C . GLN A 1 722 ? -29.293 8.311 36.693 1.00 97.44 722 GLN A C 1
ATOM 5581 O O . GLN A 1 722 ? -30.125 8.637 37.534 1.00 97.44 722 GLN A O 1
ATOM 5586 N N . THR A 1 723 ? -29.640 8.060 35.430 1.00 97.94 723 THR A N 1
ATOM 5587 C CA . THR A 1 723 ? -30.991 8.265 34.878 1.00 97.94 723 THR A CA 1
ATOM 5588 C C . THR A 1 723 ? -31.584 7.019 34.223 1.00 97.94 723 THR A C 1
ATOM 5590 O O . THR A 1 723 ? -32.792 6.978 33.988 1.00 97.94 723 THR A O 1
ATOM 5593 N N . LYS A 1 724 ? -30.760 6.010 33.932 1.00 98.38 724 LYS A N 1
ATOM 5594 C CA . LYS A 1 724 ? -31.118 4.750 33.278 1.00 98.38 724 LYS A CA 1
ATOM 5595 C C . LYS A 1 724 ? -30.502 3.576 34.024 1.00 98.38 724 LYS A C 1
ATOM 5597 O O . LYS A 1 724 ? -29.451 3.704 34.647 1.00 98.38 724 LYS A O 1
ATOM 5602 N N . GLU A 1 725 ? -31.143 2.425 33.910 1.00 98.44 725 GLU A N 1
ATOM 5603 C CA . GLU A 1 725 ? -30.630 1.157 34.410 1.00 98.44 725 GLU A CA 1
ATOM 5604 C C . GLU A 1 725 ? -29.750 0.513 33.333 1.00 98.44 725 GLU A C 1
ATOM 5606 O O . GLU A 1 725 ? -30.221 0.205 32.235 1.00 98.44 725 GLU A O 1
ATOM 5611 N N . ILE A 1 726 ? -28.464 0.330 33.635 1.00 98.75 726 ILE A N 1
ATOM 5612 C CA . ILE A 1 726 ? -27.488 -0.270 32.721 1.00 98.75 726 ILE A CA 1
ATOM 5613 C C . ILE A 1 726 ? -26.974 -1.563 33.347 1.00 98.75 726 ILE A C 1
ATOM 5615 O O . ILE A 1 726 ? -26.413 -1.536 34.440 1.00 98.75 726 ILE A O 1
ATOM 5619 N N . ILE A 1 727 ? -27.138 -2.685 32.647 1.00 98.69 727 ILE A N 1
ATOM 5620 C CA . ILE A 1 727 ? -26.763 -4.015 33.143 1.00 98.69 727 ILE A CA 1
ATOM 5621 C C . ILE A 1 727 ? -25.749 -4.638 32.183 1.00 98.69 727 ILE A C 1
ATOM 5623 O O . ILE A 1 727 ? -25.997 -4.713 30.981 1.00 98.69 727 ILE A O 1
ATOM 5627 N N . LEU A 1 728 ? -24.616 -5.114 32.697 1.00 98.69 728 LEU A N 1
ATOM 5628 C CA . LEU A 1 728 ? -23.604 -5.859 31.951 1.00 98.69 728 LEU A CA 1
ATOM 5629 C C . LEU A 1 728 ? -23.672 -7.346 32.307 1.00 98.69 728 LEU A C 1
ATOM 5631 O O . LEU A 1 728 ? -23.421 -7.735 33.449 1.00 98.69 728 LEU A O 1
ATOM 5635 N N . LEU A 1 729 ? -23.937 -8.190 31.311 1.00 98.00 729 LEU A N 1
ATOM 5636 C CA . LEU A 1 729 ? -23.907 -9.644 31.458 1.00 98.00 729 LEU A CA 1
ATOM 5637 C C . LEU A 1 729 ? -22.539 -10.207 31.057 1.00 98.00 729 LEU A C 1
ATOM 5639 O O . LEU A 1 729 ? -22.025 -9.926 29.970 1.00 98.00 729 LEU A O 1
ATOM 5643 N N . GLY A 1 730 ? -21.966 -11.056 31.906 1.00 96.31 730 GLY A N 1
ATOM 5644 C CA . GLY A 1 730 ? -20.730 -11.788 31.645 1.00 96.31 730 GLY A CA 1
ATOM 5645 C C . GLY A 1 730 ? -20.930 -13.289 31.795 1.00 96.31 730 GLY A C 1
ATOM 5646 O O . GLY A 1 730 ? -21.403 -13.756 32.824 1.00 96.31 730 GLY A O 1
ATOM 5647 N N . SER A 1 731 ? -20.515 -14.068 30.797 1.00 94.38 731 SER A N 1
ATOM 5648 C CA . SER A 1 731 ? -20.604 -15.531 30.856 1.00 94.38 731 SER A CA 1
ATOM 5649 C C . SER A 1 731 ? -19.634 -16.173 31.845 1.00 94.38 731 SER A C 1
ATOM 5651 O O . SER A 1 731 ? -19.891 -17.275 32.319 1.00 94.38 731 SER A O 1
ATOM 5653 N N . GLY A 1 732 ? -18.501 -15.516 32.086 1.00 93.56 732 GLY A N 1
ATOM 5654 C CA . GLY A 1 732 ? -17.430 -15.985 32.957 1.00 93.56 732 GLY A CA 1
ATOM 5655 C C . GLY A 1 732 ? -17.575 -15.513 34.403 1.00 93.56 732 GLY A C 1
ATOM 5656 O O . GLY A 1 732 ? -18.468 -14.722 34.714 1.00 93.56 732 GLY A O 1
ATOM 5657 N N . PRO A 1 733 ? -16.667 -15.944 35.294 1.00 94.69 733 PRO A N 1
ATOM 5658 C CA . PRO A 1 733 ? -16.667 -15.558 36.704 1.00 94.69 733 PRO A CA 1
ATOM 5659 C C . PRO A 1 733 ? -16.132 -14.143 36.962 1.00 94.69 733 PRO A C 1
ATOM 5661 O O . PRO A 1 733 ? -16.213 -13.671 38.092 1.00 94.69 733 PRO A O 1
ATOM 5664 N N . THR A 1 734 ? -15.564 -13.470 35.956 1.00 96.56 734 THR A N 1
ATOM 5665 C CA . THR A 1 734 ? -14.971 -12.128 36.072 1.00 96.56 734 THR A CA 1
ATOM 5666 C C . THR A 1 734 ? -15.196 -11.309 34.804 1.00 96.56 734 THR A C 1
ATOM 5668 O O . THR A 1 734 ? -15.184 -11.863 33.704 1.00 96.56 734 THR A O 1
ATOM 5671 N N . VAL A 1 735 ? -15.293 -9.983 34.934 1.00 96.56 735 VAL A N 1
ATOM 5672 C CA . VAL A 1 735 ? -15.214 -9.050 33.795 1.00 96.56 735 VAL A CA 1
ATOM 5673 C C . VAL A 1 735 ? -13.853 -9.198 33.101 1.00 96.56 735 VAL A C 1
ATOM 5675 O O . VAL A 1 735 ? -12.831 -9.273 33.783 1.00 96.56 735 VAL A O 1
ATOM 5678 N N . LEU A 1 736 ? -13.819 -9.227 31.763 1.00 93.44 736 LEU A N 1
ATOM 5679 C CA . LEU A 1 736 ? -12.605 -9.436 30.954 1.00 93.44 736 LEU A CA 1
ATOM 5680 C C . LEU A 1 736 ? -11.862 -10.738 31.287 1.00 93.44 736 LEU A C 1
ATOM 5682 O O . LEU A 1 736 ? -10.643 -10.741 31.487 1.00 93.44 736 LEU A O 1
ATOM 5686 N N . GLU A 1 737 ? -12.603 -11.844 31.347 1.00 90.12 737 GLU A N 1
ATOM 5687 C CA . GLU A 1 737 ? -12.060 -13.186 31.572 1.00 90.12 737 GLU A CA 1
ATOM 5688 C C . GLU A 1 737 ? -10.818 -13.466 30.698 1.00 90.12 737 GLU A C 1
ATOM 5690 O O . GLU A 1 737 ? -10.771 -13.139 29.513 1.00 90.12 737 GLU A O 1
ATOM 5695 N N . GLY A 1 738 ? -9.773 -14.031 31.311 1.00 86.25 738 GLY A N 1
ATOM 5696 C CA . GLY A 1 738 ? -8.472 -14.266 30.669 1.00 86.25 738 GLY A CA 1
ATOM 5697 C C . GLY A 1 738 ? -7.479 -13.093 30.746 1.00 86.25 738 GLY A C 1
ATOM 5698 O O . GLY A 1 738 ? -6.299 -13.273 30.418 1.00 86.25 738 GLY A O 1
ATOM 5699 N N . SER A 1 739 ? -7.907 -11.920 31.223 1.00 88.44 739 SER A N 1
ATOM 5700 C CA . SER A 1 739 ? -7.034 -10.761 31.477 1.00 88.44 739 SER A CA 1
ATOM 5701 C C . SER A 1 739 ? -6.407 -10.806 32.881 1.00 88.44 739 SER A C 1
ATOM 5703 O O . SER A 1 739 ? -6.906 -11.512 33.760 1.00 88.44 739 SER A O 1
ATOM 5705 N N . PRO A 1 740 ? -5.323 -10.047 33.150 1.00 90.44 740 PRO A N 1
ATOM 5706 C CA . PRO A 1 740 ? -4.758 -9.948 34.495 1.00 90.44 740 PRO A CA 1
ATOM 5707 C C . PRO A 1 740 ? -5.797 -9.497 35.534 1.00 90.44 740 PRO A C 1
ATOM 5709 O O . PRO A 1 740 ? -6.557 -8.559 35.291 1.00 90.44 740 PRO A O 1
ATOM 5712 N N . ALA A 1 741 ? -5.779 -10.100 36.727 1.00 91.94 741 ALA A N 1
ATOM 5713 C CA . ALA A 1 741 ? -6.760 -9.825 37.786 1.00 91.94 741 ALA A CA 1
ATOM 5714 C C . ALA A 1 741 ? -6.843 -8.336 38.177 1.00 91.94 741 ALA A C 1
ATOM 5716 O O . ALA A 1 741 ? -7.916 -7.828 38.490 1.00 91.94 741 ALA A O 1
ATOM 5717 N N . SER A 1 742 ? -5.723 -7.610 38.112 1.00 91.19 742 SER A N 1
ATOM 5718 C CA . SER A 1 742 ? -5.685 -6.168 38.379 1.00 91.19 742 SER A CA 1
ATOM 5719 C C . SER A 1 742 ? -6.453 -5.343 37.340 1.00 91.19 742 SER A C 1
ATOM 5721 O O . SER A 1 742 ? -7.072 -4.347 37.704 1.00 91.19 742 SER A O 1
ATOM 5723 N N . VAL A 1 743 ? -6.441 -5.761 36.071 1.00 93.00 743 VAL A N 1
ATOM 5724 C CA . VAL A 1 743 ? -7.207 -5.132 34.984 1.00 93.00 743 VAL A CA 1
ATOM 5725 C C . VAL A 1 743 ? -8.694 -5.400 35.196 1.00 93.00 743 VAL A C 1
ATOM 5727 O O . VAL A 1 743 ? -9.471 -4.455 35.266 1.00 93.00 743 VAL A O 1
ATOM 5730 N N . SER A 1 744 ? -9.069 -6.667 35.409 1.00 94.94 744 SER A N 1
ATOM 5731 C CA . SER A 1 744 ? -10.456 -7.074 35.679 1.00 94.94 744 SER A CA 1
ATOM 5732 C C . SER A 1 744 ? -11.062 -6.345 36.887 1.00 94.94 744 SER A C 1
ATOM 5734 O O . SER A 1 744 ? -12.168 -5.805 36.804 1.00 94.94 744 SER A O 1
ATOM 5736 N N . LYS A 1 745 ? -10.307 -6.246 37.991 1.00 95.00 745 LYS A N 1
ATOM 5737 C CA . LYS A 1 745 ? -10.735 -5.533 39.200 1.00 95.00 745 LYS A CA 1
ATOM 5738 C C . LYS A 1 745 ? -10.983 -4.051 38.935 1.00 95.00 745 LYS A C 1
ATOM 5740 O O . LYS A 1 745 ? -12.050 -3.555 39.267 1.00 95.00 745 LYS A O 1
ATOM 5745 N N . ILE A 1 746 ? -10.037 -3.350 38.303 1.00 94.50 746 ILE A N 1
ATOM 5746 C CA . ILE A 1 746 ? -10.204 -1.918 37.999 1.00 94.50 746 ILE A CA 1
ATOM 5747 C C . ILE A 1 746 ? -11.398 -1.697 37.075 1.00 94.50 746 ILE A C 1
ATOM 5749 O O . ILE A 1 746 ? -12.145 -0.739 37.272 1.00 94.50 746 ILE A O 1
ATOM 5753 N N . SER A 1 747 ? -11.588 -2.565 36.081 1.00 96.69 747 SER A N 1
ATOM 5754 C CA . SER A 1 747 ? -12.739 -2.485 35.189 1.00 96.69 747 SER A CA 1
ATOM 5755 C C . SER A 1 747 ? -14.059 -2.639 35.934 1.00 96.69 747 SER A C 1
ATOM 5757 O O . SER A 1 747 ? -14.944 -1.805 35.768 1.00 96.69 747 SER A O 1
ATOM 5759 N N . THR A 1 748 ? -14.150 -3.639 36.809 1.00 98.06 748 THR A N 1
ATOM 5760 C CA . THR A 1 748 ? -15.319 -3.878 37.666 1.00 98.06 748 THR A CA 1
ATOM 5761 C C . THR A 1 748 ? -15.588 -2.678 38.578 1.00 98.06 748 THR A C 1
ATOM 5763 O O . THR A 1 748 ? -16.673 -2.107 38.534 1.00 98.06 748 THR A O 1
ATOM 5766 N N . ASP A 1 749 ? -14.577 -2.212 39.320 1.00 97.69 749 ASP A N 1
ATOM 5767 C CA . ASP A 1 749 ? -14.691 -1.058 40.223 1.00 97.69 749 ASP A CA 1
ATOM 5768 C C . ASP A 1 749 ? -15.103 0.221 39.474 1.00 97.69 749 ASP A C 1
ATOM 5770 O O . ASP A 1 749 ? -15.796 1.075 40.024 1.00 97.69 749 ASP A O 1
ATOM 5774 N N . SER A 1 750 ? -14.658 0.385 38.224 1.00 97.69 750 SER A N 1
ATOM 5775 C CA . SER A 1 750 ? -14.977 1.560 37.406 1.00 97.69 750 SER A CA 1
ATOM 5776 C C . SER A 1 750 ? -16.412 1.516 36.893 1.00 97.69 750 SER A C 1
ATOM 5778 O O . SER A 1 750 ? -17.082 2.540 36.932 1.00 97.69 750 SER A O 1
ATOM 5780 N N . LEU A 1 751 ? -16.892 0.353 36.450 1.00 98.50 751 LEU A N 1
ATOM 5781 C CA . LEU A 1 751 ? -18.277 0.156 36.014 1.00 98.50 751 LEU A CA 1
ATOM 5782 C C . LEU A 1 751 ? -19.267 0.325 37.175 1.00 98.50 751 LEU A C 1
ATOM 5784 O O . LEU A 1 751 ? -20.243 1.059 37.034 1.00 98.50 751 LEU A O 1
ATOM 5788 N N . LEU A 1 752 ? -18.969 -0.242 38.349 1.00 98.31 752 LEU A N 1
ATOM 5789 C CA . LEU A 1 752 ? -19.806 -0.078 39.546 1.00 98.31 752 LEU A CA 1
ATOM 5790 C C . LEU A 1 752 ? -19.912 1.393 39.979 1.00 98.31 752 LEU A C 1
ATOM 5792 O O . LEU A 1 752 ? -20.988 1.860 40.336 1.00 98.31 752 LEU A O 1
ATOM 5796 N N . LYS A 1 753 ? -18.818 2.164 39.886 1.00 98.12 753 LYS A N 1
ATOM 5797 C CA . LYS A 1 753 ? -18.830 3.620 40.144 1.00 98.12 753 LYS A CA 1
ATOM 5798 C C . LYS A 1 753 ? -19.669 4.417 39.144 1.00 98.12 753 LYS A C 1
ATOM 5800 O O . LYS A 1 753 ? -20.014 5.560 39.429 1.00 98.12 753 LYS A O 1
ATOM 5805 N N . LEU A 1 754 ? -19.949 3.846 37.976 1.00 98.38 754 LEU A N 1
ATOM 5806 C CA . LEU A 1 754 ? -20.826 4.409 36.952 1.00 98.38 754 LEU A CA 1
ATOM 5807 C C . LEU A 1 754 ? -22.256 3.850 37.048 1.00 98.38 754 LEU A C 1
ATOM 5809 O O . LEU A 1 754 ? -23.020 4.007 36.101 1.00 98.38 754 LEU A O 1
ATOM 5813 N N . ASN A 1 755 ? -22.614 3.210 38.172 1.00 98.25 755 ASN A N 1
ATOM 5814 C CA . ASN A 1 755 ? -23.914 2.576 38.417 1.00 98.25 755 ASN A CA 1
ATOM 5815 C C . ASN A 1 755 ? -24.302 1.515 37.369 1.00 98.25 755 ASN A C 1
ATOM 5817 O O . ASN A 1 755 ? -25.482 1.312 37.091 1.00 98.25 755 ASN A O 1
ATOM 5821 N N . VAL A 1 756 ? -23.316 0.837 36.779 1.00 98.69 756 VAL A N 1
ATOM 5822 C CA . VAL A 1 756 ? -23.570 -0.334 35.935 1.00 98.69 756 VAL A CA 1
ATOM 5823 C C . VAL A 1 756 ? -23.721 -1.553 36.839 1.00 98.69 756 VAL A C 1
ATOM 5825 O O . VAL A 1 756 ? -22.782 -1.893 37.562 1.00 98.69 756 VAL A O 1
ATOM 5828 N N . ASP A 1 757 ? -24.873 -2.221 36.785 1.00 98.25 757 ASP A N 1
ATOM 5829 C CA . ASP A 1 757 ? -25.065 -3.522 37.431 1.00 98.25 757 ASP A CA 1
ATOM 5830 C C . ASP A 1 757 ? -24.333 -4.611 36.634 1.00 98.25 757 ASP A C 1
ATOM 5832 O O . ASP A 1 757 ? -24.326 -4.600 35.404 1.00 98.25 757 ASP A O 1
ATOM 5836 N N . ILE A 1 758 ? -23.679 -5.548 37.317 1.00 98.44 758 ILE A N 1
ATOM 5837 C CA . ILE A 1 758 ? -22.819 -6.551 36.680 1.00 98.44 758 ILE A CA 1
ATOM 5838 C C . ILE A 1 758 ? -23.286 -7.942 37.097 1.00 98.44 758 ILE A C 1
ATOM 5840 O O . ILE A 1 758 ? -23.097 -8.358 38.240 1.00 98.44 758 ILE A O 1
ATOM 5844 N N . LYS A 1 759 ? -23.810 -8.707 36.136 1.00 97.25 759 LYS A N 1
ATOM 5845 C CA . LYS A 1 759 ? -24.240 -10.096 36.337 1.00 97.25 759 LYS A CA 1
ATOM 5846 C C . LYS A 1 759 ? -23.280 -11.058 35.646 1.00 97.25 759 LYS A C 1
ATOM 5848 O O . LYS A 1 759 ? -23.289 -11.218 34.426 1.00 97.25 759 LYS A O 1
ATOM 5853 N N . LEU A 1 760 ? -22.422 -11.687 36.442 1.00 96.56 760 LEU A N 1
ATOM 5854 C CA . LEU A 1 760 ? -21.433 -12.669 35.987 1.00 96.56 760 LEU A CA 1
ATOM 5855 C C . LEU A 1 760 ? -22.014 -14.086 35.987 1.00 96.56 760 LEU A C 1
ATOM 5857 O O . LEU A 1 760 ? -23.101 -14.321 36.512 1.00 96.56 760 LEU A O 1
ATOM 5861 N N . GLN A 1 761 ? -21.302 -15.029 35.367 1.00 95.62 761 GLN A N 1
ATOM 5862 C CA . GLN A 1 761 ? -21.751 -16.414 35.159 1.00 95.62 761 GLN A CA 1
ATOM 5863 C C . GLN A 1 761 ? -23.160 -16.517 34.543 1.00 95.62 761 GLN A C 1
ATOM 5865 O O . GLN A 1 761 ? -23.898 -17.473 34.771 1.00 95.62 761 GLN A O 1
ATOM 5870 N N . THR A 1 762 ? -23.535 -15.514 33.752 1.00 95.50 762 THR A N 1
ATOM 5871 C CA . THR A 1 762 ? -24.887 -15.329 33.231 1.00 95.50 762 THR A CA 1
ATOM 5872 C C . THR A 1 762 ? -24.808 -15.064 31.731 1.00 95.50 762 THR A C 1
ATOM 5874 O O . THR A 1 762 ? -24.167 -14.113 31.282 1.00 95.50 762 THR A O 1
ATOM 5877 N N . LYS A 1 763 ? -25.437 -15.930 30.933 1.00 93.75 763 LYS A N 1
ATOM 5878 C CA . LYS A 1 763 ? -25.524 -15.827 29.471 1.00 93.75 763 LYS A CA 1
ATOM 5879 C C . LYS A 1 763 ? -26.948 -15.499 29.052 1.00 93.75 763 LYS A C 1
ATOM 5881 O O . LYS A 1 763 ? -27.892 -16.030 29.629 1.00 93.75 763 LYS A O 1
ATOM 5886 N N . LEU A 1 764 ? -27.087 -14.694 28.003 1.00 94.25 764 LEU A N 1
ATOM 5887 C CA . LEU A 1 764 ? -28.347 -14.561 27.281 1.00 94.25 764 LEU A CA 1
ATOM 5888 C C . LEU A 1 764 ? -28.593 -15.845 26.475 1.00 94.25 764 LEU A C 1
ATOM 5890 O O . LEU A 1 764 ? -27.765 -16.204 25.639 1.00 94.25 764 LEU A O 1
ATOM 5894 N N . MET A 1 765 ? -29.703 -16.532 26.742 1.00 93.31 765 MET A N 1
ATOM 5895 C CA . MET A 1 765 ? -30.083 -17.771 26.054 1.00 93.31 765 MET A CA 1
ATOM 5896 C C . MET A 1 765 ? -31.105 -17.516 24.952 1.00 93.31 765 MET A C 1
ATOM 5898 O O . MET A 1 765 ? -31.005 -18.099 23.875 1.00 93.31 765 MET A O 1
ATOM 5902 N N . ASN A 1 766 ? -32.092 -16.662 25.224 1.00 91.81 766 ASN A N 1
ATOM 5903 C CA . ASN A 1 766 ? -33.133 -16.306 24.269 1.00 91.81 766 ASN A CA 1
ATOM 5904 C C . ASN A 1 766 ? -33.734 -14.933 24.602 1.00 91.81 766 ASN A C 1
ATOM 5906 O O . ASN A 1 766 ? -33.703 -14.509 25.758 1.00 91.81 766 ASN A O 1
ATOM 5910 N N . THR A 1 767 ? -34.327 -14.290 23.600 1.00 93.19 767 THR A N 1
ATOM 5911 C CA . THR A 1 767 ? -35.026 -13.010 23.731 1.00 93.19 767 THR A CA 1
ATOM 5912 C C . THR A 1 767 ? -36.449 -13.147 23.205 1.00 93.19 767 THR A C 1
ATOM 5914 O O . THR A 1 767 ? -36.657 -13.536 22.057 1.00 93.19 767 THR A O 1
ATOM 5917 N N . ILE A 1 768 ? -37.434 -12.793 24.027 1.00 93.62 768 ILE A N 1
ATOM 5918 C CA . ILE A 1 768 ? -38.854 -12.786 23.668 1.00 93.62 768 ILE A CA 1
ATOM 5919 C C . ILE A 1 768 ? -39.331 -11.336 23.597 1.00 93.62 768 ILE A C 1
ATOM 5921 O O . ILE A 1 768 ? -39.184 -10.579 24.555 1.00 93.62 768 ILE A O 1
ATOM 5925 N N . GLN A 1 769 ? -39.915 -10.940 22.467 1.00 93.19 769 GLN A N 1
ATOM 5926 C CA . GLN A 1 769 ? -40.530 -9.619 22.326 1.00 93.19 769 GLN A CA 1
ATOM 5927 C C . GLN A 1 769 ? -41.880 -9.594 23.047 1.00 93.19 769 GLN A C 1
ATOM 5929 O O . GLN A 1 769 ? -42.731 -10.452 22.799 1.00 93.19 769 GLN A O 1
ATOM 5934 N N . LYS A 1 770 ? -42.085 -8.616 23.933 1.00 91.06 770 LYS A N 1
ATOM 5935 C CA . LYS A 1 770 ? -43.338 -8.435 24.671 1.00 91.06 770 LYS A CA 1
ATOM 5936 C C . LYS A 1 770 ? -44.256 -7.413 23.984 1.00 91.06 770 LYS A C 1
ATOM 5938 O O . LYS A 1 770 ? -43.772 -6.500 23.315 1.00 91.06 770 LYS A O 1
ATOM 5943 N N . PRO A 1 771 ? -45.587 -7.513 24.176 1.00 86.75 771 PRO A N 1
ATOM 5944 C CA . PRO A 1 771 ? -46.549 -6.568 23.596 1.00 86.75 771 PRO A CA 1
ATOM 5945 C C . PRO A 1 771 ? -46.368 -5.114 24.054 1.00 86.75 771 PRO A C 1
ATOM 5947 O O . PRO A 1 771 ? -46.793 -4.199 23.356 1.00 86.75 771 PRO A O 1
ATOM 5950 N N . ASP A 1 772 ? -45.741 -4.893 25.215 1.00 86.06 772 ASP A N 1
ATOM 5951 C CA . ASP A 1 772 ? -45.422 -3.561 25.749 1.00 86.06 772 ASP A CA 1
ATOM 5952 C C . ASP A 1 772 ? -44.204 -2.908 25.062 1.00 86.06 772 ASP A C 1
ATOM 5954 O O . ASP A 1 772 ? -43.832 -1.784 25.398 1.00 86.06 772 ASP A O 1
ATOM 5958 N N . GLY A 1 773 ? -43.592 -3.597 24.092 1.00 84.12 773 GLY A N 1
ATOM 5959 C CA . GLY A 1 773 ? -42.417 -3.145 23.353 1.00 84.12 773 GLY A CA 1
ATOM 5960 C C . GLY A 1 773 ? -41.084 -3.451 24.037 1.00 84.12 773 GLY A C 1
ATOM 5961 O O . GLY A 1 773 ? -40.044 -3.126 23.465 1.00 84.12 773 GLY A O 1
ATOM 5962 N N . ARG A 1 774 ? -41.089 -4.072 25.227 1.00 92.56 774 ARG A N 1
ATOM 5963 C CA . ARG A 1 774 ? -39.871 -4.532 25.908 1.00 92.56 774 ARG A CA 1
ATOM 5964 C C . ARG A 1 774 ? -39.466 -5.932 25.467 1.00 92.56 774 ARG A C 1
ATOM 5966 O O . ARG A 1 774 ? -40.230 -6.688 24.874 1.00 92.56 774 ARG A O 1
ATOM 5973 N N . GLN A 1 775 ? -38.242 -6.287 25.816 1.00 94.62 775 GLN A N 1
ATOM 5974 C CA . GLN A 1 775 ? -37.634 -7.584 25.585 1.00 94.62 775 GLN A CA 1
ATOM 5975 C C . GLN A 1 775 ? -37.559 -8.345 26.905 1.00 94.62 775 GLN A C 1
ATOM 5977 O O . GLN A 1 775 ? -37.072 -7.820 27.903 1.00 94.62 775 GLN A O 1
ATOM 5982 N N . GLU A 1 776 ? -38.033 -9.584 26.920 1.00 96.56 776 GLU A N 1
ATOM 5983 C CA . GLU A 1 776 ? -37.775 -10.524 28.005 1.00 96.56 776 GLU A CA 1
ATOM 5984 C C . GLU A 1 776 ? -36.596 -11.417 27.645 1.00 96.56 776 GLU A C 1
ATOM 5986 O O . GLU A 1 776 ? -36.620 -12.153 26.660 1.00 96.56 776 GLU A O 1
ATOM 5991 N N . LEU A 1 777 ? -35.553 -11.320 28.458 1.00 96.44 777 LEU A N 1
ATOM 5992 C CA . LEU A 1 777 ? -34.290 -12.012 28.300 1.00 96.44 777 LEU A CA 1
ATOM 5993 C C . LEU A 1 777 ? -34.299 -13.245 29.190 1.00 96.44 777 LEU A C 1
ATOM 5995 O O . LEU A 1 777 ? -34.339 -13.124 30.413 1.00 96.44 777 LEU A O 1
ATOM 5999 N N . ILE A 1 778 ? -34.247 -14.420 28.573 1.00 95.62 778 ILE A N 1
ATOM 6000 C CA . ILE A 1 778 ? -34.101 -15.693 29.276 1.00 95.62 778 ILE A CA 1
ATOM 6001 C C . ILE A 1 778 ? -32.611 -15.907 29.514 1.00 95.62 778 ILE A C 1
ATOM 6003 O O . ILE A 1 778 ? -31.833 -16.009 28.558 1.00 95.62 778 ILE A O 1
ATOM 6007 N N . LEU A 1 779 ? -32.207 -15.963 30.782 1.00 95.81 779 LEU A N 1
ATOM 6008 C CA . LEU A 1 779 ? -30.805 -16.056 31.171 1.00 95.81 779 LEU A CA 1
ATOM 6009 C C . LEU A 1 779 ? -30.426 -17.482 31.582 1.00 95.81 779 LEU A C 1
ATOM 6011 O O . LEU A 1 779 ? -31.242 -18.254 32.081 1.00 95.81 779 LEU A O 1
ATOM 6015 N N . SER A 1 780 ? -29.149 -17.836 31.430 1.00 94.81 780 SER A N 1
ATOM 6016 C CA . SER A 1 780 ? -28.634 -19.155 31.830 1.00 94.81 780 SER A CA 1
ATOM 6017 C C . SER A 1 780 ? -28.687 -19.410 33.339 1.00 94.81 780 SER A C 1
ATOM 6019 O O . SER A 1 780 ? -28.533 -20.551 33.761 1.00 94.81 780 SER A O 1
ATOM 6021 N N . SER A 1 781 ? -28.876 -18.364 34.148 1.00 89.44 781 SER A N 1
ATOM 6022 C CA . SER A 1 781 ? -29.089 -18.463 35.595 1.00 89.44 781 SER A CA 1
ATOM 6023 C C . SER A 1 781 ? -30.480 -18.998 35.963 1.00 89.44 781 SER A C 1
ATOM 6025 O O . SER A 1 781 ? -30.710 -19.325 37.123 1.00 89.44 781 SER A O 1
ATOM 6027 N N . GLY A 1 782 ? -31.408 -19.071 35.000 1.00 88.19 782 GLY A N 1
ATOM 6028 C CA . GLY A 1 782 ? -32.828 -19.344 35.238 1.00 88.19 782 GLY A CA 1
ATOM 6029 C C . GLY A 1 782 ? -33.651 -18.094 35.573 1.00 88.19 782 GLY A C 1
ATOM 6030 O O . GLY A 1 782 ? -34.865 -18.194 35.726 1.00 88.19 782 GLY A O 1
ATOM 6031 N N . GLU A 1 783 ? -33.015 -16.922 35.672 1.00 91.00 783 GLU A N 1
ATOM 6032 C CA . GLU A 1 783 ? -33.689 -15.630 35.828 1.00 91.00 783 GLU A CA 1
ATOM 6033 C C . GLU A 1 783 ? -34.195 -15.111 34.469 1.00 91.00 783 GLU A C 1
ATOM 6035 O O . GLU A 1 783 ? -33.512 -15.248 33.451 1.00 91.00 783 GLU A O 1
ATOM 6040 N N . ASN A 1 784 ? -35.360 -14.458 34.468 1.00 93.00 784 ASN A N 1
ATOM 6041 C CA . ASN A 1 784 ? -35.837 -13.667 33.335 1.00 93.00 784 ASN A CA 1
ATOM 6042 C C . ASN A 1 784 ? -35.681 -12.177 33.647 1.00 93.00 784 ASN A C 1
ATOM 6044 O O . ASN A 1 784 ? -36.102 -11.719 34.708 1.00 93.00 784 ASN A O 1
ATOM 6048 N N . LEU A 1 785 ? -35.130 -11.414 32.705 1.00 94.75 785 LEU A N 1
ATOM 6049 C CA . LEU A 1 785 ? -34.906 -9.975 32.849 1.00 94.75 785 LEU A CA 1
ATOM 6050 C C . LEU A 1 785 ? -35.694 -9.205 31.784 1.00 94.75 785 LEU A C 1
ATOM 6052 O O . LEU A 1 785 ? -35.672 -9.578 30.616 1.00 94.75 785 LEU A O 1
ATOM 6056 N N . ALA A 1 786 ? -36.380 -8.127 32.164 1.00 95.06 786 ALA A N 1
ATOM 6057 C CA . ALA A 1 786 ? -37.046 -7.242 31.209 1.00 95.06 786 ALA A CA 1
ATOM 6058 C C . ALA A 1 786 ? -36.132 -6.063 30.844 1.00 95.06 786 ALA A C 1
ATOM 6060 O O . ALA A 1 786 ? -35.620 -5.393 31.736 1.00 95.06 786 ALA A O 1
ATOM 6061 N N . ALA A 1 787 ? -35.960 -5.786 29.553 1.00 97.06 787 ALA A N 1
ATOM 6062 C CA . ALA A 1 787 ? -35.115 -4.706 29.048 1.00 97.06 787 ALA A CA 1
ATOM 6063 C C . ALA A 1 787 ? -35.798 -3.953 27.902 1.00 97.06 787 ALA A C 1
ATOM 6065 O O . ALA A 1 787 ? -36.509 -4.557 27.103 1.00 97.06 787 ALA A O 1
ATOM 6066 N N . ASP A 1 788 ? -35.562 -2.647 27.780 1.00 97.44 788 ASP A N 1
ATOM 6067 C CA . ASP A 1 788 ? -36.024 -1.881 26.614 1.00 97.44 788 ASP A CA 1
ATOM 6068 C C . ASP A 1 788 ? -35.100 -2.110 25.408 1.00 97.44 788 ASP A C 1
ATOM 6070 O O . ASP A 1 788 ? -35.551 -2.161 24.263 1.00 97.44 788 ASP A O 1
ATOM 6074 N N . LEU A 1 789 ? -33.799 -2.276 25.668 1.00 96.75 789 LEU A N 1
ATOM 6075 C CA . LEU A 1 789 ? -32.784 -2.509 24.647 1.00 96.75 789 LEU A CA 1
ATOM 6076 C C . LEU A 1 789 ? -31.746 -3.523 25.119 1.00 96.75 789 LEU A C 1
ATOM 6078 O O . LEU A 1 789 ? -31.140 -3.372 26.178 1.00 96.75 789 LEU A O 1
ATOM 6082 N N . THR A 1 790 ? -31.490 -4.510 24.270 1.00 96.19 790 THR A N 1
ATOM 6083 C CA . THR A 1 790 ? -30.421 -5.492 24.454 1.00 96.19 790 THR A CA 1
ATOM 6084 C C . THR A 1 790 ? -29.317 -5.227 23.442 1.00 96.19 790 THR A C 1
ATOM 6086 O O . THR A 1 790 ? -29.590 -5.070 22.253 1.00 96.19 790 THR A O 1
ATOM 6089 N N . ILE A 1 791 ? -28.074 -5.175 23.914 1.00 97.06 791 ILE A N 1
ATOM 6090 C CA . ILE A 1 791 ? -26.886 -4.873 23.115 1.00 97.06 791 ILE A CA 1
ATOM 6091 C C . ILE A 1 791 ? -25.921 -6.061 23.191 1.00 97.06 791 ILE A C 1
ATOM 6093 O O . ILE A 1 791 ? -25.077 -6.114 24.092 1.00 97.06 791 ILE A O 1
ATOM 6097 N N . PRO A 1 792 ? -26.037 -7.049 22.293 1.00 95.44 792 PRO A N 1
ATOM 6098 C CA . PRO A 1 792 ? -25.014 -8.074 22.151 1.00 95.44 792 PRO A CA 1
ATOM 6099 C C . PRO A 1 792 ? -23.690 -7.451 21.694 1.00 95.44 792 PRO A C 1
ATOM 6101 O O . PRO A 1 792 ? -23.640 -6.665 20.759 1.00 95.44 792 PRO A O 1
ATOM 6104 N N . THR A 1 793 ? -22.602 -7.794 22.381 1.00 94.44 793 THR A N 1
ATOM 6105 C CA . THR A 1 793 ? -21.231 -7.354 22.046 1.00 94.44 793 THR A CA 1
ATOM 6106 C C . THR A 1 793 ? -20.334 -8.545 21.701 1.00 94.44 793 THR A C 1
ATOM 6108 O O . THR A 1 793 ? -19.125 -8.550 21.932 1.00 94.44 793 THR A O 1
ATOM 6111 N N . PHE A 1 794 ? -20.962 -9.587 21.160 1.00 89.69 794 PHE A N 1
ATOM 6112 C CA . PHE A 1 794 ? -20.366 -10.832 20.691 1.00 89.69 794 PHE A CA 1
ATOM 6113 C C . PHE A 1 794 ? -21.003 -11.230 19.357 1.00 89.69 794 PHE A C 1
ATOM 6115 O O . PHE A 1 794 ? -22.015 -10.669 18.956 1.00 89.69 794 PHE A O 1
ATOM 6122 N N . GLY A 1 795 ? -20.456 -12.258 18.705 1.00 87.00 795 GLY A N 1
ATOM 6123 C CA . GLY A 1 795 ? -21.026 -12.770 17.456 1.00 87.00 795 GLY A CA 1
ATOM 6124 C C . GLY A 1 795 ? -20.522 -12.021 16.228 1.00 87.00 795 GLY A C 1
ATOM 6125 O O . GLY A 1 795 ? -21.304 -11.667 15.355 1.00 87.00 795 GLY A O 1
ATOM 6126 N N . LEU A 1 796 ? -19.209 -11.798 16.147 1.00 91.94 796 LEU A N 1
ATOM 6127 C CA . LEU A 1 796 ? -18.595 -11.394 14.887 1.00 91.94 796 LEU A CA 1
ATOM 6128 C C . LEU A 1 796 ? -18.677 -12.545 13.881 1.00 91.94 796 LEU A C 1
ATOM 6130 O O . LEU A 1 796 ? -18.385 -13.692 14.219 1.00 91.94 796 LEU A O 1
ATOM 6134 N N . VAL A 1 797 ? -19.042 -12.218 12.646 1.00 95.00 797 VAL A N 1
ATOM 6135 C CA . VAL A 1 797 ? -19.105 -13.150 11.518 1.00 95.00 797 VAL A CA 1
ATOM 6136 C C . VAL A 1 797 ? -18.114 -12.673 10.455 1.00 95.00 797 VAL A C 1
ATOM 6138 O O . VAL A 1 797 ? -18.234 -11.531 10.009 1.00 95.00 797 VAL A O 1
ATOM 6141 N N . PRO A 1 798 ? -17.114 -13.475 10.051 1.00 96.81 798 PRO A N 1
ATOM 6142 C CA . PRO A 1 798 ? -16.157 -13.061 9.028 1.00 96.81 798 PRO A CA 1
ATOM 6143 C C . PRO A 1 798 ? -16.848 -12.858 7.672 1.00 96.81 798 PRO A C 1
ATOM 6145 O O . PRO A 1 798 ? -17.694 -13.651 7.258 1.00 96.81 798 PRO A O 1
ATOM 6148 N N . ASN A 1 799 ? -16.456 -11.806 6.952 1.00 96.88 799 ASN A N 1
ATOM 6149 C CA . ASN A 1 799 ? -16.998 -11.475 5.633 1.00 96.88 799 ASN A CA 1
ATOM 6150 C C . ASN A 1 799 ? -16.288 -12.288 4.545 1.00 96.88 799 ASN A C 1
ATOM 6152 O O . ASN A 1 799 ? -15.493 -11.754 3.770 1.00 96.88 799 ASN A O 1
ATOM 6156 N N . SER A 1 800 ? -16.543 -13.594 4.534 1.00 97.56 800 SER A N 1
ATOM 6157 C CA . SER A 1 800 ? -15.812 -14.594 3.744 1.00 97.56 800 SER A CA 1
ATOM 6158 C C . SER A 1 800 ? -16.721 -15.557 2.974 1.00 97.56 800 SER A C 1
ATOM 6160 O O . SER A 1 800 ? -16.218 -16.472 2.330 1.00 97.56 800 SER A O 1
ATOM 6162 N N . SER A 1 801 ? -18.045 -15.370 2.997 1.00 96.50 801 SER A N 1
ATOM 6163 C CA . SER A 1 801 ? -19.015 -16.297 2.385 1.00 96.50 801 SER A CA 1
ATOM 6164 C C . SER A 1 801 ? -18.832 -16.507 0.875 1.00 96.50 801 SER A C 1
ATOM 6166 O O . SER A 1 801 ? -19.206 -17.556 0.358 1.00 96.50 801 SER A O 1
ATOM 6168 N N . TYR A 1 802 ? -18.227 -15.544 0.175 1.00 97.06 802 TYR A N 1
ATOM 6169 C CA . TYR A 1 802 ? -17.886 -15.626 -1.251 1.00 97.06 802 TYR A CA 1
ATOM 6170 C C . TYR A 1 802 ? -16.635 -16.481 -1.542 1.00 97.06 802 TYR A C 1
ATOM 6172 O O . TYR A 1 802 ? -16.301 -16.730 -2.704 1.00 97.06 802 TYR A O 1
ATOM 6180 N N . ILE A 1 803 ? -15.907 -16.901 -0.502 1.00 97.75 803 ILE A N 1
ATOM 6181 C CA . ILE A 1 803 ? -14.661 -17.664 -0.598 1.00 97.75 803 ILE A CA 1
ATOM 6182 C C . ILE A 1 803 ? -14.983 -19.164 -0.529 1.00 97.75 803 ILE A C 1
ATOM 6184 O O . ILE A 1 803 ? -15.710 -19.597 0.367 1.00 97.75 803 ILE A O 1
ATOM 6188 N N . PRO A 1 804 ? -14.408 -20.004 -1.411 1.00 96.75 804 PRO A N 1
ATOM 6189 C CA . PRO A 1 804 ? -14.598 -21.448 -1.339 1.00 96.75 804 PRO A CA 1
ATOM 6190 C C . PRO A 1 804 ? -14.204 -22.026 0.028 1.00 96.75 804 PRO A C 1
ATOM 6192 O O . PRO A 1 804 ? -13.091 -21.798 0.505 1.00 96.75 804 PRO A O 1
ATOM 6195 N N . GLY A 1 805 ? -15.074 -22.858 0.612 1.00 96.94 805 GLY A N 1
ATOM 6196 C CA . GLY A 1 805 ? -14.924 -23.367 1.984 1.00 96.94 805 GLY A CA 1
ATOM 6197 C C . GLY A 1 805 ? -13.609 -24.098 2.284 1.00 96.94 805 GLY A C 1
ATOM 6198 O O . GLY A 1 805 ? -13.179 -24.123 3.428 1.00 96.94 805 GLY A O 1
ATOM 6199 N N . LYS A 1 806 ? -12.902 -24.617 1.270 1.00 96.25 806 LYS A N 1
ATOM 6200 C CA . LYS A 1 806 ? -11.566 -25.228 1.430 1.00 96.25 806 LYS A CA 1
ATOM 6201 C C . LYS A 1 806 ? -10.480 -24.257 1.923 1.00 96.25 806 LYS A C 1
ATOM 6203 O O . LYS A 1 806 ? -9.437 -24.707 2.388 1.00 96.25 806 LYS A O 1
ATOM 6208 N N . PHE A 1 807 ? -10.699 -22.950 1.782 1.00 97.44 807 PHE A N 1
ATOM 6209 C CA . PHE A 1 807 ? -9.803 -21.894 2.265 1.00 97.44 807 PHE A CA 1
ATOM 6210 C C . PHE A 1 807 ? -10.243 -21.318 3.616 1.00 97.44 807 PHE A C 1
ATOM 6212 O O . PHE A 1 807 ? -9.567 -20.443 4.158 1.00 97.44 807 PHE A O 1
ATOM 6219 N N . LEU A 1 808 ? -11.367 -21.797 4.155 1.00 97.88 808 LEU A N 1
ATOM 6220 C CA . LEU A 1 808 ? -11.955 -21.334 5.402 1.00 97.88 808 LEU A CA 1
ATOM 6221 C C . LEU A 1 808 ? -11.841 -22.412 6.480 1.00 97.88 808 LEU A C 1
ATOM 6223 O O . LEU A 1 808 ? -11.897 -23.608 6.193 1.00 97.88 808 LEU A O 1
ATOM 6227 N N . ASN A 1 809 ? -11.703 -21.997 7.734 1.00 96.81 809 ASN A N 1
ATOM 6228 C CA . ASN A 1 809 ? -11.847 -22.915 8.858 1.00 96.81 809 ASN A CA 1
ATOM 6229 C C . ASN A 1 809 ? -13.334 -23.184 9.158 1.00 96.81 809 ASN A C 1
ATOM 6231 O O . ASN A 1 809 ? -14.234 -22.615 8.538 1.00 96.81 809 ASN A O 1
ATOM 6235 N N . THR A 1 810 ? -13.610 -24.035 10.147 1.00 96.25 810 THR A N 1
ATOM 6236 C CA . THR A 1 810 ? -14.983 -24.415 10.534 1.00 96.25 810 THR A CA 1
ATOM 6237 C C . THR A 1 810 ? -15.852 -23.241 10.987 1.00 96.25 810 THR A C 1
ATOM 6239 O O . THR A 1 810 ? -17.072 -23.354 10.978 1.00 96.25 810 THR A O 1
ATOM 6242 N N . ASN A 1 811 ? -15.236 -22.122 11.375 1.00 95.19 811 ASN A N 1
ATOM 6243 C CA . ASN A 1 811 ? -15.914 -20.908 11.823 1.00 95.19 811 ASN A CA 1
ATOM 6244 C C . ASN A 1 811 ? -16.009 -19.847 10.707 1.00 95.19 811 ASN A C 1
ATOM 6246 O O . ASN A 1 811 ? -16.422 -18.721 10.968 1.00 95.19 811 ASN A O 1
ATOM 6250 N N . GLY A 1 812 ? -15.606 -20.183 9.476 1.00 96.75 812 GLY A N 1
ATOM 6251 C CA . GLY A 1 812 ? -15.666 -19.296 8.316 1.00 96.75 812 GLY A CA 1
ATOM 6252 C C . GLY A 1 812 ? -14.496 -18.317 8.185 1.00 96.75 812 GLY A C 1
ATOM 6253 O O . GLY A 1 812 ? -14.496 -17.522 7.253 1.00 96.75 812 GLY A O 1
ATOM 6254 N N . TYR A 1 813 ? -13.486 -18.341 9.057 1.00 97.81 813 TYR A N 1
ATOM 6255 C CA . TYR A 1 813 ? -12.324 -17.451 8.914 1.00 97.81 813 TYR A CA 1
ATOM 6256 C C . TYR A 1 813 ? -11.368 -17.968 7.845 1.00 97.81 813 TYR A C 1
ATOM 6258 O O . TYR A 1 813 ? -11.190 -19.178 7.697 1.00 97.81 813 TYR A O 1
ATOM 6266 N N . VAL A 1 814 ? -10.725 -17.050 7.127 1.00 98.25 814 VAL A N 1
ATOM 6267 C CA . VAL A 1 814 ? -9.745 -17.379 6.091 1.00 98.25 814 VAL A CA 1
ATOM 6268 C C . VAL A 1 814 ? -8.487 -17.937 6.743 1.00 98.25 814 VAL A C 1
ATOM 6270 O O . VAL A 1 814 ? -7.856 -17.262 7.556 1.00 98.25 814 VAL A O 1
ATOM 6273 N N . MET A 1 815 ? -8.122 -19.160 6.360 1.00 97.88 815 MET A N 1
ATOM 6274 C CA . MET A 1 815 ? -6.939 -19.839 6.877 1.00 97.88 815 MET A CA 1
ATOM 6275 C C . MET A 1 815 ? -5.680 -19.297 6.211 1.00 97.88 815 MET A C 1
ATOM 6277 O O . MET A 1 815 ? -5.521 -19.437 4.994 1.00 97.88 815 MET A O 1
ATOM 6281 N N . VAL A 1 816 ? -4.756 -18.752 7.000 1.00 96.94 816 VAL A N 1
ATOM 6282 C CA . VAL A 1 816 ? -3.476 -18.228 6.494 1.00 96.94 816 VAL A CA 1
ATOM 6283 C C . VAL A 1 816 ? -2.259 -18.932 7.091 1.00 96.94 816 VAL A C 1
ATOM 6285 O O . VAL A 1 816 ? -2.329 -19.553 8.153 1.00 96.94 816 VAL A O 1
ATOM 6288 N N . ASP A 1 817 ? -1.142 -18.895 6.371 1.00 95.00 817 ASP A N 1
ATOM 6289 C CA . ASP A 1 817 ? 0.163 -19.347 6.853 1.00 95.00 817 ASP A CA 1
ATOM 6290 C C . ASP A 1 817 ? 0.896 -18.257 7.660 1.00 95.00 817 ASP A C 1
ATOM 6292 O O . ASP A 1 817 ? 0.389 -17.154 7.890 1.00 95.00 817 ASP A O 1
ATOM 6296 N N . GLU A 1 818 ? 2.120 -18.555 8.095 1.00 93.75 818 GLU A N 1
ATOM 6297 C CA . GLU A 1 818 ? 2.973 -17.625 8.833 1.00 93.75 818 GLU A CA 1
ATOM 6298 C C . GLU A 1 818 ? 3.441 -16.404 8.016 1.00 93.75 818 GLU A C 1
ATOM 6300 O O . GLU A 1 818 ? 4.103 -15.527 8.561 1.00 93.75 818 GLU A O 1
ATOM 6305 N N . TYR A 1 819 ? 3.089 -16.303 6.734 1.00 94.12 819 TYR A N 1
ATOM 6306 C CA . TYR A 1 819 ? 3.327 -15.147 5.867 1.00 94.12 819 TYR A CA 1
ATOM 6307 C C . TYR A 1 819 ? 2.031 -14.371 5.565 1.00 94.12 819 TYR A C 1
ATOM 6309 O O . TYR A 1 819 ? 2.020 -13.517 4.672 1.00 94.12 819 TYR A O 1
ATOM 6317 N N . LEU A 1 820 ? 0.946 -14.649 6.307 1.00 96.19 820 LEU A N 1
ATOM 6318 C CA . LEU A 1 820 ? -0.407 -14.101 6.105 1.00 96.19 820 LEU A CA 1
ATOM 6319 C C . LEU A 1 820 ? -0.979 -14.396 4.710 1.00 96.19 820 LEU A C 1
ATOM 6321 O O . LEU A 1 820 ? -1.861 -13.697 4.201 1.00 96.19 820 LEU A O 1
ATOM 6325 N N . LYS A 1 821 ? -0.461 -15.445 4.075 1.00 96.19 821 LYS A N 1
ATOM 6326 C CA . LYS A 1 821 ? -0.891 -15.911 2.769 1.00 96.19 821 LYS A CA 1
ATOM 6327 C C . LYS A 1 821 ? -1.969 -16.965 2.951 1.00 96.19 821 LYS A C 1
ATOM 6329 O O . LYS A 1 821 ? -1.855 -17.823 3.823 1.00 96.19 821 LYS A O 1
ATOM 6334 N N . VAL A 1 822 ? -3.022 -16.925 2.143 1.00 97.62 822 VAL A N 1
ATOM 6335 C CA . VAL A 1 822 ? -4.112 -17.902 2.247 1.00 97.62 822 VAL A CA 1
ATOM 6336 C C . VAL A 1 822 ? -3.574 -19.295 1.920 1.00 97.62 822 VAL A C 1
ATOM 6338 O O . VAL A 1 822 ? -2.949 -19.507 0.876 1.00 97.62 822 VAL A O 1
ATOM 6341 N N . LYS A 1 823 ? -3.801 -20.261 2.819 1.00 95.19 823 LYS A N 1
ATOM 6342 C CA . LYS A 1 823 ? -3.277 -21.624 2.667 1.00 95.19 823 LYS A CA 1
ATOM 6343 C C . LYS A 1 823 ? -3.764 -22.219 1.349 1.00 95.19 823 LYS A C 1
ATOM 6345 O O . LYS A 1 823 ? -4.956 -22.212 1.060 1.00 95.19 823 LYS A O 1
ATOM 6350 N N . ASN A 1 824 ? -2.841 -22.775 0.566 1.00 91.75 824 ASN A N 1
ATOM 6351 C CA . ASN A 1 824 ? -3.106 -23.334 -0.766 1.00 91.75 824 ASN A CA 1
ATOM 6352 C C . ASN A 1 824 ? -3.541 -22.304 -1.837 1.00 91.75 824 ASN A C 1
ATOM 6354 O O . ASN A 1 824 ? -4.134 -22.697 -2.842 1.00 91.75 824 ASN A O 1
ATOM 6358 N N . ALA A 1 825 ? -3.245 -21.008 -1.662 1.00 93.81 825 ALA A N 1
ATOM 6359 C CA . ALA A 1 825 ? -3.514 -19.958 -2.651 1.00 93.81 825 ALA A CA 1
ATOM 6360 C C . ALA A 1 825 ? -2.303 -19.014 -2.830 1.00 93.81 825 ALA A C 1
ATOM 6362 O O . ALA A 1 825 ? -2.085 -18.068 -2.078 1.00 93.81 825 ALA A O 1
ATOM 6363 N N . GLU A 1 826 ? -1.494 -19.246 -3.870 1.00 87.06 826 GLU A N 1
ATOM 6364 C CA . GLU A 1 826 ? -0.163 -18.627 -4.016 1.00 87.06 826 GLU A CA 1
ATOM 6365 C C . GLU A 1 826 ? -0.162 -17.105 -4.294 1.00 87.06 826 GLU A C 1
ATOM 6367 O O . GLU A 1 826 ? 0.876 -16.454 -4.204 1.00 87.06 826 GLU A O 1
ATOM 6372 N N . SER A 1 827 ? -1.294 -16.501 -4.634 1.00 92.56 827 SER A N 1
ATOM 6373 C CA . SER A 1 827 ? -1.369 -15.065 -4.951 1.00 92.56 827 SER A CA 1
ATOM 6374 C C . SER A 1 827 ? -2.394 -14.322 -4.100 1.00 92.56 827 SER A C 1
ATOM 6376 O O . SER A 1 827 ? -2.836 -13.244 -4.488 1.00 92.56 827 SER A O 1
ATOM 6378 N N . VAL A 1 828 ? -2.796 -14.906 -2.968 1.00 97.94 828 VAL A N 1
ATOM 6379 C CA . VAL A 1 828 ? -3.859 -14.375 -2.114 1.00 97.94 828 VAL A CA 1
ATOM 6380 C C . VAL A 1 828 ? -3.340 -14.195 -0.692 1.00 97.94 828 VAL A C 1
ATOM 6382 O O . VAL A 1 828 ? -2.839 -15.138 -0.084 1.00 97.94 828 VAL A O 1
ATOM 6385 N N . TRP A 1 829 ? -3.495 -12.991 -0.157 1.00 98.31 829 TRP A N 1
ATOM 6386 C CA . TRP A 1 829 ? -3.224 -12.649 1.237 1.00 98.31 829 TRP A CA 1
ATOM 6387 C C . TRP A 1 829 ? -4.527 -12.298 1.935 1.00 98.31 829 TRP A C 1
ATOM 6389 O O . TRP A 1 829 ? -5.439 -11.763 1.307 1.00 98.31 829 TRP A O 1
ATOM 6399 N N . ALA A 1 830 ? -4.612 -12.573 3.232 1.00 98.31 830 ALA A N 1
ATOM 6400 C CA . ALA A 1 830 ? -5.732 -12.138 4.054 1.00 98.31 830 ALA A CA 1
ATOM 6401 C C . ALA A 1 830 ? -5.218 -11.526 5.356 1.00 98.31 830 ALA A C 1
ATOM 6403 O O . ALA A 1 830 ? -4.247 -12.007 5.936 1.00 98.31 830 ALA A O 1
ATOM 6404 N N . LEU A 1 831 ? -5.864 -10.450 5.798 1.00 98.00 831 LEU A N 1
ATOM 6405 C CA . LEU A 1 831 ? -5.509 -9.743 7.025 1.00 98.00 831 LEU A CA 1
ATOM 6406 C C . LEU A 1 831 ? -6.728 -9.085 7.676 1.00 98.00 831 LEU A C 1
ATOM 6408 O O . LEU A 1 831 ? -7.776 -8.901 7.057 1.00 98.00 831 LEU A O 1
ATOM 6412 N N . GLY A 1 832 ? -6.559 -8.674 8.927 1.00 96.06 832 GLY A N 1
ATOM 6413 C CA . GLY A 1 832 ? -7.617 -8.112 9.752 1.00 96.06 832 GLY A CA 1
ATOM 6414 C C . GLY A 1 832 ? -8.610 -9.179 10.206 1.00 96.06 832 GLY A C 1
ATOM 6415 O O . GLY A 1 832 ? -8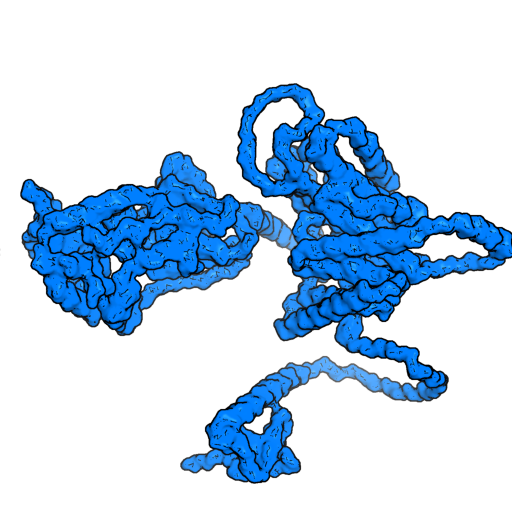.311 -10.370 10.232 1.00 96.06 832 GLY A O 1
ATOM 6416 N N . ASP A 1 833 ? -9.821 -8.753 10.551 1.00 95.69 833 ASP A N 1
ATOM 6417 C CA . ASP A 1 833 ? -10.805 -9.589 11.257 1.00 95.69 833 ASP A CA 1
ATOM 6418 C C . ASP A 1 833 ? -11.337 -10.798 10.465 1.00 95.69 833 ASP A C 1
ATOM 6420 O O . ASP A 1 833 ? -12.075 -11.609 11.016 1.00 95.69 833 ASP A O 1
ATOM 6424 N N . VAL A 1 834 ? -10.996 -10.912 9.181 1.00 97.19 834 VAL A N 1
ATOM 6425 C CA . VAL A 1 834 ? -11.410 -12.023 8.312 1.00 97.19 834 VAL A CA 1
ATOM 6426 C C . VAL A 1 834 ? -10.481 -13.243 8.422 1.00 97.19 834 VAL A C 1
ATOM 6428 O O . VAL A 1 834 ? -10.880 -14.344 8.045 1.00 97.19 834 VAL A O 1
ATOM 6431 N N . CYS A 1 835 ? -9.253 -13.072 8.930 1.00 93.81 835 CYS A N 1
ATOM 6432 C CA . CYS A 1 835 ? -8.245 -14.136 9.027 1.00 93.81 835 CYS A CA 1
ATOM 6433 C C . CYS A 1 835 ? -8.248 -14.840 10.394 1.00 93.81 835 CYS A C 1
ATOM 6435 O O . CYS A 1 835 ? -8.685 -14.278 11.396 1.00 93.81 835 CYS A O 1
ATOM 6437 N N . ASP A 1 836 ? -7.729 -16.068 10.446 1.00 91.00 836 ASP A N 1
ATOM 6438 C CA . ASP A 1 836 ? -7.676 -16.903 11.656 1.00 91.00 836 ASP A CA 1
ATOM 6439 C C . ASP A 1 836 ? -6.400 -16.731 12.508 1.00 91.00 836 ASP A C 1
ATOM 6441 O O . ASP A 1 836 ? -6.080 -17.587 13.332 1.00 91.00 836 ASP A O 1
ATOM 6445 N N . THR A 1 837 ? -5.656 -15.633 12.326 1.00 88.81 837 THR A N 1
ATOM 6446 C CA . THR A 1 837 ? -4.324 -15.451 12.936 1.00 88.81 837 THR A CA 1
ATOM 6447 C C . THR A 1 837 ? -4.351 -14.864 14.347 1.00 88.81 837 THR A C 1
ATOM 6449 O O . THR A 1 837 ? -3.681 -15.364 15.248 1.00 88.81 837 THR A O 1
ATOM 6452 N N . GLU A 1 838 ? -5.065 -13.756 14.540 1.00 88.94 838 GLU A N 1
ATOM 6453 C CA . GLU A 1 838 ? -5.065 -12.972 15.778 1.00 88.94 838 GLU A CA 1
ATOM 6454 C C . GLU A 1 838 ? -6.473 -12.473 16.096 1.00 88.94 838 GLU A C 1
ATOM 6456 O O . GLU A 1 838 ? -7.354 -12.441 15.240 1.00 88.94 838 GLU A O 1
ATOM 6461 N N . ASN A 1 839 ? -6.674 -12.036 17.338 1.00 85.12 839 ASN A N 1
ATOM 6462 C CA . ASN A 1 839 ? -7.921 -11.393 17.733 1.00 85.12 839 ASN A CA 1
ATOM 6463 C C . ASN A 1 839 ? -8.169 -10.115 16.919 1.00 85.12 839 ASN A C 1
ATOM 6465 O O . ASN A 1 839 ? -7.238 -9.365 16.619 1.00 85.12 839 ASN A O 1
ATOM 6469 N N . SER A 1 840 ? -9.445 -9.824 16.665 1.00 88.44 840 SER A N 1
ATOM 6470 C CA . SER A 1 840 ? -9.906 -8.619 15.976 1.00 88.44 840 SER A CA 1
ATOM 6471 C C . SER A 1 840 ? -9.521 -7.339 16.722 1.00 88.44 840 SER A C 1
ATOM 6473 O O . SER A 1 840 ? -10.208 -6.904 17.648 1.00 88.44 840 SER A O 1
ATOM 6475 N N . GLN A 1 841 ? -8.388 -6.746 16.347 1.00 89.06 841 GLN A N 1
ATOM 6476 C CA . GLN A 1 841 ? -7.846 -5.531 16.948 1.00 89.06 841 GLN A CA 1
ATOM 6477 C C . GLN A 1 841 ? -7.156 -4.674 15.891 1.00 89.06 841 GLN A C 1
ATOM 6479 O O . GLN A 1 841 ? -6.360 -5.173 15.095 1.00 89.06 841 GLN A O 1
ATOM 6484 N N . ILE A 1 842 ? -7.375 -3.356 15.947 1.00 89.31 842 ILE A N 1
ATOM 6485 C CA . ILE A 1 842 ? -6.737 -2.410 15.019 1.00 89.31 842 ILE A CA 1
ATOM 6486 C C . ILE A 1 842 ? -5.204 -2.474 15.077 1.00 89.31 842 ILE A C 1
ATOM 6488 O O . ILE A 1 842 ? -4.553 -2.336 14.051 1.00 89.31 842 ILE A O 1
ATOM 6492 N N . LEU A 1 843 ? -4.619 -2.749 16.251 1.00 89.50 843 LEU A N 1
ATOM 6493 C CA . LEU A 1 843 ? -3.167 -2.869 16.401 1.00 89.50 843 LEU A CA 1
ATOM 6494 C C . LEU A 1 843 ? -2.606 -4.105 15.685 1.00 89.50 843 LEU A C 1
ATOM 6496 O O . LEU A 1 843 ? -1.581 -4.006 15.012 1.00 89.50 843 LEU A O 1
ATOM 6500 N N . SER A 1 844 ? -3.270 -5.258 15.816 1.00 91.62 844 SER A N 1
ATOM 6501 C CA . SER A 1 844 ? -2.904 -6.461 15.062 1.00 91.62 844 SER A CA 1
ATOM 6502 C C . SER A 1 844 ? -3.094 -6.216 13.566 1.00 91.62 844 SER A C 1
ATOM 6504 O O . SER A 1 844 ? -2.181 -6.477 12.790 1.00 91.62 844 SER A O 1
ATOM 6506 N N . CYS A 1 845 ? -4.208 -5.598 13.162 1.00 94.38 845 CYS A N 1
ATOM 6507 C CA . CYS A 1 845 ? -4.459 -5.251 11.765 1.00 94.38 845 CYS A CA 1
ATOM 6508 C C . CYS A 1 845 ? -3.397 -4.299 11.177 1.00 94.38 845 CYS A C 1
ATOM 6510 O O . CYS A 1 845 ? -2.982 -4.495 10.038 1.00 94.38 845 CYS A O 1
ATOM 6512 N N . ASP A 1 846 ? -2.928 -3.294 11.926 1.00 94.75 846 ASP A N 1
ATOM 6513 C CA . ASP A 1 846 ? -1.863 -2.380 11.480 1.00 94.75 846 ASP A CA 1
ATOM 6514 C C . ASP A 1 846 ? -0.537 -3.121 11.272 1.00 94.75 846 ASP A C 1
ATOM 6516 O O . ASP A 1 846 ? 0.111 -2.977 10.235 1.00 94.75 846 ASP A O 1
ATOM 6520 N N . ARG A 1 847 ? -0.159 -3.994 12.214 1.00 94.81 847 ARG A N 1
ATOM 6521 C CA . ARG A 1 847 ? 1.044 -4.832 12.088 1.00 94.81 847 ARG A CA 1
ATOM 6522 C C . ARG A 1 847 ? 0.960 -5.782 10.898 1.00 94.81 847 ARG A C 1
ATOM 6524 O O . ARG A 1 847 ? 1.948 -5.947 10.182 1.00 94.81 847 ARG A O 1
ATOM 6531 N N . GLN A 1 848 ? -0.204 -6.389 10.684 1.00 96.62 848 GLN A N 1
ATOM 6532 C CA . GLN A 1 848 ? -0.460 -7.241 9.528 1.00 96.62 848 GLN A CA 1
ATOM 6533 C C . GLN A 1 848 ? -0.388 -6.432 8.227 1.00 96.62 848 GLN A C 1
ATOM 6535 O O . GLN A 1 848 ? 0.253 -6.876 7.286 1.00 96.62 848 GLN A O 1
ATOM 6540 N N . SER A 1 849 ? -0.942 -5.218 8.187 1.00 97.19 849 SER A N 1
ATOM 6541 C CA . SER A 1 849 ? -0.859 -4.301 7.039 1.00 97.19 849 SER A CA 1
ATOM 6542 C C . SER A 1 849 ? 0.587 -3.926 6.689 1.00 97.19 849 SER A C 1
ATOM 6544 O O . SER A 1 849 ? 0.996 -4.042 5.531 1.00 97.19 849 SER A O 1
ATOM 6546 N N . VAL A 1 850 ? 1.411 -3.580 7.689 1.00 96.06 850 VAL A N 1
ATOM 6547 C CA . VAL A 1 850 ? 2.862 -3.361 7.512 1.00 96.06 850 VAL A CA 1
ATOM 6548 C C . VAL A 1 850 ? 3.533 -4.592 6.907 1.00 96.06 850 VAL A C 1
ATOM 6550 O O . VAL A 1 850 ? 4.347 -4.476 5.988 1.00 96.06 850 VAL A O 1
ATOM 6553 N N . TYR A 1 851 ? 3.203 -5.773 7.426 1.00 96.19 851 TYR A N 1
ATOM 6554 C CA . TYR A 1 851 ? 3.791 -7.023 6.974 1.00 96.19 851 TYR A CA 1
ATOM 6555 C C . TYR A 1 851 ? 3.383 -7.383 5.542 1.00 96.19 851 TYR A C 1
ATOM 6557 O O . TYR A 1 851 ? 4.250 -7.644 4.708 1.00 96.19 851 TYR A O 1
ATOM 6565 N N . VAL A 1 852 ? 2.080 -7.371 5.250 1.00 96.38 852 VAL A N 1
ATOM 6566 C CA . VAL A 1 852 ? 1.500 -7.740 3.953 1.00 96.38 852 VAL A CA 1
ATOM 6567 C C . VAL A 1 852 ? 1.995 -6.802 2.858 1.00 96.38 852 VAL A C 1
ATOM 6569 O O . VAL A 1 852 ? 2.427 -7.288 1.816 1.00 96.38 852 VAL A O 1
ATOM 6572 N N . ALA A 1 853 ? 2.032 -5.486 3.099 1.00 95.50 853 ALA A N 1
ATOM 6573 C CA . ALA A 1 853 ? 2.580 -4.532 2.134 1.00 95.50 853 ALA A CA 1
ATOM 6574 C C . ALA A 1 853 ? 4.033 -4.877 1.765 1.00 95.50 853 ALA A C 1
ATOM 6576 O O . ALA A 1 853 ? 4.371 -4.981 0.585 1.00 95.50 853 ALA A O 1
ATOM 6577 N N . LYS A 1 854 ? 4.876 -5.155 2.769 1.00 93.00 854 LYS A N 1
ATOM 6578 C CA . LYS A 1 854 ? 6.267 -5.564 2.550 1.00 93.00 854 LYS A CA 1
ATOM 6579 C C . LYS A 1 854 ? 6.370 -6.903 1.817 1.00 93.00 854 LYS A C 1
ATOM 6581 O O . LYS A 1 854 ? 7.163 -7.019 0.889 1.00 93.00 854 LYS A O 1
ATOM 6586 N N . ALA A 1 855 ? 5.580 -7.903 2.206 1.00 92.50 855 ALA A N 1
ATOM 6587 C CA . ALA A 1 855 ? 5.586 -9.227 1.584 1.00 92.50 855 ALA A CA 1
ATOM 6588 C C . ALA A 1 855 ? 5.169 -9.172 0.103 1.00 92.50 855 ALA A C 1
ATOM 6590 O O . ALA A 1 855 ? 5.796 -9.812 -0.748 1.00 92.50 855 ALA A O 1
ATOM 6591 N N . ILE A 1 856 ? 4.158 -8.362 -0.220 1.00 92.12 856 ILE A N 1
ATOM 6592 C CA . ILE A 1 856 ? 3.706 -8.132 -1.595 1.00 92.12 856 ILE A CA 1
ATOM 6593 C C . ILE A 1 856 ? 4.787 -7.412 -2.395 1.00 92.12 856 ILE A C 1
ATOM 6595 O O . ILE A 1 856 ? 5.155 -7.887 -3.466 1.00 92.12 856 ILE A O 1
ATOM 6599 N N . LEU A 1 857 ? 5.355 -6.321 -1.874 1.00 89.50 857 LEU A N 1
ATOM 6600 C CA . LEU A 1 857 ? 6.424 -5.594 -2.563 1.00 89.50 857 LEU A CA 1
ATOM 6601 C C . LEU A 1 857 ? 7.655 -6.474 -2.813 1.00 89.50 857 LEU A C 1
ATOM 6603 O O . LEU A 1 857 ? 8.205 -6.436 -3.911 1.00 89.50 857 LEU A O 1
ATOM 6607 N N . SER A 1 858 ? 8.031 -7.343 -1.867 1.00 85.75 858 SER A N 1
ATOM 6608 C CA . SER A 1 858 ? 9.104 -8.319 -2.091 1.00 85.75 858 SER A CA 1
ATOM 6609 C C . SER A 1 858 ? 8.782 -9.302 -3.217 1.00 85.75 858 SER A C 1
ATOM 6611 O O . SER A 1 858 ? 9.661 -9.641 -4.009 1.00 85.75 858 SER A O 1
ATOM 6613 N N . THR A 1 859 ? 7.514 -9.704 -3.337 1.00 82.06 859 THR A N 1
ATOM 6614 C CA . THR A 1 859 ? 7.036 -10.566 -4.430 1.00 82.06 859 THR A CA 1
ATOM 6615 C C . THR A 1 859 ? 7.068 -9.842 -5.785 1.00 82.06 859 THR A C 1
ATOM 6617 O O . THR A 1 859 ? 7.332 -10.472 -6.806 1.00 82.06 859 THR A O 1
ATOM 6620 N N . LEU A 1 860 ? 6.845 -8.523 -5.808 1.00 79.25 860 LEU A N 1
ATOM 6621 C CA . LEU A 1 860 ? 6.856 -7.702 -7.026 1.00 79.25 860 LEU A CA 1
ATOM 6622 C C . LEU A 1 860 ? 8.272 -7.291 -7.481 1.00 79.25 860 LEU A C 1
ATOM 6624 O O . LEU A 1 860 ? 8.515 -7.187 -8.681 1.00 79.25 860 LEU A O 1
ATOM 6628 N N . GLY A 1 861 ? 9.202 -7.053 -6.548 1.00 68.38 861 GLY A N 1
ATOM 6629 C CA . GLY A 1 861 ? 10.534 -6.481 -6.811 1.00 68.38 861 GLY A CA 1
ATOM 6630 C C . GLY A 1 861 ? 11.697 -7.475 -6.928 1.00 68.38 861 GLY A C 1
ATOM 6631 O O . GLY A 1 861 ? 12.814 -7.060 -7.217 1.00 68.38 861 GLY A O 1
ATOM 6632 N N . SER A 1 862 ? 11.465 -8.781 -6.741 1.00 55.00 862 SER A N 1
ATOM 6633 C CA . SER A 1 862 ? 12.525 -9.800 -6.564 1.00 55.00 862 SER A CA 1
ATOM 6634 C C . SER A 1 862 ? 13.406 -9.585 -5.317 1.00 55.00 862 SER A C 1
ATOM 6636 O O . SER A 1 862 ? 14.555 -10.031 -5.282 1.00 55.00 862 SER A O 1
ATOM 6638 N N . ASP A 1 863 ? 12.869 -8.936 -4.278 1.00 63.53 863 ASP A N 1
ATOM 6639 C CA . ASP A 1 863 ? 13.543 -8.788 -2.983 1.00 63.53 863 ASP A CA 1
ATOM 6640 C C . ASP A 1 863 ? 13.369 -10.039 -2.108 1.00 63.53 863 ASP A C 1
ATOM 6642 O O . ASP A 1 863 ? 12.489 -10.877 -2.318 1.00 63.53 863 ASP A O 1
ATOM 6646 N N . LYS A 1 864 ? 14.200 -10.170 -1.067 1.00 74.75 864 LYS A N 1
ATOM 6647 C CA . LYS A 1 864 ? 14.040 -11.243 -0.075 1.00 74.75 864 LYS A CA 1
ATOM 6648 C C . LYS A 1 864 ? 12.699 -11.105 0.651 1.00 74.75 864 LYS A C 1
ATOM 6650 O O . LYS A 1 864 ? 12.446 -10.076 1.275 1.00 74.75 864 LYS A O 1
ATOM 6655 N N . ILE A 1 865 ? 11.906 -12.180 0.628 1.00 78.62 865 ILE A N 1
ATOM 6656 C CA . ILE A 1 865 ? 10.669 -12.326 1.410 1.00 78.62 865 ILE A CA 1
ATOM 6657 C C . ILE A 1 865 ? 10.971 -11.978 2.881 1.00 78.62 865 ILE A C 1
ATOM 6659 O O . ILE A 1 865 ? 11.994 -12.437 3.410 1.00 78.62 865 ILE A O 1
ATOM 6663 N N . PRO A 1 866 ? 10.135 -11.160 3.553 1.00 87.12 866 PRO A N 1
ATOM 6664 C CA . PRO A 1 866 ? 10.320 -10.872 4.970 1.00 87.12 866 PRO A CA 1
ATOM 6665 C C . PRO A 1 866 ? 10.303 -12.168 5.806 1.00 87.12 866 PRO A C 1
ATOM 6667 O O . PRO A 1 866 ? 9.713 -13.165 5.390 1.00 87.12 866 PRO A O 1
ATOM 6670 N N . PRO A 1 867 ? 10.933 -12.183 6.997 1.00 92.12 867 PRO A N 1
ATOM 6671 C CA . PRO A 1 867 ? 10.815 -13.324 7.909 1.00 92.12 867 PRO A CA 1
ATOM 6672 C C . PRO A 1 867 ? 9.337 -13.601 8.238 1.00 92.12 867 PRO A C 1
ATOM 6674 O O . PRO A 1 867 ? 8.532 -12.683 8.094 1.00 92.12 867 PRO A O 1
ATOM 6677 N N . PRO A 1 868 ? 8.963 -14.808 8.699 1.00 94.50 868 PRO A N 1
ATOM 6678 C CA . PRO A 1 868 ? 7.589 -15.118 9.094 1.00 94.50 868 PRO A CA 1
ATOM 6679 C C . PRO A 1 868 ? 6.969 -14.041 9.985 1.00 94.50 868 PRO A C 1
ATOM 6681 O O . PRO A 1 868 ? 7.614 -13.578 10.938 1.00 94.50 868 PRO A O 1
ATOM 6684 N N . TYR A 1 869 ? 5.732 -13.650 9.676 1.00 94.69 869 TYR A N 1
ATOM 6685 C CA . TYR A 1 869 ? 4.937 -12.764 10.511 1.00 94.69 869 TYR A CA 1
ATOM 6686 C C . TYR A 1 869 ? 4.918 -13.330 11.924 1.00 94.69 869 TYR A C 1
ATOM 6688 O O . TYR A 1 869 ? 4.677 -14.515 12.142 1.00 94.69 869 TYR A O 1
ATOM 6696 N N . GLN A 1 870 ? 5.229 -12.471 12.888 1.00 90.81 870 GLN A N 1
ATOM 6697 C CA . GLN A 1 870 ? 5.156 -12.818 14.295 1.00 90.81 870 GLN A CA 1
ATOM 6698 C C . GLN A 1 870 ? 3.875 -12.198 14.839 1.00 90.81 870 GLN A C 1
ATOM 6700 O O . GLN A 1 870 ? 3.856 -10.969 15.048 1.00 90.81 870 GLN A O 1
ATOM 6705 N N . PRO A 1 871 ? 2.826 -13.019 15.065 1.00 85.62 871 PRO A N 1
ATOM 6706 C CA . PRO A 1 871 ? 1.634 -12.577 15.759 1.00 85.62 871 PRO A CA 1
ATOM 6707 C C . PRO A 1 871 ? 2.031 -11.862 17.035 1.00 85.62 871 PRO A C 1
ATOM 6709 O O . PRO A 1 871 ? 3.002 -12.221 17.712 1.00 85.62 871 PRO A O 1
ATOM 6712 N N . PHE A 1 872 ? 1.299 -10.812 17.358 1.00 77.25 872 PHE A N 1
ATOM 6713 C CA . PHE A 1 872 ? 1.533 -10.071 18.569 1.00 77.25 872 PHE A CA 1
ATOM 6714 C C . PHE A 1 872 ? 1.026 -10.891 19.760 1.00 77.25 872 PHE A C 1
ATOM 6716 O O . PHE A 1 872 ? -0.088 -10.737 20.241 1.00 77.25 872 PHE A O 1
ATOM 6723 N N . THR A 1 873 ? 1.873 -11.810 20.228 1.00 64.56 873 THR A N 1
ATOM 6724 C CA . THR A 1 873 ? 1.576 -12.727 21.338 1.00 64.56 873 THR A CA 1
ATOM 6725 C C . THR A 1 873 ? 1.592 -12.034 22.697 1.00 64.56 873 THR A C 1
ATOM 6727 O O . THR A 1 873 ? 1.018 -12.545 23.662 1.00 64.56 873 THR A O 1
ATOM 6730 N N . SER A 1 874 ? 2.223 -10.856 22.790 1.00 60.53 874 SER A N 1
ATOM 6731 C CA . SER A 1 874 ? 2.044 -9.979 23.943 1.00 60.53 874 SER A CA 1
ATOM 6732 C C . SER A 1 874 ? 0.575 -9.594 23.984 1.00 60.53 874 SER A C 1
ATOM 6734 O O . SER A 1 874 ? 0.094 -8.912 23.082 1.00 60.53 874 SER A O 1
ATOM 6736 N N . ARG A 1 875 ? -0.133 -10.046 25.025 1.00 66.81 875 ARG A N 1
ATOM 6737 C CA . ARG A 1 875 ? -1.505 -9.641 25.337 1.00 66.81 875 ARG A CA 1
ATOM 6738 C C . ARG A 1 875 ? -1.511 -8.140 25.644 1.00 66.81 875 ARG A C 1
ATOM 6740 O O . ARG A 1 875 ? -1.547 -7.736 26.797 1.00 66.81 875 ARG A O 1
ATOM 6747 N N . PHE A 1 876 ? -1.350 -7.299 24.635 1.00 81.56 876 PHE A N 1
ATOM 6748 C CA . PHE A 1 876 ? -1.572 -5.878 24.778 1.00 81.56 876 PHE A CA 1
ATOM 6749 C C . PHE A 1 876 ? -3.065 -5.637 24.700 1.00 81.56 876 PHE A C 1
ATOM 6751 O O . PHE A 1 876 ? -3.749 -6.126 23.804 1.00 81.56 876 PHE A O 1
ATOM 6758 N N . MET A 1 877 ? -3.563 -4.867 25.645 1.00 85.25 877 MET A N 1
ATOM 6759 C CA . MET A 1 877 ? -4.953 -4.473 25.684 1.00 85.25 877 MET A CA 1
ATOM 6760 C C . MET A 1 877 ? -5.010 -3.096 26.322 1.00 85.25 877 MET A C 1
ATOM 6762 O O . MET A 1 877 ? -4.359 -2.866 27.337 1.00 85.25 877 MET A O 1
ATOM 6766 N N . GLY A 1 878 ? -5.781 -2.185 25.743 1.00 89.06 878 GLY A N 1
ATOM 6767 C CA . GLY A 1 878 ? -6.016 -0.861 26.305 1.00 89.06 878 GLY A CA 1
ATOM 6768 C C . GLY A 1 878 ? -7.355 -0.330 25.826 1.00 89.06 878 GLY A C 1
ATOM 6769 O O . GLY A 1 878 ? -7.565 -0.198 24.622 1.00 89.06 878 GLY A O 1
ATOM 6770 N N . PHE A 1 879 ? -8.250 -0.041 26.764 1.00 91.69 879 PHE A N 1
ATOM 6771 C CA . PHE A 1 879 ? -9.636 0.328 26.481 1.00 91.69 879 PHE A CA 1
ATOM 6772 C C . PHE A 1 879 ? -10.144 1.339 27.506 1.00 91.69 879 PHE A C 1
ATOM 6774 O O . PHE A 1 879 ? -9.653 1.411 28.641 1.00 91.69 879 PHE A O 1
ATOM 6781 N N . GLN A 1 880 ? -11.106 2.151 27.084 1.00 93.44 880 GLN A N 1
ATOM 6782 C CA . GLN A 1 880 ? -11.667 3.208 27.917 1.00 93.44 880 GLN A CA 1
ATOM 6783 C C . GLN A 1 880 ? -12.891 2.697 28.696 1.00 93.44 880 GLN A C 1
ATOM 6785 O O . GLN A 1 880 ? -13.559 1.769 28.265 1.00 93.44 880 GLN A O 1
ATOM 6790 N N . ILE A 1 881 ? -13.185 3.263 29.866 1.00 95.88 881 ILE A N 1
ATOM 6791 C CA . ILE A 1 881 ? -14.403 2.937 30.627 1.00 95.88 881 ILE A CA 1
ATOM 6792 C C . ILE A 1 881 ? -15.101 4.256 30.928 1.00 95.88 881 ILE A C 1
ATOM 6794 O O . ILE A 1 881 ? -14.770 4.946 31.901 1.00 95.88 881 ILE A O 1
ATOM 6798 N N . GLY A 1 882 ? -15.993 4.647 30.018 1.00 93.62 882 GLY A N 1
ATOM 6799 C CA . GLY A 1 882 ? -16.521 6.006 29.956 1.00 93.62 882 GLY A CA 1
ATOM 6800 C C . GLY A 1 882 ? -15.421 7.044 29.715 1.00 93.62 882 GLY A C 1
ATOM 6801 O O . GLY A 1 882 ? -14.255 6.725 29.493 1.00 93.62 882 GLY A O 1
ATOM 6802 N N . LYS A 1 883 ? -15.740 8.334 29.830 1.00 93.31 883 LYS A N 1
ATOM 6803 C CA . LYS A 1 883 ? -14.772 9.394 29.480 1.00 93.31 883 LYS A CA 1
ATOM 6804 C C . LYS A 1 883 ? -13.649 9.610 30.504 1.00 93.31 883 LYS A C 1
ATOM 6806 O O . LYS A 1 883 ? -12.656 10.258 30.182 1.00 93.31 883 LYS A O 1
ATOM 6811 N N . LYS A 1 884 ? -13.795 9.105 31.736 1.00 92.88 884 LYS A N 1
ATOM 6812 C CA . LYS A 1 884 ? -12.905 9.423 32.877 1.00 92.88 884 LYS A CA 1
ATOM 6813 C C . LYS A 1 884 ? -12.121 8.236 33.448 1.00 92.88 884 LYS A C 1
ATOM 6815 O O . LYS A 1 884 ? -11.297 8.448 34.333 1.00 92.88 884 LYS A O 1
ATOM 6820 N N . SER A 1 885 ? -12.349 7.014 32.971 1.00 94.00 885 SER A N 1
ATOM 6821 C CA . SER A 1 885 ? -11.600 5.829 33.402 1.00 94.00 885 SER A CA 1
ATOM 6822 C C . SER A 1 885 ? -11.111 5.024 32.198 1.00 94.00 885 SER A C 1
ATOM 6824 O O . SER A 1 885 ? -11.430 5.309 31.048 1.00 94.00 885 SER A O 1
ATOM 6826 N N . GLY A 1 886 ? -10.271 4.036 32.458 1.00 93.06 886 GLY A N 1
ATOM 6827 C CA . GLY A 1 886 ? -9.634 3.204 31.452 1.00 93.06 886 GLY A CA 1
ATOM 6828 C C . GLY A 1 886 ? -8.503 2.408 32.074 1.00 93.06 886 GLY A C 1
ATOM 6829 O O . GLY A 1 886 ? -7.909 2.804 33.083 1.00 93.06 886 GLY A O 1
ATOM 6830 N N . THR A 1 887 ? -8.212 1.256 31.492 1.00 94.25 887 THR A N 1
ATOM 6831 C CA . THR A 1 887 ? -7.088 0.426 31.913 1.00 94.25 887 THR A CA 1
ATOM 6832 C C . THR A 1 887 ? -6.679 -0.505 30.776 1.00 94.25 887 THR A C 1
ATOM 6834 O O . THR A 1 887 ? -7.100 -0.347 29.630 1.00 94.25 887 THR A O 1
ATOM 6837 N N . GLY A 1 888 ? -5.777 -1.427 31.075 1.00 91.94 888 GLY A N 1
ATOM 6838 C CA . GLY A 1 888 ? -5.151 -2.280 30.098 1.00 91.94 888 GLY A CA 1
ATOM 6839 C C . GLY A 1 888 ? -3.860 -2.872 30.629 1.00 91.94 888 GLY A C 1
ATOM 6840 O O . GLY A 1 888 ? -3.455 -2.621 31.769 1.00 91.94 888 GLY A O 1
ATOM 6841 N N . HIS A 1 889 ? -3.181 -3.629 29.786 1.00 88.25 889 HIS A N 1
ATOM 6842 C CA . HIS A 1 889 ? -1.865 -4.156 30.090 1.00 88.25 889 HIS A CA 1
ATOM 6843 C C . HIS A 1 889 ? -1.001 -4.267 28.835 1.00 88.25 889 HIS A C 1
ATOM 6845 O O . HIS A 1 889 ? -1.499 -4.346 27.716 1.00 88.25 889 HIS A O 1
ATOM 6851 N N . PHE A 1 890 ? 0.310 -4.251 29.043 1.00 84.81 890 PHE A N 1
ATOM 6852 C CA . PHE A 1 890 ? 1.340 -4.539 28.058 1.00 84.81 890 PHE A CA 1
ATOM 6853 C C . PHE A 1 890 ? 2.269 -5.590 28.671 1.00 84.81 890 PHE A C 1
ATOM 6855 O O . PHE A 1 890 ? 3.073 -5.289 29.557 1.00 84.81 890 PHE A O 1
ATOM 6862 N N . GLY A 1 891 ? 2.097 -6.852 28.269 1.00 78.69 891 GLY A N 1
ATOM 6863 C CA . GLY A 1 891 ? 2.720 -7.979 28.963 1.00 78.69 891 GLY A CA 1
ATOM 6864 C C . GLY A 1 891 ? 2.268 -8.039 30.427 1.00 78.69 891 GLY A C 1
ATOM 6865 O O . GLY A 1 891 ? 1.069 -8.096 30.707 1.00 78.69 891 GLY A O 1
ATOM 6866 N N . TRP A 1 892 ? 3.226 -7.995 31.357 1.00 74.31 892 TRP A N 1
ATOM 6867 C CA . TRP A 1 892 ? 2.981 -7.946 32.807 1.00 74.31 892 TRP A CA 1
ATOM 6868 C C . TRP A 1 892 ? 2.694 -6.537 33.347 1.00 74.31 892 TRP A C 1
ATOM 6870 O O . TRP A 1 892 ? 2.253 -6.395 34.488 1.00 74.31 892 TRP A O 1
ATOM 6880 N N . PHE A 1 893 ? 2.963 -5.483 32.571 1.00 83.56 893 PHE A N 1
ATOM 6881 C CA . PHE A 1 893 ? 2.792 -4.109 33.029 1.00 83.56 893 PHE A CA 1
ATOM 6882 C C . PHE A 1 893 ? 1.343 -3.663 32.845 1.00 83.56 893 PHE A C 1
ATOM 6884 O O . PHE A 1 893 ? 0.804 -3.723 31.744 1.00 83.56 893 PHE A O 1
ATOM 6891 N N . ARG A 1 894 ? 0.710 -3.170 33.911 1.00 90.00 894 ARG A N 1
ATOM 6892 C CA . ARG A 1 894 ? -0.629 -2.575 33.843 1.00 90.00 894 ARG A CA 1
ATOM 6893 C C . ARG A 1 894 ? -0.535 -1.125 33.378 1.00 90.00 894 ARG A C 1
ATOM 6895 O O . ARG A 1 894 ? 0.190 -0.337 33.977 1.00 90.00 894 ARG A O 1
ATOM 6902 N N . ILE A 1 895 ? -1.332 -0.752 32.382 1.00 90.94 895 ILE A N 1
ATOM 6903 C CA . ILE A 1 895 ? -1.364 0.620 31.868 1.00 90.94 895 ILE A CA 1
ATOM 6904 C C . ILE A 1 895 ? -2.120 1.515 32.871 1.00 90.94 895 ILE A C 1
ATOM 6906 O O . ILE A 1 895 ? -3.268 1.206 33.221 1.00 90.94 895 ILE A O 1
ATOM 6910 N N . PRO A 1 896 ? -1.512 2.613 33.365 1.00 89.31 896 PRO A N 1
ATOM 6911 C CA . PRO A 1 896 ? -2.189 3.552 34.253 1.00 89.31 896 PRO A CA 1
ATOM 6912 C C . PRO A 1 896 ? -3.387 4.234 33.583 1.00 89.31 896 PRO A C 1
ATOM 6914 O O . PRO A 1 896 ? -3.340 4.580 32.404 1.00 89.31 896 PRO A O 1
ATOM 6917 N N . THR A 1 897 ? -4.440 4.503 34.356 1.00 92.12 897 THR A N 1
ATOM 6918 C CA . THR A 1 897 ? -5.694 5.085 33.852 1.00 92.12 897 THR A CA 1
ATOM 6919 C C . THR A 1 897 ? -5.505 6.420 33.143 1.00 92.12 897 THR A C 1
ATOM 6921 O O . THR A 1 897 ? -6.045 6.605 32.057 1.00 92.12 897 THR A O 1
ATOM 6924 N N . PHE A 1 898 ? -4.695 7.328 33.699 1.00 90.56 898 PHE A N 1
ATOM 6925 C CA . PHE A 1 898 ? -4.463 8.638 33.084 1.00 90.56 898 PHE A CA 1
ATOM 6926 C C . PHE A 1 898 ? -3.825 8.527 31.689 1.00 90.56 898 PHE A C 1
ATOM 6928 O O . PHE A 1 898 ? -4.136 9.332 30.818 1.00 90.56 898 PHE A O 1
ATOM 6935 N N . VAL A 1 899 ? -2.991 7.504 31.450 1.00 91.06 899 VAL A N 1
ATOM 6936 C CA . VAL A 1 899 ? -2.379 7.248 30.137 1.00 91.06 899 VAL A CA 1
ATOM 6937 C C . VAL A 1 899 ? -3.443 6.808 29.137 1.00 91.06 899 VAL A C 1
ATOM 6939 O O . VAL A 1 899 ? -3.498 7.338 28.032 1.00 91.06 899 VAL A O 1
ATOM 6942 N N . VAL A 1 900 ? -4.314 5.872 29.527 1.00 91.81 900 VAL A N 1
ATOM 6943 C CA . VAL A 1 900 ? -5.393 5.386 28.653 1.00 91.81 900 VAL A CA 1
ATOM 6944 C C . VAL A 1 900 ? -6.373 6.507 28.319 1.00 91.81 900 VAL A C 1
ATOM 6946 O O . VAL A 1 900 ? -6.695 6.697 27.151 1.00 91.81 900 VAL A O 1
ATOM 6949 N N . VAL A 1 901 ? -6.802 7.281 29.320 1.00 91.62 901 VAL A N 1
ATOM 6950 C CA . VAL A 1 901 ? -7.725 8.411 29.133 1.00 91.62 901 VAL A CA 1
ATOM 6951 C C . VAL A 1 901 ? -7.109 9.491 28.245 1.00 91.62 901 VAL A C 1
ATOM 6953 O O . VAL A 1 901 ? -7.805 10.045 27.402 1.00 91.62 901 VAL A O 1
ATOM 6956 N N . TYR A 1 902 ? -5.812 9.775 28.393 1.00 90.19 902 TYR A N 1
ATOM 6957 C CA . TYR A 1 902 ? -5.117 10.735 27.536 1.00 90.19 902 TYR A CA 1
ATOM 6958 C C . TYR A 1 902 ? -5.028 10.245 26.085 1.00 90.19 902 TYR A C 1
ATOM 6960 O O . TYR A 1 902 ? -5.440 10.960 25.176 1.00 90.19 902 TYR A O 1
ATOM 6968 N N . LEU A 1 903 ? -4.550 9.013 25.865 1.00 87.75 903 LEU A N 1
ATOM 6969 C CA . LEU A 1 903 ? -4.361 8.459 24.520 1.00 87.75 903 LEU A CA 1
ATOM 6970 C C . LEU A 1 903 ? -5.683 8.207 23.789 1.00 87.75 903 LEU A C 1
ATOM 6972 O O . LEU A 1 903 ? -5.754 8.411 22.585 1.00 87.75 903 LEU A O 1
ATOM 6976 N N . ARG A 1 904 ? -6.725 7.759 24.498 1.00 89.94 904 ARG A N 1
ATOM 6977 C CA . ARG A 1 904 ? -8.033 7.408 23.918 1.00 89.94 904 ARG A CA 1
ATOM 6978 C C . ARG A 1 904 ? -9.097 8.483 24.139 1.00 89.94 904 ARG A C 1
ATOM 6980 O O . ARG A 1 904 ? -10.268 8.197 23.925 1.00 89.94 904 ARG A O 1
ATOM 6987 N N . LYS A 1 905 ? -8.728 9.715 24.521 1.00 85.56 905 LYS A N 1
ATOM 6988 C CA . LYS A 1 905 ? -9.677 10.798 24.861 1.00 85.56 905 LYS A CA 1
ATOM 6989 C C . LYS A 1 905 ? -10.813 10.929 23.840 1.00 85.56 905 LYS A C 1
ATOM 6991 O O . LYS A 1 905 ? -11.984 10.971 24.222 1.00 85.56 905 LYS A O 1
ATOM 6996 N N . ASN A 1 906 ? -10.454 10.924 22.557 1.00 85.19 906 ASN A N 1
ATOM 6997 C CA . ASN A 1 906 ? -11.384 11.026 21.433 1.00 85.19 906 ASN A CA 1
ATOM 6998 C C . ASN A 1 906 ? -11.510 9.708 20.645 1.00 85.19 906 ASN A C 1
ATOM 7000 O O . ASN A 1 906 ? -11.933 9.727 19.498 1.00 85.19 906 ASN A O 1
ATOM 7004 N N . LEU A 1 907 ? -11.116 8.565 21.222 1.00 90.88 907 LEU A N 1
ATOM 7005 C CA . LEU A 1 907 ? -11.153 7.246 20.566 1.00 90.88 907 LEU A CA 1
ATOM 7006 C C . LEU A 1 907 ? -10.438 7.214 19.199 1.00 90.88 907 LEU A C 1
ATOM 7008 O O . LEU A 1 907 ? -10.822 6.481 18.287 1.00 90.88 907 LEU A O 1
ATOM 7012 N N . PHE A 1 908 ? -9.374 8.012 19.076 1.00 91.75 908 PHE A N 1
ATOM 7013 C CA . PHE A 1 908 ? -8.552 8.155 17.878 1.00 91.75 908 PHE A CA 1
ATOM 7014 C C . PHE A 1 908 ? -9.271 8.700 16.638 1.00 91.75 908 PHE A C 1
ATOM 7016 O O . PHE A 1 908 ? -8.742 8.546 15.542 1.00 91.75 908 PHE A O 1
ATOM 7023 N N . VAL A 1 909 ? -10.439 9.341 16.766 1.00 92.88 909 VAL A N 1
ATOM 7024 C CA . VAL A 1 909 ? -11.128 9.948 15.606 1.00 92.88 909 VAL A CA 1
ATOM 7025 C C . VAL A 1 909 ? -10.267 11.002 14.904 1.00 92.88 909 VAL A C 1
ATOM 7027 O O . VAL A 1 909 ? -10.395 11.199 13.703 1.00 92.88 909 VAL A O 1
ATOM 7030 N N . GLU A 1 910 ? -9.322 11.632 15.608 1.00 90.81 910 GLU A N 1
ATOM 7031 C CA . GLU A 1 910 ? -8.339 12.540 15.009 1.00 90.81 910 GLU A CA 1
ATOM 7032 C C . GLU A 1 910 ? -7.408 11.858 13.992 1.00 90.81 910 GLU A C 1
ATOM 7034 O O . GLU A 1 910 ? -6.805 12.534 13.164 1.00 90.81 910 GLU A O 1
ATOM 7039 N N . ARG A 1 911 ? -7.296 10.523 14.034 1.00 92.50 911 ARG A N 1
ATOM 7040 C CA . ARG A 1 911 ? -6.528 9.728 13.069 1.00 92.50 911 ARG A CA 1
ATOM 7041 C C . ARG A 1 911 ? -7.336 9.317 11.845 1.00 92.50 911 ARG A C 1
ATOM 7043 O O . ARG A 1 911 ? -6.757 8.764 10.916 1.00 92.50 911 ARG A O 1
ATOM 7050 N N . LEU A 1 912 ? -8.650 9.552 11.824 1.00 94.69 912 LEU A N 1
ATOM 7051 C CA . LEU A 1 912 ? -9.499 9.147 10.705 1.00 94.69 912 LEU A CA 1
ATOM 7052 C C . LEU A 1 912 ? -9.036 9.808 9.402 1.00 94.69 912 LEU A C 1
ATOM 7054 O O . LEU A 1 912 ? -8.762 9.103 8.435 1.00 94.69 912 LEU A O 1
ATOM 7058 N N . ALA A 1 913 ? -8.877 11.135 9.401 1.00 93.88 913 ALA A N 1
ATOM 7059 C CA . ALA A 1 913 ? -8.416 11.872 8.225 1.00 93.88 913 ALA A CA 1
ATOM 7060 C C . ALA A 1 913 ? -7.040 11.375 7.754 1.00 93.88 913 ALA A C 1
ATOM 7062 O O . ALA A 1 913 ? -6.892 11.010 6.593 1.00 93.88 913 ALA A O 1
ATOM 7063 N N . THR A 1 914 ? -6.080 11.238 8.677 1.00 95.31 914 THR A N 1
ATOM 7064 C CA . THR A 1 914 ? -4.709 10.817 8.347 1.00 95.31 914 THR A CA 1
ATOM 7065 C C . THR A 1 914 ? -4.582 9.342 7.953 1.00 95.31 914 THR A C 1
ATOM 7067 O O . THR A 1 914 ? -3.618 8.941 7.300 1.00 95.31 914 THR A O 1
ATOM 7070 N N . THR A 1 915 ? -5.543 8.505 8.353 1.00 95.25 915 THR A N 1
ATOM 7071 C CA . THR A 1 915 ? -5.671 7.122 7.873 1.00 95.25 915 THR A CA 1
ATOM 7072 C C . THR A 1 915 ? -6.214 7.110 6.448 1.00 95.25 915 THR A C 1
ATOM 7074 O O . THR A 1 915 ? -5.712 6.357 5.621 1.00 95.25 915 THR A O 1
ATOM 7077 N N . VAL A 1 916 ? -7.232 7.922 6.156 1.00 95.94 916 VAL A N 1
ATOM 7078 C CA . VAL A 1 916 ? -7.894 7.945 4.846 1.00 95.94 916 VAL A CA 1
ATOM 7079 C C . VAL A 1 916 ? -7.029 8.604 3.779 1.00 95.94 916 VAL A C 1
ATOM 7081 O O . VAL A 1 916 ? -6.922 8.059 2.693 1.00 95.94 916 VAL A O 1
ATOM 7084 N N . ASP A 1 917 ? -6.368 9.723 4.080 1.00 94.31 917 ASP A N 1
ATOM 7085 C CA . ASP A 1 917 ? -5.388 10.345 3.174 1.00 94.31 917 ASP A CA 1
ATOM 7086 C C . ASP A 1 917 ? -4.027 9.627 3.191 1.00 94.31 917 ASP A C 1
ATOM 7088 O O . ASP A 1 917 ? -3.097 9.970 2.464 1.00 94.31 917 ASP A O 1
ATOM 7092 N N . GLY A 1 918 ? -3.881 8.623 4.050 1.00 94.94 918 GLY A N 1
ATOM 7093 C CA . GLY A 1 918 ? -2.686 7.818 4.187 1.00 94.94 918 GLY A CA 1
ATOM 7094 C C . GLY A 1 918 ? -1.478 8.514 4.808 1.00 94.94 918 GLY A C 1
ATOM 7095 O O . GLY A 1 918 ? -0.457 7.849 4.961 1.00 94.94 918 GLY A O 1
ATOM 7096 N N . SER A 1 919 ? -1.523 9.792 5.190 1.00 94.19 919 SER A N 1
ATOM 7097 C CA . SER A 1 919 ? -0.412 10.540 5.810 1.00 94.19 919 SER A CA 1
ATOM 7098 C C . SER A 1 919 ? 0.104 9.911 7.111 1.00 94.19 919 SER A C 1
ATOM 7100 O O . SER A 1 919 ? 1.274 10.088 7.445 1.00 94.19 919 SER A O 1
ATOM 7102 N N . GLN A 1 920 ? -0.713 9.103 7.792 1.00 89.25 920 GLN A N 1
ATOM 7103 C CA . GLN A 1 920 ? -0.309 8.315 8.960 1.00 89.25 920 GLN A CA 1
ATOM 7104 C C . GLN A 1 920 ? 0.730 7.217 8.644 1.00 89.25 920 GLN A C 1
ATOM 7106 O O . GLN A 1 920 ? 1.446 6.789 9.556 1.00 89.25 920 GLN A O 1
ATOM 7111 N N . PHE A 1 921 ? 0.773 6.711 7.406 1.00 87.94 921 PHE A N 1
ATOM 7112 C CA . PHE A 1 921 ? 1.450 5.451 7.061 1.00 87.94 921 PHE A CA 1
ATOM 7113 C C . PHE A 1 921 ? 2.854 5.570 6.492 1.00 87.94 921 PHE A C 1
ATOM 7115 O O . PHE A 1 921 ? 3.109 6.527 5.721 1.00 87.94 921 PHE A O 1
#

Mean predicted aligned error: 21.12 Å

Secondary structure (DSSP, 8-state):
-PPPSS-SSS-HHHHHTT------SSS-HHHHTTT-----SSSPPTT-SSSHHHHHHHHHHHHHHHHHHHHHHHHHTT--------------------PPP-S--------HHHHHHHHHIIIIIHHHH-TT----GGGTTTHHHHHHHHH-HHHHHHHHHHHHHHHHHS-TTTS-HHHHHHHHHHHHHHHHHHHHHHHHHHTS--GGGHHHHHHHHHHHHHHHHHHT--STHHHHHHHHHHHHHHHHHHHTS--TTHHHHHHHHHTS-------PPPPHHHHHHHHHHHHHHHHHHHHHHHHT---TTHHHHHHHS-TT-S--HHHHTSS-HHHHHHHHHHHHHHHHHHHHHHTT---THHHHHHHHHHHHHHHHHHHHT------TT-HHHHHHHHHHHHHHHHHHHHHHTTS-GGGGHHHHHHHHHIIIIIS-TTTGGG----------S-TTS---S--------------------SS-SS-HHHHHHHHHH-TTS----------TTGGG-TTTSSTT------S---S-HHHHHHHHHHHHHHHSS-EEEEEE-SSHHHHHHHHHHHHHS-TT--EEEEEEES-SEEE-GGGHHHHTSTTSS-GGGTEEETGGGGTTSPTTSEEEEES-EEEEETTTTEEEETTTEEEE-SEEEE---EEETT--TTS--SSHHHHHHHHHHHHHHHHH-SEEEEE--SHHHHHHHHHHHHHHTTTSEEEEE-SSSSTTTTS-HHHHHHHHHHHHHTTEEEE-S--EEEEEE-TTS-EEEEETTS-EEEESEEEE---EEES-TTS-GGGB-TTSPBPB-TTSBBTT-TTEEE-GGGBSSS-S-HHHHHHHHHHHHHHHHHHHHTPPPPPPP----S--EEEEETTTEEEEEETTEEPPHHHHHHHTTTTTTTHHHHHHSSTT-

Sequence (921 aa):
MTPPLWSKQGCWTCRLRKKKCDEAHPQCSACESLSITCYGYGPKPDWMDGGEDERAVANGIKEVVKHTSRRKTAQSTRHRDPAKIAPKSASLSESSLSPAPSPDRPNPTFSADETALLMHFLDHVFPLQYPMYRPGIEAGGRGWLLSSLLHTESLYHAALSLGAYHRRTAAPTMLSQPSQIATLVQQEKHLETCIKSLNAFSQKACHNSELGVMMTVTQLSFLELFTNNGISWKAHLLAAMNMYIRNNKFNSAPVDQSKESRALLKASLPLLDYEALVSNEAAQTRFLGGTLIWLDIISCITQATTPHLLLYHSTVMDPDSKTRLEDIMGCKNWVMLQIGRISELYAKKLQALREGHFYCEAFKETIVDINVQIQLGLDTAGPESVALCNPPALVTPVFASMAFIYLHLVTNGFKQLGALDAAISRAMIMLQTEVPTHVLPAIVAPLSFKEDVDENTLPCVELCGSVYDWLLSAEDDLALVLMIGRNCGAIYGWLLNCASAPSTLVLYLHSRRLAKASSLQNAIYCPWTSRNSKVYNFLLLHKLLILKKSLLTMKNIVILGGSYAGVSTAHRIFKQATNNAPFKITLVSPNTHFYWNVASPRGIIPGQIEDEKLFQPISTGFEQYPSGRFEFVLGYAESLDVNVKRVTVSNNITLDYDVLIIGTGSNDKEGLPFKGVGSTEATRNALHDFQAKVAKSKTIVVCGAGVTGVEVAGELGFEYGQTKEIILLGSGPTVLEGSPASVSKISTDSLLKLNVDIKLQTKLMNTIQKPDGRQELILSSGENLAADLTIPTFGLVPNSSYIPGKFLNTNGYVMVDEYLKVKNAESVWALGDVCDTENSQILSCDRQSVYVAKAILSTLGSDKIPPPYQPFTSRFMGFQIGKKSGTGHFGWFRIPTFVVVYLRKNLFVERLATTVDGSQF

pLDDT: mean 75.48, std 23.78, range [20.36, 98.81]

Radius of gyration: 40.83 Å; Cα contacts (8 Å, |Δi|>4): 1310; chains: 1; bounding box: 125×67×110 Å

Nearest PDB structures (foldseek):
  1typ-assembly1_B  TM=7.388E-01  e=2.300E-14  Crithidia fasciculata
  1aog-assembly1_B  TM=7.269E-01  e=3.846E-14  Trypanosoma cruzi
  2jk6-assembly1_A  TM=7.353E-01  e=4.425E-14  Leishmania infantum
  1nda-assembly1_A  TM=7.128E-01  e=1.026E-13  Trypanosoma cruzi
  6btl-assembly1_A  TM=7.002E-01  e=3.151E-13  Trypanosoma brucei brucei TREU927

Solvent-accessible surface area (backbone atoms only — not comparable to full-atom values): 52226 Å² total; per-residue (Å²): 135,84,79,77,77,47,50,96,74,29,29,51,46,31,51,77,69,59,36,67,48,78,68,44,80,83,54,27,62,71,30,57,79,42,74,44,83,55,70,34,70,70,81,85,59,84,51,71,70,82,50,68,57,31,49,53,54,52,49,55,53,51,54,47,44,54,52,44,51,53,53,52,58,62,56,65,76,70,76,78,86,90,78,91,80,90,82,90,80,84,90,85,89,84,86,88,91,85,81,89,78,79,97,82,72,88,72,84,80,73,51,73,67,56,50,52,24,45,48,43,17,66,73,49,49,49,40,68,76,29,66,48,54,72,59,51,75,81,60,39,41,68,59,40,56,59,51,42,37,76,74,22,69,29,29,34,23,36,41,34,18,47,20,29,49,50,59,53,58,51,36,72,89,78,52,55,73,72,54,48,52,51,37,48,54,51,18,52,53,26,42,53,50,16,53,52,45,48,54,56,47,79,75,51,99,61,80,92,54,48,70,40,50,37,50,25,32,48,47,48,21,50,43,34,33,45,71,54,71,68,74,61,30,56,60,30,48,52,50,32,51,54,50,52,52,52,60,51,61,68,70,64,57,90,70,80,66,61,65,61,52,52,56,56,57,65,74,73,62,97,72,79,94,67,83,74,72,50,51,50,66,59,46,48,51,36,53,50,53,47,50,51,51,51,53,36,38,46,54,16,32,61,64,55,31,57,40,86,58,54,89,47,45,64,67,48,42,29,93,87,34,90,35,56,34,29,47,42,61,16,36,44,36,69,49,56,52,45,43,40,50,45,26,31,51,43,22,52,50,55,50,29,57,74,70,73,56,78,63,69,74,81,49,48,65,60,54,50,51,51,50,50,55,48,49,52,54,55,62,73,61,49,90,68,91,69,61,100,81,50,65,39,78,57,40,28,60,42,53,39,35,47,39,51,53,50,46,46,38,68,73,53,44,91,51,72,58,76,78,42,50,64,43,52,51,51,37,50,47,43,61,71,76,66,49,54,63,87,54,54,84,50,68,76,44,68,31,48,43,72,59,78,78,67,99,85,73,74,84,66,95,67,86,87,83,90,84,89,88,92,82,87,89,82,93,73,62,58,50,67,41,52,68,56,79,89,58,66,13,61,54,48,52,49,57,44,64,43,86,84,60,88,68,80,89,81,88,62,84,89,61,89,68,63,81,72,50,77,74,67,67,58,77,76,68,73,90,84,87,80,88,90,75,87,87,66,61,71,70,46,50,56,49,47,53,55,50,52,58,59,68,74,42,69,36,31,34,35,29,38,20,52,38,72,36,26,45,49,23,50,42,40,38,65,72,70,48,62,100,77,65,54,51,28,42,38,42,28,14,50,36,66,36,30,68,50,44,82,34,21,58,48,45,41,40,73,91,68,55,59,65,75,59,36,41,45,61,44,67,71,30,53,66,88,49,66,88,84,35,63,45,78,42,84,25,45,73,62,37,52,43,78,89,81,31,33,37,34,27,54,90,80,42,72,45,71,42,65,33,38,38,44,17,52,21,44,32,39,72,86,63,48,52,64,28,76,35,82,34,44,66,50,24,52,50,45,31,54,54,44,11,52,51,56,69,73,37,51,31,38,37,32,38,34,33,43,72,63,23,44,26,31,47,16,32,48,16,60,77,32,27,92,80,32,51,36,35,38,26,13,64,40,92,47,54,38,70,94,54,59,67,71,46,27,48,53,52,48,59,52,31,49,75,24,46,31,46,76,43,56,58,27,38,86,73,48,77,44,82,43,96,88,66,32,35,39,35,37,32,69,73,74,51,75,46,80,26,56,37,78,44,72,54,65,55,75,39,39,59,36,85,34,48,59,65,90,41,31,47,99,82,44,25,36,38,53,47,56,72,37,30,30,55,98,37,98,45,34,32,43,36,40,50,23,25,69,83,65,76,80,41,72,68,55,21,50,54,45,24,58,47,49,26,51,41,51,48,17,71,73,68,77,45,79,68,67,78,68,60,75,74,80,76,58,64,63,45,76,50,52,36,22,89,86,33,25,40,27,26,53,62,90,47,69,46,56,37,69,59,40,32,62,70,42,68,67,44,53,37,85,46,48,63,34,49,45,52,30,74,74,105